Protein 3LBF (pdb70)

Organism: Escherichia coli (strain K12) (NCBI:txid83333)

Radius of gyration: 32.15 Å; Cα contacts (8 Å, |Δi|>4): 1875; chains: 4; bounding box: 75×99×66 Å

InterPro domains:
  IPR000682 Protein-L-isoaspartate(D-aspartate) O-methyltransferase [MF_00090] (1-208)
  IPR000682 Protein-L-isoaspartate(D-aspartate) O-methyltransferase [PS01279] (130-145)
  IPR000682 Protein-L-isoaspartate(D-aspartate) O-methyltransferase [PTHR11579] (7-203)
  IPR000682 Protein-L-isoaspartate(D-aspartate) O-methyltransferase [TIGR00080] (2-207)
  IPR029063 S-adenosyl-L-methionine-dependent methyltransferase superfamily [G3DSA:3.40.50.150] (1-208)
  IPR029063 S-adenosyl-L-methionine-dependent methyltransferase superfamily [SSF53335] (12-204)

B-factor: mean 42.3, std 14.88, range [16.42, 222.56]

Structure (mmCIF, N/CA/C/O backbone):
data_3LBF
#
_entry.id   3LBF
#
_cell.length_a   52.300
_cell.length_b   55.060
_cell.length_c   67.490
_cell.angle_alpha   74.00
_cell.angle_beta   74.70
_cell.angle_gamma   85.57
#
_symmetry.space_group_name_H-M   'P 1'
#
loop_
_entity.id
_entity.type
_entity.pdbx_description
1 polymer 'Protein-L-isoaspartate O-methyltransferase'
2 non-polymer S-ADENOSYL-L-HOMOCYSTEINE
3 non-polymer 'PHOSPHATE ION'
4 non-polymer GLYCEROL
5 water water
#
loop_
_atom_site.group_PDB
_atom_site.id
_atom_site.type_symbol
_atom_site.label_atom_id
_atom_site.label_alt_id
_atom_site.label_comp_id
_atom_site.label_asym_id
_atom_site.label_entity_id
_atom_site.label_seq_id
_atom_site.pdbx_PDB_ins_code
_atom_site.Cartn_x
_atom_site.Cartn_y
_atom_site.Cartn_z
_atom_site.occupancy
_atom_site.B_iso_or_equiv
_atom_site.auth_seq_id
_atom_site.auth_comp_id
_atom_site.auth_asym_id
_atom_site.auth_atom_id
_atom_site.pdbx_PDB_model_num
ATOM 1 N N . VAL A 1 4 ? -18.818 -13.946 -9.988 1.00 54.79 2 VAL A N 1
ATOM 2 C CA . VAL A 1 4 ? -18.517 -12.668 -9.290 1.00 53.56 2 VAL A CA 1
ATOM 3 C C . VAL A 1 4 ? -19.794 -11.820 -9.181 1.00 53.29 2 VAL A C 1
ATOM 4 O O . VAL A 1 4 ? -20.536 -11.666 -10.156 1.00 54.18 2 VAL A O 1
ATOM 8 N N . SER A 1 5 ? -20.048 -11.285 -7.989 1.00 52.03 3 SER A N 1
ATOM 9 C CA . SER A 1 5 ? -21.298 -10.579 -7.696 1.00 51.33 3 SER A CA 1
ATOM 10 C C . SER A 1 5 ? -21.490 -9.318 -8.541 1.00 50.03 3 SER A C 1
ATOM 11 O O . SER A 1 5 ? -20.521 -8.759 -9.072 1.00 48.87 3 SER A O 1
ATOM 14 N N . ARG A 1 6 ? -22.745 -8.888 -8.671 1.00 48.93 4 ARG A N 1
ATOM 15 C CA . ARG A 1 6 ? -23.081 -7.647 -9.372 1.00 47.79 4 ARG A CA 1
ATOM 16 C C . ARG A 1 6 ? -22.242 -6.443 -8.893 1.00 45.95 4 ARG A C 1
ATOM 17 O O . ARG A 1 6 ? -21.681 -5.710 -9.713 1.00 43.99 4 ARG A O 1
ATOM 20 N N . ARG A 1 7 ? -22.161 -6.252 -7.576 1.00 44.87 5 ARG A N 1
ATOM 21 C CA . ARG A 1 7 ? -21.439 -5.109 -7.000 1.00 44.19 5 ARG A CA 1
ATOM 22 C C . ARG A 1 7 ? -19.950 -5.185 -7.313 1.00 43.14 5 ARG A C 1
ATOM 23 O O . ARG A 1 7 ? -19.311 -4.157 -7.588 1.00 42.31 5 ARG A O 1
ATOM 25 N N . VAL A 1 8 ? -19.412 -6.403 -7.300 1.00 42.69 6 VAL A N 1
ATOM 26 C CA . VAL A 1 8 ? -18.013 -6.608 -7.659 1.00 41.74 6 VAL A CA 1
ATOM 27 C C . VAL A 1 8 ? -17.764 -6.280 -9.128 1.00 41.14 6 VAL A C 1
ATOM 28 O O . VAL A 1 8 ? -16.810 -5.566 -9.439 1.00 39.67 6 VAL A O 1
ATOM 32 N N . GLN A 1 9 ? -18.619 -6.766 -10.032 1.00 40.95 7 GLN A N 1
ATOM 33 C CA . GLN A 1 9 ? -18.388 -6.503 -11.459 1.00 40.93 7 GLN A CA 1
ATOM 34 C C . GLN A 1 9 ? -18.619 -5.031 -11.780 1.00 39.88 7 GLN A C 1
ATOM 35 O O . GLN A 1 9 ? -17.980 -4.498 -12.689 1.00 39.39 7 GLN A O 1
ATOM 39 N N . ALA A 1 10 ? -19.524 -4.381 -11.037 1.00 39.23 8 ALA A N 1
ATOM 40 C CA . ALA A 1 10 ? -19.727 -2.922 -11.138 1.00 38.46 8 ALA A CA 1
ATOM 41 C C . ALA A 1 10 ? -18.449 -2.140 -10.794 1.00 36.73 8 ALA A C 1
ATOM 42 O O . ALA A 1 10 ? -18.062 -1.219 -11.514 1.00 35.65 8 ALA A O 1
ATOM 44 N N . LEU A 1 11 ? -17.793 -2.518 -9.699 1.00 35.98 9 LEU A N 1
ATOM 45 C CA . LEU A 1 11 ? -16.522 -1.893 -9.324 1.00 34.93 9 LEU A CA 1
ATOM 46 C C . LEU A 1 11 ? -15.437 -2.097 -10.388 1.00 34.52 9 LEU A C 1
ATOM 47 O O . LEU A 1 11 ? -14.776 -1.136 -10.806 1.00 34.53 9 LEU A O 1
ATOM 52 N N . LEU A 1 12 ? -15.270 -3.338 -10.841 1.00 35.71 10 LEU A N 1
ATOM 53 C CA . LEU A 1 12 ? -14.260 -3.671 -11.855 1.00 36.85 10 LEU A CA 1
ATOM 54 C C . LEU A 1 12 ? -14.472 -2.876 -13.144 1.00 37.33 10 LEU A C 1
ATOM 55 O O . LEU A 1 12 ? -13.520 -2.335 -13.713 1.00 36.85 10 LEU A O 1
ATOM 60 N N . ASP A 1 13 ? -15.723 -2.823 -13.597 1.00 37.90 11 ASP A N 1
ATOM 61 C CA . ASP A 1 13 ? -16.077 -2.066 -14.796 1.00 38.32 11 ASP A CA 1
ATOM 62 C C . ASP A 1 13 ? -15.779 -0.586 -14.646 1.00 36.85 11 ASP A C 1
ATOM 63 O O . ASP A 1 13 ? -15.236 0.033 -15.562 1.00 37.65 11 ASP A O 1
ATOM 68 N N . GLN A 1 14 ? -16.126 -0.023 -13.495 1.00 34.75 12 GLN A N 1
ATOM 69 C CA . GLN A 1 14 ? -15.754 1.356 -13.154 1.00 35.19 12 GLN A CA 1
ATOM 70 C C . GLN A 1 14 ? -14.234 1.607 -13.206 1.00 33.91 12 GLN A C 1
ATOM 71 O O . GLN A 1 14 ? -13.770 2.603 -13.776 1.00 32.09 12 GLN A O 1
ATOM 77 N N . LEU A 1 15 ? -13.465 0.701 -12.612 1.00 33.37 13 LEU A N 1
ATOM 78 C CA . LEU A 1 15 ? -12.011 0.799 -12.634 1.00 33.80 13 LEU A CA 1
ATOM 79 C C . LEU A 1 15 ? -11.451 0.738 -14.048 1.00 33.92 13 LEU A C 1
ATOM 80 O O . LEU A 1 15 ? -10.541 1.508 -14.387 1.00 33.83 13 LEU A O 1
ATOM 85 N N . ARG A 1 16 ? -11.999 -0.158 -14.876 1.00 34.40 14 ARG A N 1
ATOM 86 C CA . ARG A 1 16 ? -11.564 -0.262 -16.268 1.00 34.90 14 ARG A CA 1
ATOM 87 C C . ARG A 1 16 ? -11.866 1.029 -17.002 1.00 34.67 14 ARG A C 1
ATOM 88 O O . ARG A 1 16 ? -11.030 1.525 -17.768 1.00 34.10 14 ARG A O 1
ATOM 96 N N . ALA A 1 17 ? -13.051 1.581 -16.755 1.00 35.24 15 ALA A N 1
ATOM 97 C CA . ALA A 1 17 ? -13.467 2.840 -17.417 1.00 35.86 15 ALA A CA 1
ATOM 98 C C . ALA A 1 17 ? -12.552 3.974 -16.978 1.00 36.30 15 ALA A C 1
ATOM 99 O O . ALA A 1 17 ? -12.360 4.943 -17.706 1.00 36.63 15 ALA A O 1
ATOM 101 N N . GLN A 1 18 ? -11.979 3.831 -15.782 1.00 35.58 16 GLN A N 1
ATOM 102 C CA . GLN A 1 18 ? -11.064 4.823 -15.243 1.00 35.64 16 GLN A CA 1
ATOM 103 C C . GLN A 1 18 ? -9.601 4.585 -15.668 1.00 35.19 16 GLN A C 1
ATOM 104 O O . GLN A 1 18 ? -8.701 5.267 -15.199 1.00 35.93 16 GLN A O 1
ATOM 110 N N . GLY A 1 19 ? -9.371 3.609 -16.542 1.00 34.89 17 GLY A N 1
ATOM 111 C CA . GLY A 1 19 ? -8.064 3.435 -17.150 1.00 34.78 17 GLY A CA 1
ATOM 112 C C . GLY A 1 19 ? -7.190 2.329 -16.597 1.00 34.23 17 GLY A C 1
ATOM 113 O O . GLY A 1 19 ? -6.082 2.122 -17.086 1.00 34.76 17 GLY A O 1
ATOM 114 N N . ILE A 1 20 ? -7.680 1.596 -15.598 1.00 33.07 18 ILE A N 1
ATOM 115 C CA . ILE A 1 20 ? -6.913 0.451 -15.096 1.00 32.86 18 ILE A CA 1
ATOM 116 C C . ILE A 1 20 ? -6.865 -0.651 -16.151 1.00 34.36 18 ILE A C 1
ATOM 117 O O . ILE A 1 20 ? -7.909 -1.137 -16.583 1.00 35.30 18 ILE A O 1
ATOM 122 N N . GLN A 1 21 ? -5.656 -1.054 -16.542 1.00 35.08 19 GLN A N 1
ATOM 123 C CA . GLN A 1 21 ? -5.454 -1.997 -17.649 1.00 35.83 19 GLN A CA 1
ATOM 124 C C . GLN A 1 21 ? -4.886 -3.358 -17.242 1.00 35.61 19 GLN A C 1
ATOM 125 O O . GLN A 1 21 ? -4.962 -4.332 -18.001 1.00 36.04 19 GLN A O 1
ATOM 131 N N . ASP A 1 22 ? -4.278 -3.413 -16.067 1.00 33.27 20 ASP A N 1
ATOM 132 C CA . ASP A 1 22 ? -3.639 -4.643 -15.615 1.00 33.86 20 ASP A CA 1
ATOM 133 C C . ASP A 1 22 ? -4.724 -5.579 -15.101 1.00 33.48 20 ASP A C 1
ATOM 134 O O . ASP A 1 22 ? -5.276 -5.381 -14.010 1.00 32.54 20 ASP A O 1
ATOM 139 N N . GLU A 1 23 ? -5.051 -6.590 -15.902 1.00 34.67 21 GLU A N 1
ATOM 140 C CA . GLU A 1 23 ? -6.114 -7.529 -15.533 1.00 35.51 21 GLU A CA 1
ATOM 141 C C . GLU A 1 23 ? -5.724 -8.397 -14.341 1.00 34.94 21 GLU A C 1
ATOM 142 O O . GLU A 1 23 ? -6.600 -8.878 -13.623 1.00 34.59 21 GLU A O 1
ATOM 148 N N . GLN A 1 24 ? -4.423 -8.574 -14.116 1.00 33.93 22 GLN A N 1
ATOM 149 C CA . GLN A 1 24 ? -3.965 -9.311 -12.917 1.00 34.89 22 GLN A CA 1
ATOM 150 C C . GLN A 1 24 ? -4.338 -8.516 -11.670 1.00 33.49 22 GLN A C 1
ATOM 151 O O . GLN A 1 24 ? -4.822 -9.061 -10.670 1.00 32.97 22 GLN A O 1
ATOM 157 N N . VAL A 1 25 ? -4.131 -7.209 -11.728 1.00 31.93 23 VAL A N 1
ATOM 158 C CA . VAL A 1 25 ? -4.483 -6.363 -10.596 1.00 31.05 23 VAL A CA 1
ATOM 159 C C . VAL A 1 25 ? -5.986 -6.396 -10.355 1.00 31.60 23 VAL A C 1
ATOM 160 O O . VAL A 1 25 ? -6.434 -6.578 -9.213 1.00 30.02 23 VAL A O 1
ATOM 164 N N . LEU A 1 26 ? -6.760 -6.247 -11.430 1.00 31.20 24 LEU A N 1
ATOM 165 C CA . LEU A 1 26 ? -8.214 -6.344 -11.340 1.00 32.27 24 LEU A CA 1
ATOM 166 C C . LEU A 1 26 ? -8.676 -7.697 -10.770 1.00 32.22 24 LEU A C 1
ATOM 167 O O . LEU A 1 26 ? -9.562 -7.734 -9.904 1.00 31.97 24 LEU A O 1
ATOM 172 N N . ASN A 1 27 ? -8.068 -8.784 -11.243 1.00 33.36 25 ASN A N 1
ATOM 173 C CA . ASN A 1 27 ? -8.370 -10.121 -10.717 1.00 35.11 25 ASN A CA 1
ATOM 174 C C . ASN A 1 27 ? -8.092 -10.251 -9.230 1.00 35.01 25 ASN A C 1
ATOM 175 O O . ASN A 1 27 ? -8.863 -10.893 -8.507 1.00 34.75 25 ASN A O 1
ATOM 180 N N . ALA A 1 28 ? -6.981 -9.666 -8.777 1.00 34.41 26 ALA A N 1
ATOM 181 C CA . ALA A 1 28 ? -6.671 -9.626 -7.349 1.00 35.00 26 ALA A CA 1
ATOM 182 C C . ALA A 1 28 ? -7.741 -8.812 -6.607 1.00 35.84 26 ALA A C 1
ATOM 183 O O . ALA A 1 28 ? -8.234 -9.239 -5.558 1.00 36.09 26 ALA A O 1
ATOM 185 N N . LEU A 1 29 ? -8.135 -7.668 -7.176 1.00 35.43 27 LEU A N 1
ATOM 186 C CA . LEU A 1 29 ? -9.194 -6.853 -6.587 1.00 36.83 27 LEU A CA 1
ATOM 187 C C . LEU A 1 29 ? -10.470 -7.652 -6.431 1.00 37.70 27 LEU A C 1
ATOM 188 O O . LEU A 1 29 ? -11.131 -7.567 -5.392 1.00 39.36 27 LEU A O 1
ATOM 193 N N . ALA A 1 30 ? -10.804 -8.439 -7.451 1.00 38.36 28 ALA A N 1
ATOM 194 C CA . ALA A 1 30 ? -12.009 -9.269 -7.420 1.00 39.06 28 ALA A CA 1
ATOM 195 C C . ALA A 1 30 ? -11.929 -10.357 -6.356 1.00 39.61 28 ALA A C 1
ATOM 196 O O . ALA A 1 30 ? -12.957 -10.758 -5.804 1.00 40.65 28 ALA A O 1
ATOM 198 N N . ALA A 1 31 ? -10.713 -10.818 -6.067 1.00 39.32 29 ALA A N 1
ATOM 199 C CA . ALA A 1 31 ? -10.515 -11.979 -5.182 1.00 39.81 29 ALA A CA 1
ATOM 200 C C . ALA A 1 31 ? -10.419 -11.649 -3.695 1.00 39.47 29 ALA A C 1
ATOM 201 O O . ALA A 1 31 ? -10.396 -12.562 -2.852 1.00 40.47 29 ALA A O 1
ATOM 203 N N . VAL A 1 32 ? -10.331 -10.363 -3.369 1.00 37.38 30 VAL A N 1
ATOM 204 C CA . VAL A 1 32 ? -10.221 -9.926 -1.985 1.00 36.96 30 VAL A CA 1
ATOM 205 C C . VAL A 1 32 ? -11.564 -9.367 -1.526 1.00 37.96 30 VAL A C 1
ATOM 206 O O . VAL A 1 32 ? -12.027 -8.347 -2.073 1.00 37.95 30 VAL A O 1
ATOM 210 N N . PRO A 1 33 ? -12.183 -10.017 -0.519 1.00 38.83 31 PRO A N 1
ATOM 211 C CA . PRO A 1 33 ? -13.476 -9.594 0.015 1.00 38.98 31 PRO A CA 1
ATOM 212 C C . PRO A 1 33 ? -13.343 -8.279 0.791 1.00 38.61 31 PRO A C 1
ATOM 213 O O . PRO A 1 33 ? -13.081 -8.267 1.996 1.00 38.20 31 PRO A O 1
ATOM 217 N N . ARG A 1 34 ? -13.521 -7.168 0.082 1.00 37.75 32 ARG A N 1
ATOM 218 C CA . ARG A 1 34 ? -13.297 -5.853 0.655 1.00 37.44 32 ARG A CA 1
ATOM 219 C C . ARG A 1 34 ? -14.138 -5.613 1.898 1.00 38.27 32 ARG A C 1
ATOM 220 O O . ARG A 1 34 ? -13.693 -4.933 2.815 1.00 37.94 32 ARG A O 1
ATOM 228 N N . GLU A 1 35 ? -15.347 -6.180 1.922 1.00 39.82 33 GLU A N 1
ATOM 229 C CA . GLU A 1 35 ? -16.269 -6.011 3.046 1.00 41.95 33 GLU A CA 1
ATOM 230 C C . GLU A 1 35 ? -15.691 -6.527 4.368 1.00 42.54 33 GLU A C 1
ATOM 231 O O . GLU A 1 35 ? -16.007 -5.990 5.432 1.00 42.59 33 GLU A O 1
ATOM 237 N N . LYS A 1 36 ? -14.831 -7.545 4.289 1.00 43.19 34 LYS A N 1
ATOM 238 C CA . LYS A 1 36 ? -14.119 -8.067 5.463 1.00 43.62 34 LYS A CA 1
ATOM 239 C C . LYS A 1 36 ? -13.181 -7.030 6.107 1.00 43.22 34 LYS A C 1
ATOM 240 O O . LYS A 1 36 ? -12.778 -7.179 7.266 1.00 44.04 34 LYS A O 1
ATOM 243 N N . PHE A 1 37 ? -12.850 -5.977 5.359 1.00 41.95 35 PHE A N 1
ATOM 244 C CA . PHE A 1 37 ? -11.881 -4.985 5.820 1.00 41.13 35 PHE A CA 1
ATOM 245 C C . PHE A 1 37 ? -12.475 -3.699 6.391 1.00 42.22 35 PHE A C 1
ATOM 246 O O . PHE A 1 37 ? -11.734 -2.832 6.867 1.00 41.93 35 PHE A O 1
ATOM 254 N N . VAL A 1 38 ? -13.798 -3.566 6.326 1.00 42.79 36 VAL A N 1
ATOM 255 C CA . VAL A 1 38 ? -14.490 -2.430 6.938 1.00 44.57 36 VAL A CA 1
ATOM 256 C C . VAL A 1 38 ? -15.530 -2.940 7.943 1.00 46.27 36 VAL A C 1
ATOM 257 O O . VAL A 1 38 ? -15.978 -4.082 7.850 1.00 46.64 36 VAL A O 1
ATOM 261 N N . ASP A 1 39 ? -15.916 -2.081 8.883 1.00 48.20 37 ASP A N 1
ATOM 262 C CA . ASP A 1 39 ? -16.937 -2.430 9.881 1.00 50.48 37 ASP A CA 1
ATOM 263 C C . ASP A 1 39 ? -18.241 -2.865 9.215 1.00 51.07 37 ASP A C 1
ATOM 264 O O . ASP A 1 39 ? -18.565 -2.407 8.119 1.00 50.27 37 ASP A O 1
ATOM 269 N N . GLU A 1 40 ? -18.976 -3.754 9.888 1.00 52.60 38 GLU A N 1
ATOM 270 C CA . GLU A 1 40 ? -20.258 -4.263 9.391 1.00 53.71 38 GLU A CA 1
ATOM 271 C C . GLU A 1 40 ? -21.210 -3.132 9.017 1.00 54.24 38 GLU A C 1
ATOM 272 O O . GLU A 1 40 ? -21.982 -3.260 8.070 1.00 54.90 38 GLU A O 1
ATOM 274 N N . ALA A 1 41 ? -21.131 -2.020 9.747 1.00 54.81 39 ALA A N 1
ATOM 275 C CA . ALA A 1 41 ? -21.905 -0.810 9.429 1.00 55.36 39 ALA A CA 1
ATOM 276 C C . ALA A 1 41 ? -21.715 -0.322 7.982 1.00 54.83 39 ALA A C 1
ATOM 277 O O . ALA A 1 41 ? -22.635 0.259 7.394 1.00 55.34 39 ALA A O 1
ATOM 279 N N . PHE A 1 42 ? -20.531 -0.557 7.412 1.00 54.01 40 PHE A N 1
ATOM 280 C CA . PHE A 1 42 ? -20.248 -0.130 6.034 1.00 53.12 40 PHE A CA 1
ATOM 281 C C . PHE A 1 42 ? -20.380 -1.247 4.996 1.00 52.84 40 PHE A C 1
ATOM 282 O O . PHE A 1 42 ? -19.890 -1.115 3.868 1.00 52.29 40 PHE A O 1
ATOM 290 N N . GLU A 1 43 ? -21.058 -2.332 5.371 1.00 53.04 41 GLU A N 1
ATOM 291 C CA . GLU A 1 43 ? -21.238 -3.489 4.483 1.00 52.58 41 GLU A CA 1
ATOM 292 C C . GLU A 1 43 ? -21.810 -3.115 3.108 1.00 52.13 41 GLU A C 1
ATOM 293 O O . GLU A 1 43 ? -21.270 -3.523 2.084 1.00 51.56 41 GLU A O 1
ATOM 295 N N . GLN A 1 44 ? -22.880 -2.318 3.096 1.00 52.09 42 GLN A N 1
ATOM 296 C CA . GLN A 1 44 ? -23.573 -1.940 1.858 1.00 51.69 42 GLN A CA 1
ATOM 297 C C . GLN A 1 44 ? -22.705 -1.129 0.879 1.00 50.42 42 GLN A C 1
ATOM 298 O O . GLN A 1 44 ? -22.917 -1.184 -0.337 1.00 50.15 42 GLN A O 1
ATOM 301 N N . LYS A 1 45 ? -21.737 -0.391 1.418 1.00 49.01 43 LYS A N 1
ATOM 302 C CA . LYS A 1 45 ? -20.895 0.508 0.620 1.00 47.99 43 LYS A CA 1
ATOM 303 C C . LYS A 1 45 ? -19.463 -0.014 0.453 1.00 46.42 43 LYS A C 1
ATOM 304 O O . LYS A 1 45 ? -18.605 0.669 -0.099 1.00 45.92 43 LYS A O 1
ATOM 307 N N . ALA A 1 46 ? -19.222 -1.233 0.925 1.00 45.63 44 ALA A N 1
ATOM 308 C CA . ALA A 1 46 ? -17.896 -1.834 0.899 1.00 44.11 44 ALA A CA 1
ATOM 309 C C . ALA A 1 46 ? -17.310 -1.977 -0.509 1.00 43.27 44 ALA A C 1
ATOM 310 O O . ALA A 1 46 ? -16.104 -2.117 -0.656 1.00 42.85 44 ALA A O 1
ATOM 312 N N . TRP A 1 47 ? -18.159 -1.934 -1.534 1.00 42.56 45 TRP A N 1
ATOM 313 C CA . TRP A 1 47 ? -17.694 -2.082 -2.913 1.00 42.01 45 TRP A CA 1
ATOM 314 C C . TRP A 1 47 ? -17.896 -0.815 -3.751 1.00 40.87 45 TRP A C 1
ATOM 315 O O . TRP A 1 47 ? -17.707 -0.839 -4.966 1.00 40.68 45 TRP A O 1
ATOM 326 N N . ASP A 1 48 ? -18.271 0.281 -3.091 1.00 40.89 46 ASP A N 1
ATOM 327 C CA . ASP A 1 48 ? -18.313 1.587 -3.742 1.00 40.56 46 ASP A CA 1
ATOM 328 C C . ASP A 1 48 ? -16.876 2.072 -3.935 1.00 39.59 46 ASP A C 1
ATOM 329 O O . ASP A 1 48 ? -16.001 1.784 -3.112 1.00 38.36 46 ASP A O 1
ATOM 334 N N . ASN A 1 49 ? -16.648 2.803 -5.022 1.00 38.13 47 ASN A N 1
ATOM 335 C CA . ASN A 1 49 ? -15.316 3.310 -5.349 1.00 38.16 47 ASN A CA 1
ATOM 336 C C . ASN A 1 49 ? -14.988 4.565 -4.530 1.00 38.06 47 ASN A C 1
ATOM 337 O O . ASN A 1 49 ? -14.847 5.666 -5.070 1.00 38.43 47 ASN A O 1
ATOM 342 N N . ILE A 1 50 ? -14.894 4.378 -3.218 1.00 37.93 48 ILE A N 1
ATOM 343 C CA . ILE A 1 50 ? -14.696 5.463 -2.262 1.00 37.83 48 ILE A CA 1
ATOM 344 C C . ILE A 1 50 ? -13.779 4.990 -1.147 1.00 38.30 48 ILE A C 1
ATOM 345 O O . ILE A 1 50 ? -13.569 3.789 -0.977 1.00 36.72 48 ILE A O 1
ATOM 350 N N . ALA A 1 51 ? -13.245 5.944 -0.386 1.00 38.93 49 ALA A N 1
ATOM 351 C CA . ALA A 1 51 ? -12.508 5.640 0.827 1.00 39.27 49 ALA A CA 1
ATOM 352 C C . ALA A 1 51 ? -13.535 5.440 1.935 1.00 40.66 49 ALA A C 1
ATOM 353 O O . ALA A 1 51 ? -14.630 5.998 1.873 1.00 40.92 49 ALA A O 1
ATOM 355 N N . LEU A 1 52 ? -13.193 4.626 2.930 1.00 41.59 50 LEU A N 1
ATOM 356 C CA . LEU A 1 52 ? -14.066 4.407 4.086 1.00 42.91 50 LEU A CA 1
ATOM 357 C C . LEU A 1 52 ? -13.259 4.458 5.374 1.00 43.82 50 LEU A C 1
ATOM 358 O O . LEU A 1 52 ? -12.067 4.121 5.364 1.00 43.32 50 LEU A O 1
ATOM 363 N N . PRO A 1 53 ? -13.898 4.894 6.484 1.00 45.00 51 PRO A N 1
ATOM 364 C CA . PRO A 1 53 ? -13.245 4.915 7.789 1.00 45.31 51 PRO A CA 1
ATOM 365 C C . PRO A 1 53 ? -12.912 3.508 8.253 1.00 45.52 51 PRO A C 1
ATOM 366 O O . PRO A 1 53 ? -13.720 2.595 8.081 1.00 46.16 51 PRO A O 1
ATOM 370 N N . ILE A 1 54 ? -11.731 3.348 8.817 1.00 44.97 52 ILE A N 1
ATOM 371 C CA . ILE A 1 54 ? -11.315 2.110 9.421 1.00 44.97 52 ILE A CA 1
ATOM 372 C C . ILE A 1 54 ? -10.990 2.419 10.842 1.00 46.69 52 ILE A C 1
ATOM 373 O O . ILE A 1 54 ? -11.418 3.392 11.358 1.00 47.14 52 ILE A O 1
ATOM 378 N N . GLY A 1 55 ? -10.177 1.616 11.475 1.00 47.83 53 GLY A N 1
ATOM 379 C CA . GLY A 1 55 ? -10.071 1.782 12.874 1.00 50.16 53 GLY A CA 1
ATOM 380 C C . GLY A 1 55 ? -9.592 3.039 13.553 1.00 51.29 53 GLY A C 1
ATOM 381 O O . GLY A 1 55 ? -10.146 3.330 14.544 1.00 55.15 53 GLY A O 1
ATOM 382 N N . GLN A 1 56 ? -8.581 3.779 13.155 1.00 51.39 54 GLN A N 1
ATOM 383 C CA . GLN A 1 56 ? -8.256 4.864 14.089 1.00 51.45 54 GLN A CA 1
ATOM 384 C C . GLN A 1 56 ? -8.010 6.216 13.517 1.00 50.57 54 GLN A C 1
ATOM 385 O O . GLN A 1 56 ? -6.918 6.722 13.591 1.00 49.87 54 GLN A O 1
ATOM 391 N N . GLY A 1 57 ? -9.033 6.812 12.977 1.00 49.92 55 GLY A N 1
ATOM 392 C CA . GLY A 1 57 ? -8.836 8.091 12.350 1.00 48.68 55 GLY A CA 1
ATOM 393 C C . GLY A 1 57 ? -8.239 7.861 10.985 1.00 46.58 55 GLY A C 1
ATOM 394 O O . GLY A 1 57 ? -7.939 8.775 10.270 1.00 46.89 55 GLY A O 1
ATOM 395 N N . GLN A 1 58 ? -8.117 6.605 10.619 1.00 45.26 56 GLN A N 1
ATOM 396 C CA . GLN A 1 58 ? -7.502 6.213 9.370 1.00 42.70 56 GLN A CA 1
ATOM 397 C C . GLN A 1 58 ? -8.552 5.775 8.369 1.00 41.90 56 GLN A C 1
ATOM 398 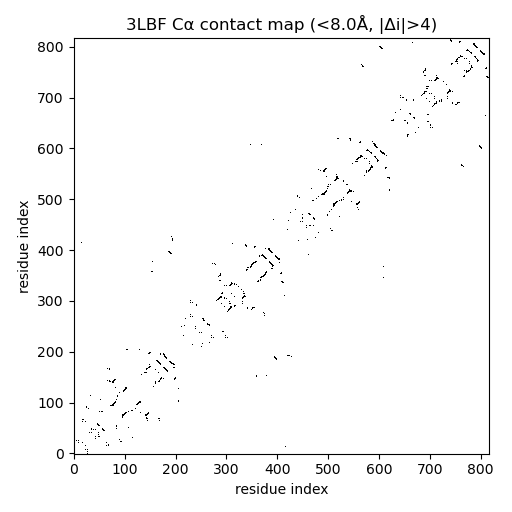O O . GLN A 1 58 ? -9.691 5.641 8.705 1.00 41.25 56 GLN A O 1
ATOM 404 N N . THR A 1 59 ? -8.154 5.582 7.126 1.00 40.40 57 THR A N 1
ATOM 405 C CA . THR A 1 59 ? -9.115 5.160 6.112 1.00 40.21 57 THR A CA 1
ATOM 406 C C . THR A 1 59 ? -8.570 4.040 5.227 1.00 38.55 57 THR A C 1
ATOM 407 O O . THR A 1 59 ? -7.368 3.974 4.976 1.00 38.39 57 THR A O 1
ATOM 411 N N . ILE A 1 60 ? -9.457 3.158 4.773 1.00 36.78 58 ILE A N 1
ATOM 412 C CA . ILE A 1 60 ? -9.141 2.226 3.686 1.00 34.67 58 ILE A CA 1
ATOM 413 C C . ILE A 1 60 ? -9.214 3.046 2.394 1.00 33.75 58 ILE A C 1
ATOM 414 O O . ILE A 1 60 ? -10.141 3.836 2.232 1.00 34.95 58 ILE A O 1
ATOM 419 N N . SER A 1 61 ? -8.236 2.885 1.497 1.00 32.76 59 SER A N 1
ATOM 420 C CA A SER A 1 61 ? -8.133 3.720 0.283 0.66 32.65 59 SER A CA 1
ATOM 421 C CA B SER A 1 61 ? -8.177 3.758 0.318 0.34 32.84 59 SER A CA 1
ATOM 422 C C . SER A 1 61 ? -9.216 3.398 -0.744 1.00 33.00 59 SER A C 1
ATOM 423 O O . SER A 1 61 ? -9.782 2.306 -0.742 1.00 34.21 59 SER A O 1
ATOM 428 N N . GLN A 1 62 ? -9.480 4.348 -1.637 1.00 32.89 60 GLN A N 1
ATOM 429 C CA . GLN A 1 62 ? -10.389 4.151 -2.749 1.00 32.28 60 GLN A CA 1
ATOM 430 C C . GLN A 1 62 ? -9.845 3.025 -3.636 1.00 30.81 60 GLN A C 1
ATOM 431 O O . GLN A 1 62 ? -8.649 2.993 -3.912 1.00 30.25 60 GLN A O 1
ATOM 437 N N . PRO A 1 63 ? -10.713 2.093 -4.070 1.00 29.87 61 PRO A N 1
ATOM 438 C CA . PRO A 1 63 ? -10.274 0.990 -4.931 1.00 28.66 61 PRO A CA 1
ATOM 439 C C . PRO A 1 63 ? -9.540 1.452 -6.194 1.00 28.07 61 PRO A C 1
ATOM 440 O O . PRO A 1 63 ? -8.571 0.829 -6.581 1.00 26.01 61 PRO A O 1
ATOM 444 N N . TYR A 1 64 ? -9.974 2.541 -6.832 1.00 28.29 62 TYR A N 1
ATOM 445 C CA . TYR A 1 64 ? -9.199 3.043 -7.967 1.00 28.08 62 TYR A CA 1
ATOM 446 C C . TYR A 1 64 ? -7.741 3.346 -7.607 1.00 27.16 62 TYR A C 1
ATOM 447 O O . TYR A 1 64 ? -6.814 2.990 -8.348 1.00 25.35 62 TYR A O 1
ATOM 456 N N . MET A 1 65 ? -7.555 4.034 -6.485 1.00 26.59 63 MET A N 1
ATOM 457 C CA . MET A 1 65 ? -6.215 4.436 -6.060 1.00 27.43 63 MET A CA 1
ATOM 458 C C . MET A 1 65 ? -5.380 3.202 -5.736 1.00 26.10 63 MET A C 1
ATOM 459 O O . MET A 1 65 ? -4.188 3.143 -6.072 1.00 24.14 63 MET A O 1
ATOM 464 N N . VAL A 1 66 ? -6.000 2.222 -5.085 1.00 26.04 64 VAL A N 1
ATOM 465 C CA . VAL A 1 66 ? -5.345 0.934 -4.861 1.00 26.41 64 VAL A CA 1
ATOM 466 C C . VAL A 1 66 ? -4.906 0.272 -6.179 1.00 26.41 64 VAL A C 1
ATOM 467 O O . VAL A 1 66 ? -3.765 -0.184 -6.318 1.00 25.57 64 VAL A O 1
ATOM 471 N N . ALA A 1 67 ? -5.799 0.250 -7.168 1.00 26.40 65 ALA A N 1
ATOM 472 C CA . ALA A 1 67 ? -5.481 -0.400 -8.428 1.00 25.18 65 ALA A CA 1
ATOM 473 C C . ALA A 1 67 ? -4.366 0.366 -9.128 1.00 25.04 65 ALA A C 1
ATOM 474 O O . ALA A 1 67 ? -3.448 -0.235 -9.688 1.00 23.47 65 ALA A O 1
ATOM 476 N N . ARG A 1 68 ? -4.470 1.693 -9.104 1.00 23.96 66 ARG A N 1
ATOM 477 C CA . ARG A 1 68 ? -3.520 2.544 -9.825 1.00 25.30 66 ARG A CA 1
ATOM 478 C C . ARG A 1 68 ? -2.109 2.396 -9.256 1.00 24.29 66 ARG A C 1
ATOM 479 O O . ARG A 1 68 ? -1.132 2.159 -9.986 1.00 23.18 66 ARG A O 1
ATOM 487 N N . MET A 1 69 ? -2.010 2.540 -7.943 1.00 24.75 67 MET A N 1
ATOM 488 C CA . MET A 1 69 ? -0.728 2.417 -7.268 1.00 25.04 67 MET A CA 1
ATOM 489 C C . MET A 1 69 ? -0.145 1.033 -7.474 1.00 24.40 67 MET A C 1
ATOM 490 O O . MET A 1 69 ? 1.067 0.904 -7.699 1.00 25.02 67 MET A O 1
ATOM 495 N N . THR A 1 70 ? -1.003 0.007 -7.403 1.00 25.00 68 THR A N 1
ATOM 496 C CA . THR A 1 70 ? -0.553 -1.380 -7.583 1.00 24.99 68 THR A CA 1
ATOM 497 C C . THR A 1 70 ? -0.037 -1.616 -9.003 1.00 24.91 68 THR A C 1
ATOM 498 O O . THR A 1 70 ? 0.996 -2.251 -9.192 1.00 24.87 68 THR A O 1
ATOM 502 N N . GLU A 1 71 ? -0.722 -1.053 -10.008 1.00 24.48 69 GLU A N 1
ATOM 503 C CA . GLU A 1 71 ? -0.238 -1.110 -11.383 1.00 25.20 69 GLU A CA 1
ATOM 504 C C . GLU A 1 71 ? 1.143 -0.505 -11.551 1.00 24.85 69 GLU A C 1
ATOM 505 O O . GLU A 1 71 ? 1.988 -1.049 -12.278 1.00 25.37 69 GLU A O 1
ATOM 511 N N . LEU A 1 72 ? 1.360 0.629 -10.884 1.00 24.65 70 LEU A N 1
ATOM 512 C CA . LEU A 1 72 ? 2.575 1.402 -11.060 1.00 23.95 70 LEU A CA 1
ATOM 513 C C . LEU A 1 72 ? 3.800 0.646 -10.555 1.00 24.13 70 LEU A C 1
ATOM 514 O O . LEU A 1 72 ? 4.907 0.853 -11.046 1.00 24.27 70 LEU A O 1
ATOM 519 N N . LEU A 1 73 ? 3.575 -0.252 -9.596 1.00 22.48 71 LEU A N 1
ATOM 520 C CA . LEU A 1 73 ? 4.637 -1.098 -9.094 1.00 23.11 71 LEU A CA 1
ATOM 521 C C . LEU A 1 73 ? 5.132 -2.185 -10.054 1.00 24.74 71 LEU A C 1
ATOM 522 O O . LEU A 1 73 ? 6.171 -2.815 -9.776 1.00 25.13 71 LEU A O 1
ATOM 527 N N . GLU A 1 74 ? 4.399 -2.436 -11.144 1.00 26.08 72 GLU A N 1
ATOM 528 C CA . GLU A 1 74 ? 4.783 -3.442 -12.154 1.00 27.93 72 GLU A CA 1
ATOM 529 C C . GLU A 1 74 ? 5.182 -4.780 -11.520 1.00 28.11 72 GLU A C 1
ATOM 530 O O . GLU A 1 74 ? 6.281 -5.298 -11.748 1.00 28.34 72 GLU A O 1
ATOM 536 N N . LEU A 1 75 ? 4.275 -5.318 -10.724 1.00 27.39 73 LEU A N 1
ATOM 537 C CA . LEU A 1 75 ? 4.533 -6.542 -9.973 1.00 28.49 73 LEU A CA 1
ATOM 538 C C . LEU A 1 75 ? 4.544 -7.796 -10.839 1.00 30.35 73 LEU A C 1
ATOM 539 O O . LEU A 1 75 ? 3.880 -7.864 -11.877 1.00 31.76 73 LEU A O 1
ATOM 544 N N . THR A 1 76 ? 5.327 -8.779 -10.397 1.00 31.44 74 THR A N 1
ATOM 545 C CA . THR A 1 76 ? 5.328 -10.096 -10.987 1.00 31.40 74 THR A CA 1
ATOM 546 C C . THR A 1 76 ? 5.275 -11.065 -9.806 1.00 32.29 74 THR A C 1
ATOM 547 O O . THR A 1 76 ? 5.418 -10.642 -8.646 1.00 30.25 74 THR A O 1
ATOM 551 N N . PRO A 1 77 ? 5.029 -12.354 -10.091 1.00 32.78 75 PRO A N 1
ATOM 552 C CA . PRO A 1 77 ? 4.979 -13.341 -9.011 1.00 32.93 75 PRO A CA 1
ATOM 553 C C . PRO A 1 77 ? 6.290 -13.475 -8.256 1.00 33.37 75 PRO A C 1
ATOM 554 O O . PRO A 1 77 ? 6.287 -13.995 -7.139 1.00 34.89 75 PRO A O 1
ATOM 558 N N . GLN A 1 78 ? 7.396 -13.016 -8.844 1.00 33.16 76 GLN A N 1
ATOM 559 C CA . GLN A 1 78 ? 8.708 -13.079 -8.182 1.00 32.91 76 GLN A CA 1
ATOM 560 C C . GLN A 1 78 ? 9.015 -11.891 -7.272 1.00 31.97 76 GLN A C 1
ATOM 561 O O . GLN A 1 78 ? 9.981 -11.926 -6.512 1.00 32.40 76 GLN A O 1
ATOM 567 N N . SER A 1 79 ? 8.209 -10.836 -7.364 1.00 30.36 77 SER A N 1
ATOM 568 C CA . SER A 1 79 ? 8.488 -9.602 -6.637 1.00 29.36 77 SER A CA 1
ATOM 569 C C . SER A 1 79 ? 8.550 -9.754 -5.105 1.00 29.65 77 SER A C 1
ATOM 570 O O . SER A 1 79 ? 7.737 -10.460 -4.496 1.00 28.60 77 SER A O 1
ATOM 573 N N . ARG A 1 80 ? 9.556 -9.130 -4.505 1.00 29.25 78 ARG A N 1
ATOM 574 C CA A ARG A 1 80 ? 9.553 -8.950 -3.066 0.36 29.55 78 ARG A CA 1
ATOM 575 C CA B ARG A 1 80 ? 9.611 -8.940 -3.061 0.64 29.27 78 ARG A CA 1
ATOM 576 C C . ARG A 1 80 ? 9.119 -7.534 -2.794 1.00 28.89 78 ARG A C 1
ATOM 577 O O . ARG A 1 80 ? 9.731 -6.567 -3.270 1.00 28.52 78 ARG A O 1
ATOM 592 N N . VAL A 1 81 ? 8.013 -7.413 -2.061 1.00 27.95 79 VAL A N 1
ATOM 593 C CA . VAL A 1 81 ? 7.382 -6.114 -1.864 1.00 27.48 79 VAL A CA 1
ATOM 594 C C . VAL A 1 81 ? 7.409 -5.636 -0.428 1.00 26.28 79 VAL A C 1
ATOM 595 O O . VAL A 1 81 ? 7.284 -6.439 0.518 1.00 26.15 79 VAL A O 1
ATOM 599 N N . LEU A 1 82 ? 7.604 -4.335 -0.273 1.00 24.33 80 LEU A N 1
ATOM 600 C CA . LEU A 1 82 ? 7.486 -3.652 0.989 1.00 22.93 80 LEU A CA 1
ATOM 601 C C . LEU A 1 82 ? 6.334 -2.702 0.899 1.00 24.30 80 LEU A C 1
ATOM 602 O O . LEU A 1 82 ? 6.299 -1.860 -0.016 1.00 22.75 80 LEU A O 1
ATOM 607 N N . GLU A 1 83 ? 5.408 -2.829 1.845 1.00 23.91 81 GLU A N 1
ATOM 608 C CA . GLU A 1 83 ? 4.270 -1.933 1.956 1.00 25.29 81 GLU A CA 1
ATOM 609 C C . GLU A 1 83 ? 4.347 -1.097 3.226 1.00 25.41 81 GLU A C 1
ATOM 610 O O . GLU A 1 83 ? 4.607 -1.624 4.318 1.00 24.64 81 GLU A O 1
ATOM 616 N N . ILE A 1 84 ? 4.097 0.202 3.093 1.00 24.28 82 ILE A N 1
ATOM 617 C CA . ILE A 1 84 ? 4.046 1.071 4.261 1.00 25.19 82 ILE A CA 1
ATOM 618 C C . ILE A 1 84 ? 2.616 1.518 4.523 1.00 25.66 82 ILE A C 1
ATOM 619 O O . ILE A 1 84 ? 2.000 2.167 3.677 1.00 27.05 82 ILE A O 1
ATOM 624 N N . GLY A 1 85 ? 2.103 1.166 5.702 1.00 25.74 83 GLY A N 1
ATOM 625 C CA . GLY A 1 85 ? 0.781 1.611 6.139 1.00 25.77 83 GLY A CA 1
ATOM 626 C C . GLY A 1 85 ? -0.254 0.532 5.957 1.00 26.63 83 GLY A C 1
ATOM 627 O O . GLY A 1 85 ? -1.220 0.693 5.224 1.00 26.61 83 GLY A O 1
ATOM 628 N N . THR A 1 86 ? -0.060 -0.581 6.664 1.00 27.21 84 THR A N 1
ATOM 629 C CA . THR A 1 86 ? -0.944 -1.722 6.553 1.00 27.56 84 THR A CA 1
ATOM 630 C C . THR A 1 86 ? -2.432 -1.358 6.654 1.00 27.98 84 THR A C 1
ATOM 631 O O . THR A 1 86 ? -3.243 -1.858 5.883 1.00 29.37 84 THR A O 1
ATOM 635 N N . GLY A 1 87 ? -2.783 -0.514 7.617 1.00 29.16 85 GLY A N 1
ATOM 636 C CA . GLY A 1 87 ? -4.179 -0.128 7.842 1.00 29.44 85 GLY A CA 1
ATOM 637 C C . GLY A 1 87 ? -5.066 -1.327 8.128 1.00 31.61 85 GLY A C 1
ATOM 638 O O . GLY A 1 87 ? -4.778 -2.135 9.029 1.00 31.43 85 GLY A O 1
ATOM 639 N N . SER A 1 88 ? -6.120 -1.467 7.333 1.00 32.34 86 SER A N 1
ATOM 640 C CA . SER A 1 88 ? -7.031 -2.615 7.422 1.00 33.27 86 SER A CA 1
ATOM 641 C C . SER A 1 88 ? -6.381 -3.905 6.917 1.00 33.00 86 SER A C 1
ATOM 642 O O . SER A 1 88 ? -6.832 -4.998 7.239 1.00 33.58 86 SER A O 1
ATOM 645 N N . GLY A 1 89 ? -5.310 -3.770 6.137 1.00 31.68 87 GLY A N 1
ATOM 646 C CA . GLY A 1 89 ? -4.692 -4.908 5.476 1.00 30.61 87 GLY A CA 1
ATOM 647 C C . GLY A 1 89 ? -5.237 -5.134 4.074 1.00 30.50 87 GLY A C 1
ATOM 648 O O . GLY A 1 89 ? -4.869 -6.106 3.398 1.00 29.26 87 GLY A O 1
ATOM 649 N N . TYR A 1 90 ? -6.124 -4.248 3.630 1.00 30.56 88 TYR A N 1
ATOM 650 C CA . TYR A 1 90 ? -6.780 -4.425 2.335 1.00 31.25 88 TYR A CA 1
ATOM 651 C C . TYR A 1 90 ? -5.797 -4.428 1.157 1.00 30.16 88 TYR A C 1
ATOM 652 O O . TYR A 1 90 ? -5.768 -5.372 0.371 1.00 31.11 88 TYR A O 1
ATOM 661 N N . GLN A 1 91 ? -4.973 -3.394 1.057 1.00 28.43 89 GLN A N 1
ATOM 662 C CA . GLN A 1 91 ? -3.976 -3.341 -0.017 1.00 27.98 89 GLN A CA 1
ATOM 663 C C . GLN A 1 91 ? -2.955 -4.461 0.147 1.00 27.83 89 GLN A C 1
ATOM 664 O O . GLN A 1 91 ? -2.481 -5.024 -0.829 1.00 28.32 89 GLN A O 1
ATOM 670 N N . THR A 1 92 ? -2.671 -4.818 1.402 1.00 28.32 90 THR A N 1
ATOM 671 C CA . THR A 1 92 ? -1.756 -5.916 1.684 1.00 27.60 90 THR A CA 1
ATOM 672 C C . THR A 1 92 ? -2.274 -7.210 1.053 1.00 28.09 90 THR A C 1
ATOM 673 O O . THR A 1 92 ? -1.517 -7.960 0.439 1.00 29.04 90 THR A O 1
ATOM 677 N N . ALA A 1 93 ? -3.563 -7.477 1.244 1.00 27.58 91 ALA A N 1
ATOM 678 C CA . ALA A 1 93 ? -4.193 -8.671 0.703 1.00 28.30 91 ALA A CA 1
ATOM 679 C C . ALA A 1 93 ? -4.122 -8.703 -0.821 1.00 29.04 91 ALA A C 1
ATOM 680 O O . ALA A 1 93 ? -3.845 -9.740 -1.426 1.00 29.88 91 ALA A O 1
ATOM 682 N N . ILE A 1 94 ? -4.365 -7.559 -1.444 1.00 28.61 92 ILE A N 1
ATOM 683 C CA . ILE A 1 94 ? -4.218 -7.467 -2.892 1.00 28.13 92 ILE A CA 1
ATOM 684 C C . ILE A 1 94 ? -2.807 -7.841 -3.345 1.00 27.65 92 ILE A C 1
ATOM 685 O O . ILE A 1 94 ? -2.646 -8.704 -4.202 1.00 27.62 92 ILE A O 1
ATOM 690 N N . LEU A 1 95 ? -1.794 -7.235 -2.726 1.00 27.49 93 LEU A N 1
ATOM 691 C CA . LEU A 1 95 ? -0.411 -7.510 -3.076 1.00 27.52 93 LEU A CA 1
ATOM 692 C C . LEU A 1 95 ? -0.087 -8.994 -2.879 1.00 27.91 93 LEU A C 1
ATOM 693 O O . LEU A 1 95 ? 0.623 -9.592 -3.681 1.00 27.93 93 LEU A O 1
ATOM 698 N N . ALA A 1 96 ? -0.643 -9.586 -1.825 1.00 29.28 94 ALA A N 1
ATOM 699 C CA . ALA A 1 96 ? -0.359 -10.989 -1.501 1.00 30.35 94 ALA A CA 1
ATOM 700 C C . ALA A 1 96 ? -0.852 -11.940 -2.572 1.00 31.48 94 ALA A C 1
ATOM 701 O O . ALA A 1 96 ? -0.257 -13.002 -2.787 1.00 30.85 94 ALA A O 1
ATOM 703 N N . HIS A 1 97 ? -1.929 -11.553 -3.259 1.00 31.95 95 HIS A N 1
ATOM 704 C CA . HIS A 1 97 ? -2.407 -12.330 -4.405 1.00 33.21 95 HIS A CA 1
ATOM 705 C C . HIS A 1 97 ? -1.488 -12.234 -5.614 1.00 32.46 95 HIS A C 1
ATOM 706 O O . HIS A 1 97 ? -1.544 -13.088 -6.504 1.00 33.18 95 HIS A O 1
ATOM 713 N N . LEU A 1 98 ? -0.650 -11.202 -5.655 1.00 31.21 96 LEU A N 1
ATOM 714 C CA . LEU A 1 98 ? 0.154 -10.928 -6.841 1.00 30.93 96 LEU A CA 1
ATOM 715 C C . LEU A 1 98 ? 1.620 -11.340 -6.777 1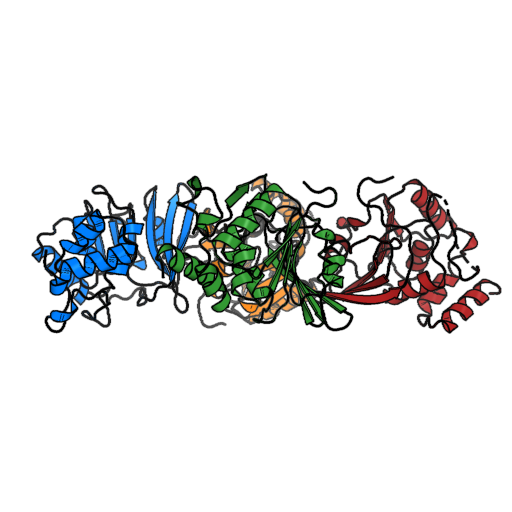.00 31.60 96 LEU A C 1
ATOM 716 O O . LEU A 1 98 ? 2.266 -11.501 -7.814 1.00 32.94 96 LEU A O 1
ATOM 721 N N . VAL A 1 99 ? 2.170 -11.503 -5.576 1.00 31.25 97 VAL A N 1
ATOM 722 C CA . VAL A 1 99 ? 3.617 -11.626 -5.472 1.00 30.98 97 VAL A CA 1
ATOM 723 C C . VAL A 1 99 ? 3.992 -12.734 -4.511 1.00 32.52 97 VAL A C 1
ATOM 724 O O . VAL A 1 99 ? 3.146 -13.206 -3.745 1.00 32.83 97 VAL A O 1
ATOM 728 N N . GLN A 1 100 ? 5.269 -13.108 -4.530 1.00 33.68 98 GLN A N 1
ATOM 729 C CA . GLN A 1 100 ? 5.729 -14.209 -3.677 1.00 35.00 98 GLN A CA 1
ATOM 730 C C . GLN A 1 100 ? 5.790 -13.824 -2.206 1.00 34.34 98 GLN A C 1
ATOM 731 O O . GLN A 1 100 ? 5.505 -14.660 -1.337 1.00 34.73 98 GLN A O 1
ATOM 737 N N . HIS A 1 101 ? 6.166 -12.576 -1.915 1.00 32.95 99 HIS A N 1
ATOM 738 C CA . HIS A 1 101 ? 6.178 -12.112 -0.526 1.00 32.77 99 HIS A CA 1
ATOM 739 C C . HIS A 1 101 ? 5.931 -10.630 -0.323 1.00 31.70 99 HIS A C 1
ATOM 740 O O . HIS A 1 101 ? 6.450 -9.786 -1.075 1.00 29.81 99 HIS A O 1
ATOM 747 N N . VAL A 1 102 ? 5.120 -10.317 0.689 1.00 30.47 100 VAL A N 1
ATOM 748 C CA . VAL A 1 102 ? 4.871 -8.928 1.078 1.00 30.87 100 VAL A CA 1
ATOM 749 C C . VAL A 1 102 ? 5.277 -8.724 2.523 1.00 31.03 100 VAL A C 1
ATOM 750 O O . VAL A 1 102 ? 4.872 -9.491 3.419 1.00 30.17 100 VAL A O 1
ATOM 754 N N . CYS A 1 103 ? 6.098 -7.706 2.748 1.00 30.22 101 CYS A N 1
ATOM 755 C CA . CYS A 1 103 ? 6.359 -7.213 4.080 1.00 30.83 101 CYS A CA 1
ATOM 756 C C . CYS A 1 103 ? 5.595 -5.909 4.252 1.00 29.99 101 CYS A C 1
ATOM 757 O O . CYS A 1 103 ? 5.591 -5.060 3.348 1.00 28.96 101 CYS A O 1
ATOM 760 N N . SER A 1 104 ? 4.941 -5.745 5.398 1.00 29.01 102 SER A N 1
ATOM 761 C CA . SER A 1 104 ? 4.059 -4.598 5.619 1.00 29.53 102 SER A CA 1
ATOM 762 C C . SER A 1 104 ? 4.253 -4.003 7.005 1.00 29.49 102 SER A C 1
ATOM 763 O O . SER A 1 104 ? 4.325 -4.730 8.011 1.00 29.70 102 SER A O 1
ATOM 766 N N . VAL A 1 105 ? 4.324 -2.681 7.055 1.00 28.80 103 VAL A N 1
ATOM 767 C CA . VAL A 1 105 ? 4.642 -1.956 8.266 1.00 29.08 103 VAL A CA 1
ATOM 768 C C . VAL A 1 105 ? 3.482 -1.018 8.598 1.00 29.74 103 VAL A C 1
ATOM 769 O O . VAL A 1 105 ? 3.035 -0.231 7.753 1.00 29.43 103 VAL A O 1
ATOM 773 N N . GLU A 1 106 ? 3.007 -1.087 9.835 1.00 29.66 104 GLU A N 1
ATOM 774 C CA . GLU A 1 106 ? 1.953 -0.182 10.298 1.00 30.07 104 GLU A CA 1
ATOM 775 C C . GLU A 1 106 ? 2.332 0.413 11.660 1.00 31.63 104 GLU A C 1
ATOM 776 O O . GLU A 1 106 ? 2.769 -0.317 12.547 1.00 32.68 104 GLU A O 1
ATOM 782 N N . ARG A 1 107 ? 2.173 1.726 11.834 1.00 31.63 105 ARG A N 1
ATOM 783 C CA . ARG A 1 107 ? 2.606 2.390 13.082 1.00 32.62 105 ARG A CA 1
ATOM 784 C C . ARG A 1 107 ? 1.612 2.304 14.258 1.00 34.58 105 ARG A C 1
ATOM 785 O O . ARG A 1 107 ? 2.004 2.458 15.437 1.00 34.91 105 ARG A O 1
ATOM 793 N N . ILE A 1 108 ? 0.345 2.059 13.936 1.00 34.68 106 ILE A N 1
ATOM 794 C CA . ILE A 1 108 ? -0.711 1.902 14.941 1.00 36.18 106 ILE A CA 1
ATOM 795 C C . ILE A 1 108 ? -0.896 0.425 15.291 1.00 36.49 106 ILE A C 1
ATOM 796 O O . ILE A 1 108 ? -1.440 -0.350 14.504 1.00 36.46 106 ILE A O 1
ATOM 801 N N . LYS A 1 109 ? -0.471 0.046 16.493 1.00 38.26 107 LYS A N 1
ATOM 802 C CA . LYS A 1 109 ? -0.459 -1.367 16.876 1.00 38.61 107 LYS A CA 1
ATOM 803 C C . LYS A 1 109 ? -1.822 -2.039 16.681 1.00 39.00 107 LYS A C 1
ATOM 804 O O . LYS A 1 109 ? -1.902 -3.150 16.145 1.00 39.22 107 LYS A O 1
ATOM 810 N N . GLY A 1 110 ? -2.883 -1.354 17.105 1.00 39.48 108 GLY A N 1
ATOM 811 C CA . GLY A 1 110 ? -4.250 -1.873 16.982 1.00 40.27 108 GLY A CA 1
ATOM 812 C C . GLY A 1 110 ? -4.634 -2.289 15.568 1.00 40.17 108 GLY A C 1
ATOM 813 O O . GLY A 1 110 ? -5.251 -3.334 15.363 1.00 40.15 108 GLY A O 1
ATOM 814 N N . LEU A 1 111 ? -4.263 -1.468 14.588 1.00 39.39 109 LEU A N 1
ATOM 815 C CA . LEU A 1 111 ? -4.504 -1.792 13.185 1.00 38.65 109 LEU A CA 1
ATOM 816 C C . LEU A 1 111 ? -3.641 -2.945 12.672 1.00 38.16 109 LEU A C 1
ATOM 817 O O . LEU A 1 111 ? -4.135 -3.828 11.970 1.00 38.18 109 LEU A O 1
ATOM 822 N N . GLN A 1 112 ? -2.353 -2.928 13.013 1.00 38.25 110 GLN A N 1
ATOM 823 C CA . GLN A 1 112 ? -1.407 -3.951 12.558 1.00 37.80 110 GLN A CA 1
ATOM 824 C C . GLN A 1 112 ? -1.912 -5.310 13.029 1.00 39.55 110 GLN A C 1
ATOM 825 O O . GLN A 1 112 ? -1.951 -6.284 12.269 1.00 38.58 110 GLN A O 1
ATOM 831 N N . TRP A 1 113 ? -2.327 -5.341 14.289 1.00 41.64 111 TRP A N 1
ATOM 832 C CA . TRP A 1 113 ? -2.777 -6.573 14.919 1.00 43.72 111 TRP A CA 1
ATOM 833 C C . TRP A 1 113 ? -4.040 -7.132 14.255 1.00 43.36 111 TRP A C 1
ATOM 834 O O . TRP A 1 113 ? -4.079 -8.318 13.912 1.00 43.92 111 TRP A O 1
ATOM 845 N N . GLN A 1 114 ? -5.048 -6.281 14.046 1.00 42.82 112 GLN A N 1
ATOM 846 C CA . GLN A 1 114 ? -6.274 -6.702 13.366 1.00 42.61 112 GLN A CA 1
ATOM 847 C C . GLN A 1 114 ? -5.995 -7.135 11.918 1.00 41.38 112 GLN A C 1
ATOM 848 O O . GLN A 1 114 ? -6.562 -8.116 11.437 1.00 40.70 112 GLN A O 1
ATOM 853 N N . ALA A 1 115 ? -5.135 -6.383 11.224 1.00 40.14 113 ALA A N 1
ATOM 854 C CA . ALA A 1 115 ? -4.766 -6.710 9.846 1.00 38.80 113 ALA A CA 1
ATOM 855 C C . ALA A 1 115 ? -4.089 -8.071 9.723 1.00 39.08 113 ALA A C 1
ATOM 856 O O . ALA A 1 115 ? -4.439 -8.855 8.849 1.00 38.48 113 ALA A O 1
ATOM 858 N N . ARG A 1 116 ? -3.126 -8.343 10.602 1.00 40.03 114 ARG A N 1
ATOM 859 C CA . ARG A 1 116 ? -2.436 -9.638 10.628 1.00 41.76 114 ARG A CA 1
ATOM 860 C C . ARG A 1 116 ? -3.426 -10.803 10.758 1.00 42.95 114 ARG A C 1
ATOM 861 O O . ARG A 1 116 ? -3.284 -11.821 10.081 1.00 43.38 114 ARG A O 1
ATOM 869 N N . ARG A 1 117 ? -4.430 -10.634 11.621 1.00 44.18 115 ARG A N 1
ATOM 870 C CA . ARG A 1 117 ? -5.456 -11.655 11.839 1.00 45.14 115 ARG A CA 1
ATOM 871 C C . ARG A 1 117 ? -6.317 -11.855 10.605 1.00 44.87 115 ARG A C 1
ATOM 872 O O . ARG A 1 117 ? -6.565 -12.992 10.205 1.00 45.16 115 ARG A O 1
ATOM 874 N N . ARG A 1 118 ? -6.753 -10.747 9.997 1.00 44.15 116 ARG A N 1
ATOM 875 C CA . ARG A 1 118 ? -7.546 -10.798 8.773 1.00 43.69 116 ARG A CA 1
ATOM 876 C C . ARG A 1 118 ? -6.835 -11.543 7.655 1.00 43.10 116 ARG A C 1
ATOM 877 O O . ARG A 1 118 ? -7.454 -12.328 6.936 1.00 43.16 116 ARG A O 1
ATOM 885 N N . LEU A 1 119 ? -5.537 -11.288 7.508 1.00 42.56 117 LEU A N 1
ATOM 886 C CA . LEU A 1 119 ? -4.761 -11.897 6.430 1.00 41.80 117 LEU A CA 1
ATOM 887 C C . LEU A 1 119 ? -4.577 -13.390 6.689 1.00 43.73 117 LEU A C 1
ATOM 888 O O . LEU A 1 119 ? -4.628 -14.195 5.767 1.00 43.05 117 LEU A O 1
ATOM 893 N N . LYS A 1 120 ? -4.362 -13.742 7.952 1.00 45.13 118 LYS A N 1
ATOM 894 C CA . LYS A 1 120 ? -4.356 -15.144 8.377 1.00 47.50 118 LYS A CA 1
ATOM 895 C C . LYS A 1 120 ? -5.704 -15.810 8.082 1.00 48.52 118 LYS A C 1
ATOM 896 O O . LYS A 1 120 ? -5.749 -16.942 7.606 1.00 49.34 118 LYS A O 1
ATOM 899 N N . ASN A 1 121 ? -6.795 -15.089 8.340 1.00 49.37 119 ASN A N 1
ATOM 900 C CA . ASN A 1 121 ? -8.145 -15.617 8.107 1.00 50.51 119 ASN A CA 1
ATOM 901 C C . ASN A 1 121 ? -8.493 -15.818 6.632 1.00 50.26 119 ASN A C 1
ATOM 902 O O . ASN A 1 121 ? -9.409 -16.577 6.300 1.00 51.01 119 ASN A O 1
ATOM 907 N N . LEU A 1 122 ? -7.751 -15.146 5.755 1.00 49.06 120 LEU A N 1
ATOM 908 C CA . LEU A 1 122 ? -7.964 -15.245 4.313 1.00 48.07 120 LEU A CA 1
ATOM 909 C C . LEU A 1 122 ? -7.054 -16.279 3.671 1.00 48.11 120 LEU A C 1
ATOM 910 O O . LEU A 1 122 ? -6.970 -16.368 2.442 1.00 47.28 120 LEU A O 1
ATOM 915 N N . ASP A 1 123 ? -6.374 -17.051 4.510 1.00 48.39 121 ASP A N 1
ATOM 916 C CA . ASP A 1 123 ? -5.412 -18.063 4.072 1.00 49.33 121 ASP A CA 1
ATOM 917 C C . ASP A 1 123 ? -4.299 -17.456 3.224 1.00 48.13 121 ASP A C 1
ATOM 918 O O . ASP A 1 123 ? -3.910 -18.013 2.194 1.00 48.20 121 ASP A O 1
ATOM 923 N N . LEU A 1 124 ? -3.811 -16.296 3.656 1.00 46.72 122 LEU A N 1
ATOM 924 C CA . LEU A 1 124 ? -2.668 -15.653 3.020 1.00 45.47 122 LEU A CA 1
ATOM 925 C C . LEU A 1 124 ? -1.461 -15.868 3.921 1.00 45.20 122 LEU A C 1
ATOM 926 O O . LEU A 1 124 ? -1.424 -15.363 5.047 1.00 46.12 122 LEU A O 1
ATOM 931 N N . HIS A 1 125 ? -0.489 -16.639 3.439 1.00 43.80 123 HIS A N 1
ATOM 932 C CA . HIS A 1 125 ? 0.677 -16.982 4.252 1.00 42.95 123 HIS A CA 1
ATOM 933 C C . HIS A 1 125 ? 1.988 -16.362 3.776 1.00 40.76 123 HIS A C 1
ATOM 934 O O . HIS A 1 125 ? 3.032 -16.585 4.379 1.00 40.67 123 HIS A O 1
ATOM 941 N N . ASN A 1 126 ? 1.927 -15.566 2.710 1.00 36.66 124 ASN A N 1
ATOM 942 C CA . ASN A 1 126 ? 3.126 -14.936 2.177 1.00 35.53 124 ASN A CA 1
ATOM 943 C C . ASN A 1 126 ? 3.263 -13.468 2.617 1.00 34.53 124 ASN A C 1
ATOM 944 O O . ASN A 1 126 ? 3.824 -12.635 1.881 1.00 32.74 124 ASN A O 1
ATOM 949 N N . VAL A 1 127 ? 2.721 -13.154 3.791 1.00 33.76 125 VAL A N 1
ATOM 950 C CA . VAL A 1 127 ? 2.788 -11.788 4.341 1.00 33.32 125 VAL A CA 1
ATOM 951 C C . VAL A 1 127 ? 3.529 -11.737 5.670 1.00 34.02 125 VAL A C 1
ATOM 952 O O . VAL A 1 127 ? 3.294 -12.561 6.567 1.00 33.29 125 VAL A O 1
ATOM 956 N N . SER A 1 128 ? 4.430 -10.766 5.793 1.00 33.44 126 SER A N 1
ATOM 957 C CA . SER A 1 128 ? 5.075 -10.477 7.061 1.00 34.50 126 SER A CA 1
ATOM 958 C C . SER A 1 128 ? 4.657 -9.086 7.493 1.00 34.95 126 SER A C 1
ATOM 959 O O . SER A 1 128 ? 4.828 -8.118 6.742 1.00 34.87 126 SER A O 1
ATOM 962 N N . THR A 1 129 ? 4.069 -8.985 8.684 1.00 36.38 127 THR A N 1
ATOM 963 C CA . THR A 1 129 ? 3.616 -7.684 9.178 1.00 35.98 127 THR A CA 1
ATOM 964 C C . THR A 1 129 ? 4.458 -7.237 10.341 1.00 36.45 127 THR A C 1
ATOM 965 O O . THR A 1 129 ? 5.037 -8.068 11.062 1.00 36.57 127 THR A O 1
ATOM 969 N N . ARG A 1 130 ? 4.511 -5.923 10.528 1.00 35.20 128 ARG A N 1
ATOM 970 C CA . ARG A 1 130 ? 5.343 -5.318 11.543 1.00 35.64 128 ARG A CA 1
ATOM 971 C C . ARG A 1 130 ? 4.699 -4.051 12.086 1.00 34.83 128 ARG A C 1
ATOM 972 O O . ARG A 1 130 ? 4.255 -3.190 11.319 1.00 33.31 128 ARG A O 1
ATOM 980 N N . HIS A 1 131 ? 4.650 -3.944 13.411 1.00 34.44 129 HIS A N 1
ATOM 981 C CA . HIS A 1 131 ? 4.296 -2.694 14.074 1.00 34.42 129 HIS A CA 1
ATOM 982 C C . HIS A 1 131 ? 5.562 -1.841 14.131 1.00 33.95 129 HIS A C 1
ATOM 983 O O . HIS A 1 131 ? 6.528 -2.188 14.823 1.00 33.53 129 HIS A O 1
ATOM 990 N N . GLY A 1 132 ? 5.577 -0.747 13.368 1.00 32.34 130 GLY A N 1
ATOM 991 C CA . GLY A 1 132 ? 6.767 0.090 13.307 1.00 32.53 130 GLY A CA 1
ATOM 992 C C . GLY A 1 132 ? 6.570 1.378 12.524 1.00 31.79 130 GLY A C 1
ATOM 993 O O . GLY A 1 132 ? 5.467 1.681 12.059 1.00 30.75 130 GLY A O 1
ATOM 994 N N . ASP A 1 133 ? 7.656 2.127 12.409 1.00 32.37 131 ASP A N 1
ATOM 995 C CA . ASP A 1 133 ? 7.668 3.386 11.673 1.00 32.05 131 ASP A CA 1
ATOM 996 C C . ASP A 1 133 ? 8.251 3.176 10.273 1.00 31.56 131 ASP A C 1
ATOM 997 O O . ASP A 1 133 ? 9.457 2.960 10.105 1.00 31.17 131 ASP A O 1
ATOM 1002 N N . GLY A 1 134 ? 7.389 3.262 9.267 1.00 30.26 132 GLY A N 1
ATOM 1003 C CA . GLY A 1 134 ? 7.786 2.979 7.903 1.00 29.09 132 GLY A CA 1
ATOM 1004 C C . GLY A 1 134 ? 8.733 3.989 7.271 1.00 29.02 132 GLY A C 1
ATOM 1005 O O . GLY A 1 134 ? 9.278 3.720 6.214 1.00 27.77 132 GLY A O 1
ATOM 1006 N N . TRP A 1 135 ? 8.929 5.152 7.895 1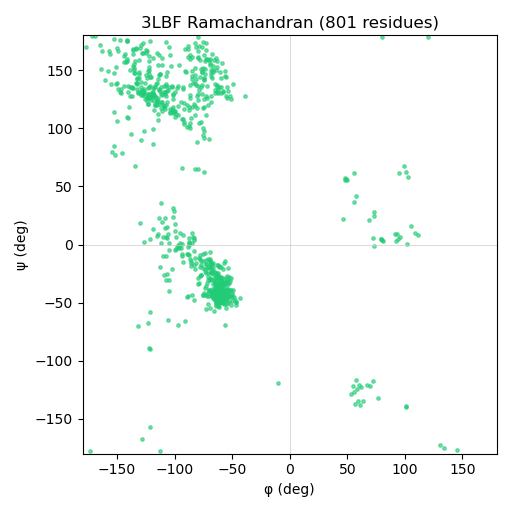.00 28.87 133 TRP A N 1
ATOM 1007 C CA . TRP A 1 135 ? 9.991 6.069 7.457 1.00 28.87 133 TRP A CA 1
ATOM 1008 C C . TRP A 1 135 ? 11.315 5.308 7.385 1.00 29.01 133 TRP A C 1
ATOM 1009 O O . TRP A 1 135 ? 12.158 5.602 6.558 1.00 29.50 133 TRP A O 1
ATOM 1020 N N . GLN A 1 136 ? 11.477 4.309 8.256 1.00 28.44 134 GLN A N 1
ATOM 1021 C CA . GLN A 1 136 ? 12.685 3.497 8.298 1.00 29.95 134 GLN A CA 1
ATOM 1022 C C . GLN A 1 136 ? 12.701 2.264 7.380 1.00 29.52 134 GLN A C 1
ATOM 1023 O O . GLN A 1 136 ? 13.707 1.544 7.324 1.00 30.85 134 GLN A O 1
ATOM 1029 N N . GLY A 1 137 ? 11.604 2.015 6.666 1.00 29.04 135 GLY A N 1
ATOM 1030 C CA . GLY A 1 137 ? 11.497 0.821 5.824 1.00 27.11 135 GLY A CA 1
ATOM 1031 C C . GLY A 1 137 ? 11.612 -0.442 6.651 1.00 28.96 135 GLY A C 1
ATOM 1032 O O . GLY A 1 137 ? 11.050 -0.519 7.747 1.00 29.70 135 GLY A O 1
ATOM 1033 N N . TRP A 1 138 ? 12.350 -1.417 6.133 1.00 28.55 136 TRP A N 1
ATOM 1034 C CA . TRP A 1 138 ? 12.534 -2.694 6.852 1.00 29.83 136 TRP A CA 1
ATOM 1035 C C . TRP A 1 138 ? 13.836 -3.268 6.372 1.00 30.30 136 TRP A C 1
ATOM 1036 O O . TRP A 1 138 ? 13.871 -4.150 5.513 1.00 31.00 136 TRP A O 1
ATOM 1047 N N . GLN A 1 139 ? 14.922 -2.749 6.928 1.00 31.33 137 GLN A N 1
ATOM 1048 C CA . GLN A 1 139 ? 16.258 -2.957 6.375 1.00 33.32 137 GLN A CA 1
ATOM 1049 C C . GLN A 1 139 ? 16.651 -4.426 6.275 1.00 33.53 137 GLN A C 1
ATOM 1050 O O . GLN A 1 139 ? 17.299 -4.825 5.311 1.00 32.82 137 GLN A O 1
ATOM 1056 N N . ALA A 1 140 ? 16.293 -5.222 7.286 1.00 34.81 138 ALA A N 1
ATOM 1057 C CA . ALA A 1 140 ? 16.652 -6.631 7.281 1.00 35.80 138 ALA A CA 1
ATOM 1058 C C . ALA A 1 140 ? 16.094 -7.392 6.081 1.00 35.85 138 ALA A C 1
ATOM 1059 O O . ALA A 1 140 ? 16.711 -8.353 5.633 1.00 37.37 138 ALA A O 1
ATOM 1061 N N . ARG A 1 141 ? 14.938 -6.961 5.574 1.00 35.03 139 ARG A N 1
ATOM 1062 C CA . ARG A 1 141 ? 14.249 -7.667 4.488 1.00 35.24 139 ARG A CA 1
ATOM 1063 C C . ARG A 1 141 ? 14.640 -7.081 3.135 1.00 34.05 139 ARG A C 1
ATOM 1064 O O . ARG A 1 141 ? 14.324 -7.645 2.085 1.00 33.81 139 ARG A O 1
ATOM 1072 N N . ALA A 1 142 ? 15.328 -5.949 3.175 1.00 32.93 140 ALA A N 1
ATOM 1073 C CA . ALA A 1 142 ? 15.757 -5.253 1.958 1.00 31.98 140 ALA A CA 1
ATOM 1074 C C . ALA A 1 142 ? 16.846 -6.048 1.228 1.00 32.93 140 ALA A C 1
ATOM 1075 O O . ALA A 1 142 ? 17.549 -6.855 1.851 1.00 34.42 140 ALA A O 1
ATOM 1077 N N . PRO A 1 143 ? 16.994 -5.837 -0.089 1.00 31.94 141 PRO A N 1
ATOM 1078 C CA . PRO A 1 143 ? 16.275 -4.838 -0.893 1.00 30.69 141 PRO A CA 1
ATOM 1079 C C . PRO A 1 143 ? 14.964 -5.348 -1.454 1.00 29.73 141 PRO A C 1
ATOM 1080 O O . PRO A 1 143 ? 14.681 -6.544 -1.407 1.00 29.95 141 PRO A O 1
ATOM 1084 N N . PHE A 1 144 ? 14.159 -4.433 -1.986 1.00 27.63 142 PHE A N 1
ATOM 1085 C CA . PHE A 1 144 ? 12.850 -4.778 -2.476 1.00 26.22 142 PHE A CA 1
ATOM 1086 C C . PHE A 1 144 ? 12.729 -4.396 -3.920 1.00 25.60 142 PHE A C 1
ATOM 1087 O O . PHE A 1 144 ? 13.336 -3.409 -4.370 1.00 24.07 142 PHE A O 1
ATOM 1095 N N . ASP A 1 145 ? 11.964 -5.200 -4.656 1.00 26.33 143 ASP A N 1
ATOM 1096 C CA . ASP A 1 145 ? 11.657 -4.913 -6.063 1.00 24.50 143 ASP A CA 1
ATOM 1097 C C . ASP A 1 145 ? 10.608 -3.834 -6.170 1.00 23.49 143 ASP A C 1
ATOM 1098 O O . ASP A 1 145 ? 10.551 -3.097 -7.174 1.00 22.79 143 ASP A O 1
ATOM 1103 N N . ALA A 1 146 ? 9.776 -3.721 -5.136 1.00 23.04 144 ALA A N 1
ATOM 1104 C CA . ALA A 1 146 ? 8.661 -2.768 -5.147 1.00 23.89 144 ALA A CA 1
ATOM 1105 C C . ALA A 1 146 ? 8.360 -2.289 -3.729 1.00 23.35 144 ALA A C 1
ATOM 1106 O O . ALA A 1 146 ? 8.313 -3.087 -2.778 1.00 23.81 144 ALA A O 1
ATOM 1108 N N . ILE A 1 147 ? 8.186 -0.975 -3.596 1.00 21.16 145 ILE A N 1
ATOM 1109 C CA . ILE A 1 147 ? 7.817 -0.382 -2.321 1.00 21.33 145 ILE A CA 1
ATOM 1110 C C . ILE A 1 147 ? 6.609 0.482 -2.561 1.00 22.54 145 ILE A C 1
ATOM 1111 O O . ILE A 1 147 ? 6.598 1.316 -3.486 1.00 20.19 145 ILE A O 1
ATOM 1116 N N . ILE A 1 148 ? 5.599 0.305 -1.729 1.00 22.36 146 ILE A N 1
ATOM 1117 C CA . ILE A 1 148 ? 4.377 1.094 -1.876 1.00 23.44 146 ILE A CA 1
ATOM 1118 C C . ILE A 1 148 ? 4.012 1.727 -0.533 1.00 23.79 146 ILE A C 1
ATOM 1119 O O . ILE A 1 148 ? 4.017 1.078 0.511 1.00 24.28 146 ILE A O 1
ATOM 1124 N N . VAL A 1 149 ? 3.717 3.017 -0.567 1.00 22.33 147 VAL A N 1
ATOM 1125 C CA . VAL A 1 149 ? 3.436 3.757 0.663 1.00 21.84 147 VAL A CA 1
ATOM 1126 C C . VAL A 1 149 ? 2.021 4.306 0.577 1.00 23.18 147 VAL A C 1
ATOM 1127 O O . VAL A 1 149 ? 1.687 4.999 -0.384 1.00 23.71 147 VAL A O 1
ATOM 1131 N N . THR A 1 150 ? 1.197 4.026 1.593 1.00 23.32 148 THR A N 1
ATOM 1132 C CA . THR A 1 150 ? -0.212 4.419 1.571 1.00 24.30 148 THR A CA 1
ATOM 1133 C C . THR A 1 150 ? -0.585 5.569 2.536 1.00 24.54 148 THR A C 1
ATOM 1134 O O . THR A 1 150 ? -1.746 5.729 2.931 1.00 25.10 148 THR A O 1
ATOM 1138 N N . ALA A 1 151 ? 0.411 6.364 2.910 1.00 24.36 149 ALA A N 1
ATOM 1139 C CA . ALA A 1 151 ? 0.220 7.612 3.661 1.00 25.26 149 ALA A CA 1
ATOM 1140 C C . ALA A 1 151 ? 1.231 8.586 3.065 1.00 26.11 149 ALA A C 1
ATOM 1141 O O . ALA A 1 151 ? 2.191 8.153 2.415 1.00 26.82 149 ALA A O 1
ATOM 1143 N N . ALA A 1 152 ? 0.995 9.887 3.218 1.00 25.91 150 ALA A N 1
ATOM 1144 C CA . ALA A 1 152 ? 1.834 10.865 2.514 1.00 25.17 150 ALA A CA 1
ATOM 1145 C C . ALA A 1 152 ? 2.863 11.579 3.391 1.00 24.51 150 ALA A C 1
ATOM 1146 O O . ALA A 1 152 ? 2.515 12.345 4.290 1.00 25.76 150 ALA A O 1
ATOM 1148 N N . PRO A 1 153 ? 4.151 11.333 3.136 1.00 23.45 151 PRO A N 1
ATOM 1149 C CA . PRO A 1 153 ? 5.138 12.159 3.812 1.00 24.54 151 PRO A CA 1
ATOM 1150 C C . PRO A 1 153 ? 5.353 13.451 3.011 1.00 25.31 151 PRO A C 1
ATOM 1151 O O . PRO A 1 153 ? 4.982 13.506 1.835 1.00 25.45 151 PRO A O 1
ATOM 1155 N N . PRO A 1 154 ? 5.920 14.472 3.656 1.00 26.94 152 PRO A N 1
ATOM 1156 C CA . PRO A 1 154 ? 6.200 15.751 3.000 1.00 27.36 152 PRO A CA 1
ATOM 1157 C C . PRO A 1 154 ? 7.408 15.674 2.064 1.00 26.80 152 PRO A C 1
ATOM 1158 O O . PRO A 1 154 ? 7.551 16.523 1.166 1.00 26.76 152 PRO A O 1
ATOM 1162 N N . GLU A 1 155 ? 8.253 14.678 2.275 1.00 25.32 153 GLU A N 1
ATOM 1163 C CA . GLU A 1 155 ? 9.421 14.383 1.428 1.00 26.35 153 GLU A CA 1
ATOM 1164 C C . GLU A 1 155 ? 9.478 12.885 1.195 1.00 25.18 153 GLU A C 1
ATOM 1165 O O . GLU A 1 155 ? 8.832 12.116 1.907 1.00 25.88 153 GLU A O 1
ATOM 1171 N N . ILE A 1 156 ? 10.324 12.463 0.258 1.00 23.40 154 ILE A N 1
ATOM 1172 C CA . ILE A 1 156 ? 10.502 11.040 0.018 1.00 23.44 154 ILE A CA 1
ATOM 1173 C C . ILE A 1 156 ? 11.454 10.482 1.077 1.00 24.24 154 ILE A C 1
ATOM 1174 O O . ILE A 1 156 ? 12.611 10.901 1.159 1.00 25.45 154 ILE A O 1
ATOM 1179 N N . PRO A 1 157 ? 10.967 9.545 1.912 1.00 24.31 155 PRO A N 1
ATOM 1180 C CA . PRO A 1 157 ? 11.885 9.006 2.916 1.00 24.24 155 PRO A CA 1
ATOM 1181 C C . PRO A 1 157 ? 13.117 8.338 2.311 1.00 25.04 155 PRO A C 1
ATOM 1182 O O . PRO A 1 157 ? 13.008 7.488 1.411 1.00 24.57 155 PRO A O 1
ATOM 1186 N N . THR A 1 158 ? 14.290 8.715 2.826 1.00 25.89 156 THR A N 1
ATOM 1187 C CA . THR A 1 158 ? 15.552 8.268 2.244 1.00 26.84 156 THR A CA 1
ATOM 1188 C C . THR A 1 158 ? 15.696 6.750 2.277 1.00 26.25 156 THR A C 1
ATOM 1189 O O . THR A 1 158 ? 16.111 6.148 1.291 1.00 25.63 156 THR A O 1
ATOM 1193 N N . ALA A 1 159 ? 15.323 6.134 3.394 1.00 26.61 157 ALA A N 1
ATOM 1194 C CA . ALA A 1 159 ? 15.446 4.686 3.543 1.00 26.56 157 ALA A CA 1
ATOM 1195 C C . ALA A 1 159 ? 14.641 3.951 2.480 1.00 26.47 157 ALA A C 1
ATOM 1196 O O . ALA A 1 159 ? 15.022 2.866 2.054 1.00 25.86 157 ALA A O 1
ATOM 1198 N N . LEU A 1 160 ? 13.559 4.581 2.000 1.00 25.29 158 LEU A N 1
ATOM 1199 C CA . LEU A 1 160 ? 12.692 3.904 1.048 1.00 25.79 158 LEU A CA 1
ATOM 1200 C C . LEU A 1 160 ? 13.227 3.987 -0.362 1.00 26.31 158 LEU A C 1
ATOM 1201 O O . LEU A 1 160 ? 12.698 3.331 -1.258 1.00 27.90 158 LEU A O 1
ATOM 1206 N N . MET A 1 161 ? 14.236 4.835 -0.582 1.00 25.42 159 MET A N 1
ATOM 1207 C CA . MET A 1 161 ? 15.008 4.736 -1.810 1.00 24.60 159 MET A CA 1
ATOM 1208 C C . MET A 1 161 ? 16.187 3.772 -1.656 1.00 25.92 159 MET A C 1
ATOM 1209 O O . MET A 1 161 ? 16.429 2.915 -2.520 1.00 25.09 159 MET A O 1
ATOM 1214 N N . THR A 1 162 ? 16.876 3.894 -0.531 1.00 27.08 160 THR A N 1
ATOM 1215 C CA . THR A 1 162 ? 18.026 3.031 -0.215 1.00 27.54 160 THR A CA 1
ATOM 1216 C C . THR A 1 162 ? 17.685 1.538 -0.309 1.00 26.33 160 THR A C 1
ATOM 1217 O O . THR A 1 162 ? 18.494 0.731 -0.801 1.00 27.16 160 THR A O 1
ATOM 1221 N N . GLN A 1 163 ? 16.486 1.179 0.142 1.00 25.24 161 GLN A N 1
ATOM 1222 C CA . GLN A 1 163 ? 16.092 -0.225 0.227 1.00 25.26 161 GLN A CA 1
ATOM 1223 C C . GLN A 1 163 ? 15.517 -0.797 -1.083 1.00 24.25 161 GLN A C 1
ATOM 1224 O O . GLN A 1 163 ? 15.140 -1.958 -1.167 1.00 22.76 161 GLN A O 1
ATOM 1230 N N . LEU A 1 164 ? 15.470 0.033 -2.133 1.00 23.60 162 LEU A N 1
ATOM 1231 C CA . LEU A 1 164 ? 15.125 -0.473 -3.450 1.00 23.42 162 LEU A CA 1
ATOM 1232 C C . LEU A 1 164 ? 16.265 -1.312 -4.019 1.00 24.70 162 LEU A C 1
ATOM 1233 O O . LEU A 1 164 ? 17.422 -0.918 -3.943 1.00 26.40 162 LEU A O 1
ATOM 1238 N N . ASP A 1 165 ? 15.929 -2.459 -4.609 1.00 25.18 163 ASP A N 1
ATOM 1239 C CA . ASP A 1 165 ? 16.894 -3.245 -5.359 1.00 27.09 163 ASP A CA 1
ATOM 1240 C C . ASP A 1 165 ? 17.149 -2.572 -6.682 1.00 27.38 163 ASP A C 1
ATOM 1241 O O . ASP A 1 165 ? 16.475 -1.600 -7.021 1.00 24.88 163 ASP A O 1
ATOM 1246 N N . GLU A 1 166 ? 18.105 -3.094 -7.443 1.00 28.65 164 GLU A N 1
ATOM 1247 C CA . GLU A 1 166 ? 18.271 -2.681 -8.842 1.00 29.11 164 GLU A CA 1
ATOM 1248 C C . GLU A 1 166 ? 16.953 -2.838 -9.604 1.00 28.11 164 GLU A C 1
ATOM 1249 O O . GLU A 1 166 ? 16.281 -3.866 -9.498 1.00 27.76 164 GLU A O 1
ATOM 1255 N N . GLY A 1 167 ? 16.561 -1.809 -10.357 1.00 26.98 165 GLY A N 1
ATOM 1256 C CA . GLY A 1 167 ? 15.282 -1.855 -11.068 1.00 26.90 165 GLY A CA 1
ATOM 1257 C C . GLY A 1 167 ? 14.051 -1.719 -10.178 1.00 25.55 165 GLY A C 1
ATOM 1258 O O . GLY A 1 167 ? 12.917 -1.821 -10.657 1.00 25.78 165 GLY A O 1
ATOM 1259 N N . GLY A 1 168 ? 14.282 -1.452 -8.892 1.00 24.19 166 GLY A N 1
ATOM 1260 C CA . GLY A 1 168 ? 13.219 -1.364 -7.894 1.00 24.49 166 GLY A CA 1
ATOM 1261 C C . GLY A 1 168 ? 12.352 -0.150 -8.138 1.00 24.04 166 GLY A C 1
ATOM 1262 O O . GLY A 1 168 ? 12.844 0.868 -8.642 1.00 24.54 166 GLY A O 1
ATOM 1263 N N . ILE A 1 169 ? 11.065 -0.257 -7.810 1.00 22.76 167 ILE A N 1
ATOM 1264 C CA . ILE A 1 169 ? 10.105 0.828 -8.025 1.00 22.33 167 ILE A CA 1
ATOM 1265 C C . ILE A 1 169 ? 9.454 1.164 -6.690 1.00 22.26 167 ILE A C 1
ATOM 1266 O O . ILE A 1 169 ? 8.958 0.273 -5.989 1.00 21.78 167 ILE A O 1
ATOM 1271 N N . LEU A 1 170 ? 9.503 2.450 -6.337 1.00 18.40 168 LEU A N 1
ATOM 1272 C CA . LEU A 1 170 ? 8.846 3.008 -5.159 1.00 18.76 168 LEU A CA 1
ATOM 1273 C C . LEU A 1 170 ? 7.662 3.851 -5.598 1.00 20.28 168 LEU A C 1
ATOM 1274 O O . LEU A 1 170 ? 7.829 4.735 -6.446 1.00 21.34 168 LEU A O 1
ATOM 1279 N N . VAL A 1 171 ? 6.490 3.609 -5.014 1.00 19.27 169 VAL A N 1
ATOM 1280 C CA . VAL A 1 171 ? 5.303 4.405 -5.346 1.00 20.14 169 VAL A CA 1
ATOM 1281 C C . VAL A 1 171 ? 4.726 4.980 -4.062 1.00 21.18 169 VAL A C 1
ATOM 1282 O O . VAL A 1 171 ? 4.444 4.239 -3.108 1.00 21.78 169 VAL A O 1
ATOM 1286 N N . LEU A 1 172 ? 4.565 6.308 -4.037 1.00 20.16 170 LEU A N 1
ATOM 1287 C CA . LEU A 1 172 ? 4.100 7.008 -2.842 1.00 21.07 170 LEU A CA 1
ATOM 1288 C C . LEU A 1 172 ? 3.496 8.365 -3.181 1.00 22.20 170 LEU A C 1
ATOM 1289 O O . LEU A 1 172 ? 3.918 9.033 -4.157 1.00 21.70 170 LEU A O 1
ATOM 1294 N N . PRO A 1 173 ? 2.522 8.791 -2.371 1.00 22.46 171 PRO A N 1
ATOM 1295 C CA . PRO A 1 173 ? 2.064 10.158 -2.384 1.00 22.31 171 PRO A CA 1
ATOM 1296 C C . PRO A 1 173 ? 3.035 11.060 -1.591 1.00 24.06 171 PRO A C 1
ATOM 1297 O O . PRO A 1 173 ? 3.528 10.671 -0.535 1.00 23.07 171 PRO A O 1
ATOM 1301 N N . VAL A 1 174 ? 3.350 12.237 -2.134 1.00 23.10 172 VAL A N 1
ATOM 1302 C CA . VAL A 1 174 ? 4.308 13.156 -1.499 1.00 24.44 172 VAL A CA 1
ATOM 1303 C C . VAL A 1 174 ? 3.770 14.563 -1.435 1.00 27.01 172 VAL A C 1
ATOM 1304 O O . VAL A 1 174 ? 3.329 15.111 -2.456 1.00 27.38 172 VAL A O 1
ATOM 1308 N N . GLY A 1 175 ? 3.861 15.162 -0.251 1.00 28.76 173 GLY A N 1
ATOM 1309 C CA . GLY A 1 175 ? 3.505 16.565 -0.046 1.00 32.62 173 GLY A CA 1
ATOM 1310 C C . GLY A 1 175 ? 2.636 16.767 1.192 1.00 35.81 173 GLY A C 1
ATOM 1311 O O . GLY A 1 175 ? 2.388 15.819 1.968 1.00 34.35 173 GLY A O 1
ATOM 1312 N N . GLU A 1 176 ? 2.185 18.006 1.383 1.00 38.96 174 GLU A N 1
ATOM 1313 C CA . GLU A 1 176 ? 1.292 18.365 2.480 1.00 42.36 174 GLU A CA 1
ATOM 1314 C C . GLU A 1 176 ? 0.141 19.186 1.929 1.00 43.69 174 GLU A C 1
ATOM 1315 O O . GLU A 1 176 ? -0.996 18.718 1.879 1.00 44.27 174 GLU A O 1
ATOM 1321 N N . GLU A 1 177 ? 0.459 20.414 1.522 1.00 45.10 175 GLU A N 1
ATOM 1322 C CA . GLU A 1 177 ? -0.515 21.339 0.953 1.00 45.95 175 GLU A CA 1
ATOM 1323 C C . GLU A 1 177 ? -0.820 20.909 -0.475 1.00 45.48 175 GLU A C 1
ATOM 1324 O O . GLU A 1 177 ? -1.984 20.895 -0.894 1.00 46.48 175 GLU A O 1
ATOM 1326 N N . HIS A 1 178 ? 0.236 20.550 -1.204 1.00 44.50 176 HIS A N 1
ATOM 1327 C CA . HIS A 1 178 ? 0.129 19.977 -2.537 1.00 42.98 176 HIS A CA 1
ATOM 1328 C C . HIS A 1 178 ? 0.651 18.535 -2.501 1.00 40.39 176 HIS A C 1
ATOM 1329 O O . HIS A 1 178 ? 1.859 18.331 -2.378 1.00 40.22 176 HIS A O 1
ATOM 1336 N N . GLN A 1 179 ? -0.239 17.543 -2.585 1.00 38.42 177 GLN A N 1
ATOM 1337 C CA . GLN A 1 179 ? 0.210 16.147 -2.695 1.00 35.85 177 GLN A CA 1
ATOM 1338 C C . GLN A 1 179 ? 0.108 15.603 -4.107 1.00 33.94 177 GLN A C 1
ATOM 1339 O O . GLN A 1 179 ? -0.902 15.792 -4.788 1.00 34.68 177 GLN A O 1
ATOM 1345 N N . TYR A 1 180 ? 1.161 14.916 -4.529 1.00 30.61 178 TYR A N 1
ATOM 1346 C CA . TYR A 1 180 ? 1.168 14.192 -5.788 1.00 29.44 178 TYR A CA 1
ATOM 1347 C C . TYR A 1 180 ? 1.679 12.768 -5.623 1.00 26.46 178 TYR A C 1
ATOM 1348 O O . TYR A 1 180 ? 2.583 12.526 -4.832 1.00 25.45 178 TYR A O 1
ATOM 1357 N N . LEU A 1 181 ? 1.084 11.847 -6.370 1.00 25.51 179 LEU A N 1
ATOM 1358 C CA . LEU A 1 181 ? 1.576 10.463 -6.441 1.00 25.11 179 LEU A CA 1
ATOM 1359 C C . LEU A 1 181 ? 2.852 10.430 -7.260 1.00 24.22 179 LEU A C 1
ATOM 1360 O O . LEU A 1 181 ? 2.901 10.956 -8.389 1.00 22.96 179 LEU A O 1
ATOM 1365 N N . LYS A 1 182 ? 3.899 9.846 -6.700 1.00 23.11 180 LYS A N 1
ATOM 1366 C CA . LYS A 1 182 ? 5.168 9.808 -7.392 1.00 23.09 180 LYS A CA 1
ATOM 1367 C C . LYS A 1 182 ? 5.662 8.372 -7.568 1.00 23.61 180 LYS A C 1
ATOM 1368 O O . LYS A 1 182 ? 5.386 7.482 -6.751 1.00 22.17 180 LYS A O 1
ATOM 1374 N N . ARG A 1 183 ? 6.392 8.168 -8.651 1.00 22.56 181 ARG A N 1
ATOM 1375 C CA . ARG A 1 183 ? 7.057 6.890 -8.878 1.00 23.46 181 ARG A CA 1
ATOM 1376 C C . ARG A 1 183 ? 8.562 7.113 -8.912 1.00 23.38 181 ARG A C 1
ATOM 1377 O O . ARG A 1 183 ? 9.051 7.951 -9.652 1.00 23.36 181 ARG A O 1
ATOM 1385 N N . VAL A 1 184 ? 9.293 6.348 -8.101 1.00 20.71 182 VAL A N 1
ATOM 1386 C CA . VAL A 1 184 ? 10.746 6.480 -8.042 1.00 21.09 182 VAL A CA 1
ATOM 1387 C C . VAL A 1 184 ? 11.329 5.154 -8.493 1.00 21.60 182 VAL A C 1
ATOM 1388 O O . VAL A 1 184 ? 10.924 4.111 -8.007 1.00 22.50 182 VAL A O 1
ATOM 1392 N N . ARG A 1 185 ? 12.251 5.207 -9.447 1.00 21.63 183 ARG A N 1
ATOM 1393 C CA . ARG A 1 185 ? 12.844 3.999 -10.011 1.00 24.44 183 ARG A CA 1
ATOM 1394 C C . ARG A 1 185 ? 14.345 4.011 -9.762 1.00 24.67 183 ARG A C 1
ATOM 1395 O O . ARG A 1 185 ? 15.023 5.008 -10.009 1.00 24.38 183 ARG A O 1
ATOM 1403 N N . ARG A 1 186 ? 14.871 2.920 -9.220 1.00 22.22 184 ARG A N 1
ATOM 1404 C CA . ARG A 1 186 ? 16.302 2.828 -9.023 1.00 23.57 184 ARG A CA 1
ATOM 1405 C C . ARG A 1 186 ? 16.958 2.298 -10.276 1.00 25.18 184 ARG A C 1
ATOM 1406 O O . ARG A 1 186 ? 16.577 1.234 -10.780 1.00 26.48 184 ARG A O 1
ATOM 1414 N N . ARG A 1 187 ? 17.939 3.033 -10.787 1.00 24.61 185 ARG A N 1
ATOM 1415 C CA . ARG A 1 187 ? 18.588 2.682 -12.043 1.00 27.20 185 ARG A CA 1
ATOM 1416 C C . ARG A 1 187 ? 20.089 2.895 -11.908 1.00 29.32 185 ARG A C 1
ATOM 1417 O O . ARG A 1 187 ? 20.592 4.015 -12.090 1.00 30.50 185 ARG A O 1
ATOM 1425 N N . GLY A 1 188 ? 20.807 1.826 -11.571 1.00 30.01 186 GLY A N 1
ATOM 1426 C CA . GLY A 1 188 ? 22.262 1.922 -11.451 1.00 31.59 186 GLY A CA 1
ATOM 1427 C C . GLY A 1 188 ? 22.608 2.948 -10.384 1.00 32.15 186 GLY A C 1
ATOM 1428 O O . GLY A 1 188 ? 22.162 2.817 -9.254 1.00 30.75 186 GLY A O 1
ATOM 1429 N N . GLY A 1 189 ? 23.356 3.987 -10.759 1.00 32.07 187 GLY A N 1
ATOM 1430 C CA . GLY A 1 189 ? 23.741 5.033 -9.806 1.00 33.53 187 GLY A CA 1
ATOM 1431 C C . GLY A 1 189 ? 22.750 6.167 -9.583 1.00 32.93 187 GLY A C 1
ATOM 1432 O O . GLY A 1 189 ? 23.075 7.176 -8.945 1.00 33.61 187 GLY A O 1
ATOM 1433 N N . GLU A 1 190 ? 21.538 6.025 -10.099 1.00 32.21 188 GLU A N 1
ATOM 1434 C CA . GLU A 1 190 ? 20.583 7.121 -10.022 1.00 30.07 188 GLU A CA 1
ATOM 1435 C C . GLU A 1 190 ? 19.194 6.660 -9.573 1.00 28.95 188 GLU A C 1
ATOM 1436 O O . GLU A 1 190 ? 18.859 5.481 -9.690 1.00 29.53 188 GLU A O 1
ATOM 1442 N N . PHE A 1 191 ? 18.399 7.591 -9.046 1.00 26.24 189 PHE A N 1
ATOM 1443 C CA . PHE A 1 191 ? 16.980 7.364 -8.847 1.00 24.76 189 PHE A CA 1
ATOM 1444 C C . PHE A 1 191 ? 16.244 8.347 -9.733 1.00 25.48 189 PHE A C 1
ATOM 1445 O O . PHE A 1 191 ? 16.648 9.499 -9.855 1.00 25.13 189 PHE A O 1
ATOM 1453 N N . ILE A 1 192 ? 15.192 7.865 -10.372 1.00 23.56 190 ILE A N 1
ATOM 1454 C CA . ILE A 1 192 ? 14.434 8.700 -11.311 1.00 24.12 190 ILE A CA 1
ATOM 1455 C C . ILE A 1 192 ? 13.045 8.875 -10.725 1.00 23.85 190 ILE A C 1
ATOM 1456 O O . ILE A 1 192 ? 12.356 7.889 -10.462 1.00 23.02 190 ILE A O 1
ATOM 1461 N N . ILE A 1 193 ? 12.645 10.139 -10.540 1.00 23.77 191 ILE A N 1
ATOM 1462 C CA . ILE A 1 193 ? 11.397 10.477 -9.866 1.00 22.92 191 ILE A CA 1
ATOM 1463 C C . ILE A 1 193 ? 10.432 11.048 -10.898 1.00 24.28 191 ILE A C 1
ATOM 1464 O O . ILE A 1 193 ? 10.748 12.048 -11.536 1.00 24.86 191 ILE A O 1
ATOM 1469 N N . ASP A 1 194 ? 9.284 10.395 -11.071 1.00 24.86 192 ASP A N 1
ATOM 1470 C CA . ASP A 1 194 ? 8.235 10.873 -11.979 1.00 26.29 192 ASP A CA 1
ATOM 1471 C C . ASP A 1 194 ? 7.013 11.278 -11.180 1.00 25.99 192 ASP A C 1
ATOM 1472 O O . ASP A 1 194 ? 6.711 10.670 -10.156 1.00 25.23 192 ASP A O 1
ATOM 1477 N N . THR A 1 195 ? 6.311 12.300 -11.652 1.00 25.22 193 THR A N 1
ATOM 1478 C CA . THR A 1 195 ? 5.027 12.682 -11.064 1.00 26.50 193 THR A CA 1
ATOM 1479 C C . THR A 1 195 ? 3.873 12.090 -11.870 1.00 26.86 193 THR A C 1
ATOM 1480 O O . THR A 1 195 ? 3.873 12.156 -13.101 1.00 26.01 193 THR A O 1
ATOM 1484 N N . VAL A 1 196 ? 2.891 11.519 -11.169 1.00 26.51 194 VAL A N 1
ATOM 1485 C CA . VAL A 1 196 ? 1.798 10.801 -11.827 1.00 28.07 194 VAL A CA 1
ATOM 1486 C C . VAL A 1 196 ? 0.487 11.587 -11.825 1.00 29.79 194 VAL A C 1
ATOM 1487 O O . VAL A 1 196 ? -0.006 11.982 -12.891 1.00 30.55 194 VAL A O 1
ATOM 1491 N N . GLU A 1 197 ? -0.065 11.812 -10.635 1.00 30.74 195 GLU A N 1
ATOM 1492 C CA . GLU A 1 197 ? -1.344 12.521 -10.498 1.00 33.50 195 GLU A CA 1
ATOM 1493 C C . GLU A 1 197 ? -1.509 13.148 -9.118 1.00 33.78 195 GLU A C 1
ATOM 1494 O O . GLU A 1 197 ? -0.753 12.849 -8.201 1.00 32.06 195 GLU A O 1
ATOM 1500 N N . ALA A 1 198 ? -2.497 14.030 -8.990 1.00 34.19 196 ALA A N 1
ATOM 1501 C CA . ALA A 1 198 ? -2.807 14.661 -7.713 1.00 34.89 196 ALA A CA 1
ATOM 1502 C C . ALA A 1 198 ? -3.519 13.664 -6.807 1.00 34.93 196 ALA A C 1
ATOM 1503 O O . ALA A 1 198 ? -4.313 12.838 -7.272 1.00 34.29 196 ALA A O 1
ATOM 1505 N N . VAL A 1 199 ? -3.209 13.731 -5.516 1.00 34.33 197 VAL A N 1
ATOM 1506 C CA . VAL A 1 199 ? -3.867 12.883 -4.527 1.00 34.58 197 VAL A CA 1
ATOM 1507 C C . VAL A 1 199 ? -3.993 13.618 -3.193 1.00 34.75 197 VAL A C 1
ATOM 1508 O O . VAL A 1 199 ? -3.494 14.740 -3.021 1.00 35.20 197 VAL A O 1
ATOM 1512 N N . ARG A 1 200 ? -4.659 12.965 -2.240 1.00 35.47 198 ARG A N 1
ATOM 1513 C CA . ARG A 1 200 ? -4.825 13.527 -0.917 1.00 35.98 198 ARG A CA 1
ATOM 1514 C C . ARG A 1 200 ? -4.916 12.371 0.067 1.00 35.56 198 ARG A C 1
ATOM 1515 O O . ARG A 1 200 ? -5.911 11.643 0.118 1.00 35.38 198 ARG A O 1
ATOM 1523 N N . PHE A 1 201 ? -3.835 12.194 0.813 1.00 33.77 199 PHE A N 1
ATOM 1524 C CA . PHE A 1 201 ? -3.726 11.122 1.787 1.00 33.14 199 PHE A CA 1
ATOM 1525 C C . PHE A 1 201 ? -3.531 11.718 3.162 1.00 32.95 199 PHE A C 1
ATOM 1526 O O . PHE A 1 201 ? -3.106 12.855 3.303 1.00 33.01 199 PHE A O 1
ATOM 1534 N N . VAL A 1 202 ? -3.822 10.916 4.183 1.00 33.14 200 VAL A N 1
ATOM 1535 C CA . VAL A 1 202 ? -3.391 11.237 5.528 1.00 33.09 200 VAL A CA 1
ATOM 1536 C C . VAL A 1 202 ? -1.855 11.221 5.551 1.00 32.20 200 VAL A C 1
ATOM 1537 O O . VAL A 1 202 ? -1.235 10.494 4.772 1.00 29.76 200 VAL A O 1
ATOM 1541 N N . PRO A 1 203 ? -1.242 12.037 6.422 1.00 32.42 201 PRO A N 1
ATOM 1542 C CA . PRO A 1 203 ? 0.221 12.113 6.482 1.00 31.55 201 PRO A CA 1
ATOM 1543 C C . PRO A 1 203 ? 0.886 10.840 6.977 1.00 30.94 201 PRO A C 1
ATOM 1544 O O . PRO A 1 203 ? 0.295 10.090 7.770 1.00 30.97 201 PRO A O 1
ATOM 1548 N N . LEU A 1 204 ? 2.104 10.604 6.497 1.00 28.57 202 LEU A N 1
ATOM 1549 C CA . LEU A 1 204 ? 2.913 9.517 7.020 1.00 28.27 202 LEU A CA 1
ATOM 1550 C C . LEU A 1 204 ? 3.635 10.074 8.223 1.00 31.00 202 LEU A C 1
ATOM 1551 O O . LEU A 1 204 ? 4.548 10.898 8.090 1.00 30.97 202 LEU A O 1
ATOM 1556 N N . VAL A 1 205 ? 3.217 9.611 9.401 1.00 32.08 203 VAL A N 1
ATOM 1557 C CA . VAL A 1 205 ? 3.618 10.216 10.662 1.00 34.58 203 VAL A CA 1
ATOM 1558 C C . VAL A 1 205 ? 4.941 9.611 11.134 1.00 35.73 203 VAL A C 1
ATOM 1559 O O . VAL A 1 205 ? 5.091 8.390 11.201 1.00 34.51 203 VAL A O 1
ATOM 1563 N N . LYS A 1 206 ? 5.894 10.484 11.446 1.00 37.94 204 LYS A N 1
ATOM 1564 C CA . LYS A 1 206 ? 7.242 10.058 11.799 1.00 41.00 204 LYS A CA 1
ATOM 1565 C C . LYS A 1 206 ? 7.346 9.638 13.266 1.00 43.43 204 LYS A C 1
ATOM 1566 O O . LYS A 1 206 ? 6.655 10.172 14.133 1.00 43.74 204 LYS A O 1
ATOM 1572 N N . GLY A 1 207 ? 8.199 8.649 13.524 1.00 45.33 205 GLY A N 1
ATOM 1573 C CA . GLY A 1 207 ? 8.539 8.260 14.884 1.00 48.83 205 GLY A CA 1
ATOM 1574 C C . GLY A 1 207 ? 7.426 7.596 15.660 1.00 50.40 205 GLY A C 1
ATOM 1575 O O . GLY A 1 207 ? 6.873 6.582 15.222 1.00 50.95 205 GLY A O 1
ATOM 1576 N N . GLU A 1 208 ? 7.079 8.211 16.795 1.00 52.54 206 GLU A N 1
ATOM 1577 C CA . GLU A 1 208 ? 6.314 7.544 17.880 1.00 54.00 206 GLU A CA 1
ATOM 1578 C C . GLU A 1 208 ? 5.209 6.614 17.377 1.00 54.04 206 GLU A C 1
ATOM 1579 O O . GLU A 1 208 ? 4.361 7.004 16.565 1.00 54.10 206 GLU A O 1
ATOM 1581 N N . LEU A 1 209 ? 5.238 5.383 17.880 1.00 54.35 207 LEU A N 1
ATOM 1582 C CA . LEU A 1 209 ? 4.293 4.361 17.467 1.00 53.93 207 LEU A CA 1
ATOM 1583 C C . LEU A 1 209 ? 2.993 4.544 18.230 1.00 54.26 207 LEU A C 1
ATOM 1584 O O . LEU A 1 209 ? 2.997 4.813 19.437 1.00 55.60 207 LEU A O 1
ATOM 1589 N N . ALA A 1 210 ? 1.886 4.408 17.506 1.00 53.26 208 ALA A N 1
ATOM 1590 C CA . ALA A 1 210 ? 0.565 4.474 18.095 1.00 52.56 208 ALA A CA 1
ATOM 1591 C C . ALA A 1 210 ? 0.082 3.054 18.354 1.00 52.01 208 ALA A C 1
ATOM 1592 O O . ALA A 1 210 ? 0.882 2.107 18.415 1.00 51.26 208 ALA A O 1
ATOM 1595 N N . VAL B 1 4 ? 48.073 36.483 -6.541 1.00 71.25 2 VAL B N 1
ATOM 1596 C CA . VAL B 1 4 ? 47.691 35.547 -5.431 1.00 69.86 2 VAL B CA 1
ATOM 1597 C C . VAL B 1 4 ? 48.878 35.305 -4.505 1.00 71.03 2 VAL B C 1
ATOM 1598 O O . VAL B 1 4 ? 49.973 34.971 -4.966 1.00 73.27 2 VAL B O 1
ATOM 1600 N N . SER B 1 5 ? 48.651 35.471 -3.202 1.00 69.78 3 SER B N 1
ATOM 1601 C CA . SER B 1 5 ? 49.682 35.217 -2.198 1.00 70.42 3 SER B CA 1
ATOM 1602 C C . SER B 1 5 ? 50.058 33.741 -2.201 1.00 70.22 3 SER B C 1
ATOM 1603 O O . SER B 1 5 ? 49.311 32.908 -2.712 1.00 69.38 3 SER B O 1
ATOM 1606 N N . ARG B 1 6 ? 51.227 33.424 -1.647 1.00 71.20 4 ARG B N 1
ATOM 1607 C CA . ARG B 1 6 ? 51.674 32.035 -1.520 1.00 70.91 4 ARG B CA 1
ATOM 1608 C C . ARG B 1 6 ? 50.623 31.192 -0.794 1.00 68.09 4 ARG B C 1
ATOM 1609 O O . ARG B 1 6 ? 50.387 30.044 -1.157 1.00 67.18 4 ARG B O 1
ATOM 1611 N N . ARG B 1 7 ? 49.998 31.787 0.222 1.00 66.09 5 ARG B N 1
ATOM 1612 C CA . ARG B 1 7 ? 48.919 31.160 0.978 1.00 63.46 5 ARG B CA 1
ATOM 1613 C C . ARG B 1 7 ? 47.789 30.721 0.037 1.00 61.37 5 ARG B C 1
ATOM 1614 O O . ARG B 1 7 ? 47.411 29.545 0.005 1.00 59.97 5 ARG B O 1
ATOM 1617 N N . VAL B 1 8 ? 47.287 31.675 -0.746 1.00 60.17 6 VAL B N 1
ATOM 1618 C CA . VAL B 1 8 ? 46.190 31.445 -1.683 1.00 58.29 6 VAL B CA 1
ATOM 1619 C C . VAL B 1 8 ? 46.569 30.414 -2.755 1.00 58.52 6 VAL B C 1
ATOM 1620 O O . VAL B 1 8 ? 45.869 29.414 -2.945 1.00 56.47 6 VAL B O 1
ATOM 1624 N N . GLN B 1 9 ? 47.693 30.647 -3.431 1.00 60.33 7 GLN B N 1
ATOM 1625 C CA . GLN B 1 9 ? 48.161 29.734 -4.476 1.00 61.14 7 GLN B CA 1
ATOM 1626 C C . GLN B 1 9 ? 48.324 28.308 -3.952 1.00 60.73 7 GLN B C 1
ATOM 1627 O O . GLN B 1 9 ? 47.982 27.358 -4.637 1.00 60.12 7 GLN B O 1
ATOM 1633 N N . ALA B 1 10 ? 48.833 28.164 -2.732 1.00 61.21 8 ALA B N 1
ATOM 1634 C CA . ALA B 1 10 ? 49.004 26.837 -2.132 1.00 61.56 8 ALA B CA 1
ATOM 1635 C C . ALA B 1 10 ? 47.669 26.102 -1.932 1.00 59.37 8 ALA B C 1
ATOM 1636 O O . ALA B 1 10 ? 47.616 24.881 -2.044 1.00 59.75 8 ALA B O 1
ATOM 1638 N N . LEU B 1 11 ? 46.603 26.844 -1.642 1.00 57.64 9 LEU B N 1
ATOM 1639 C CA . LEU B 1 11 ? 45.275 26.231 -1.510 1.00 55.96 9 LEU B CA 1
ATOM 1640 C C . LEU B 1 11 ? 44.749 25.750 -2.860 1.00 55.95 9 LEU B C 1
ATOM 1641 O O . LEU B 1 11 ? 44.403 24.576 -3.009 1.00 55.86 9 LEU B O 1
ATOM 1646 N N . LEU B 1 12 ? 44.708 26.663 -3.830 1.00 56.77 10 LEU B N 1
ATOM 1647 C CA . LEU B 1 12 ? 44.300 26.349 -5.203 1.00 57.09 10 LEU B CA 1
ATOM 1648 C C . LEU B 1 12 ? 44.992 25.086 -5.710 1.00 58.63 10 LEU B C 1
ATOM 1649 O O . LEU B 1 12 ? 44.336 24.173 -6.222 1.00 58.07 10 LEU B O 1
ATOM 1653 N N . ASP B 1 13 ? 46.315 25.034 -5.542 1.00 60.66 11 ASP B N 1
ATOM 1654 C CA . ASP B 1 13 ? 47.107 23.872 -5.942 1.00 62.39 11 ASP B CA 1
ATOM 1655 C C . ASP B 1 13 ? 46.635 22.585 -5.266 1.00 61.65 11 ASP B C 1
ATOM 1656 O O . ASP B 1 13 ? 46.535 21.549 -5.915 1.00 62.04 11 ASP B O 1
ATOM 1660 N N . GLN B 1 14 ? 46.337 22.652 -3.968 1.00 61.47 12 GLN B N 1
ATOM 1661 C CA . GLN B 1 14 ? 45.823 21.484 -3.239 1.00 61.55 12 GLN B CA 1
ATOM 1662 C C . GLN B 1 14 ? 44.482 21.013 -3.810 1.00 60.28 12 GLN B C 1
ATOM 1663 O O . GLN B 1 14 ? 44.188 19.814 -3.846 1.00 60.19 12 GLN B O 1
ATOM 1669 N N . LEU B 1 15 ? 43.682 21.966 -4.269 1.00 59.41 13 LEU B N 1
ATOM 1670 C CA . LEU B 1 15 ? 42.344 21.665 -4.758 1.00 58.61 13 LEU B CA 1
ATOM 1671 C C . LEU B 1 15 ? 42.367 20.912 -6.090 1.00 59.94 13 LEU B C 1
ATOM 1672 O O . LEU B 1 15 ? 41.489 20.095 -6.347 1.00 59.38 13 LEU B O 1
ATOM 1677 N N . ARG B 1 16 ? 43.389 21.167 -6.906 1.00 62.47 14 ARG B N 1
ATOM 1678 C CA . ARG B 1 16 ? 43.558 20.469 -8.191 1.00 63.96 14 ARG B CA 1
ATOM 1679 C C . ARG B 1 16 ? 44.022 19.024 -8.014 1.00 65.50 14 ARG B C 1
ATOM 1680 O O . ARG B 1 16 ? 43.591 18.137 -8.753 1.00 65.81 14 ARG B O 1
ATOM 1685 N N . ALA B 1 17 ? 44.897 18.787 -7.038 1.00 66.94 15 ALA B N 1
ATOM 1686 C CA . ALA B 1 17 ? 45.243 17.422 -6.638 1.00 68.37 15 ALA B CA 1
ATOM 1687 C C . ALA B 1 17 ? 43.967 16.675 -6.258 1.00 67.17 15 ALA B C 1
ATOM 1688 O O . ALA B 1 17 ? 43.962 15.445 -6.140 1.00 67.91 15 ALA B O 1
ATOM 1690 N N . GLN B 1 18 ? 42.890 17.444 -6.077 1.00 65.60 16 GLN B N 1
ATOM 1691 C CA . GLN B 1 18 ? 41.566 16.911 -5.783 1.00 64.31 16 GLN B CA 1
ATOM 1692 C C . GLN B 1 18 ? 40.601 17.020 -6.978 1.00 63.39 16 GLN B C 1
ATOM 1693 O O . GLN B 1 18 ? 39.501 16.467 -6.939 1.00 62.77 16 GLN B O 1
ATOM 1699 N N . GLY B 1 19 ? 40.999 17.744 -8.026 1.00 63.65 17 GLY B N 1
ATOM 1700 C CA . GLY B 1 19 ? 40.219 17.789 -9.270 1.00 62.62 17 GLY B CA 1
ATOM 1701 C C . GLY B 1 19 ? 39.527 19.092 -9.639 1.00 60.92 17 GLY B C 1
ATOM 1702 O O . GLY B 1 19 ? 38.739 19.136 -10.587 1.00 59.93 17 GLY B O 1
ATOM 1703 N N . ILE B 1 20 ? 39.804 20.165 -8.910 1.00 60.61 18 ILE B N 1
ATOM 1704 C CA . ILE B 1 20 ? 39.160 21.433 -9.228 1.00 59.36 18 ILE B CA 1
ATOM 1705 C C . ILE B 1 20 ? 39.909 22.078 -10.401 1.00 60.90 18 ILE B C 1
ATOM 1706 O O . ILE B 1 20 ? 40.864 22.839 -10.210 1.00 61.60 18 ILE B O 1
ATOM 1711 N N . GLN B 1 21 ? 39.478 21.716 -11.612 1.00 61.12 19 GLN B N 1
ATOM 1712 C CA . GLN B 1 21 ? 40.091 22.167 -12.866 1.00 62.67 19 GLN B CA 1
ATOM 1713 C C . GLN B 1 21 ? 39.329 23.350 -13.439 1.00 61.80 19 GLN B C 1
ATOM 1714 O O . GLN B 1 21 ? 39.689 23.907 -14.484 1.00 62.99 19 GLN B O 1
ATOM 1716 N N . ASP B 1 22 ? 38.278 23.732 -12.725 1.00 59.87 20 ASP B N 1
ATOM 1717 C CA . ASP B 1 22 ? 37.363 24.770 -13.142 1.00 58.82 20 ASP B CA 1
ATOM 1718 C C . ASP B 1 22 ? 37.995 26.157 -12.971 1.00 58.90 20 ASP B C 1
ATOM 1719 O O . ASP B 1 22 ? 37.902 26.771 -11.910 1.00 58.05 20 ASP B O 1
ATOM 1724 N N . GLU B 1 23 ? 38.641 26.635 -14.034 1.00 59.76 21 GLU B N 1
ATOM 1725 C CA . GLU B 1 23 ? 39.276 27.955 -14.062 1.00 60.13 21 GLU B CA 1
ATOM 1726 C C . GLU B 1 23 ? 38.418 29.063 -13.435 1.00 58.42 21 GLU B C 1
ATOM 1727 O O . GLU B 1 23 ? 38.919 29.862 -12.641 1.00 58.47 21 GLU B O 1
ATOM 1729 N N . GLN B 1 24 ? 37.132 29.092 -13.789 1.00 56.76 22 GLN B N 1
ATOM 1730 C CA . GLN B 1 24 ? 36.196 30.100 -13.283 1.00 54.68 22 GLN B CA 1
ATOM 1731 C C . GLN B 1 24 ? 35.966 29.984 -11.770 1.00 52.75 22 GLN B C 1
ATOM 1732 O O . GLN B 1 24 ? 35.927 30.998 -11.071 1.00 52.58 22 GLN B O 1
ATOM 1734 N N . VAL B 1 25 ? 35.832 28.754 -11.278 1.00 50.78 23 VAL B N 1
ATOM 1735 C CA . VAL B 1 25 ? 35.671 28.497 -9.847 1.00 49.11 23 VAL B CA 1
ATOM 1736 C C . VAL B 1 25 ? 36.969 28.784 -9.071 1.00 49.61 23 VAL B C 1
ATOM 1737 O O . VAL B 1 25 ? 36.935 29.338 -7.971 1.00 48.04 23 VAL B O 1
ATOM 1741 N N . LEU B 1 26 ? 38.110 28.424 -9.657 1.00 50.72 24 LEU B N 1
ATOM 1742 C CA . LEU B 1 26 ? 39.409 28.686 -9.031 1.00 51.55 24 LEU B CA 1
ATOM 1743 C C . LEU B 1 26 ? 39.668 30.181 -8.939 1.00 51.46 24 LEU B C 1
ATOM 1744 O O . LEU B 1 26 ? 40.204 30.667 -7.942 1.00 51.90 24 LEU B O 1
ATOM 1748 N N . ASN B 1 27 ? 39.258 30.909 -9.974 1.00 50.99 25 ASN B N 1
ATOM 1749 C CA . ASN B 1 27 ? 39.377 32.357 -9.984 1.00 51.26 25 ASN B CA 1
ATOM 1750 C C . ASN B 1 27 ? 38.536 32.996 -8.884 1.00 49.47 25 ASN B C 1
ATOM 1751 O O . ASN B 1 27 ? 38.954 33.973 -8.259 1.00 49.55 25 ASN B O 1
ATOM 1756 N N . ALA B 1 28 ? 37.342 32.439 -8.688 1.00 47.73 26 ALA B N 1
ATOM 1757 C CA . ALA B 1 28 ? 36.409 32.882 -7.647 1.00 46.28 26 ALA B CA 1
ATOM 1758 C C . ALA B 1 28 ? 37.016 32.646 -6.266 1.00 46.02 26 ALA B C 1
ATOM 1759 O O . ALA B 1 28 ? 36.999 33.535 -5.416 1.00 44.96 26 ALA B O 1
ATOM 1761 N N . LEU B 1 29 ? 37.561 31.449 -6.068 1.00 46.73 27 LEU B N 1
ATOM 1762 C CA . LEU B 1 29 ? 38.291 31.102 -4.844 1.00 48.36 27 LEU B CA 1
ATOM 1763 C C . LEU B 1 29 ? 39.453 32.043 -4.547 1.00 49.87 27 LEU B C 1
ATOM 1764 O O . LEU B 1 29 ? 39.659 32.430 -3.403 1.00 50.41 27 LEU B O 1
ATOM 1769 N N . ALA B 1 30 ? 40.201 32.424 -5.580 1.00 51.42 28 ALA B N 1
ATOM 1770 C CA . ALA B 1 30 ? 41.297 33.371 -5.415 1.00 52.62 28 ALA B CA 1
ATOM 1771 C C . ALA B 1 30 ? 40.816 34.798 -5.130 1.00 52.17 28 ALA B C 1
ATOM 1772 O O . ALA B 1 30 ? 41.548 35.597 -4.541 1.00 53.29 28 ALA B O 1
ATOM 1774 N N . ALA B 1 31 ? 39.590 35.116 -5.542 1.00 50.50 29 ALA B N 1
ATOM 1775 C CA . ALA B 1 31 ? 39.103 36.495 -5.491 1.00 50.21 29 ALA B CA 1
ATOM 1776 C C . ALA B 1 31 ? 38.344 36.832 -4.212 1.00 48.79 29 ALA B C 1
ATOM 1777 O O . ALA B 1 31 ? 38.110 38.006 -3.915 1.00 48.63 29 ALA B O 1
ATOM 1779 N N . VAL B 1 32 ? 37.951 35.805 -3.463 1.00 47.35 30 VAL B N 1
ATOM 1780 C CA . VAL B 1 32 ? 37.215 36.018 -2.222 1.00 45.71 30 VAL B CA 1
ATOM 1781 C C . VAL B 1 32 ? 38.167 35.866 -1.037 1.00 46.15 30 VAL B C 1
ATOM 1782 O O . VAL B 1 32 ? 38.737 34.792 -0.839 1.00 46.75 30 VAL B O 1
ATOM 1786 N N . PRO B 1 33 ? 38.349 36.946 -0.250 1.00 45.97 31 PRO B N 1
ATOM 1787 C CA . PRO B 1 33 ? 39.301 36.865 0.846 1.00 46.37 31 PRO B CA 1
ATOM 1788 C C . PRO B 1 33 ? 38.714 36.050 1.992 1.00 45.10 31 PRO B C 1
ATOM 1789 O O . PRO B 1 33 ? 37.997 36.591 2.834 1.00 44.82 31 PRO B O 1
ATOM 1793 N N . ARG B 1 34 ? 39.024 34.755 2.011 1.00 44.69 32 ARG B N 1
ATOM 1794 C CA . ARG B 1 34 ? 38.466 33.837 3.008 1.00 43.03 32 ARG B CA 1
ATOM 1795 C C . ARG B 1 34 ? 38.698 34.327 4.435 1.00 43.61 32 ARG B C 1
ATOM 1796 O O . ARG B 1 34 ? 37.851 34.118 5.306 1.00 41.86 32 ARG B O 1
ATOM 1804 N N . GLU B 1 35 ? 39.834 34.984 4.681 1.00 45.14 33 GLU B N 1
ATOM 1805 C CA . GLU B 1 35 ? 40.144 35.481 6.036 1.00 46.11 33 GLU B CA 1
ATOM 1806 C C . GLU B 1 35 ? 39.072 36.425 6.588 1.00 45.15 33 GLU B C 1
ATOM 1807 O O . GLU B 1 35 ? 38.816 36.436 7.780 1.00 45.35 33 GLU B O 1
ATOM 1813 N N . LYS B 1 36 ? 38.428 37.190 5.716 1.00 44.81 34 LYS B N 1
ATOM 1814 C CA . LYS B 1 36 ? 37.398 38.121 6.154 1.00 44.93 34 LYS B CA 1
ATOM 1815 C C . LYS B 1 36 ? 36.149 37.378 6.648 1.00 43.86 34 LYS B C 1
ATOM 1816 O O . LYS B 1 36 ? 35.233 37.993 7.178 1.00 43.06 34 LYS B O 1
ATOM 1822 N N . PHE B 1 37 ? 36.128 36.058 6.485 1.00 43.68 35 PHE B N 1
ATOM 1823 C CA . PHE B 1 37 ? 34.926 35.276 6.769 1.00 43.13 35 PHE B CA 1
ATOM 1824 C C . PHE B 1 37 ? 34.992 34.483 8.060 1.00 44.68 35 PHE B C 1
ATOM 1825 O O . PHE B 1 37 ? 34.005 33.869 8.470 1.00 44.60 35 PHE B O 1
ATOM 1833 N N . VAL B 1 38 ? 36.153 34.524 8.703 1.00 47.10 36 VAL B N 1
ATOM 1834 C CA . VAL B 1 38 ? 36.334 33.911 10.019 1.00 48.78 36 VAL B CA 1
ATOM 1835 C C . VAL B 1 38 ? 36.918 34.912 11.023 1.00 50.96 36 VAL B C 1
ATOM 1836 O O . VAL B 1 38 ? 37.288 36.038 10.650 1.00 51.17 36 VAL B O 1
ATOM 1840 N N . ASP B 1 39 ? 36.997 34.492 12.287 1.00 52.94 37 ASP B N 1
ATOM 1841 C CA . ASP B 1 39 ? 37.575 35.305 13.361 1.00 55.02 37 ASP B CA 1
ATOM 1842 C C . ASP B 1 39 ? 39.041 35.645 13.083 1.00 56.97 37 ASP B C 1
ATOM 1843 O O . ASP B 1 39 ? 39.763 34.862 12.447 1.00 57.74 37 ASP B O 1
ATOM 1845 N N . GLU B 1 40 ? 39.472 36.815 13.554 1.00 58.40 38 GLU B N 1
ATOM 1846 C CA . GLU B 1 40 ? 40.864 37.249 13.398 1.00 60.37 38 GLU B CA 1
ATOM 1847 C C . GLU B 1 40 ? 41.839 36.246 14.018 1.00 61.69 38 GLU B C 1
ATOM 1848 O O . GLU B 1 40 ? 43.008 36.216 13.649 1.00 63.24 38 GLU B O 1
ATOM 1850 N N . ALA B 1 41 ? 41.350 35.420 14.944 1.00 62.27 39 ALA B N 1
ATOM 1851 C CA . ALA B 1 41 ? 42.180 34.383 15.564 1.00 63.86 39 ALA B CA 1
ATOM 1852 C C . ALA B 1 41 ? 42.495 33.215 14.622 1.00 64.40 39 ALA B C 1
ATOM 1853 O O . ALA B 1 41 ? 43.413 32.429 14.885 1.00 65.78 39 ALA B O 1
ATOM 1855 N N . PHE B 1 42 ? 41.736 33.097 13.533 1.00 63.37 40 PHE B N 1
ATOM 1856 C CA . PHE B 1 42 ? 41.957 32.016 12.576 1.00 63.47 40 PHE B CA 1
ATOM 1857 C C . PHE B 1 42 ? 42.606 32.479 11.274 1.00 63.52 40 PHE B C 1
ATOM 1858 O O . PHE B 1 42 ? 42.607 31.737 10.290 1.00 63.39 40 PHE B O 1
ATOM 1866 N N . GLU B 1 43 ? 43.167 33.691 11.283 1.00 63.95 41 GLU B N 1
ATOM 1867 C CA . GLU B 1 43 ? 43.913 34.241 10.135 1.00 64.31 41 GLU B CA 1
ATOM 1868 C C . GLU B 1 43 ? 44.914 33.250 9.536 1.00 64.82 41 GLU B C 1
ATOM 1869 O O . GLU B 1 43 ? 44.913 33.020 8.326 1.00 64.88 41 GLU B O 1
ATOM 1875 N N . GLN B 1 44 ? 45.766 32.675 10.384 1.00 65.26 42 GLN B N 1
ATOM 1876 C CA . GLN B 1 44 ? 46.832 31.785 9.924 1.00 65.87 42 GLN B CA 1
ATOM 1877 C C . GLN B 1 44 ? 46.301 30.540 9.207 1.00 64.58 42 GLN B C 1
ATOM 1878 O O . GLN B 1 44 ? 46.967 29.997 8.327 1.00 65.51 42 GLN B O 1
ATOM 1880 N N . LYS B 1 45 ? 45.098 30.107 9.580 1.00 62.27 43 LYS B N 1
ATOM 1881 C CA . LYS B 1 45 ? 44.488 28.907 9.007 1.00 60.64 43 LYS B CA 1
ATOM 1882 C C . LYS B 1 45 ? 43.363 29.232 8.018 1.00 58.19 43 LYS B C 1
ATOM 1883 O O . LYS B 1 45 ? 42.650 28.336 7.565 1.00 57.78 43 LYS B O 1
ATOM 1886 N N . ALA B 1 46 ? 43.225 30.510 7.676 1.00 56.93 44 ALA B N 1
ATOM 1887 C CA . ALA B 1 46 ? 42.138 30.991 6.829 1.00 54.67 44 ALA B CA 1
ATOM 1888 C C . ALA B 1 46 ? 42.221 30.468 5.403 1.00 54.25 44 ALA B C 1
ATOM 1889 O O . ALA B 1 46 ? 41.236 30.497 4.668 1.00 52.65 44 ALA B O 1
ATOM 1891 N N . TRP B 1 47 ? 43.403 30.007 5.012 1.00 54.81 45 TRP B N 1
ATOM 1892 C CA . TRP B 1 47 ? 43.590 29.469 3.682 1.00 54.41 45 TRP B CA 1
ATOM 1893 C C . TRP B 1 47 ? 44.013 28.005 3.701 1.00 55.10 45 TRP B C 1
ATOM 1894 O O . TRP B 1 47 ? 44.433 27.458 2.679 1.00 55.06 45 TRP B O 1
ATOM 1905 N N . ASP B 1 48 ? 43.880 27.372 4.865 1.00 54.83 46 ASP B N 1
ATOM 1906 C CA . ASP B 1 48 ? 44.024 25.924 4.962 1.00 55.59 46 ASP B CA 1
ATOM 1907 C C . ASP B 1 48 ? 42.761 25.234 4.437 1.00 54.07 46 ASP B C 1
ATOM 1908 O O . ASP B 1 48 ? 41.656 25.795 4.495 1.00 52.52 46 ASP B O 1
ATOM 1913 N N . ASN B 1 49 ? 42.937 24.024 3.913 1.00 54.60 47 ASN B N 1
ATOM 1914 C CA . ASN B 1 49 ? 41.843 23.268 3.320 1.00 53.71 47 ASN B CA 1
ATOM 1915 C C . ASN B 1 49 ? 41.038 22.533 4.393 1.00 53.10 47 ASN B C 1
ATOM 1916 O O . ASN B 1 49 ? 41.009 21.297 4.446 1.00 53.52 47 ASN B O 1
ATOM 1921 N N . ILE B 1 50 ? 40.399 23.317 5.256 1.00 52.35 48 ILE B N 1
ATOM 1922 C CA . ILE B 1 50 ? 39.683 22.798 6.413 1.00 52.00 48 ILE B CA 1
ATOM 1923 C C . ILE B 1 50 ? 38.428 23.615 6.682 1.00 50.27 48 ILE B C 1
ATOM 1924 O O . ILE B 1 50 ? 38.285 24.749 6.198 1.00 49.15 48 ILE B O 1
ATOM 1929 N N . ALA B 1 51 ? 37.525 23.034 7.465 1.00 50.24 49 ALA B N 1
ATOM 1930 C CA . ALA B 1 51 ? 36.364 23.757 7.962 1.00 49.37 49 ALA B CA 1
ATOM 1931 C C . ALA B 1 51 ? 36.746 24.519 9.229 1.00 50.19 49 ALA B C 1
ATOM 1932 O O . ALA B 1 51 ? 37.528 24.031 10.041 1.00 51.06 49 ALA B O 1
ATOM 1934 N N . LEU B 1 52 ? 36.197 25.721 9.386 1.00 49.72 50 LEU B N 1
ATOM 1935 C CA . LEU B 1 52 ? 36.486 26.546 10.559 1.00 50.73 50 LEU B CA 1
ATOM 1936 C C . LEU B 1 52 ? 35.223 27.099 11.234 1.00 49.91 50 LEU B C 1
ATOM 1937 O O . LEU B 1 52 ? 34.213 27.336 10.564 1.00 49.06 50 LEU B O 1
ATOM 1942 N N . PRO B 1 53 ? 35.273 27.286 12.572 1.00 50.55 51 PRO B N 1
ATOM 1943 C CA . PRO B 1 53 ? 34.158 27.832 13.351 1.00 49.69 51 PRO B CA 1
ATOM 1944 C C . PRO B 1 53 ? 33.807 29.261 12.947 1.00 48.59 51 PRO B C 1
ATOM 1945 O O . PRO B 1 53 ? 34.699 30.072 12.720 1.00 49.84 51 PRO B O 1
ATOM 1949 N N . ILE B 1 54 ? 32.515 29.552 12.834 1.00 46.90 52 ILE B N 1
ATOM 1950 C CA . ILE B 1 54 ? 32.051 30.920 12.590 1.00 45.40 52 ILE B CA 1
ATOM 1951 C C . ILE B 1 54 ? 31.100 31.392 13.700 1.00 45.60 52 ILE B C 1
ATOM 1952 O O . ILE B 1 54 ? 30.535 32.486 13.639 1.00 45.68 52 ILE B O 1
ATOM 1957 N N . GLY B 1 55 ? 30.937 30.562 14.728 1.00 45.98 53 GLY B N 1
ATOM 1958 C CA . GLY B 1 55 ? 30.129 30.957 15.871 1.00 46.24 53 GLY B CA 1
ATOM 1959 C C . GLY B 1 55 ? 28.640 30.801 15.634 1.00 45.44 53 GLY B C 1
ATOM 1960 O O . GLY B 1 55 ? 28.200 30.410 14.537 1.00 43.82 53 GLY B O 1
ATOM 1961 N N . GLN B 1 56 ? 27.868 31.127 16.673 1.00 45.44 54 GLN B N 1
ATOM 1962 C CA . GLN B 1 56 ? 26.459 30.738 16.792 1.00 44.17 54 GLN B CA 1
ATOM 1963 C C . GLN B 1 56 ? 26.270 29.247 16.451 1.00 44.24 54 GLN B C 1
ATOM 1964 O O . GLN B 1 56 ? 25.176 28.799 16.099 1.00 43.24 54 GLN B O 1
ATOM 1970 N N . GLY B 1 57 ? 27.361 28.490 16.559 1.00 44.65 55 GLY B N 1
ATOM 1971 C CA . GLY B 1 57 ? 27.328 27.030 16.439 1.00 44.31 55 GLY B CA 1
ATOM 1972 C C . GLY B 1 57 ? 27.612 26.481 15.046 1.00 43.74 55 GLY B C 1
ATOM 1973 O O . GLY B 1 57 ? 27.516 25.272 14.815 1.00 43.63 55 GLY B O 1
ATOM 1974 N N . GLN B 1 58 ? 27.953 27.371 14.117 1.00 42.55 56 GLN B N 1
ATOM 1975 C CA . GLN B 1 58 ? 28.068 27.011 12.707 1.00 41.54 56 GLN B CA 1
ATOM 1976 C C . GLN B 1 58 ? 29.518 26.971 12.262 1.00 42.22 56 GLN B C 1
ATOM 1977 O O . GLN B 1 58 ? 30.416 27.331 13.021 1.00 43.45 56 GLN B O 1
ATOM 1983 N N . THR B 1 59 ? 29.748 26.538 11.027 1.00 41.64 57 THR B N 1
ATOM 1984 C CA . THR B 1 59 ? 31.104 26.459 10.506 1.00 43.01 57 THR B CA 1
ATOM 1985 C C . THR B 1 59 ? 31.166 26.997 9.082 1.00 41.64 57 THR B C 1
ATOM 1986 O O . THR B 1 59 ? 30.173 26.977 8.358 1.00 41.21 57 THR B O 1
ATOM 1990 N N . ILE B 1 60 ? 32.336 27.485 8.686 1.00 41.05 58 ILE B N 1
ATOM 1991 C CA . ILE B 1 60 ? 32.607 27.755 7.280 1.00 40.13 58 ILE B CA 1
ATOM 1992 C C . ILE B 1 60 ? 33.131 26.453 6.665 1.00 40.37 58 ILE B C 1
ATOM 1993 O O . ILE B 1 60 ? 33.922 25.738 7.289 1.00 39.88 58 ILE B O 1
ATOM 1998 N N . SER B 1 61 ? 32.663 26.121 5.466 1.00 39.79 59 SER B N 1
ATOM 1999 C CA . SER B 1 61 ? 33.014 24.833 4.867 1.00 40.87 59 SER B CA 1
ATOM 2000 C C . SER B 1 61 ? 34.462 24.766 4.367 1.00 41.81 59 SER B C 1
ATOM 2001 O O . SER B 1 61 ? 35.105 25.793 4.112 1.00 41.64 59 SER B O 1
ATOM 2004 N N . GLN B 1 62 ? 34.959 23.536 4.257 1.00 42.84 60 GLN B N 1
ATOM 2005 C CA . GLN B 1 62 ? 36.242 23.244 3.629 1.00 43.96 60 GLN B CA 1
ATOM 2006 C C . GLN B 1 62 ? 36.233 23.835 2.223 1.00 43.01 60 GLN B C 1
ATOM 2007 O O . GLN B 1 62 ? 35.227 23.729 1.516 1.00 41.56 60 GLN B O 1
ATOM 2013 N N . PRO B 1 63 ? 37.335 24.496 1.824 1.00 42.90 61 PRO B N 1
ATOM 2014 C CA . PRO B 1 63 ? 37.400 25.068 0.482 1.00 42.04 61 PRO B CA 1
ATOM 2015 C C . PRO B 1 63 ? 37.170 24.038 -0.620 1.00 41.73 61 PRO B C 1
ATOM 2016 O O . PRO B 1 63 ? 36.575 24.377 -1.645 1.00 40.54 61 PRO B O 1
ATOM 2020 N N . TYR B 1 64 ? 37.636 22.805 -0.407 1.00 41.91 62 TYR B N 1
ATOM 2021 C CA . TYR B 1 64 ? 37.431 21.731 -1.384 1.00 42.73 62 TYR B CA 1
ATOM 2022 C C . TYR B 1 64 ? 35.940 21.489 -1.597 1.00 40.64 62 TYR B C 1
ATOM 2023 O O . TYR B 1 64 ? 35.469 21.453 -2.733 1.00 40.00 62 TYR B O 1
ATOM 2032 N N . MET B 1 65 ? 35.219 21.332 -0.492 1.00 39.46 63 MET B N 1
ATOM 2033 C CA . MET B 1 65 ? 33.794 21.057 -0.539 1.00 37.73 63 MET B CA 1
ATOM 2034 C C . MET B 1 65 ? 33.060 22.197 -1.232 1.00 35.74 63 MET B C 1
ATOM 2035 O O . MET B 1 65 ? 32.179 21.970 -2.061 1.00 34.92 63 MET B O 1
ATOM 2040 N N . VAL B 1 66 ? 33.437 23.426 -0.906 1.00 34.19 64 VAL B N 1
ATOM 2041 C CA . VAL B 1 66 ? 32.847 24.597 -1.555 1.00 33.04 64 VAL B CA 1
ATOM 2042 C C . VAL B 1 66 ? 33.097 24.550 -3.070 1.00 32.54 64 VAL B C 1
ATOM 2043 O O . VAL B 1 66 ? 32.191 24.797 -3.871 1.00 29.94 64 VAL B O 1
ATOM 2047 N N . ALA B 1 67 ? 34.334 24.234 -3.453 1.00 32.84 65 ALA B N 1
ATOM 2048 C CA . ALA B 1 67 ? 34.708 24.159 -4.865 1.00 34.51 65 ALA B CA 1
ATOM 2049 C C . ALA B 1 67 ? 33.970 23.044 -5.605 1.00 34.32 65 ALA B C 1
ATOM 2050 O O . ALA B 1 67 ? 33.469 23.248 -6.710 1.00 32.78 65 ALA B O 1
ATOM 2052 N N . ARG B 1 68 ? 33.895 21.878 -4.975 1.00 35.36 66 ARG B N 1
ATOM 2053 C CA . ARG B 1 68 ? 33.280 20.708 -5.574 1.00 36.16 66 ARG B CA 1
ATOM 2054 C C . ARG B 1 68 ? 31.784 20.933 -5.757 1.00 34.39 66 ARG B C 1
ATOM 2055 O O . ARG B 1 68 ? 31.238 20.634 -6.809 1.00 34.22 66 ARG B O 1
ATOM 2063 N N . MET B 1 69 ? 31.138 21.485 -4.730 1.00 32.63 67 MET B N 1
ATOM 2064 C CA . MET B 1 69 ? 29.710 21.738 -4.791 1.00 30.98 67 MET B CA 1
ATOM 2065 C C . MET B 1 69 ? 29.408 22.792 -5.832 1.00 30.61 67 MET B C 1
ATOM 2066 O O . MET B 1 69 ? 28.437 22.659 -6.577 1.00 31.50 67 MET B O 1
ATOM 2071 N N . THR B 1 70 ? 30.240 23.826 -5.898 1.00 29.14 68 THR B N 1
ATOM 2072 C CA . THR B 1 70 ? 30.027 24.928 -6.844 1.00 30.83 68 THR B CA 1
ATOM 2073 C C . THR B 1 70 ? 30.128 24.454 -8.298 1.00 31.77 68 THR B C 1
ATOM 2074 O O . THR B 1 70 ? 29.305 24.822 -9.136 1.0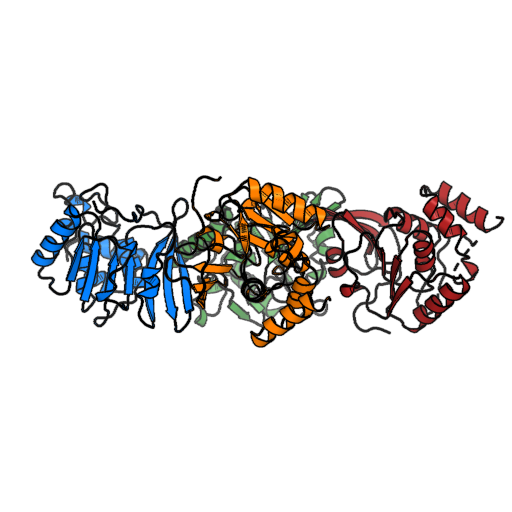0 31.68 68 THR B O 1
ATOM 2078 N N . GLU B 1 71 ? 31.131 23.633 -8.601 1.00 33.69 69 GLU B N 1
ATOM 2079 C CA . GLU B 1 71 ? 31.301 23.156 -9.981 1.00 34.34 69 GLU B CA 1
ATOM 2080 C C . GLU B 1 71 ? 30.172 22.222 -10.434 1.00 33.08 69 GLU B C 1
ATOM 2081 O O . GLU B 1 71 ? 29.817 22.208 -11.602 1.00 31.96 69 GLU B O 1
ATOM 2087 N N . LEU B 1 72 ? 29.599 21.477 -9.494 1.00 31.77 70 LEU B N 1
ATOM 2088 C CA . LEU B 1 72 ? 28.449 20.611 -9.763 1.00 31.87 70 LEU B CA 1
ATOM 2089 C C . LEU B 1 72 ? 27.201 21.363 -10.221 1.00 31.21 70 LEU B C 1
ATOM 2090 O O . LEU B 1 72 ? 26.337 20.798 -10.889 1.00 30.61 70 LEU B O 1
ATOM 2095 N N . LEU B 1 73 ? 27.106 22.632 -9.857 1.00 30.55 71 LEU B N 1
ATOM 2096 C CA . LEU B 1 73 ? 25.986 23.467 -10.252 1.00 31.19 71 LEU B CA 1
ATOM 2097 C C . LEU B 1 73 ? 25.948 23.759 -11.739 1.00 31.48 71 LEU B C 1
ATOM 2098 O O . LEU B 1 73 ? 24.914 24.198 -12.267 1.00 31.57 71 LEU B O 1
ATOM 2103 N N . GLU B 1 74 ? 27.085 23.537 -12.406 1.00 33.47 72 GLU B N 1
ATOM 2104 C CA . GLU B 1 74 ? 27.246 23.833 -13.826 1.00 34.80 72 GLU B CA 1
ATOM 2105 C C . GLU B 1 74 ? 26.781 25.256 -14.119 1.00 35.26 72 GLU B C 1
ATOM 2106 O O . GLU B 1 74 ? 25.908 25.486 -14.963 1.00 34.97 72 GLU B O 1
ATOM 2112 N N . LEU B 1 75 ? 27.374 26.209 -13.403 1.00 35.82 73 LEU B N 1
ATOM 2113 C CA . LEU B 1 75 ? 26.950 27.600 -13.455 1.00 36.57 73 LEU B CA 1
ATOM 2114 C C . LEU B 1 75 ? 27.416 28.307 -14.707 1.00 39.37 73 LEU B C 1
ATOM 2115 O O . LEU B 1 75 ? 28.484 28.014 -15.249 1.00 40.66 73 LEU B O 1
ATOM 2120 N N . THR B 1 76 ? 26.610 29.258 -15.148 1.00 40.57 74 THR B N 1
ATOM 2121 C CA . THR B 1 76 ? 27.036 30.179 -16.184 1.00 43.13 74 THR B CA 1
ATOM 2122 C C . THR B 1 76 ? 26.854 31.611 -15.664 1.00 43.39 74 THR B C 1
ATOM 2123 O O . THR B 1 76 ? 26.170 31.821 -14.656 1.00 42.13 74 THR B O 1
ATOM 2127 N N . PRO B 1 77 ? 27.475 32.599 -16.332 1.00 44.77 75 PRO B N 1
ATOM 2128 C CA . PRO B 1 77 ? 27.262 33.991 -15.944 1.00 44.57 75 PRO B CA 1
ATOM 2129 C C . PRO B 1 77 ? 25.793 34.420 -15.883 1.00 43.68 75 PRO B C 1
ATOM 2130 O O . PRO B 1 77 ? 25.479 35.403 -15.205 1.00 43.96 75 PRO B O 1
ATOM 2134 N N . GLN B 1 78 ? 24.904 33.684 -16.556 1.00 43.03 76 GLN B N 1
ATOM 2135 C CA . GLN B 1 78 ? 23.475 34.017 -16.575 1.00 42.07 76 GLN B CA 1
ATOM 2136 C C . GLN B 1 78 ? 22.604 33.220 -15.569 1.00 40.26 76 GLN B C 1
ATOM 2137 O O . GLN B 1 78 ? 21.387 33.438 -15.476 1.00 40.23 76 GLN B O 1
ATOM 2139 N N . SER B 1 79 ? 23.222 32.307 -14.832 1.00 38.60 77 SER B N 1
ATOM 2140 C CA . SER B 1 79 ? 22.495 31.488 -13.857 1.00 36.90 77 SER B CA 1
ATOM 2141 C C . SER B 1 79 ? 21.879 32.319 -12.739 1.00 36.00 77 SER B C 1
ATOM 2142 O O . SER B 1 79 ? 22.534 33.203 -12.176 1.00 36.45 77 SER B O 1
ATOM 2145 N N . ARG B 1 80 ? 20.630 32.014 -12.407 1.00 34.87 78 ARG B N 1
ATOM 2146 C CA . ARG B 1 80 ? 20.004 32.548 -11.209 1.00 33.55 78 ARG B CA 1
ATOM 2147 C C . ARG B 1 80 ? 20.065 31.429 -10.170 1.00 31.93 78 ARG B C 1
ATOM 2148 O O . ARG B 1 80 ? 19.715 30.287 -10.469 1.00 32.56 78 ARG B O 1
ATOM 2150 N N . VAL B 1 81 ? 20.561 31.760 -8.982 1.00 29.86 79 VAL B N 1
ATOM 2151 C CA . VAL B 1 81 ? 20.922 30.753 -7.958 1.00 27.96 79 VAL B CA 1
ATOM 2152 C C . VAL B 1 81 ? 20.217 31.018 -6.649 1.00 26.78 79 VAL B C 1
ATOM 2153 O O . VAL B 1 81 ? 20.009 32.175 -6.255 1.00 26.55 79 VAL B O 1
ATOM 2157 N N . LEU B 1 82 ? 19.877 29.924 -5.962 1.00 24.26 80 LEU B N 1
ATOM 2158 C CA . LEU B 1 82 ? 19.359 29.967 -4.640 1.00 23.61 80 LEU B CA 1
ATOM 2159 C C . LEU B 1 82 ? 20.361 29.225 -3.778 1.00 22.90 80 LEU B C 1
ATOM 2160 O O . LEU B 1 82 ? 20.706 28.096 -4.087 1.00 23.96 80 LEU B O 1
ATOM 2165 N N . GLU B 1 83 ? 20.864 29.902 -2.755 1.00 22.31 81 GLU B N 1
ATOM 2166 C CA . GLU B 1 83 ? 21.731 29.263 -1.748 1.00 22.40 81 GLU B CA 1
ATOM 2167 C C . GLU B 1 83 ? 20.983 29.103 -0.445 1.00 23.28 81 GLU B C 1
ATOM 2168 O O . GLU B 1 83 ? 20.305 30.031 0.018 1.00 22.58 81 GLU B O 1
ATOM 2174 N N . ILE B 1 84 ? 21.154 27.939 0.183 1.00 22.70 82 ILE B N 1
ATOM 2175 C CA . ILE B 1 84 ? 20.576 27.713 1.491 1.00 23.17 82 ILE B CA 1
ATOM 2176 C C . ILE B 1 84 ? 21.680 27.561 2.536 1.00 23.76 82 ILE B C 1
ATOM 2177 O O . ILE B 1 84 ? 22.521 26.690 2.422 1.00 24.88 82 ILE B O 1
ATOM 2182 N N . GLY B 1 85 ? 21.673 28.425 3.550 1.00 22.51 83 GLY B N 1
ATOM 2183 C CA . GLY B 1 85 ? 22.667 28.360 4.623 1.00 24.46 83 GLY B CA 1
ATOM 2184 C C . GLY B 1 85 ? 23.730 29.427 4.440 1.00 25.36 83 GLY B C 1
ATOM 2185 O O . GLY B 1 85 ? 24.917 29.124 4.344 1.00 24.55 83 GLY B O 1
ATOM 2186 N N . THR B 1 86 ? 23.300 30.685 4.405 1.00 26.82 84 THR B N 1
ATOM 2187 C CA . THR B 1 86 ? 24.212 31.799 4.118 1.00 27.06 84 THR B CA 1
ATOM 2188 C C . THR B 1 86 ? 25.474 31.750 4.987 1.00 27.67 84 THR B C 1
ATOM 2189 O O . THR B 1 86 ? 26.586 31.981 4.497 1.00 28.35 84 THR B O 1
ATOM 2193 N N . GLY B 1 87 ? 25.296 31.429 6.268 1.00 27.34 85 GLY B N 1
ATOM 2194 C CA . GLY B 1 87 ? 26.421 31.368 7.215 1.00 27.97 85 GLY B CA 1
ATOM 2195 C C . GLY B 1 87 ? 27.215 32.670 7.252 1.00 28.70 85 GLY B C 1
ATOM 2196 O O . GLY B 1 87 ? 26.658 33.737 7.523 1.00 29.55 85 GLY B O 1
ATOM 2197 N N . SER B 1 88 ? 28.510 32.560 6.955 1.00 28.88 86 SER B N 1
ATOM 2198 C CA A SER B 1 88 ? 29.381 33.730 6.938 0.50 29.41 86 SER B CA 1
ATOM 2199 C CA B SER B 1 88 ? 29.449 33.681 6.869 0.50 30.04 86 SER B CA 1
ATOM 2200 C C . SER B 1 88 ? 29.190 34.513 5.648 1.00 29.56 86 SER B C 1
ATOM 2201 O O . SER B 1 88 ? 29.557 35.680 5.586 1.00 30.10 86 SER B O 1
ATOM 2206 N N . GLY B 1 89 ? 28.629 33.856 4.642 1.00 29.16 87 GLY B N 1
ATOM 2207 C CA . GLY B 1 89 ? 28.444 34.443 3.328 1.00 29.11 87 GLY B CA 1
ATOM 2208 C C . GLY B 1 89 ? 29.589 34.063 2.398 1.00 28.56 87 GLY B C 1
ATOM 2209 O O . GLY B 1 89 ? 29.676 34.557 1.287 1.00 28.82 87 GLY B O 1
ATOM 2210 N N . TYR B 1 90 ? 30.474 33.188 2.853 1.00 29.76 88 TYR B N 1
ATOM 2211 C CA . TYR B 1 90 ? 31.658 32.812 2.071 1.00 30.90 88 TYR B CA 1
ATOM 2212 C C . TYR B 1 90 ? 31.347 32.135 0.737 1.00 30.48 88 TYR B C 1
ATOM 2213 O O . TYR B 1 90 ? 31.853 32.552 -0.333 1.00 30.02 88 TYR B O 1
ATOM 2222 N N . GLN B 1 91 ? 30.530 31.095 0.796 1.00 29.75 89 GLN B N 1
ATOM 2223 C CA . GLN B 1 91 ? 30.064 30.411 -0.410 1.00 29.14 89 GLN B CA 1
ATOM 2224 C C . GLN B 1 91 ? 29.205 31.393 -1.200 1.00 29.11 89 GLN B C 1
ATOM 2225 O O . GLN B 1 91 ? 29.312 31.474 -2.426 1.00 30.56 89 GLN B O 1
ATOM 2231 N N . THR B 1 92 ? 28.392 32.184 -0.498 1.00 27.46 90 THR B N 1
ATOM 2232 C CA . THR B 1 92 ? 27.600 33.240 -1.172 1.00 28.07 90 THR B CA 1
ATOM 2233 C C . THR B 1 92 ? 28.451 34.123 -2.071 1.00 28.66 90 THR B C 1
ATOM 2234 O O . THR B 1 92 ? 28.098 34.355 -3.233 1.00 29.38 90 THR B O 1
ATOM 2238 N N . ALA B 1 93 ? 29.537 34.657 -1.511 1.00 28.68 91 ALA B N 1
ATOM 2239 C CA . ALA B 1 93 ? 30.458 35.523 -2.246 1.00 30.05 91 ALA B CA 1
ATOM 2240 C C . ALA B 1 93 ? 31.071 34.838 -3.469 1.00 31.42 91 ALA B C 1
ATOM 2241 O O . ALA B 1 93 ? 31.170 35.441 -4.541 1.00 31.55 91 ALA B O 1
ATOM 2243 N N . ILE B 1 94 ? 31.488 33.585 -3.298 1.00 31.25 92 ILE B N 1
ATOM 2244 C CA . ILE B 1 94 ? 32.007 32.773 -4.398 1.00 32.45 92 ILE B CA 1
ATOM 2245 C C . ILE B 1 94 ? 30.983 32.631 -5.516 1.00 31.90 92 ILE B C 1
ATOM 2246 O O . ILE B 1 94 ? 31.311 32.804 -6.700 1.00 32.46 92 ILE B O 1
ATOM 2251 N N . LEU B 1 95 ? 29.741 32.326 -5.143 1.00 30.37 93 LEU B N 1
ATOM 2252 C CA . LEU B 1 95 ? 28.654 32.268 -6.122 1.00 30.04 93 LEU B CA 1
ATOM 2253 C C . LEU B 1 95 ? 28.442 33.614 -6.812 1.00 30.67 93 LEU B C 1
ATOM 2254 O O . LEU B 1 95 ? 28.264 33.654 -8.038 1.00 31.90 93 LEU B O 1
ATOM 2259 N N . ALA B 1 96 ? 28.488 34.714 -6.053 1.00 31.03 94 ALA B N 1
ATOM 2260 C CA . ALA B 1 96 ? 28.227 36.047 -6.646 1.00 32.89 94 ALA B CA 1
ATOM 2261 C C . ALA B 1 96 ? 29.211 36.411 -7.767 1.00 35.40 94 ALA B C 1
ATOM 2262 O O . ALA B 1 96 ? 28.854 37.148 -8.687 1.00 36.96 94 ALA B O 1
ATOM 2264 N N . HIS B 1 97 ? 30.437 35.893 -7.684 1.00 37.25 95 HIS B N 1
ATOM 2265 C CA . HIS B 1 97 ? 31.472 36.147 -8.705 1.00 39.42 95 HIS B CA 1
ATOM 2266 C C . HIS B 1 97 ? 31.214 35.351 -9.972 1.00 40.27 95 HIS B C 1
ATOM 2267 O O . HIS B 1 97 ? 31.797 35.638 -11.017 1.00 42.47 95 HIS B O 1
ATOM 2274 N N . LEU B 1 98 ? 30.321 34.371 -9.886 1.00 39.53 96 LEU B N 1
ATOM 2275 C CA . LEU B 1 98 ? 30.115 33.421 -10.968 1.00 39.87 96 LEU B CA 1
ATOM 2276 C C . LEU B 1 98 ? 28.819 33.613 -11.739 1.00 40.49 96 LEU B C 1
ATOM 2277 O O . LEU B 1 98 ? 28.755 33.292 -12.924 1.00 41.85 96 LEU B O 1
ATOM 2282 N N . VAL B 1 99 ? 27.784 34.109 -11.067 1.00 40.07 97 VAL B N 1
ATOM 2283 C CA . VAL B 1 99 ? 26.439 34.078 -11.640 1.00 39.47 97 VAL B CA 1
ATOM 2284 C C . VAL B 1 99 ? 25.811 35.448 -11.777 1.00 39.79 97 VAL B C 1
ATOM 2285 O O . VAL B 1 99 ? 26.363 36.449 -11.319 1.00 40.48 97 VAL B O 1
ATOM 2289 N N . GLN B 1 100 ? 24.633 35.468 -12.390 1.00 40.00 98 GLN B N 1
ATOM 2290 C CA . GLN B 1 100 ? 23.853 36.691 -12.554 1.00 40.97 98 GLN B CA 1
ATOM 2291 C C . GLN B 1 100 ? 23.350 37.213 -11.215 1.00 39.10 98 GLN B C 1
ATOM 2292 O O . GLN B 1 100 ? 23.405 38.403 -10.947 1.00 39.00 98 GLN B O 1
ATOM 2298 N N . HIS B 1 101 ? 22.849 36.309 -10.382 1.00 37.61 99 HIS B N 1
ATOM 2299 C CA . HIS B 1 101 ? 22.244 36.706 -9.128 1.00 35.81 99 HIS B CA 1
ATOM 2300 C C . HIS B 1 101 ? 22.179 35.537 -8.174 1.00 33.59 99 HIS B C 1
ATOM 2301 O O . HIS B 1 101 ? 21.921 34.404 -8.589 1.00 34.21 99 HIS B O 1
ATOM 2308 N N . VAL B 1 102 ? 22.419 35.825 -6.899 1.00 31.81 100 VAL B N 1
ATOM 2309 C CA . VAL B 1 102 ? 22.284 34.822 -5.850 1.00 29.27 100 VAL B CA 1
ATOM 2310 C C . VAL B 1 102 ? 21.217 35.274 -4.864 1.00 28.73 100 VAL B C 1
ATOM 2311 O O . VAL B 1 102 ? 21.237 36.408 -4.392 1.00 29.11 100 VAL B O 1
ATOM 2315 N N . CYS B 1 103 ? 20.286 34.373 -4.549 1.00 27.21 101 CYS B N 1
ATOM 2316 C CA . CYS B 1 103 ? 19.355 34.570 -3.447 1.00 27.09 101 CYS B CA 1
ATOM 2317 C C . CYS B 1 103 ? 19.820 33.604 -2.377 1.00 25.48 101 CYS B C 1
ATOM 2318 O O . CYS B 1 103 ? 20.044 32.453 -2.678 1.00 25.57 101 CYS B O 1
ATOM 2321 N N . SER B 1 104 ? 20.024 34.089 -1.160 1.00 25.38 102 SER B N 1
ATOM 2322 C CA . SER B 1 104 ? 20.536 33.226 -0.077 1.00 24.57 102 SER B CA 1
ATOM 2323 C C . SER B 1 104 ? 19.680 33.319 1.174 1.00 24.25 102 SER B C 1
ATOM 2324 O O . SER B 1 104 ? 19.233 34.397 1.555 1.00 23.76 102 SER B O 1
ATOM 2327 N N . VAL B 1 105 ? 19.470 32.176 1.822 1.00 23.53 103 VAL B N 1
ATOM 2328 C CA . VAL B 1 105 ? 18.570 32.073 2.947 1.00 23.78 103 VAL B CA 1
ATOM 2329 C C . VAL B 1 105 ? 19.360 31.553 4.147 1.00 22.81 103 VAL B C 1
ATOM 2330 O O . VAL B 1 105 ? 20.156 30.651 4.002 1.00 23.18 103 VAL B O 1
ATOM 2334 N N . GLU B 1 106 ? 19.145 32.166 5.311 1.00 22.57 104 GLU B N 1
ATOM 2335 C CA . GLU B 1 106 ? 19.781 31.761 6.565 1.00 23.25 104 GLU B CA 1
ATOM 2336 C C . GLU B 1 106 ? 18.799 31.848 7.723 1.00 24.22 104 GLU B C 1
ATOM 2337 O O . GLU B 1 106 ? 18.072 32.831 7.850 1.00 25.67 104 GLU B O 1
ATOM 2343 N N . ARG B 1 107 ? 18.787 30.836 8.587 1.00 22.89 105 ARG B N 1
ATOM 2344 C CA . ARG B 1 107 ? 17.802 30.779 9.656 1.00 23.94 105 ARG B CA 1
ATOM 2345 C C . ARG B 1 107 ? 18.187 31.536 10.933 1.00 25.01 105 ARG B C 1
ATOM 2346 O O . ARG B 1 107 ? 17.317 31.836 11.734 1.00 25.20 105 ARG B O 1
ATOM 2354 N N . ILE B 1 108 ? 19.478 31.846 11.109 1.00 24.15 106 ILE B N 1
ATOM 2355 C CA . ILE B 1 108 ? 19.949 32.578 12.278 1.00 26.80 106 ILE B CA 1
ATOM 2356 C C . ILE B 1 108 ? 20.141 34.042 11.885 1.00 26.84 106 ILE B C 1
ATOM 2357 O O . ILE B 1 108 ? 20.997 34.364 11.049 1.00 26.89 106 ILE B O 1
ATOM 2362 N N . LYS B 1 109 ? 19.335 34.918 12.484 1.00 27.27 107 LYS B N 1
ATOM 2363 C CA . LYS B 1 109 ? 19.323 36.342 12.122 1.00 26.81 107 LYS B CA 1
ATOM 2364 C C . LYS B 1 109 ? 20.712 36.958 12.275 1.00 26.60 107 LYS B C 1
ATOM 2365 O O . LYS B 1 109 ? 21.131 37.748 11.444 1.00 24.17 107 LYS B O 1
ATOM 2371 N N . GLY B 1 110 ? 21.420 36.562 13.330 1.00 27.18 108 GLY B N 1
ATOM 2372 C CA . GLY B 1 110 ? 22.726 37.137 13.651 1.00 28.08 108 GLY B CA 1
ATOM 2373 C C . GLY B 1 110 ? 23.693 36.921 12.509 1.00 28.31 108 GLY B C 1
ATOM 2374 O O . GLY B 1 110 ? 24.439 37.821 12.140 1.00 28.16 108 GLY B O 1
ATOM 2375 N N . LEU B 1 111 ? 23.674 35.719 11.942 1.00 27.69 109 LEU B N 1
ATOM 2376 C CA . LEU B 1 111 ? 24.553 35.397 10.837 1.00 27.09 109 LEU B CA 1
ATOM 2377 C C . LEU B 1 111 ? 24.079 36.107 9.573 1.00 26.39 109 LEU B C 1
ATOM 2378 O O . LEU B 1 111 ? 24.884 36.646 8.833 1.00 26.65 109 LEU B O 1
ATOM 2383 N N . GLN B 1 112 ? 22.774 36.095 9.334 1.00 25.26 110 GLN B N 1
ATOM 2384 C CA . GLN B 1 112 ? 22.251 36.760 8.137 1.00 26.90 110 GLN B CA 1
ATOM 2385 C C . GLN B 1 112 ? 22.610 38.229 8.153 1.00 27.17 110 GLN B C 1
ATOM 2386 O O . GLN B 1 112 ? 23.036 38.798 7.117 1.00 28.90 110 GLN B O 1
ATOM 2392 N N . TRP B 1 113 ? 22.449 38.860 9.315 1.00 27.35 111 TRP B N 1
ATOM 2393 C CA . TRP B 1 113 ? 22.793 40.283 9.453 1.00 28.45 111 TRP B CA 1
ATOM 2394 C C . TRP B 1 113 ? 24.254 40.547 9.127 1.00 27.99 111 TRP B C 1
ATOM 2395 O O . TRP B 1 113 ? 24.576 41.448 8.332 1.00 27.85 111 TRP B O 1
ATOM 2406 N N . GLN B 1 114 ? 25.145 39.760 9.718 1.00 26.87 112 GLN B N 1
ATOM 2407 C CA . GLN B 1 114 ? 26.580 39.939 9.491 1.00 28.30 112 GLN B CA 1
ATOM 2408 C C . GLN B 1 114 ? 27.008 39.607 8.068 1.00 27.76 112 GLN B C 1
ATOM 2409 O O . GLN B 1 114 ? 27.856 40.311 7.482 1.00 26.71 112 GLN B O 1
ATOM 2415 N N . ALA B 1 115 ? 26.446 38.529 7.508 1.00 27.54 113 ALA B N 1
ATOM 2416 C CA . ALA B 1 115 ? 26.761 38.145 6.126 1.00 26.85 113 ALA B CA 1
ATOM 2417 C C . ALA B 1 115 ? 26.314 39.226 5.150 1.00 26.75 113 ALA B C 1
ATOM 2418 O O . ALA B 1 115 ? 27.043 39.579 4.197 1.00 28.77 113 ALA B O 1
ATOM 2420 N N . ARG B 1 116 ? 25.126 39.753 5.378 1.00 26.61 114 ARG B N 1
ATOM 2421 C CA . ARG B 1 116 ? 24.602 40.831 4.513 1.00 29.62 114 ARG B CA 1
ATOM 2422 C C . ARG B 1 116 ? 25.573 42.003 4.453 1.00 32.04 114 ARG B C 1
ATOM 2423 O O . ARG B 1 116 ? 25.908 42.496 3.352 1.00 32.59 114 ARG B O 1
ATOM 2431 N N . ARG B 1 117 ? 26.049 42.439 5.622 1.00 34.25 115 ARG B N 1
ATOM 2432 C CA . ARG B 1 117 ? 27.015 43.542 5.691 1.00 35.28 115 ARG B CA 1
ATOM 2433 C C . ARG B 1 117 ? 28.346 43.184 5.053 1.00 36.04 115 ARG B C 1
ATOM 2434 O O . ARG B 1 117 ? 28.892 43.953 4.246 1.00 35.80 115 ARG B O 1
ATOM 2442 N N . ARG B 1 118 ? 28.858 42.013 5.411 1.00 36.03 116 ARG B N 1
ATOM 2443 C CA . ARG B 1 118 ? 30.097 41.487 4.851 1.00 37.13 116 ARG B CA 1
ATOM 2444 C C . ARG B 1 118 ? 30.081 41.445 3.318 1.00 37.68 116 ARG B C 1
ATOM 2445 O O . ARG B 1 118 ? 31.079 41.773 2.688 1.00 39.10 116 ARG B O 1
ATOM 2453 N N . LEU B 1 119 ? 28.950 41.064 2.724 1.00 37.46 117 LEU B N 1
ATOM 2454 C CA . LEU B 1 119 ? 28.831 41.022 1.263 1.00 37.70 117 LEU B CA 1
ATOM 2455 C C . LEU B 1 119 ? 28.704 42.406 0.620 1.00 40.10 117 LEU B C 1
ATOM 2456 O O . LEU B 1 119 ? 29.334 42.661 -0.416 1.00 40.75 117 LEU B O 1
ATOM 2461 N N . LYS B 1 120 ? 27.908 43.288 1.228 1.00 41.22 118 LYS B N 1
ATOM 2462 C CA . LYS B 1 120 ? 27.810 44.683 0.780 1.00 43.79 118 LYS B CA 1
ATOM 2463 C C . LYS B 1 120 ? 29.194 45.303 0.774 1.00 45.39 118 LYS B C 1
ATOM 2464 O O . LYS B 1 120 ? 29.584 45.971 -0.188 1.00 46.43 118 LYS B O 1
ATOM 2467 N N . ASN B 1 121 ? 29.938 45.060 1.852 1.00 46.18 119 ASN B N 1
ATOM 2468 C CA . ASN B 1 121 ? 31.264 45.637 2.031 1.00 47.64 119 ASN B CA 1
ATOM 2469 C C . ASN B 1 121 ? 32.313 45.109 1.057 1.00 48.17 119 ASN B C 1
ATOM 2470 O O . ASN B 1 121 ? 33.314 45.793 0.793 1.00 49.62 119 ASN B O 1
ATOM 2475 N N . LEU B 1 122 ? 32.093 43.903 0.529 1.00 46.75 120 LEU B N 1
ATOM 2476 C CA . LEU B 1 122 ? 32.989 43.347 -0.485 1.00 46.46 120 LEU B CA 1
ATOM 2477 C C . LEU B 1 122 ? 32.629 43.852 -1.878 1.00 46.71 120 LEU B C 1
ATOM 2478 O O . LEU B 1 122 ? 33.195 43.399 -2.867 1.00 47.08 120 LEU B O 1
ATOM 2483 N N . ASP B 1 123 ? 31.682 44.785 -1.936 1.00 46.63 121 ASP B N 1
ATOM 2484 C CA . ASP B 1 123 ? 31.277 45.435 -3.181 1.00 47.64 121 ASP B CA 1
ATOM 2485 C C . ASP B 1 123 ? 30.453 44.517 -4.096 1.00 46.90 121 ASP B C 1
ATOM 2486 O O . ASP B 1 123 ? 30.450 44.674 -5.321 1.00 47.06 121 ASP B O 1
ATOM 2491 N N . LEU B 1 124 ? 29.741 43.565 -3.492 1.00 45.16 122 LEU B N 1
ATOM 2492 C CA . LEU B 1 124 ? 28.870 42.671 -4.252 1.00 44.47 122 LEU B CA 1
ATOM 2493 C C . LEU B 1 124 ? 27.455 43.241 -4.304 1.00 44.23 122 LEU B C 1
ATOM 2494 O O . LEU B 1 124 ? 26.929 43.692 -3.288 1.00 44.66 122 LEU B O 1
ATOM 2499 N N . HIS B 1 125 ? 26.856 43.238 -5.492 1.00 44.02 123 HIS B N 1
ATOM 2500 C CA . HIS B 1 125 ? 25.559 43.908 -5.717 1.00 44.05 123 HIS B CA 1
ATOM 2501 C C . HIS B 1 125 ? 24.518 42.988 -6.324 1.00 42.51 123 HIS B C 1
ATOM 2502 O O . HIS B 1 125 ? 23.397 43.420 -6.629 1.00 43.40 123 HIS B O 1
ATOM 2509 N N . ASN B 1 126 ? 24.885 41.729 -6.531 1.00 40.45 124 ASN B N 1
ATOM 2510 C CA . ASN B 1 126 ? 23.960 40.778 -7.122 1.00 38.84 124 ASN B CA 1
ATOM 2511 C C . ASN B 1 126 ? 23.537 39.713 -6.115 1.00 36.77 124 ASN B C 1
ATOM 2512 O O . ASN B 1 126 ? 23.364 38.557 -6.479 1.00 35.90 124 ASN B O 1
ATOM 2517 N N . VAL B 1 127 ? 23.387 40.115 -4.851 1.00 36.13 125 VAL B N 1
ATOM 2518 C CA . VAL B 1 127 ? 23.050 39.177 -3.771 1.00 33.86 125 VAL B CA 1
ATOM 2519 C C . VAL B 1 127 ? 21.778 39.622 -3.060 1.00 33.57 125 VAL B C 1
ATOM 2520 O O . VAL B 1 127 ? 21.686 40.766 -2.597 1.00 33.19 125 VAL B O 1
ATOM 2524 N N . SER B 1 128 ? 20.802 38.716 -2.981 1.00 31.99 126 SER B N 1
ATOM 2525 C CA . SER B 1 128 ? 19.634 38.922 -2.121 1.00 32.09 126 SER B CA 1
ATOM 2526 C C . SER B 1 128 ? 19.738 37.996 -0.930 1.00 31.08 126 SER B C 1
ATOM 2527 O O . SER B 1 128 ? 20.228 36.870 -1.044 1.00 29.01 126 SER B O 1
ATOM 2530 N N . THR B 1 129 ? 19.271 38.475 0.218 1.00 31.08 127 THR B N 1
ATOM 2531 C CA . THR B 1 129 ? 19.502 37.782 1.469 1.00 31.96 127 THR B CA 1
ATOM 2532 C C . THR B 1 129 ? 18.177 37.684 2.237 1.00 31.19 127 THR B C 1
ATOM 2533 O O . THR B 1 129 ? 17.337 38.589 2.178 1.00 32.54 127 THR B O 1
ATOM 2537 N N . ARG B 1 130 ? 17.962 36.563 2.922 1.00 30.05 128 ARG B N 1
ATOM 2538 C CA . ARG B 1 130 ? 16.689 36.324 3.580 1.00 28.92 128 ARG B CA 1
ATOM 2539 C C . ARG B 1 130 ? 16.908 35.582 4.887 1.00 28.25 128 ARG B C 1
ATOM 2540 O O . ARG B 1 130 ? 17.721 34.664 4.951 1.00 29.55 128 ARG B O 1
ATOM 2548 N N . HIS B 1 131 ? 16.211 36.029 5.930 1.00 27.40 129 HIS B N 1
ATOM 2549 C CA . HIS B 1 131 ? 16.172 35.328 7.220 1.00 26.87 129 HIS B CA 1
ATOM 2550 C C . HIS B 1 131 ? 14.973 34.399 7.141 1.00 28.12 129 HIS B C 1
ATOM 2551 O O . HIS B 1 131 ? 13.827 34.855 7.224 1.00 29.49 129 HIS B O 1
ATOM 2558 N N . GLY B 1 132 ? 15.233 33.102 6.965 1.00 26.93 130 GLY B N 1
ATOM 2559 C CA . GLY B 1 132 ? 14.176 32.176 6.618 1.00 27.30 130 GLY B CA 1
ATOM 2560 C C . GLY B 1 132 ? 14.562 30.725 6.804 1.00 26.38 130 GLY B C 1
ATOM 2561 O O . GLY B 1 132 ? 15.736 30.402 7.063 1.00 24.92 130 GLY B O 1
ATOM 2562 N N . ASP B 1 133 ? 13.559 29.859 6.667 1.00 26.22 131 ASP B N 1
ATOM 2563 C CA . ASP B 1 133 ? 13.767 28.402 6.774 1.00 27.94 131 ASP B CA 1
ATOM 2564 C C . ASP B 1 133 ? 13.922 27.811 5.375 1.00 26.72 131 ASP B C 1
ATOM 2565 O O . ASP B 1 133 ? 12.967 27.770 4.592 1.00 27.50 131 ASP B O 1
ATOM 2570 N N . GLY B 1 134 ? 15.131 27.354 5.070 1.00 25.55 132 GLY B N 1
ATOM 2571 C CA . GLY B 1 134 ? 15.511 26.944 3.715 1.00 24.94 132 GLY B CA 1
ATOM 2572 C C . GLY B 1 134 ? 14.834 25.674 3.234 1.00 25.51 132 GLY B C 1
ATOM 2573 O O . GLY B 1 134 ? 14.855 25.390 2.037 1.00 25.13 132 GLY B O 1
ATOM 2574 N N . TRP B 1 135 ? 14.225 24.922 4.149 1.00 25.97 133 TRP B N 1
ATOM 2575 C CA . TRP B 1 135 ? 13.340 23.824 3.773 1.00 27.30 133 TRP B CA 1
ATOM 2576 C C . TRP B 1 135 ? 12.249 24.293 2.831 1.00 28.14 133 TRP B C 1
ATOM 2577 O O . TRP B 1 135 ? 11.758 23.508 2.031 1.00 28.70 133 TRP B O 1
ATOM 2588 N N . GLN B 1 136 ? 11.890 25.572 2.920 1.00 28.32 134 GLN B N 1
ATOM 2589 C CA . GLN B 1 136 ? 10.854 26.144 2.078 1.00 27.22 134 GLN B CA 1
ATOM 2590 C C . GLN B 1 136 ? 11.406 26.853 0.850 1.00 26.51 134 GLN B C 1
ATOM 2591 O O . GLN B 1 136 ? 10.631 27.333 0.008 1.00 27.07 134 GLN B O 1
ATOM 2597 N N . GLY B 1 137 ? 12.733 26.879 0.723 1.00 26.45 135 GLY B N 1
ATOM 2598 C CA . GLY B 1 137 ? 13.403 27.549 -0.385 1.00 26.70 135 GLY B CA 1
ATOM 2599 C C . GLY B 1 137 ? 13.043 29.019 -0.417 1.00 27.13 135 GLY B C 1
ATOM 2600 O O . GLY B 1 137 ? 13.036 29.675 0.606 1.00 27.95 135 GLY B O 1
ATOM 2601 N N . TRP B 1 138 ? 12.728 29.545 -1.591 1.00 29.64 136 TRP B N 1
ATOM 2602 C CA . TRP B 1 138 ? 12.313 30.940 -1.664 1.00 31.68 136 TRP B CA 1
ATOM 2603 C C . TRP B 1 138 ? 11.412 31.096 -2.869 1.00 33.09 136 TRP B C 1
ATOM 2604 O O . TRP B 1 138 ? 11.861 31.469 -3.965 1.00 33.76 136 TRP B O 1
ATOM 2615 N N . GLN B 1 139 ? 10.137 30.789 -2.648 1.00 34.69 137 GLN B N 1
ATOM 2616 C CA . GLN B 1 139 ? 9.151 30.678 -3.711 1.00 35.42 137 GLN B CA 1
ATOM 2617 C C . GLN B 1 139 ? 9.056 31.938 -4.543 1.00 36.25 137 GLN B C 1
ATOM 2618 O O . GLN B 1 139 ? 9.036 31.861 -5.772 1.00 36.75 137 GLN B O 1
ATOM 2620 N N . ALA B 1 140 ? 9.032 33.095 -3.875 1.00 38.34 138 ALA B N 1
ATOM 2621 C CA . ALA B 1 140 ? 8.885 34.392 -4.556 1.00 39.53 138 ALA B CA 1
ATOM 2622 C C . ALA B 1 140 ? 9.969 34.634 -5.598 1.00 39.66 138 ALA B C 1
ATOM 2623 O O . ALA B 1 140 ? 9.705 35.268 -6.633 1.00 40.80 138 ALA B O 1
ATOM 2625 N N . ARG B 1 141 ? 11.174 34.120 -5.321 1.00 38.30 139 ARG B N 1
ATOM 2626 C CA . ARG B 1 141 ? 12.335 34.293 -6.199 1.00 37.50 139 ARG B CA 1
ATOM 2627 C C . ARG B 1 141 ? 12.474 33.205 -7.273 1.00 36.80 139 ARG B C 1
ATOM 2628 O O . ARG B 1 141 ? 13.325 33.318 -8.156 1.00 35.89 139 ARG B O 1
ATOM 2630 N N . ALA B 1 142 ? 11.646 32.165 -7.187 1.00 36.61 140 ALA B N 1
ATOM 2631 C CA . ALA B 1 142 ? 11.728 30.988 -8.071 1.00 35.20 140 ALA B CA 1
ATOM 2632 C C . ALA B 1 142 ? 11.243 31.265 -9.498 1.00 36.56 140 ALA B C 1
ATOM 2633 O O . ALA B 1 142 ? 10.503 32.226 -9.719 1.00 38.20 140 ALA B O 1
ATOM 2635 N N . PRO B 1 143 ? 11.655 30.426 -10.471 1.00 36.01 141 PRO B N 1
ATOM 2636 C CA . PRO B 1 143 ? 12.552 29.282 -10.290 1.00 34.97 141 PRO B CA 1
ATOM 2637 C C . PRO B 1 143 ? 14.033 29.639 -10.415 1.00 34.39 141 PRO B C 1
ATOM 2638 O O . PRO B 1 143 ? 14.387 30.752 -10.842 1.00 34.42 141 PRO B O 1
ATOM 2642 N N . PHE B 1 144 ? 14.879 28.674 -10.063 1.00 32.39 142 PHE B N 1
ATOM 2643 C CA . PHE B 1 144 ? 16.323 28.834 -10.085 1.00 31.12 142 PHE B CA 1
ATOM 2644 C C . PHE B 1 144 ? 16.994 27.817 -10.982 1.00 30.91 142 PHE B C 1
ATOM 2645 O O . PHE B 1 144 ? 16.574 26.660 -11.061 1.00 31.13 142 PHE B O 1
ATOM 2653 N N . ASP B 1 145 ? 18.059 28.257 -11.642 1.00 30.08 143 ASP B N 1
ATOM 2654 C CA . ASP B 1 145 ? 18.881 27.389 -12.471 1.00 31.01 143 ASP B CA 1
ATOM 2655 C C . ASP B 1 145 ? 19.746 26.467 -11.631 1.00 28.95 143 ASP B C 1
ATOM 2656 O O . ASP B 1 145 ? 20.194 25.438 -12.103 1.00 30.41 143 ASP B O 1
ATOM 2661 N N . ALA B 1 146 ? 19.997 26.863 -10.392 1.00 28.47 144 ALA B N 1
ATOM 2662 C CA . ALA B 1 146 ? 20.879 26.110 -9.501 1.00 26.76 144 ALA B CA 1
ATOM 2663 C C . ALA B 1 146 ? 20.517 26.411 -8.068 1.00 26.26 144 ALA B C 1
ATOM 2664 O O . ALA B 1 146 ? 20.244 27.569 -7.695 1.00 25.73 144 ALA B O 1
ATOM 2666 N N . ILE B 1 147 ? 20.508 25.361 -7.257 1.00 24.23 145 ILE B N 1
ATOM 2667 C CA . ILE B 1 147 ? 20.209 25.494 -5.864 1.00 22.58 145 ILE B CA 1
ATOM 2668 C C . ILE B 1 147 ? 21.286 24.740 -5.113 1.00 22.48 145 ILE B C 1
ATOM 2669 O O . ILE B 1 147 ? 21.587 23.615 -5.447 1.00 22.52 145 ILE B O 1
ATOM 2674 N N . ILE B 1 148 ? 21.873 25.386 -4.121 1.00 21.36 146 ILE B N 1
ATOM 2675 C CA A ILE B 1 148 ? 22.954 24.759 -3.341 0.70 22.75 146 ILE B CA 1
ATOM 2676 C CA B ILE B 1 148 ? 22.978 24.805 -3.352 0.30 22.87 146 ILE B CA 1
ATOM 2677 C C . ILE B 1 148 ? 22.658 24.891 -1.865 1.00 23.25 146 ILE B C 1
ATOM 2678 O O . ILE B 1 148 ? 22.283 25.961 -1.374 1.00 23.75 146 ILE B O 1
ATOM 2687 N N . VAL B 1 149 ? 22.818 23.786 -1.157 1.00 22.77 147 VAL B N 1
ATOM 2688 C CA . VAL B 1 149 ? 22.406 23.700 0.219 1.00 23.54 147 VAL B CA 1
ATOM 2689 C C . VAL B 1 149 ? 23.610 23.295 1.045 1.00 23.14 147 VAL B C 1
ATOM 2690 O O . VAL B 1 149 ? 24.276 22.317 0.728 1.00 25.44 147 VAL B O 1
ATOM 2694 N N . THR B 1 150 ? 23.904 24.082 2.076 1.00 23.08 148 THR B N 1
ATOM 2695 C CA . THR B 1 150 ? 25.153 23.916 2.805 1.00 24.44 148 THR B CA 1
ATOM 2696 C C . THR B 1 150 ? 24.961 23.444 4.249 1.00 25.35 148 THR B C 1
ATOM 2697 O O . THR B 1 150 ? 25.806 23.694 5.109 1.00 27.05 148 THR B O 1
ATOM 2701 N N . ALA B 1 151 ? 23.817 22.818 4.497 1.00 24.65 149 ALA B N 1
ATOM 2702 C CA . ALA B 1 151 ? 23.564 22.064 5.731 1.00 25.38 149 ALA B CA 1
ATOM 2703 C C . ALA B 1 151 ? 22.755 20.858 5.288 1.00 25.34 149 ALA B C 1
ATOM 2704 O O . ALA B 1 151 ? 22.097 20.923 4.252 1.00 25.72 149 ALA B O 1
ATOM 2706 N N . ALA B 1 152 ? 22.771 19.787 6.074 1.00 24.90 150 ALA B N 1
ATOM 2707 C CA . ALA B 1 152 ? 22.218 18.497 5.653 1.00 26.62 150 ALA B CA 1
ATOM 2708 C C . ALA B 1 152 ? 20.854 18.186 6.246 1.00 26.92 150 ALA B C 1
ATOM 2709 O O . ALA B 1 152 ? 20.724 18.054 7.467 1.00 27.63 150 ALA B O 1
ATOM 2711 N N . PRO B 1 153 ? 19.834 18.061 5.383 1.00 25.77 151 PRO B N 1
ATOM 2712 C CA . PRO B 1 153 ? 18.563 17.508 5.821 1.00 26.45 151 PRO B CA 1
ATOM 2713 C C . PRO B 1 153 ? 18.617 15.987 5.663 1.00 28.33 151 PRO B C 1
ATOM 2714 O O . PRO B 1 153 ? 19.464 15.473 4.921 1.00 28.76 151 PRO B O 1
ATOM 2718 N N . PRO B 1 154 ? 17.728 15.271 6.349 1.00 29.74 152 PRO B N 1
ATOM 2719 C CA . PRO B 1 154 ? 17.776 13.811 6.293 1.00 30.69 152 PRO B CA 1
ATOM 2720 C C . PRO B 1 154 ? 17.090 13.249 5.043 1.00 30.07 152 PRO B C 1
ATOM 2721 O O . PRO B 1 154 ? 17.286 12.085 4.706 1.00 30.20 152 PRO B O 1
ATOM 2725 N N . GLU B 1 155 ? 16.287 14.086 4.373 1.00 28.51 153 GLU B N 1
ATOM 2726 C CA . GLU B 1 155 ? 15.822 13.802 3.024 1.00 28.69 153 GLU B CA 1
ATOM 2727 C C . GLU B 1 155 ? 15.815 15.093 2.239 1.00 26.97 153 GLU B C 1
ATOM 2728 O O . GLU B 1 155 ? 16.073 16.153 2.793 1.00 26.90 153 GLU B O 1
ATOM 2734 N N . ILE B 1 156 ? 15.504 14.989 0.960 1.00 25.35 154 ILE B N 1
ATOM 2735 C CA . ILE B 1 156 ? 15.576 16.134 0.081 1.00 24.96 154 ILE B CA 1
ATOM 2736 C C . ILE B 1 156 ? 14.297 16.957 0.234 1.00 24.91 154 ILE B C 1
ATOM 2737 O O . ILE B 1 156 ? 13.191 16.455 -0.013 1.00 26.79 154 ILE B O 1
ATOM 2742 N N . PRO B 1 157 ? 14.436 18.225 0.661 1.00 24.31 155 PRO B N 1
ATOM 2743 C CA . PRO B 1 157 ? 13.237 19.033 0.866 1.00 24.62 155 PRO B CA 1
ATOM 2744 C C . PRO B 1 157 ? 12.516 19.209 -0.436 1.00 24.35 155 PRO B C 1
ATOM 2745 O O . PRO B 1 157 ? 13.138 19.534 -1.447 1.00 24.94 155 PRO B O 1
ATOM 2749 N N . THR B 1 158 ? 11.209 18.969 -0.419 1.00 24.95 156 THR B N 1
ATOM 2750 C CA . THR B 1 158 ? 10.446 18.937 -1.642 1.00 25.69 156 THR B CA 1
ATOM 2751 C C . THR B 1 158 ? 10.473 20.296 -2.331 1.00 24.23 156 THR B C 1
ATOM 2752 O O . THR B 1 158 ? 10.559 20.337 -3.550 1.00 25.75 156 THR B O 1
ATOM 2756 N N . ALA B 1 159 ? 10.433 21.388 -1.554 1.00 24.60 157 ALA B N 1
ATOM 2757 C CA . ALA B 1 159 ? 10.391 22.735 -2.151 1.00 25.61 157 ALA B CA 1
ATOM 2758 C C . ALA B 1 159 ? 11.623 22.982 -2.992 1.00 25.78 157 ALA B C 1
ATOM 2759 O O . ALA B 1 159 ? 11.547 23.659 -4.023 1.00 27.34 157 ALA B O 1
ATOM 2761 N N . LEU B 1 160 ? 12.741 22.394 -2.580 1.00 25.35 158 LEU B N 1
ATOM 2762 C CA . LEU B 1 160 ? 14.009 22.609 -3.269 1.00 25.43 158 LEU B CA 1
ATOM 2763 C C . LEU B 1 160 ? 14.082 21.903 -4.626 1.00 26.05 158 LEU B C 1
ATOM 2764 O O . LEU B 1 160 ? 14.948 22.226 -5.443 1.00 28.39 158 LEU B O 1
ATOM 2769 N N . MET B 1 161 ? 13.199 20.934 -4.861 1.00 26.23 159 MET B N 1
ATOM 2770 C CA . MET B 1 161 ? 13.085 20.322 -6.188 1.00 26.19 159 MET B CA 1
ATOM 2771 C C . MET B 1 161 ? 12.080 21.102 -7.024 1.00 26.60 159 MET B C 1
ATOM 2772 O O . MET B 1 161 ? 12.345 21.426 -8.185 1.00 27.62 159 MET B O 1
ATOM 2777 N N . THR B 1 162 ? 10.948 21.433 -6.420 1.00 27.48 160 THR B N 1
ATOM 2778 C CA . THR B 1 162 ? 9.920 22.195 -7.125 1.00 28.76 160 THR B CA 1
ATOM 2779 C C . THR B 1 162 ? 10.392 23.561 -7.637 1.00 28.14 160 THR B C 1
ATOM 2780 O O . THR B 1 162 ? 9.898 24.043 -8.676 1.00 29.93 160 THR B O 1
ATOM 2784 N N . GLN B 1 163 ? 11.315 24.196 -6.925 1.00 28.35 161 GLN B N 1
ATOM 2785 C CA . GLN B 1 163 ? 11.796 25.529 -7.335 1.00 29.01 161 GLN B CA 1
ATOM 2786 C C . GLN B 1 163 ? 12.896 25.480 -8.391 1.00 28.92 161 GLN B C 1
ATOM 2787 O O . GLN B 1 163 ? 13.425 26.520 -8.803 1.00 28.15 161 GLN B O 1
ATOM 2793 N N . LEU B 1 164 ? 13.218 24.274 -8.857 1.00 28.42 162 LEU B N 1
ATOM 2794 C CA . LEU B 1 164 ? 14.157 24.094 -9.957 1.00 30.19 162 LEU B CA 1
ATOM 2795 C C . LEU B 1 164 ? 13.506 24.428 -11.304 1.00 31.05 162 LEU B C 1
ATOM 2796 O O . LEU B 1 164 ? 12.422 23.952 -11.607 1.00 31.41 162 LEU B O 1
ATOM 2801 N N . ASP B 1 165 ? 14.157 25.259 -12.108 1.00 31.84 163 ASP B N 1
ATOM 2802 C CA A ASP B 1 165 ? 13.637 25.465 -13.456 0.47 33.52 163 ASP B CA 1
ATOM 2803 C CA B ASP B 1 165 ? 13.744 25.520 -13.485 0.53 33.49 163 ASP B CA 1
ATOM 2804 C C . ASP B 1 165 ? 14.063 24.278 -14.315 1.00 34.20 163 ASP B C 1
ATOM 2805 O O . ASP B 1 165 ? 14.802 23.392 -13.852 1.00 33.40 163 ASP B O 1
ATOM 2814 N N . GLU B 1 166 ? 13.564 24.215 -15.548 1.00 34.85 164 GLU B N 1
ATOM 2815 C CA . GLU B 1 166 ? 13.964 23.113 -16.426 1.00 35.44 164 GLU B CA 1
ATOM 2816 C C . GLU B 1 166 ? 15.482 23.100 -16.614 1.00 34.66 164 GLU B C 1
ATOM 2817 O O . GLU B 1 166 ? 16.083 24.139 -16.858 1.00 35.48 164 GLU B O 1
ATOM 2823 N N . GLY B 1 167 ? 16.091 21.922 -16.461 1.00 32.58 165 GLY B N 1
ATOM 2824 C CA . GLY B 1 167 ? 17.535 21.771 -16.601 1.00 32.57 165 GLY B CA 1
ATOM 2825 C C . GLY B 1 167 ? 18.291 22.187 -15.358 1.00 31.54 165 GLY B C 1
ATOM 2826 O O . GLY B 1 167 ? 19.526 22.159 -15.334 1.00 32.12 165 GLY B O 1
ATOM 2827 N N . GLY B 1 168 ? 17.544 22.562 -14.320 1.00 29.53 166 GLY B N 1
ATOM 2828 C CA . GLY B 1 168 ? 18.113 23.049 -13.078 1.00 28.35 166 GLY B CA 1
ATOM 2829 C C . GLY B 1 168 ? 18.814 21.950 -12.314 1.00 26.98 166 GLY B C 1
ATOM 2830 O O . GLY B 1 168 ? 18.492 20.768 -12.470 1.00 28.22 166 GLY B O 1
ATOM 2831 N N . ILE B 1 169 ? 19.774 22.349 -11.497 1.00 26.62 167 ILE B N 1
ATOM 2832 C CA . ILE B 1 169 ? 20.501 21.398 -10.629 1.00 26.37 167 ILE B CA 1
ATOM 2833 C C . ILE B 1 169 ? 20.481 21.805 -9.166 1.00 25.65 167 ILE B C 1
ATOM 2834 O O . ILE B 1 169 ? 20.789 22.959 -8.801 1.00 24.21 167 ILE B O 1
ATOM 2839 N N . LEU B 1 170 ? 20.154 20.826 -8.323 1.00 24.84 168 LEU B N 1
ATOM 2840 C CA . LEU B 1 170 ? 20.182 20.973 -6.910 1.00 23.16 168 LEU B CA 1
ATOM 2841 C C . LEU B 1 170 ? 21.328 20.116 -6.349 1.00 23.10 168 LEU B C 1
ATOM 2842 O O . LEU B 1 170 ? 21.443 18.939 -6.685 1.00 22.56 168 LEU B O 1
ATOM 2847 N N . VAL B 1 171 ? 22.175 20.737 -5.533 1.00 21.52 169 VAL B N 1
ATOM 2848 C CA . VAL B 1 171 ? 23.269 20.035 -4.835 1.00 23.30 169 VAL B CA 1
ATOM 2849 C C . VAL B 1 171 ? 23.151 20.227 -3.340 1.00 23.80 169 VAL B C 1
ATOM 2850 O O . VAL B 1 171 ? 23.051 21.356 -2.838 1.00 23.33 169 VAL B O 1
ATOM 2854 N N . LEU B 1 172 ? 23.208 19.128 -2.586 1.00 24.02 170 LEU B N 1
ATOM 2855 C CA . LEU B 1 172 ? 23.028 19.257 -1.174 1.00 23.72 170 LEU B CA 1
ATOM 2856 C C . LEU B 1 172 ? 23.515 17.986 -0.499 1.00 24.05 170 LEU B C 1
ATOM 2857 O O . LEU B 1 172 ? 23.467 16.921 -1.103 1.00 23.31 170 LEU B O 1
ATOM 2862 N N . PRO B 1 173 ? 23.977 18.106 0.741 1.00 24.96 171 PRO B N 1
ATOM 2863 C CA . PRO B 1 173 ? 24.315 16.911 1.526 1.00 25.86 171 PRO B CA 1
ATOM 2864 C C . PRO B 1 173 ? 23.051 16.334 2.135 1.00 26.79 171 PRO B C 1
ATOM 2865 O O . PRO B 1 173 ? 22.162 17.087 2.551 1.00 27.23 171 PRO B O 1
ATOM 2869 N N . VAL B 1 174 ? 22.958 15.006 2.195 1.00 28.91 172 VAL B N 1
ATOM 2870 C CA . VAL B 1 174 ? 21.746 14.354 2.669 1.00 28.83 172 VAL B CA 1
ATOM 2871 C C . VAL B 1 174 ? 22.094 13.229 3.612 1.00 30.74 172 VAL B C 1
ATOM 2872 O O . VAL B 1 174 ? 22.974 12.419 3.322 1.00 31.38 172 VAL B O 1
ATOM 2876 N N . GLY B 1 175 ? 21.375 13.178 4.725 1.00 31.87 173 GLY B N 1
ATOM 2877 C CA . GLY B 1 175 ? 21.538 12.099 5.695 1.00 35.28 173 GLY B CA 1
ATOM 2878 C C . GLY B 1 175 ? 21.691 12.675 7.082 1.00 38.03 173 GLY B C 1
ATOM 2879 O O . GLY B 1 175 ? 21.526 13.878 7.296 1.00 37.65 173 GLY B O 1
ATOM 2880 N N . GLU B 1 176 ? 22.003 11.817 8.039 1.00 41.09 174 GLU B N 1
ATOM 2881 C CA . GLU B 1 176 ? 22.175 12.284 9.394 1.00 43.32 174 GLU B CA 1
ATOM 2882 C C . GLU B 1 176 ? 23.585 11.908 9.832 1.00 44.22 174 GLU B C 1
ATOM 2883 O O . GLU B 1 176 ? 24.518 12.685 9.645 1.00 44.39 174 GLU B O 1
ATOM 2889 N N . GLU B 1 177 ? 23.730 10.710 10.395 1.00 45.48 175 GLU B N 1
ATOM 2890 C CA . GLU B 1 177 ? 25.013 10.160 10.791 1.00 47.91 175 GLU B CA 1
ATOM 2891 C C . GLU B 1 177 ? 25.890 9.861 9.563 1.00 46.86 175 GLU B C 1
ATOM 2892 O O . GLU B 1 177 ? 27.108 10.073 9.591 1.00 48.05 175 GLU B O 1
ATOM 2898 N N . HIS B 1 178 ? 25.256 9.376 8.493 1.00 46.84 176 HIS B N 1
ATOM 2899 C CA . HIS B 1 178 ? 25.947 9.012 7.253 1.00 46.57 176 HIS B CA 1
ATOM 2900 C C . HIS B 1 178 ? 25.460 9.843 6.055 1.00 44.15 176 HIS B C 1
ATOM 2901 O O . HIS B 1 178 ? 24.567 9.426 5.310 1.00 43.73 176 HIS B O 1
ATOM 2908 N N . GLN B 1 179 ? 26.061 11.011 5.868 1.00 41.38 177 GLN B N 1
ATOM 2909 C CA . GLN B 1 179 ? 25.627 11.921 4.814 1.00 39.02 177 GLN B CA 1
ATOM 2910 C C . GLN B 1 179 ? 26.379 11.684 3.518 1.00 37.44 177 GLN B C 1
ATOM 2911 O O . GLN B 1 179 ? 27.540 11.271 3.530 1.00 38.02 177 GLN B O 1
ATOM 2917 N N . TYR B 1 180 ? 25.706 11.948 2.404 1.00 34.98 178 TYR B N 1
ATOM 2918 C CA . TYR B 1 180 ? 26.353 11.946 1.102 1.00 34.05 178 TYR B CA 1
ATOM 2919 C C . TYR B 1 180 ? 25.936 13.183 0.378 1.00 32.68 178 TYR B C 1
ATOM 2920 O O . TYR B 1 180 ? 24.780 13.613 0.498 1.00 31.41 178 TYR B O 1
ATOM 2929 N N . LEU B 1 181 ? 26.877 13.760 -0.358 1.00 30.85 179 LEU B N 1
ATOM 2930 C CA . LEU B 1 181 ? 26.558 14.838 -1.272 1.00 30.71 179 LEU B CA 1
ATOM 2931 C C . LEU B 1 181 ? 25.720 14.280 -2.430 1.00 29.23 179 LEU B C 1
ATOM 2932 O O . LEU B 1 181 ? 26.092 13.303 -3.059 1.00 30.91 179 LEU B O 1
ATOM 2937 N N . LYS B 1 182 ? 24.579 14.906 -2.700 1.00 28.53 180 LYS B N 1
ATOM 2938 C CA . LYS B 1 182 ? 23.670 14.442 -3.726 1.00 28.18 180 LYS B CA 1
ATOM 2939 C C . LYS B 1 182 ? 23.490 15.526 -4.756 1.00 27.35 180 LYS B C 1
ATOM 2940 O O . LYS B 1 182 ? 23.486 16.709 -4.427 1.00 25.48 180 LYS B O 1
ATOM 2946 N N . ARG B 1 183 ? 23.363 15.109 -6.004 1.00 26.71 181 ARG B N 1
ATOM 2947 C CA . ARG B 1 183 ? 23.010 16.023 -7.099 1.00 26.72 181 ARG B CA 1
ATOM 2948 C C . ARG B 1 183 ? 21.622 15.659 -7.608 1.00 26.10 181 ARG B C 1
ATOM 2949 O O . ARG B 1 183 ? 21.316 14.491 -7.840 1.00 27.12 181 ARG B O 1
ATOM 2957 N N . VAL B 1 184 ? 20.763 16.663 -7.769 1.00 24.95 182 VAL B N 1
ATOM 2958 C CA . VAL B 1 184 ? 19.442 16.412 -8.314 1.00 24.18 182 VAL B CA 1
ATOM 2959 C C . VAL B 1 184 ? 19.249 17.277 -9.529 1.00 24.64 182 VAL B C 1
ATOM 2960 O O . VAL B 1 184 ? 19.375 18.493 -9.428 1.00 23.98 182 VAL B O 1
ATOM 2964 N N . ARG B 1 185 ? 18.941 16.643 -10.661 1.00 23.27 183 ARG B N 1
ATOM 2965 C CA A ARG B 1 185 ? 18.766 17.359 -11.930 0.58 25.79 183 ARG B CA 1
ATOM 2966 C CA B ARG B 1 185 ? 18.768 17.367 -11.921 0.42 25.68 183 ARG B CA 1
ATOM 2967 C C . ARG B 1 185 ? 17.320 17.294 -12.374 1.00 26.17 183 ARG B C 1
ATOM 2968 O O . ARG B 1 185 ? 16.699 16.217 -12.352 1.00 27.75 183 ARG B O 1
ATOM 2983 N N . ARG B 1 186 ? 16.769 18.435 -12.800 1.00 26.34 184 ARG B N 1
ATOM 2984 C CA . ARG B 1 186 ? 15.416 18.433 -13.334 1.00 27.75 184 ARG B CA 1
ATOM 2985 C C . ARG B 1 186 ? 15.464 18.240 -14.844 1.00 29.19 184 ARG B C 1
ATOM 2986 O O . ARG B 1 186 ? 16.136 19.001 -15.548 1.00 29.12 184 ARG B O 1
ATOM 2994 N N . ARG B 1 187 ? 14.800 17.190 -15.320 1.00 29.55 185 ARG B N 1
ATOM 2995 C CA . ARG B 1 187 ? 14.668 16.906 -16.753 1.00 33.11 185 ARG B CA 1
ATOM 2996 C C . ARG B 1 187 ? 13.197 16.932 -17.067 1.00 33.98 185 ARG B C 1
ATOM 2997 O O . ARG B 1 187 ? 12.483 15.963 -16.816 1.00 33.94 185 ARG B O 1
ATOM 3005 N N . GLY B 1 188 ? 12.727 18.047 -17.604 1.00 35.13 186 GLY B N 1
ATOM 3006 C CA . GLY B 1 188 ? 11.298 18.224 -17.838 1.00 36.09 186 GLY B CA 1
ATOM 3007 C C . GLY B 1 188 ? 10.506 18.077 -16.550 1.00 35.98 186 GLY B C 1
ATOM 3008 O O . GLY B 1 188 ? 10.661 18.866 -15.602 1.00 36.07 186 GLY B O 1
ATOM 3009 N N . GLY B 1 189 ? 9.653 17.058 -16.525 1.00 36.35 187 GLY B N 1
ATOM 3010 C CA . GLY B 1 189 ? 8.861 16.750 -15.341 1.00 36.38 187 GLY B CA 1
ATOM 3011 C C . GLY B 1 189 ? 9.563 15.809 -14.367 1.00 35.35 187 GLY B C 1
ATOM 3012 O O . GLY B 1 189 ? 9.074 15.595 -13.248 1.00 36.17 187 GLY B O 1
ATOM 3013 N N . GLU B 1 190 ? 10.703 15.255 -14.779 1.00 34.14 188 GLU B N 1
ATOM 3014 C CA . GLU B 1 190 ? 11.416 14.259 -13.963 1.00 32.36 188 GLU B CA 1
ATOM 3015 C C . GLU B 1 190 ? 12.534 14.880 -13.127 1.00 30.19 188 GLU B C 1
ATOM 3016 O O . GLU B 1 190 ? 13.109 15.890 -13.528 1.00 29.08 188 GLU B O 1
ATOM 3022 N N . PHE B 1 191 ? 12.888 14.236 -12.007 1.00 26.76 189 PHE B N 1
ATOM 3023 C CA . PHE B 1 191 ? 14.078 14.616 -11.249 1.00 26.85 189 PHE B CA 1
ATOM 3024 C C . PHE B 1 191 ? 14.958 13.385 -11.137 1.00 27.19 189 PHE B C 1
ATOM 3025 O O . PHE B 1 191 ? 14.466 12.306 -10.853 1.00 27.57 189 PHE B O 1
ATOM 3033 N N . ILE B 1 192 ? 16.249 13.574 -11.372 1.00 26.56 190 ILE B N 1
ATOM 3034 C CA . ILE B 1 192 ? 17.223 12.491 -11.285 1.00 28.17 190 ILE B CA 1
ATOM 3035 C C . ILE B 1 192 ? 18.206 12.772 -10.162 1.00 28.39 190 ILE B C 1
ATOM 3036 O O . ILE B 1 192 ? 18.914 13.787 -10.166 1.00 27.02 190 ILE B O 1
ATOM 3041 N N . ILE B 1 193 ? 18.240 11.856 -9.197 1.00 27.86 191 ILE B N 1
ATOM 3042 C CA . ILE B 1 193 ? 19.125 11.944 -8.056 1.00 28.14 191 ILE B CA 1
ATOM 3043 C C . ILE B 1 193 ? 20.321 11.024 -8.241 1.00 29.02 191 ILE B C 1
ATOM 3044 O O . ILE B 1 193 ? 20.154 9.837 -8.517 1.00 28.81 191 ILE B O 1
ATOM 3049 N N . ASP B 1 194 ? 21.519 11.573 -8.075 1.00 29.06 192 ASP B N 1
ATOM 3050 C CA . ASP B 1 194 ? 22.699 10.724 -7.919 1.00 31.68 192 ASP B CA 1
ATOM 3051 C C . ASP B 1 194 ? 23.591 11.161 -6.765 1.00 31.97 192 ASP B C 1
ATOM 3052 O O . ASP B 1 194 ? 23.388 12.223 -6.163 1.00 30.45 192 ASP B O 1
ATOM 3057 N N . THR B 1 195 ? 24.546 10.298 -6.433 1.00 33.10 193 THR B N 1
ATOM 3058 C CA . THR B 1 195 ? 25.384 10.472 -5.272 1.00 34.39 193 THR B CA 1
ATOM 3059 C C . THR B 1 195 ? 26.813 10.777 -5.674 1.00 35.29 193 THR B C 1
ATOM 3060 O O . THR B 1 195 ? 27.400 10.055 -6.489 1.00 35.67 193 THR B O 1
ATOM 3064 N N . VAL B 1 196 ? 27.371 11.836 -5.082 1.00 34.76 194 VAL B N 1
ATOM 3065 C CA . VAL B 1 196 ? 28.740 12.284 -5.384 1.00 37.33 194 VAL B CA 1
ATOM 3066 C C . VAL B 1 196 ? 29.781 11.639 -4.453 1.00 39.14 194 VAL B C 1
ATOM 3067 O O . VAL B 1 196 ? 30.628 10.866 -4.906 1.00 41.44 194 VAL B O 1
ATOM 3071 N N . GLU B 1 197 ? 29.719 11.959 -3.161 1.00 39.53 195 GLU B N 1
ATOM 3072 C CA . GLU B 1 197 ? 30.637 11.389 -2.167 1.00 40.98 195 GLU B CA 1
ATOM 3073 C C . GLU B 1 197 ? 30.131 11.578 -0.740 1.00 40.68 195 GLU B C 1
ATOM 3074 O O . GLU B 1 197 ? 29.208 12.357 -0.491 1.00 39.25 195 GLU B O 1
ATOM 3080 N N . ALA B 1 198 ? 30.749 10.859 0.187 1.00 40.65 196 ALA B N 1
ATOM 3081 C CA . ALA B 1 198 ? 30.486 11.015 1.610 1.00 41.05 196 ALA B CA 1
ATOM 3082 C C . ALA B 1 198 ? 30.974 12.374 2.118 1.00 40.41 196 ALA B C 1
ATOM 3083 O O . ALA B 1 198 ? 32.017 12.886 1.683 1.00 40.86 196 ALA B O 1
ATOM 3085 N N . VAL B 1 199 ? 30.205 12.943 3.037 1.00 39.37 197 VAL B N 1
ATOM 3086 C CA . VAL B 1 199 ? 30.432 14.287 3.572 1.00 38.59 197 VAL B CA 1
ATOM 3087 C C . VAL B 1 199 ? 29.873 14.377 4.994 1.00 38.48 197 VAL B C 1
ATOM 3088 O O . VAL B 1 199 ? 29.267 13.433 5.488 1.00 39.67 197 VAL B O 1
ATOM 3092 N N . ARG B 1 200 ? 30.070 15.527 5.637 1.00 38.98 198 ARG B N 1
ATOM 3093 C CA . ARG B 1 200 ? 29.518 15.773 6.962 1.00 39.03 198 ARG B CA 1
ATOM 3094 C C . ARG B 1 200 ? 29.298 17.269 7.169 1.00 38.00 198 ARG B C 1
ATOM 3095 O O . ARG B 1 200 ? 30.252 18.048 7.195 1.00 37.73 198 ARG B O 1
ATOM 3098 N N . PHE B 1 201 ? 28.028 17.652 7.297 1.00 36.69 199 PHE B N 1
ATOM 3099 C CA . PHE B 1 201 ? 27.617 19.032 7.534 1.00 34.97 199 PHE B CA 1
ATOM 3100 C C . PHE B 1 201 ? 26.767 19.095 8.796 1.00 34.74 199 PHE B C 1
ATOM 3101 O O . PHE B 1 201 ? 26.346 18.065 9.332 1.00 34.64 199 PHE B O 1
ATOM 3109 N N . VAL B 1 202 ? 26.538 20.303 9.298 1.00 35.17 200 VAL B N 1
ATOM 3110 C CA . VAL B 1 202 ? 25.581 20.489 10.383 1.00 35.20 200 VAL B CA 1
ATOM 3111 C C . VAL B 1 202 ? 24.175 20.291 9.798 1.00 33.97 200 VAL B C 1
ATOM 3112 O O . VAL B 1 202 ? 24.015 20.375 8.590 1.00 31.27 200 VAL B O 1
ATOM 3116 N N . PRO B 1 203 ? 23.175 20.000 10.647 1.00 34.61 201 PRO B N 1
ATOM 3117 C CA . PRO B 1 203 ? 21.815 19.740 10.155 1.00 33.88 201 PRO B CA 1
ATOM 3118 C C . PRO B 1 203 ? 21.149 20.956 9.530 1.00 32.46 201 PRO B C 1
ATOM 3119 O O . PRO B 1 203 ? 21.475 22.094 9.873 1.00 32.14 201 PRO B O 1
ATOM 3123 N N . LEU B 1 204 ? 20.217 20.704 8.625 1.00 30.34 202 LEU B N 1
ATOM 3124 C CA . LEU B 1 204 ? 19.392 21.774 8.077 1.00 29.88 202 LEU B CA 1
ATOM 3125 C C . LEU B 1 204 ? 18.176 21.805 8.981 1.00 30.44 202 LEU B C 1
ATOM 3126 O O . LEU B 1 204 ? 17.318 20.926 8.897 1.00 32.16 202 LEU B O 1
ATOM 3131 N N . VAL B 1 205 ? 18.118 22.790 9.874 1.00 30.56 203 VAL B N 1
ATOM 3132 C CA . VAL B 1 205 ? 17.112 22.788 10.949 1.00 30.98 203 VAL B CA 1
ATOM 3133 C C . VAL B 1 205 ? 15.768 23.266 10.423 1.00 31.15 203 VAL B C 1
ATOM 3134 O O . VAL B 1 205 ? 15.672 24.364 9.852 1.00 28.81 203 VAL B O 1
ATOM 3138 N N . LYS B 1 206 ? 14.739 22.442 10.601 1.00 31.91 204 LYS B N 1
ATOM 3139 C CA . LYS B 1 206 ? 13.391 22.794 10.143 1.00 32.91 204 LYS B CA 1
ATOM 3140 C C . LYS B 1 206 ? 12.628 23.646 11.163 1.00 33.77 204 LYS B C 1
ATOM 3141 O O . LYS B 1 206 ? 12.772 23.464 12.370 1.00 33.52 204 LYS B O 1
ATOM 3147 N N . GLY B 1 207 ? 11.814 24.577 10.669 1.00 33.29 205 GLY B N 1
ATOM 3148 C CA . GLY B 1 207 ? 10.818 25.229 11.517 1.00 34.44 205 GLY B CA 1
ATOM 3149 C C . GLY B 1 207 ? 11.215 26.605 11.999 1.00 35.32 205 GLY B C 1
ATOM 3150 O O . GLY B 1 207 ? 11.774 27.401 11.245 1.00 33.31 205 GLY B O 1
ATOM 3151 N N . GLU B 1 208 ? 10.913 26.894 13.259 1.00 36.13 206 GLU B N 1
ATOM 3152 C CA . GLU B 1 208 ? 11.114 28.246 13.766 1.00 36.87 206 GLU B CA 1
ATOM 3153 C C . GLU B 1 208 ? 12.581 28.704 13.675 1.00 35.25 206 GLU B C 1
ATOM 3154 O O . GLU B 1 208 ? 13.522 27.917 13.854 1.00 33.52 206 GLU B O 1
ATOM 3160 N N . LEU B 1 209 ? 12.743 29.986 13.378 1.00 33.64 207 LEU B N 1
ATOM 3161 C CA . LEU B 1 209 ? 14.053 30.570 13.165 1.00 32.77 207 LEU B CA 1
ATOM 3162 C C . LEU B 1 209 ? 14.763 30.889 14.466 1.00 33.92 207 LEU B C 1
ATOM 3163 O O . LEU B 1 209 ? 14.223 30.678 15.561 1.00 36.08 207 LEU B O 1
ATOM 3168 N N . ALA B 1 210 ? 15.982 31.404 14.339 1.00 33.36 208 ALA B N 1
ATOM 3169 C CA . ALA B 1 210 ? 16.774 31.801 15.483 1.00 34.12 208 ALA B CA 1
ATOM 3170 C C . ALA B 1 210 ? 17.549 33.073 15.179 1.00 33.43 208 ALA B C 1
ATOM 3171 O O . ALA B 1 210 ? 17.309 33.722 14.147 1.00 32.71 208 ALA B O 1
ATOM 3174 N N . VAL C 1 4 ? -12.016 14.096 -18.726 1.00 65.05 2 VAL C N 1
ATOM 3175 C CA . VAL C 1 4 ? -12.882 12.941 -19.113 1.00 67.66 2 VAL C CA 1
ATOM 3176 C C . VAL C 1 4 ? -12.113 11.616 -19.115 1.00 67.74 2 VAL C C 1
ATOM 3177 O O . VAL C 1 4 ? -12.653 10.581 -18.708 1.00 72.03 2 VAL C O 1
ATOM 3179 N N . SER C 1 5 ? -10.858 11.665 -19.570 1.00 65.37 3 SER C N 1
ATOM 3180 C CA . SER C 1 5 ? -10.009 10.476 -19.735 1.00 65.11 3 SER C CA 1
ATOM 3181 C C . SER C 1 5 ? -8.949 10.347 -18.635 1.00 64.52 3 SER C C 1
ATOM 3182 O O . SER C 1 5 ? -8.652 11.319 -17.933 1.00 63.74 3 SER C O 1
ATOM 3185 N N . ARG C 1 6 ? -8.383 9.145 -18.500 1.00 64.50 4 ARG C N 1
ATOM 3186 C CA . ARG C 1 6 ? -7.396 8.852 -17.454 1.00 63.87 4 ARG C CA 1
ATOM 3187 C C . ARG C 1 6 ? -6.042 9.495 -17.733 1.00 61.67 4 ARG C C 1
ATOM 3188 O O . ARG C 1 6 ? -5.523 10.233 -16.893 1.00 61.20 4 ARG C O 1
ATOM 3190 N N . ARG C 1 7 ? -5.489 9.203 -18.911 1.00 60.39 5 ARG C N 1
ATOM 3191 C CA . ARG C 1 7 ? -4.187 9.714 -19.327 1.00 58.62 5 ARG C CA 1
ATOM 3192 C C . ARG C 1 7 ? -4.172 11.237 -19.379 1.00 56.43 5 ARG C C 1
ATOM 3193 O O . ARG C 1 7 ? -3.151 11.860 -19.082 1.00 55.44 5 ARG C O 1
ATOM 3195 N N . VAL C 1 8 ? -5.313 11.821 -19.746 1.00 55.13 6 VAL C N 1
ATOM 3196 C CA . VAL C 1 8 ? -5.459 13.269 -19.860 1.00 52.83 6 VAL C CA 1
ATOM 3197 C C . VAL C 1 8 ? -5.453 13.932 -18.486 1.00 52.21 6 VAL C C 1
ATOM 3198 O O . VAL C 1 8 ? -4.685 14.860 -18.247 1.00 50.12 6 VAL C O 1
ATOM 3202 N N . GLN C 1 9 ? -6.298 13.439 -17.577 1.00 52.52 7 GLN C N 1
ATOM 3203 C CA . GLN C 1 9 ? -6.388 14.029 -16.249 1.00 52.42 7 GLN C CA 1
ATOM 3204 C C . GLN C 1 9 ? -5.055 13.923 -15.515 1.00 51.55 7 GLN C C 1
ATOM 3205 O O . GLN C 1 9 ? -4.687 14.828 -14.773 1.00 51.46 7 GLN C O 1
ATOM 3211 N N . ALA C 1 10 ? -4.325 12.836 -15.746 1.00 51.37 8 ALA C N 1
ATOM 3212 C CA . ALA C 1 10 ? -2.996 12.686 -15.151 1.00 51.09 8 ALA C CA 1
ATOM 3213 C C . ALA C 1 10 ? -2.050 13.768 -15.684 1.00 49.29 8 ALA C C 1
ATOM 3214 O O . ALA C 1 10 ? -1.365 14.428 -14.911 1.00 48.58 8 ALA C O 1
ATOM 3216 N N . LEU C 1 11 ? -2.042 13.973 -17.000 1.00 47.75 9 LEU C N 1
ATOM 3217 C CA . LEU C 1 11 ? -1.225 15.041 -17.585 1.00 46.01 9 LEU C CA 1
ATOM 3218 C C . LEU C 1 11 ? -1.542 16.416 -16.985 1.00 45.00 9 LEU C C 1
ATOM 3219 O O . LEU C 1 11 ? -0.633 17.178 -16.646 1.00 44.18 9 LEU C O 1
ATOM 3224 N N . LEU C 1 12 ? -2.827 16.739 -16.868 1.00 45.03 10 LEU C N 1
ATOM 3225 C CA . LEU C 1 12 ? -3.218 18.023 -16.288 1.00 44.51 10 LEU C CA 1
ATOM 3226 C C . LEU C 1 12 ? -2.634 18.164 -14.882 1.00 44.61 10 LEU C C 1
ATOM 3227 O O . LEU C 1 12 ? -1.950 19.144 -14.576 1.00 42.26 10 LEU C O 1
ATOM 3231 N N . ASP C 1 13 ? -2.858 17.145 -14.047 1.00 46.08 11 ASP C N 1
ATOM 3232 C CA . ASP C 1 13 ? -2.299 17.137 -12.696 1.00 46.94 11 ASP C CA 1
ATOM 3233 C C . ASP C 1 13 ? -0.806 17.438 -12.720 1.00 46.05 11 ASP C C 1
ATOM 3234 O O . ASP C 1 13 ? -0.314 18.243 -11.927 1.00 46.21 11 ASP C O 1
ATOM 3239 N N 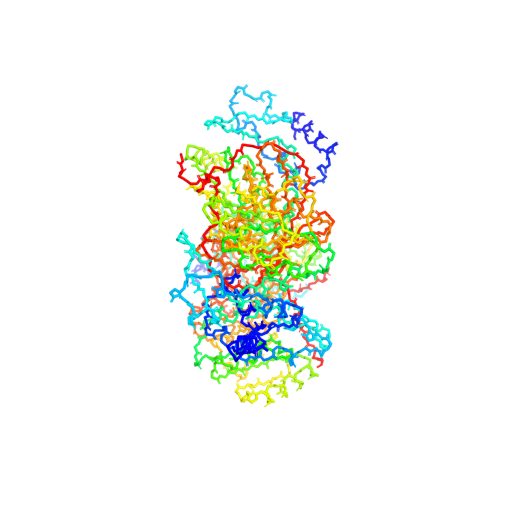. GLN C 1 14 ? -0.100 16.786 -13.644 1.00 46.07 12 GLN C N 1
ATOM 3240 C CA . GLN C 1 14 ? 1.343 16.956 -13.807 1.00 46.02 12 GLN C CA 1
ATOM 3241 C C . GLN C 1 14 ? 1.697 18.401 -14.149 1.00 45.39 12 GLN C C 1
ATOM 3242 O O . GLN C 1 14 ? 2.727 18.926 -13.717 1.00 45.38 12 GLN C O 1
ATOM 3248 N N . LEU C 1 15 ? 0.820 19.042 -14.913 1.00 44.41 13 LEU C N 1
ATOM 3249 C CA . LEU C 1 15 ? 0.982 20.458 -15.224 1.00 44.07 13 LEU C CA 1
ATOM 3250 C C . LEU C 1 15 ? 0.689 21.336 -14.010 1.00 43.94 13 LEU C C 1
ATOM 3251 O O . LEU C 1 15 ? 1.440 22.265 -13.715 1.00 43.65 13 LEU C O 1
ATOM 3256 N N . ARG C 1 16 ? -0.393 21.032 -13.297 1.00 45.77 14 ARG C N 1
ATOM 3257 C CA . ARG C 1 16 ? -0.691 21.744 -12.044 1.00 46.92 14 ARG C CA 1
ATOM 3258 C C . ARG C 1 16 ? 0.468 21.598 -11.061 1.00 47.68 14 ARG C C 1
ATOM 3259 O O . ARG C 1 16 ? 0.815 22.542 -10.347 1.00 47.86 14 ARG C O 1
ATOM 3267 N N . ALA C 1 17 ? 1.077 20.411 -11.060 1.00 48.88 15 ALA C N 1
ATOM 3268 C CA . ALA C 1 17 ? 2.256 20.125 -10.248 1.00 49.42 15 ALA C CA 1
ATOM 3269 C C . ALA C 1 17 ? 3.434 21.001 -10.630 1.00 49.11 15 ALA C C 1
ATOM 3270 O O . ALA C 1 17 ? 4.289 21.288 -9.783 1.00 48.82 15 ALA C O 1
ATOM 3272 N N . GLN C 1 18 ? 3.470 21.423 -11.900 1.00 47.96 16 GLN C N 1
ATOM 3273 C CA . GLN C 1 18 ? 4.546 22.273 -12.400 1.00 47.76 16 GLN C CA 1
ATOM 3274 C C . GLN C 1 18 ? 4.222 23.778 -12.335 1.00 47.31 16 GLN C C 1
ATOM 3275 O O . GLN C 1 18 ? 5.035 24.616 -12.723 1.00 46.54 16 GLN C O 1
ATOM 3281 N N . GLY C 1 19 ? 3.040 24.109 -11.829 1.00 47.63 17 GLY C N 1
ATOM 3282 C CA . GLY C 1 19 ? 2.707 25.498 -11.525 1.00 48.25 17 GLY C CA 1
ATOM 3283 C C . GLY C 1 19 ? 1.685 26.134 -12.449 1.00 47.90 17 GLY C C 1
ATOM 3284 O O . GLY C 1 19 ? 1.466 27.350 -12.397 1.00 47.69 17 GLY C O 1
ATOM 3285 N N . ILE C 1 20 ? 1.050 25.323 -13.289 1.00 47.53 18 ILE C N 1
ATOM 3286 C CA . ILE C 1 20 ? -0.008 25.835 -14.167 1.00 47.60 18 ILE C CA 1
ATOM 3287 C C . ILE C 1 20 ? -1.275 26.099 -13.353 1.00 48.82 18 ILE C C 1
ATOM 3288 O O . ILE C 1 20 ? -1.849 25.180 -12.757 1.00 49.20 18 ILE C O 1
ATOM 3293 N N . GLN C 1 21 ? -1.697 27.367 -13.341 1.00 49.31 19 GLN C N 1
ATOM 3294 C CA . GLN C 1 21 ? -2.780 27.811 -12.467 1.00 50.84 19 GLN C CA 1
ATOM 3295 C C . GLN C 1 21 ? -4.078 28.030 -13.232 1.00 50.61 19 GLN C C 1
ATOM 3296 O O . GLN C 1 21 ? -5.171 27.831 -12.695 1.00 51.18 19 GLN C O 1
ATOM 3302 N N . ASP C 1 22 ? -3.945 28.418 -14.495 1.00 49.75 20 ASP C N 1
ATOM 3303 C CA . ASP C 1 22 ? -5.095 28.776 -15.320 1.00 49.51 20 ASP C CA 1
ATOM 3304 C C . ASP C 1 22 ? -5.883 27.555 -15.777 1.00 49.40 20 ASP C C 1
ATOM 3305 O O . ASP C 1 22 ? -5.519 26.880 -16.755 1.00 49.34 20 ASP C O 1
ATOM 3310 N N . GLU C 1 23 ? -6.985 27.300 -15.078 1.00 49.29 21 GLU C N 1
ATOM 3311 C CA . GLU C 1 23 ? -7.796 26.110 -15.303 1.00 49.53 21 GLU C CA 1
ATOM 3312 C C . GLU C 1 23 ? -8.506 26.134 -16.665 1.00 48.74 21 GLU C C 1
ATOM 3313 O O . GLU C 1 23 ? -8.830 25.084 -17.214 1.00 48.74 21 GLU C O 1
ATOM 3319 N N . GLN C 1 24 ? -8.730 27.336 -17.201 1.00 48.20 22 GLN C N 1
ATOM 3320 C CA . GLN C 1 24 ? -9.322 27.508 -18.533 1.00 47.28 22 GLN C CA 1
ATOM 3321 C C . GLN C 1 24 ? -8.378 27.022 -19.635 1.00 46.32 22 GLN C C 1
ATOM 3322 O O . GLN C 1 24 ? -8.811 26.373 -20.591 1.00 46.41 22 GLN C O 1
ATOM 3324 N N . VAL C 1 25 ? -7.094 27.337 -19.499 1.00 45.13 23 VAL C N 1
ATOM 3325 C CA . VAL C 1 25 ? -6.066 26.786 -20.391 1.00 44.31 23 VAL C CA 1
ATOM 3326 C C . VAL C 1 25 ? -6.030 25.255 -20.317 1.00 44.73 23 VAL C C 1
ATOM 3327 O O . VAL C 1 25 ? -5.939 24.582 -21.341 1.00 43.96 23 VAL C O 1
ATOM 3331 N N . LEU C 1 26 ? -6.113 24.710 -19.104 1.00 45.13 24 LEU C N 1
ATOM 3332 C CA . LEU C 1 26 ? -6.032 23.261 -18.913 1.00 45.85 24 LEU C CA 1
ATOM 3333 C C . LEU C 1 26 ? -7.227 22.546 -19.519 1.00 46.06 24 LEU C C 1
ATOM 3334 O O . LEU C 1 26 ? -7.110 21.424 -20.027 1.00 46.44 24 LEU C O 1
ATOM 3339 N N . ASN C 1 27 ? -8.379 23.206 -19.457 1.00 46.43 25 ASN C N 1
ATOM 3340 C CA . ASN C 1 27 ? -9.593 22.687 -20.060 1.00 46.82 25 ASN C CA 1
ATOM 3341 C C . ASN C 1 27 ? -9.432 22.612 -21.584 1.00 45.66 25 ASN C C 1
ATOM 3342 O O . ASN C 1 27 ? -9.796 21.613 -22.203 1.00 45.01 25 ASN C O 1
ATOM 3347 N N . ALA C 1 28 ? -8.874 23.666 -22.177 1.00 44.51 26 ALA C N 1
ATOM 3348 C CA . ALA C 1 28 ? -8.637 23.690 -23.634 1.00 43.85 26 ALA C CA 1
ATOM 3349 C C . ALA C 1 28 ? -7.618 22.632 -24.053 1.00 43.69 26 ALA C C 1
ATOM 3350 O O . ALA C 1 28 ? -7.809 21.933 -25.043 1.00 43.28 26 ALA C O 1
ATOM 3352 N N . LEU C 1 29 ? -6.550 22.506 -23.270 1.00 44.24 27 LEU C N 1
ATOM 3353 C CA . LEU C 1 29 ? -5.520 21.505 -23.527 1.00 44.68 27 LEU C CA 1
ATOM 3354 C C . LEU C 1 29 ? -6.120 20.096 -23.458 1.00 45.75 27 LEU C C 1
ATOM 3355 O O . LEU C 1 29 ? -5.844 19.259 -24.315 1.00 46.62 27 LEU C O 1
ATOM 3360 N N . ALA C 1 30 ? -6.974 19.859 -22.460 1.00 46.56 28 ALA C N 1
ATOM 3361 C CA . ALA C 1 30 ? -7.704 18.592 -22.331 1.00 47.38 28 ALA C CA 1
ATOM 3362 C C . ALA C 1 30 ? -8.656 18.336 -23.504 1.00 47.14 28 ALA C C 1
ATOM 3363 O O . ALA C 1 30 ? -8.975 17.187 -23.814 1.00 47.83 28 ALA C O 1
ATOM 3365 N N . ALA C 1 31 ? -9.093 19.409 -24.158 1.00 46.18 29 ALA C N 1
ATOM 3366 C CA . ALA C 1 31 ? -10.045 19.314 -25.258 1.00 45.80 29 ALA C CA 1
ATOM 3367 C C . ALA C 1 31 ? -9.386 18.992 -26.615 1.00 45.83 29 ALA C C 1
ATOM 3368 O O . ALA C 1 31 ? -10.089 18.786 -27.608 1.00 46.06 29 ALA C O 1
ATOM 3370 N N . VAL C 1 32 ? -8.051 18.963 -26.652 1.00 45.11 30 VAL C N 1
ATOM 3371 C CA . VAL C 1 32 ? -7.295 18.714 -27.893 1.00 44.60 30 VAL C CA 1
ATOM 3372 C C . VAL C 1 32 ? -6.584 17.362 -27.849 1.00 45.42 30 VAL C C 1
ATOM 3373 O O . VAL C 1 32 ? -5.714 17.146 -26.998 1.00 45.88 30 VAL C O 1
ATOM 3377 N N . PRO C 1 33 ? -6.955 16.443 -28.761 1.00 46.02 31 PRO C N 1
ATOM 3378 C CA . PRO C 1 33 ? -6.364 15.102 -28.721 1.00 46.57 31 PRO C CA 1
ATOM 3379 C C . PRO C 1 33 ? -4.922 15.130 -29.236 1.00 45.98 31 PRO C C 1
ATOM 3380 O O . PRO C 1 33 ? -4.687 15.109 -30.450 1.00 45.55 31 PRO C O 1
ATOM 3384 N N . ARG C 1 34 ? -3.967 15.195 -28.306 1.00 45.30 32 ARG C N 1
ATOM 3385 C CA . ARG C 1 34 ? -2.555 15.296 -28.653 1.00 44.16 32 ARG C CA 1
ATOM 3386 C C . ARG C 1 34 ? -2.121 14.175 -29.592 1.00 44.45 32 ARG C C 1
ATOM 3387 O O . ARG C 1 34 ? -1.331 14.402 -30.516 1.00 42.98 32 ARG C O 1
ATOM 3395 N N . GLU C 1 35 ? -2.659 12.973 -29.373 1.00 45.02 33 GLU C N 1
ATOM 3396 C CA . GLU C 1 35 ? -2.290 11.818 -30.194 1.00 46.24 33 GLU C CA 1
ATOM 3397 C C . GLU C 1 35 ? -2.499 12.039 -31.702 1.00 45.25 33 GLU C C 1
ATOM 3398 O O . GLU C 1 35 ? -1.795 11.445 -32.500 1.00 45.32 33 GLU C O 1
ATOM 3404 N N . LYS C 1 36 ? -3.456 12.889 -32.074 1.00 45.18 34 LYS C N 1
ATOM 3405 C CA . LYS C 1 36 ? -3.694 13.214 -33.487 1.00 44.83 34 LYS C CA 1
ATOM 3406 C C . LYS C 1 36 ? -2.618 14.115 -34.099 1.00 44.05 34 LYS C C 1
ATOM 3407 O O . LYS C 1 36 ? -2.553 14.275 -35.326 1.00 43.41 34 LYS C O 1
ATOM 3411 N N . PHE C 1 37 ? -1.787 14.711 -33.248 1.00 42.48 35 PHE C N 1
ATOM 3412 C CA . PHE C 1 37 ? -0.769 15.667 -33.701 1.00 42.13 35 PHE C CA 1
ATOM 3413 C C . PHE C 1 37 ? 0.606 15.033 -33.843 1.00 43.10 35 PHE C C 1
ATOM 3414 O O . PHE C 1 37 ? 1.544 15.671 -34.303 1.00 42.84 35 PHE C O 1
ATOM 3422 N N . VAL C 1 38 ? 0.705 13.762 -33.461 1.00 44.47 36 VAL C N 1
ATOM 3423 C CA . VAL C 1 38 ? 1.957 13.020 -33.549 1.00 45.94 36 VAL C CA 1
ATOM 3424 C C . VAL C 1 38 ? 1.754 11.695 -34.299 1.00 47.06 36 VAL C C 1
ATOM 3425 O O . VAL C 1 38 ? 0.625 11.255 -34.504 1.00 47.63 36 VAL C O 1
ATOM 3429 N N . ASP C 1 39 ? 2.858 11.081 -34.714 1.00 48.11 37 ASP C N 1
ATOM 3430 C CA . ASP C 1 39 ? 2.830 9.793 -35.372 1.00 51.04 37 ASP C CA 1
ATOM 3431 C C . ASP C 1 39 ? 2.126 8.740 -34.505 1.00 52.19 37 ASP C C 1
ATOM 3432 O O . ASP C 1 39 ? 2.236 8.757 -33.265 1.00 51.71 37 ASP C O 1
ATOM 3437 N N . GLU C 1 40 ? 1.410 7.833 -35.174 1.00 53.65 38 GLU C N 1
ATOM 3438 C CA . GLU C 1 40 ? 0.717 6.718 -34.528 1.00 55.08 38 GLU C CA 1
ATOM 3439 C C . GLU C 1 40 ? 1.677 5.887 -33.676 1.00 56.08 38 GLU C C 1
ATOM 3440 O O . GLU C 1 40 ? 1.283 5.349 -32.639 1.00 56.89 38 GLU C O 1
ATOM 3442 N N . ALA C 1 41 ? 2.939 5.816 -34.102 1.00 56.26 39 ALA C N 1
ATOM 3443 C CA . ALA C 1 41 ? 3.970 5.080 -33.364 1.00 57.11 39 ALA C CA 1
ATOM 3444 C C . ALA C 1 41 ? 4.279 5.722 -32.008 1.00 56.70 39 ALA C C 1
ATOM 3445 O O . ALA C 1 41 ? 4.788 5.057 -31.099 1.00 56.71 39 ALA C O 1
ATOM 3447 N N . PHE C 1 42 ? 3.967 7.014 -31.887 1.00 55.60 40 PHE C N 1
ATOM 3448 C CA . PHE C 1 42 ? 4.200 7.775 -30.665 1.00 55.48 40 PHE C CA 1
ATOM 3449 C C . PHE C 1 42 ? 3.029 7.691 -29.672 1.00 56.45 40 PHE C C 1
ATOM 3450 O O . PHE C 1 42 ? 3.100 8.273 -28.589 1.00 56.50 40 PHE C O 1
ATOM 3458 N N . GLU C 1 43 ? 1.965 6.973 -30.034 1.00 57.86 41 GLU C N 1
ATOM 3459 C CA . GLU C 1 43 ? 0.739 6.935 -29.217 1.00 59.05 41 GLU C CA 1
ATOM 3460 C C . GLU C 1 43 ? 1.010 6.712 -27.717 1.00 60.04 41 GLU C C 1
ATOM 3461 O O . GLU C 1 43 ? 0.507 7.465 -26.870 1.00 59.39 41 GLU C O 1
ATOM 3463 N N . GLN C 1 44 ? 1.830 5.706 -27.400 1.00 61.87 42 GLN C N 1
ATOM 3464 C CA . GLN C 1 44 ? 2.150 5.373 -26.000 1.00 63.07 42 GLN C CA 1
ATOM 3465 C C . GLN C 1 44 ? 2.651 6.571 -25.187 1.00 61.94 42 GLN C C 1
ATOM 3466 O O . GLN C 1 44 ? 2.467 6.619 -23.965 1.00 62.36 42 GLN C O 1
ATOM 3472 N N . LYS C 1 45 ? 3.266 7.534 -25.873 1.00 60.42 43 LYS C N 1
ATOM 3473 C CA . LYS C 1 45 ? 3.889 8.687 -25.223 1.00 59.13 43 LYS C CA 1
ATOM 3474 C C . LYS C 1 45 ? 3.221 10.028 -25.559 1.00 57.49 43 LYS C C 1
ATOM 3475 O O . LYS C 1 45 ? 3.721 11.086 -25.168 1.00 56.28 43 LYS C O 1
ATOM 3477 N N . ALA C 1 46 ? 2.086 9.970 -26.258 1.00 56.94 44 ALA C N 1
ATOM 3478 C CA . ALA C 1 46 ? 1.377 11.163 -26.732 1.00 55.35 44 ALA C CA 1
ATOM 3479 C C . ALA C 1 46 ? 0.906 12.089 -25.612 1.00 54.59 44 ALA C C 1
ATOM 3480 O O . ALA C 1 46 ? 0.831 13.299 -25.803 1.00 53.20 44 ALA C O 1
ATOM 3482 N N . TRP C 1 47 ? 0.584 11.522 -24.450 1.00 54.59 45 TRP C N 1
ATOM 3483 C CA . TRP C 1 47 ? 0.087 12.325 -23.336 1.00 53.56 45 TRP C CA 1
ATOM 3484 C C . TRP C 1 47 ? 1.121 12.446 -22.230 1.00 53.26 45 TRP C C 1
ATOM 3485 O O . TRP C 1 47 ? 0.811 12.850 -21.102 1.00 53.50 45 TRP C O 1
ATOM 3496 N N . ASP C 1 48 ? 2.355 12.088 -22.566 1.00 52.44 46 ASP C N 1
ATOM 3497 C CA . ASP C 1 48 ? 3.479 12.306 -21.681 1.00 51.88 46 ASP C CA 1
ATOM 3498 C C . ASP C 1 48 ? 3.892 13.760 -21.746 1.00 49.70 46 ASP C C 1
ATOM 3499 O O . ASP C 1 48 ? 3.814 14.387 -22.801 1.00 49.03 46 ASP C O 1
ATOM 3504 N N . ASN C 1 49 ? 4.311 14.291 -20.604 1.00 48.39 47 ASN C N 1
ATOM 3505 C CA . ASN C 1 49 ? 4.724 15.674 -20.519 1.00 46.30 47 ASN C CA 1
ATOM 3506 C C . ASN C 1 49 ? 6.101 15.897 -21.155 1.00 45.48 47 ASN C C 1
ATOM 3507 O O . ASN C 1 49 ? 7.048 16.311 -20.481 1.00 45.95 47 ASN C O 1
ATOM 3512 N N . ILE C 1 50 ? 6.185 15.630 -22.458 1.00 44.68 48 ILE C N 1
ATOM 3513 C CA . ILE C 1 50 ? 7.442 15.679 -23.205 1.00 44.17 48 ILE C CA 1
ATOM 3514 C C . ILE C 1 50 ? 7.267 16.256 -24.617 1.00 42.77 48 ILE C C 1
ATOM 3515 O O . ILE C 1 50 ? 6.166 16.260 -25.152 1.00 42.28 48 ILE C O 1
ATOM 3519 N N . ALA C 1 51 ? 8.366 16.723 -25.214 1.00 41.88 49 ALA C N 1
ATOM 3520 C CA . ALA C 1 51 ? 8.356 17.157 -26.616 1.00 41.19 49 ALA C CA 1
ATOM 3521 C C . ALA C 1 51 ? 8.579 15.945 -27.513 1.00 42.04 49 ALA C C 1
ATOM 3522 O O . ALA C 1 51 ? 9.256 14.992 -27.115 1.00 42.88 49 ALA C O 1
ATOM 3524 N N . LEU C 1 52 ? 8.009 15.977 -28.714 1.00 41.64 50 LEU C N 1
ATOM 3525 C CA . LEU C 1 52 ? 8.149 14.877 -29.678 1.00 43.01 50 LEU C CA 1
ATOM 3526 C C . LEU C 1 52 ? 8.461 15.430 -31.065 1.00 43.20 50 LEU C C 1
ATOM 3527 O O . LEU C 1 52 ? 8.001 16.520 -31.401 1.00 42.06 50 LEU C O 1
ATOM 3532 N N . PRO C 1 53 ? 9.242 14.680 -31.872 1.00 44.48 51 PRO C N 1
ATOM 3533 C CA . PRO C 1 53 ? 9.510 15.090 -33.247 1.00 44.05 51 PRO C CA 1
ATOM 3534 C C . PRO C 1 53 ? 8.231 15.047 -34.080 1.00 44.42 51 PRO C C 1
ATOM 3535 O O . PRO C 1 53 ? 7.340 14.242 -33.813 1.00 44.94 51 PRO C O 1
ATOM 3539 N N . ILE C 1 54 ? 8.139 15.931 -35.062 1.00 43.53 52 ILE C N 1
ATOM 3540 C CA . ILE C 1 54 ? 7.078 15.859 -36.050 1.00 43.89 52 ILE C CA 1
ATOM 3541 C C . ILE C 1 54 ? 7.730 15.908 -37.425 1.00 44.38 52 ILE C C 1
ATOM 3542 O O . ILE C 1 54 ? 8.952 15.770 -37.538 1.00 44.41 52 ILE C O 1
ATOM 3547 N N . GLY C 1 55 ? 6.926 16.114 -38.462 1.00 44.13 53 GLY C N 1
ATOM 3548 C CA . GLY C 1 55 ? 7.436 16.155 -39.825 1.00 45.80 53 GLY C CA 1
ATOM 3549 C C . GLY C 1 55 ? 8.487 17.218 -40.079 1.00 45.84 53 GLY C C 1
ATOM 3550 O O . GLY C 1 55 ? 8.590 18.209 -39.344 1.00 45.59 53 GLY C O 1
ATOM 3551 N N . GLN C 1 56 ? 9.295 16.978 -41.108 1.00 46.22 54 GLN C N 1
ATOM 3552 C CA . GLN C 1 56 ? 10.160 17.993 -41.717 1.00 45.50 54 GLN C CA 1
ATOM 3553 C C . GLN C 1 56 ? 11.126 18.702 -40.749 1.00 45.36 54 GLN C C 1
ATOM 3554 O O . GLN C 1 56 ? 11.402 19.898 -40.884 1.00 45.06 54 GLN C O 1
ATOM 3560 N N . GLY C 1 57 ? 11.640 17.940 -39.784 1.00 45.72 55 GLY C N 1
ATOM 3561 C CA . GLY C 1 57 ? 12.643 18.429 -38.837 1.00 44.97 55 GLY C CA 1
ATOM 3562 C C . GLY C 1 57 ? 12.145 19.389 -37.759 1.00 43.93 55 GLY C C 1
ATOM 3563 O O . GLY C 1 57 ? 12.920 20.188 -37.224 1.00 44.14 55 GLY C O 1
ATOM 3564 N N . GLN C 1 58 ? 10.856 19.326 -37.438 1.00 42.35 56 GLN C N 1
ATOM 3565 C CA . GLN C 1 58 ? 10.309 20.184 -36.392 1.00 40.37 56 GLN C CA 1
ATOM 3566 C C . GLN C 1 58 ? 9.889 19.359 -35.202 1.00 40.47 56 GLN C C 1
ATOM 3567 O O . GLN C 1 58 ? 10.083 18.151 -35.193 1.00 41.16 56 GLN C O 1
ATOM 3573 N N . THR C 1 59 ? 9.320 20.008 -34.191 1.00 39.05 57 THR C N 1
ATOM 3574 C CA . THR C 1 59 ? 8.960 19.306 -32.971 1.00 40.89 57 THR C CA 1
ATOM 3575 C C . THR C 1 59 ? 7.599 19.776 -32.475 1.00 40.41 57 THR C C 1
ATOM 3576 O O . THR C 1 59 ? 7.187 20.901 -32.757 1.00 41.43 57 THR C O 1
ATOM 3580 N N . ILE C 1 60 ? 6.865 18.889 -31.806 1.00 39.35 58 ILE C N 1
ATOM 3581 C CA . ILE C 1 60 ? 5.683 19.307 -31.063 1.00 37.79 58 ILE C CA 1
ATOM 3582 C C . ILE C 1 60 ? 6.158 19.569 -29.646 1.00 37.57 58 ILE C C 1
ATOM 3583 O O . ILE C 1 60 ? 6.941 18.776 -29.107 1.00 36.80 58 ILE C O 1
ATOM 3588 N N . SER C 1 61 ? 5.721 20.678 -29.049 1.00 37.20 59 SER C N 1
ATOM 3589 C CA . SER C 1 61 ? 6.268 21.109 -27.752 1.00 37.60 59 SER C CA 1
ATOM 3590 C C . SER C 1 61 ? 5.777 20.263 -26.568 1.00 38.43 59 SER C C 1
ATOM 3591 O O . SER C 1 61 ? 4.791 19.543 -26.670 1.00 38.57 59 SER C O 1
ATOM 3594 N N . GLN C 1 62 ? 6.491 20.378 -25.452 1.00 39.70 60 GLN C N 1
ATOM 3595 C CA . GLN C 1 62 ? 6.108 19.760 -24.192 1.00 40.74 60 GLN C CA 1
ATOM 3596 C C . GLN C 1 62 ? 4.801 20.384 -23.690 1.00 39.70 60 GLN C C 1
ATOM 3597 O O . GLN C 1 62 ? 4.670 21.615 -23.648 1.00 39.31 60 GLN C O 1
ATOM 3603 N N . PRO C 1 63 ? 3.817 19.540 -23.320 1.00 39.50 61 PRO C N 1
ATOM 3604 C CA . PRO C 1 63 ? 2.510 20.061 -22.904 1.00 38.70 61 PRO C CA 1
ATOM 3605 C C . PRO C 1 63 ? 2.601 21.142 -21.839 1.00 38.07 61 PRO C C 1
ATOM 3606 O O . PRO C 1 63 ? 1.861 22.127 -21.912 1.00 37.54 61 PRO C O 1
ATOM 3610 N N . TYR C 1 64 ? 3.513 20.988 -20.876 1.00 37.96 62 TYR C N 1
ATOM 3611 C CA . TYR C 1 64 ? 3.689 22.028 -19.865 1.00 38.41 62 TYR C CA 1
ATOM 3612 C C . TYR C 1 64 ? 3.982 23.382 -20.521 1.00 38.37 62 TYR C C 1
ATOM 3613 O O . TYR C 1 64 ? 3.346 24.384 -20.198 1.00 38.26 62 TYR C O 1
ATOM 3622 N N . MET C 1 65 ? 4.967 23.392 -21.412 1.00 38.37 63 MET C N 1
ATOM 3623 C CA . MET C 1 65 ? 5.418 24.638 -22.043 1.00 38.68 63 MET C CA 1
ATOM 3624 C C . MET C 1 65 ? 4.321 25.305 -22.866 1.00 37.05 63 MET C C 1
ATOM 3625 O O . MET C 1 65 ? 4.199 26.531 -22.869 1.00 36.08 63 MET C O 1
ATOM 3630 N N . VAL C 1 66 ? 3.540 24.491 -23.570 1.00 36.78 64 VAL C N 1
ATOM 3631 C CA . VAL C 1 66 ? 2.340 24.954 -24.267 1.00 35.54 64 VAL C CA 1
ATOM 3632 C C . VAL C 1 66 ? 1.368 25.653 -23.295 1.00 35.91 64 VAL C C 1
ATOM 3633 O O . VAL C 1 66 ? 0.836 26.737 -23.580 1.00 33.97 64 VAL C O 1
ATOM 3637 N N . ALA C 1 67 ? 1.127 25.034 -22.140 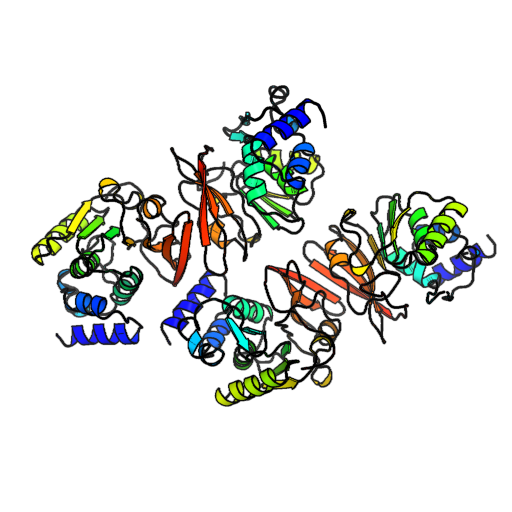1.00 35.95 65 ALA C N 1
ATOM 3638 C CA . ALA C 1 67 ? 0.234 25.638 -21.152 1.00 36.14 65 ALA C CA 1
ATOM 3639 C C . ALA C 1 67 ? 0.785 26.951 -20.616 1.00 36.07 65 ALA C C 1
ATOM 3640 O O . ALA C 1 67 ? 0.053 27.953 -20.511 1.00 35.87 65 ALA C O 1
ATOM 3642 N N . ARG C 1 68 ? 2.070 26.928 -20.268 1.00 35.89 66 ARG C N 1
ATOM 3643 C CA . ARG C 1 68 ? 2.741 28.066 -19.673 1.00 36.12 66 ARG C CA 1
ATOM 3644 C C . ARG C 1 68 ? 2.702 29.258 -20.622 1.00 35.33 66 ARG C C 1
ATOM 3645 O O . ARG C 1 68 ? 2.337 30.357 -20.217 1.00 35.93 66 ARG C O 1
ATOM 3653 N N . MET C 1 69 ? 3.084 29.027 -21.875 1.00 34.79 67 MET C N 1
ATOM 3654 C CA . MET C 1 69 ? 3.095 30.108 -22.874 1.00 34.23 67 MET C CA 1
ATOM 3655 C C . MET C 1 69 ? 1.705 30.685 -23.088 1.00 34.20 67 MET C C 1
ATOM 3656 O O . MET C 1 69 ? 1.542 31.903 -23.261 1.00 34.25 67 MET C O 1
ATOM 3661 N N . THR C 1 70 ? 0.702 29.816 -23.089 1.00 34.72 68 THR C N 1
ATOM 3662 C CA . THR C 1 70 ? -0.677 30.228 -23.351 1.00 35.09 68 THR C CA 1
ATOM 3663 C C . THR C 1 70 ? -1.217 31.050 -22.173 1.00 35.81 68 THR C C 1
ATOM 3664 O O . THR C 1 70 ? -1.900 32.043 -22.362 1.00 35.90 68 THR C O 1
ATOM 3668 N N . GLU C 1 71 ? -0.887 30.649 -20.947 1.00 36.51 69 GLU C N 1
ATOM 3669 C CA . GLU C 1 71 ? -1.365 31.412 -19.799 1.00 37.12 69 GLU C CA 1
ATOM 3670 C C . GLU C 1 71 ? -0.678 32.781 -19.717 1.00 36.88 69 GLU C C 1
ATOM 3671 O O . GLU C 1 71 ? -1.281 33.740 -19.256 1.00 37.59 69 GLU C O 1
ATOM 3677 N N . LEU C 1 72 ? 0.556 32.877 -20.222 1.00 35.92 70 LEU C N 1
ATOM 3678 C CA . LEU C 1 72 ? 1.292 34.142 -20.195 1.00 35.37 70 LEU C CA 1
ATOM 3679 C C . LEU C 1 72 ? 0.690 35.206 -21.112 1.00 36.08 70 LEU C C 1
ATOM 3680 O O . LEU C 1 72 ? 0.993 36.393 -20.982 1.00 37.36 70 LEU C O 1
ATOM 3685 N N . LEU C 1 73 ? -0.163 34.770 -22.023 1.00 35.74 71 LEU C N 1
ATOM 3686 C CA . LEU C 1 73 ? -0.798 35.682 -22.987 1.00 35.79 71 LEU C CA 1
ATOM 3687 C C . LEU C 1 73 ? -1.943 36.489 -22.394 1.00 37.24 71 LEU C C 1
ATOM 3688 O O . LEU C 1 73 ? -2.428 37.436 -23.028 1.00 37.12 71 LEU C O 1
ATOM 3693 N N . GLU C 1 74 ? -2.396 36.105 -21.199 1.00 37.98 72 GLU C N 1
ATOM 3694 C CA . GLU C 1 74 ? -3.521 36.782 -20.533 1.00 39.58 72 GLU C CA 1
ATOM 3695 C C . GLU C 1 74 ? -4.692 36.959 -21.491 1.00 40.00 72 GLU C C 1
ATOM 3696 O O . GLU C 1 74 ? -5.158 38.070 -21.731 1.00 40.66 72 GLU C O 1
ATOM 3702 N N . LEU C 1 75 ? -5.157 35.843 -22.042 1.00 40.26 73 LEU C N 1
ATOM 3703 C CA . LEU C 1 75 ? -6.208 35.848 -23.063 1.00 40.47 73 LEU C CA 1
ATOM 3704 C C . LEU C 1 75 ? -7.615 36.090 -22.505 1.00 42.13 73 LEU C C 1
ATOM 3705 O O . LEU C 1 75 ? -7.926 35.723 -21.365 1.00 41.83 73 LEU C O 1
ATOM 3710 N N . THR C 1 76 ? -8.450 36.731 -23.320 1.00 43.38 74 THR C N 1
ATOM 3711 C CA . THR C 1 76 ? -9.900 36.758 -23.115 1.00 45.99 74 THR C CA 1
ATOM 3712 C C . THR C 1 76 ? -10.546 36.181 -24.382 1.00 46.72 74 THR C C 1
ATOM 3713 O O . THR C 1 76 ? -9.893 36.134 -25.432 1.00 46.26 74 THR C O 1
ATOM 3717 N N . PRO C 1 77 ? -11.828 35.754 -24.307 1.00 47.91 75 PRO C N 1
ATOM 3718 C CA . PRO C 1 77 ? -12.484 35.206 -25.501 1.00 48.10 75 PRO C CA 1
ATOM 3719 C C . PRO C 1 77 ? -12.494 36.179 -26.684 1.00 48.16 75 PRO C C 1
ATOM 3720 O O . PRO C 1 77 ? -12.728 35.766 -27.820 1.00 48.74 75 PRO C O 1
ATOM 3724 N N . GLN C 1 78 ? -12.222 37.453 -26.411 1.00 47.88 76 GLN C N 1
ATOM 3725 C CA . GLN C 1 78 ? -12.174 38.482 -27.445 1.00 47.89 76 GLN C CA 1
ATOM 3726 C C . GLN C 1 78 ? -10.770 38.769 -27.974 1.00 46.19 76 GLN C C 1
ATOM 3727 O O . GLN C 1 78 ? -10.604 39.587 -28.881 1.00 45.90 76 GLN C O 1
ATOM 3733 N N . SER C 1 79 ? -9.762 38.111 -27.410 1.00 44.27 77 SER C N 1
ATOM 3734 C CA . SER C 1 79 ? -8.376 38.379 -27.812 1.00 42.68 77 SER C CA 1
ATOM 3735 C C . SER C 1 79 ? -8.130 38.055 -29.283 1.00 41.71 77 SER C C 1
ATOM 3736 O O . SER C 1 79 ? -8.561 37.010 -29.786 1.00 41.77 77 SER C O 1
ATOM 3739 N N . ARG C 1 80 ? -7.477 38.987 -29.975 1.00 40.75 78 ARG C N 1
ATOM 3740 C CA . ARG C 1 80 ? -6.966 38.728 -31.308 1.00 39.71 78 ARG C CA 1
ATOM 3741 C C . ARG C 1 80 ? -5.563 38.176 -31.160 1.00 38.09 78 ARG C C 1
ATOM 3742 O O . ARG C 1 80 ? -4.678 38.835 -30.611 1.00 38.64 78 ARG C O 1
ATOM 3744 N N . VAL C 1 81 ? -5.360 36.962 -31.653 1.00 35.99 79 VAL C N 1
ATOM 3745 C CA . VAL C 1 81 ? -4.073 36.279 -31.503 1.00 35.59 79 VAL C CA 1
ATOM 3746 C C . VAL C 1 81 ? -3.343 36.032 -32.820 1.00 35.89 79 VAL C C 1
ATOM 3747 O O . VAL C 1 81 ? -3.952 35.676 -33.834 1.00 36.70 79 VAL C O 1
ATOM 3751 N N . LEU C 1 82 ? -2.034 36.240 -32.781 1.00 34.84 80 LEU C N 1
ATOM 3752 C CA . LEU C 1 82 ? -1.137 35.826 -33.832 1.00 34.65 80 LEU C CA 1
ATOM 3753 C C . LEU C 1 82 ? -0.193 34.778 -33.284 1.00 33.44 80 LEU C C 1
ATOM 3754 O O . LEU C 1 82 ? 0.488 35.034 -32.311 1.00 32.34 80 LEU C O 1
ATOM 3759 N N . GLU C 1 83 ? -0.150 33.618 -33.934 1.00 32.73 81 GLU C N 1
ATOM 3760 C CA . GLU C 1 83 ? 0.810 32.562 -33.580 1.00 32.55 81 GLU C CA 1
ATOM 3761 C C . GLU C 1 83 ? 1.840 32.452 -34.674 1.00 32.23 81 GLU C C 1
ATOM 3762 O O . GLU C 1 83 ? 1.489 32.480 -35.856 1.00 33.34 81 GLU C O 1
ATOM 3768 N N . ILE C 1 84 ? 3.104 32.324 -34.285 1.00 31.45 82 ILE C N 1
ATOM 3769 C CA . ILE C 1 84 ? 4.199 32.080 -35.216 1.00 30.83 82 ILE C CA 1
ATOM 3770 C C . ILE C 1 84 ? 4.750 30.679 -35.039 1.00 32.11 82 ILE C C 1
ATOM 3771 O O . ILE C 1 84 ? 5.157 30.321 -33.936 1.00 31.48 82 ILE C O 1
ATOM 3776 N N . GLY C 1 85 ? 4.735 29.886 -36.112 1.00 32.03 83 GLY C N 1
ATOM 3777 C CA . GLY C 1 85 ? 5.182 28.492 -36.060 1.00 33.13 83 GLY C CA 1
ATOM 3778 C C . GLY C 1 85 ? 4.065 27.484 -35.838 1.00 33.20 83 GLY C C 1
ATOM 3779 O O . GLY C 1 85 ? 4.055 26.749 -34.835 1.00 33.61 83 GLY C O 1
ATOM 3780 N N . THR C 1 86 ? 3.120 27.443 -36.772 1.00 32.88 84 THR C N 1
ATOM 3781 C CA . THR C 1 86 ? 1.983 26.509 -36.711 1.00 32.33 84 THR C CA 1
ATOM 3782 C C . THR C 1 86 ? 2.402 25.060 -36.388 1.00 32.68 84 THR C C 1
ATOM 3783 O O . THR C 1 86 ? 1.806 24.422 -35.516 1.00 31.92 84 THR C O 1
ATOM 3787 N N . GLY C 1 87 ? 3.420 24.553 -37.081 1.00 32.64 85 GLY C N 1
ATOM 3788 C CA . GLY C 1 87 ? 3.895 23.189 -36.887 1.00 33.13 85 GLY C CA 1
ATOM 3789 C C . GLY C 1 87 ? 2.792 22.168 -37.074 1.00 33.20 85 GLY C C 1
ATOM 3790 O O . GLY C 1 87 ? 2.105 22.178 -38.083 1.00 33.20 85 GLY C O 1
ATOM 3791 N N . SER C 1 88 ? 2.608 21.297 -36.070 1.00 32.52 86 SER C N 1
ATOM 3792 C CA . SER C 1 88 ? 1.532 20.326 -36.084 1.00 32.72 86 SER C CA 1
ATOM 3793 C C . SER C 1 88 ? 0.153 20.980 -35.967 1.00 32.50 86 SER C C 1
ATOM 3794 O O . SER C 1 88 ? -0.839 20.371 -36.348 1.00 33.01 86 SER C O 1
ATOM 3797 N N . GLY C 1 89 ? 0.104 22.198 -35.416 1.00 32.31 87 GLY C N 1
ATOM 3798 C CA . GLY C 1 89 ? -1.152 22.921 -35.172 1.00 31.51 87 GLY C CA 1
ATOM 3799 C C . GLY C 1 89 ? -1.706 22.649 -33.786 1.00 31.88 87 GLY C C 1
ATOM 3800 O O . GLY C 1 89 ? -2.835 23.010 -33.475 1.00 32.40 87 GLY C O 1
ATOM 3801 N N . TYR C 1 90 ? -0.914 21.973 -32.958 1.00 31.72 88 TYR C N 1
ATOM 3802 C CA . TYR C 1 90 ? -1.332 21.630 -31.596 1.00 32.22 88 TYR C CA 1
ATOM 3803 C C . TYR C 1 90 ? -1.539 22.887 -30.737 1.00 31.24 88 TYR C C 1
ATOM 3804 O O . TYR C 1 90 ? -2.608 23.076 -30.165 1.00 31.90 88 TYR C O 1
ATOM 3813 N N . GLN C 1 91 ? -0.541 23.760 -30.672 1.00 30.31 89 GLN C N 1
ATOM 3814 C CA . GLN C 1 91 ? -0.695 25.009 -29.915 1.00 30.83 89 GLN C CA 1
ATOM 3815 C C . GLN C 1 91 ? -1.849 25.792 -30.548 1.00 30.74 89 GLN C C 1
ATOM 3816 O O . GLN C 1 91 ? -2.632 26.428 -29.852 1.00 31.46 89 GLN C O 1
ATOM 3822 N N . THR C 1 92 ? -1.977 25.675 -31.864 1.00 31.73 90 THR C N 1
ATOM 3823 C CA . THR C 1 92 ? -3.016 26.431 -32.601 1.00 32.31 90 THR C CA 1
ATOM 3824 C C . THR C 1 92 ? -4.411 26.015 -32.152 1.00 33.65 90 THR C C 1
ATOM 3825 O O . THR C 1 92 ? -5.272 26.871 -31.896 1.00 34.36 90 THR C O 1
ATOM 3829 N N . ALA C 1 93 ? -4.623 24.703 -32.053 1.00 34.16 91 ALA C N 1
ATOM 3830 C CA . ALA C 1 93 ? -5.904 24.147 -31.635 1.00 35.62 91 ALA C CA 1
ATOM 3831 C C . ALA C 1 93 ? -6.274 24.597 -30.213 1.00 35.88 91 ALA C C 1
ATOM 3832 O O . ALA C 1 93 ? -7.425 24.956 -29.956 1.00 36.66 91 ALA C O 1
ATOM 3834 N N . ILE C 1 94 ? -5.288 24.604 -29.314 1.00 35.34 92 ILE C N 1
ATOM 3835 C CA . ILE C 1 94 ? -5.467 25.104 -27.945 1.00 35.83 92 ILE C CA 1
ATOM 3836 C C . ILE C 1 94 ? -5.905 26.581 -27.934 1.00 36.15 92 ILE C C 1
ATOM 3837 O O . ILE C 1 94 ? -6.885 26.939 -27.281 1.00 37.07 92 ILE C O 1
ATOM 3842 N N . LEU C 1 95 ? -5.210 27.425 -28.690 1.00 35.95 93 LEU C N 1
ATOM 3843 C CA . LEU C 1 95 ? -5.627 28.828 -28.829 1.00 35.96 93 LEU C CA 1
ATOM 3844 C C . LEU C 1 95 ? -7.042 28.947 -29.367 1.00 36.73 93 LEU C C 1
ATOM 3845 O O . LEU C 1 95 ? -7.812 29.788 -28.903 1.00 37.12 93 LEU C O 1
ATOM 3850 N N . ALA C 1 96 ? -7.378 28.110 -30.348 1.00 37.80 94 ALA C N 1
ATOM 3851 C CA . ALA C 1 96 ? -8.688 28.158 -31.001 1.00 38.49 94 ALA C CA 1
ATOM 3852 C C . ALA C 1 96 ? -9.841 27.999 -30.009 1.00 39.74 94 ALA C C 1
ATOM 3853 O O . ALA C 1 96 ? -10.858 28.677 -30.129 1.00 39.70 94 ALA C O 1
ATOM 3855 N N . HIS C 1 97 ? -9.663 27.102 -29.035 1.00 40.25 95 HIS C N 1
ATOM 3856 C CA . HIS C 1 97 ? -10.628 26.891 -27.951 1.00 42.00 95 HIS C CA 1
ATOM 3857 C C . HIS C 1 97 ? -10.715 28.075 -26.966 1.00 42.29 95 HIS C C 1
ATOM 3858 O O . HIS C 1 97 ? -11.640 28.134 -26.146 1.00 43.69 95 HIS C O 1
ATOM 3865 N N . LEU C 1 98 ? -9.747 28.987 -27.018 1.00 41.23 96 LEU C N 1
ATOM 3866 C CA . LEU C 1 98 ? -9.650 30.062 -26.024 1.00 41.82 96 LEU C CA 1
ATOM 3867 C C . LEU C 1 98 ? -10.044 31.456 -26.492 1.00 42.50 96 LEU C C 1
ATOM 3868 O O . LEU C 1 98 ? -10.405 32.298 -25.670 1.00 42.81 96 LEU C O 1
ATOM 3873 N N . VAL C 1 99 ? -9.942 31.718 -27.793 1.00 42.71 97 VAL C N 1
ATOM 3874 C CA . VAL C 1 99 ? -10.151 33.085 -28.292 1.00 43.38 97 VAL C CA 1
ATOM 3875 C C . VAL C 1 99 ? -11.138 33.135 -29.453 1.00 44.18 97 VAL C C 1
ATOM 3876 O O . VAL C 1 99 ? -11.550 32.094 -29.965 1.00 44.70 97 VAL C O 1
ATOM 3880 N N . GLN C 1 100 ? -11.515 34.341 -29.864 1.00 45.35 98 GLN C N 1
ATOM 3881 C CA . GLN C 1 100 ? -12.443 34.494 -30.986 1.00 45.91 98 GLN C CA 1
ATOM 3882 C C . GLN C 1 100 ? -11.771 34.131 -32.308 1.00 45.24 98 GLN C C 1
ATOM 3883 O O . GLN C 1 100 ? -12.374 33.455 -33.138 1.00 46.06 98 GLN C O 1
ATOM 3886 N N . HIS C 1 101 ? -10.519 34.554 -32.487 1.00 44.07 99 HIS C N 1
ATOM 3887 C CA . HIS C 1 101 ? -9.803 34.241 -33.719 1.00 43.26 99 HIS C CA 1
ATOM 3888 C C . HIS C 1 101 ? -8.293 34.120 -33.580 1.00 41.19 99 HIS C C 1
ATOM 3889 O O . HIS C 1 101 ? -7.637 34.920 -32.908 1.00 41.07 99 HIS C O 1
ATOM 3896 N N . VAL C 1 102 ? -7.743 33.129 -34.267 1.00 39.34 100 VAL C N 1
ATOM 3897 C CA . VAL C 1 102 ? -6.312 32.904 -34.276 1.00 37.36 100 VAL C CA 1
ATOM 3898 C C . VAL C 1 102 ? -5.744 33.036 -35.680 1.00 36.55 100 VAL C C 1
ATOM 3899 O O . VAL C 1 102 ? -6.240 32.396 -36.602 1.00 35.44 100 VAL C O 1
ATOM 3903 N N . CYS C 1 103 ? -4.711 33.859 -35.846 1.00 35.84 101 CYS C N 1
ATOM 3904 C CA . CYS C 1 103 ? -3.941 33.851 -37.083 1.00 35.30 101 CYS C CA 1
ATOM 3905 C C . CYS C 1 103 ? -2.648 33.103 -36.828 1.00 33.89 101 CYS C C 1
ATOM 3906 O O . CYS C 1 103 ? -2.024 33.310 -35.799 1.00 35.42 101 CYS C O 1
ATOM 3909 N N . SER C 1 104 ? -2.244 32.236 -37.752 1.00 31.82 102 SER C N 1
ATOM 3910 C CA . SER C 1 104 ? -1.059 31.416 -37.529 1.00 31.77 102 SER C CA 1
ATOM 3911 C C . SER C 1 104 ? -0.204 31.355 -38.775 1.00 32.18 102 SER C C 1
ATOM 3912 O O . SER C 1 104 ? -0.724 31.143 -39.876 1.00 32.70 102 SER C O 1
ATOM 3915 N N . VAL C 1 105 ? 1.102 31.533 -38.591 1.00 31.66 103 VAL C N 1
ATOM 3916 C CA . VAL C 1 105 ? 2.052 31.603 -39.705 1.00 32.14 103 VAL C CA 1
ATOM 3917 C C . VAL C 1 105 ? 3.052 30.456 -39.617 1.00 32.16 103 VAL C C 1
ATOM 3918 O O . VAL C 1 105 ? 3.550 30.142 -38.540 1.00 32.12 103 VAL C O 1
ATOM 3922 N N . GLU C 1 106 ? 3.308 29.813 -40.749 1.00 31.83 104 GLU C N 1
ATOM 3923 C CA . GLU C 1 106 ? 4.216 28.675 -40.824 1.00 31.92 104 GLU C CA 1
ATOM 3924 C C . GLU C 1 106 ? 5.020 28.793 -42.108 1.00 33.42 104 GLU C C 1
ATOM 3925 O O . GLU C 1 106 ? 4.447 29.029 -43.188 1.00 34.60 104 GLU C O 1
ATOM 3931 N N . ARG C 1 107 ? 6.338 28.637 -42.008 1.00 32.57 105 ARG C N 1
ATOM 3932 C CA . ARG C 1 107 ? 7.192 28.803 -43.194 1.00 33.45 105 ARG C CA 1
ATOM 3933 C C . ARG C 1 107 ? 7.310 27.521 -44.025 1.00 33.60 105 ARG C C 1
ATOM 3934 O O . ARG C 1 107 ? 7.768 27.561 -45.152 1.00 34.18 105 ARG C O 1
ATOM 3942 N N . ILE C 1 108 ? 6.932 26.376 -43.447 1.00 32.97 106 ILE C N 1
ATOM 3943 C CA . ILE C 1 108 ? 6.992 25.117 -44.195 1.00 32.46 106 ILE C CA 1
ATOM 3944 C C . ILE C 1 108 ? 5.612 24.725 -44.708 1.00 33.40 106 ILE C C 1
ATOM 3945 O O . ILE C 1 108 ? 4.693 24.448 -43.910 1.00 32.43 106 ILE C O 1
ATOM 3950 N N . LYS C 1 109 ? 5.462 24.715 -46.038 1.00 33.90 107 LYS C N 1
ATOM 3951 C CA . LYS C 1 109 ? 4.162 24.441 -46.651 1.00 34.82 107 LYS C CA 1
ATOM 3952 C C . LYS C 1 109 ? 3.509 23.119 -46.250 1.00 33.97 107 LYS C C 1
ATOM 3953 O O . LYS C 1 109 ? 2.323 23.109 -45.946 1.00 34.39 107 LYS C O 1
ATOM 3959 N N . GLY C 1 110 ? 4.276 22.026 -46.279 1.00 33.95 108 GLY C N 1
ATOM 3960 C CA . GLY C 1 110 ? 3.777 20.699 -45.939 1.00 33.62 108 GLY C CA 1
ATOM 3961 C C . GLY C 1 110 ? 3.119 20.674 -44.569 1.00 32.28 108 GLY C C 1
ATOM 3962 O O . GLY C 1 110 ? 2.028 20.126 -44.416 1.00 32.34 108 GLY C O 1
ATOM 3963 N N . LEU C 1 111 ? 3.780 21.305 -43.595 1.00 32.86 109 LEU C N 1
ATOM 3964 C CA . LEU C 1 111 ? 3.285 21.397 -42.212 1.00 31.87 109 LEU C CA 1
ATOM 3965 C C . LEU C 1 111 ? 2.034 22.262 -42.139 1.00 31.91 109 LEU C C 1
ATOM 3966 O O . LEU C 1 111 ? 1.057 21.894 -41.502 1.00 29.91 109 LEU C O 1
ATOM 3971 N N . GLN C 1 112 ? 2.058 23.404 -42.823 1.00 31.16 110 GLN C N 1
ATOM 3972 C CA . GLN C 1 112 ? 0.897 24.283 -42.845 1.00 32.18 110 GLN C CA 1
ATOM 3973 C C . GLN C 1 112 ? -0.339 23.558 -43.390 1.00 31.67 110 GLN C C 1
ATOM 3974 O O . GLN C 1 112 ? -1.401 23.591 -42.771 1.00 31.62 110 GLN C O 1
ATOM 3980 N N . TRP C 1 113 ? -0.198 22.894 -44.538 1.00 32.49 111 TRP C N 1
ATOM 3981 C CA . TRP C 1 113 ? -1.316 22.183 -45.155 1.00 33.60 111 TRP C CA 1
ATOM 3982 C C . TRP C 1 113 ? -1.888 21.100 -44.218 1.00 33.51 111 TRP C C 1
ATOM 3983 O O . TRP C 1 113 ? -3.098 21.016 -44.013 1.00 34.20 111 TRP C O 1
ATOM 3994 N N . GLN C 1 114 ? -0.996 20.312 -43.630 1.00 33.62 112 GLN C N 1
ATOM 3995 C CA . GLN C 1 114 ? -1.396 19.256 -42.705 1.00 34.67 112 GLN C CA 1
ATOM 3996 C C . GLN C 1 114 ? -2.059 19.781 -41.443 1.00 34.51 112 GLN C C 1
ATOM 3997 O O . GLN C 1 114 ? -3.034 19.195 -40.969 1.00 36.05 112 GLN C O 1
ATOM 4003 N N . ALA C 1 115 ? -1.528 20.875 -40.897 1.00 33.69 113 ALA C N 1
ATOM 4004 C CA . ALA C 1 115 ? -2.112 21.493 -39.696 1.00 32.96 113 ALA C CA 1
ATOM 4005 C C . ALA C 1 115 ? -3.510 22.029 -39.953 1.00 34.15 113 ALA C C 1
ATOM 4006 O O . ALA C 1 115 ? -4.442 21.782 -39.185 1.00 34.00 113 ALA C O 1
ATOM 4008 N N . ARG C 1 116 ? -3.641 22.785 -41.036 1.00 34.32 114 ARG C N 1
ATOM 4009 C CA . ARG C 1 116 ? -4.924 23.316 -41.443 1.00 37.32 114 ARG C CA 1
ATOM 4010 C C . ARG C 1 116 ? -5.998 22.224 -41.526 1.00 38.80 114 ARG C C 1
ATOM 4011 O O . ARG C 1 116 ? -7.128 22.416 -41.070 1.00 39.46 114 ARG C O 1
ATOM 4019 N N . ARG C 1 117 ? -5.647 21.086 -42.120 1.00 40.10 115 ARG C N 1
ATOM 4020 C CA . ARG C 1 117 ? -6.588 19.986 -42.231 1.00 41.86 115 ARG C CA 1
ATOM 4021 C C . ARG C 1 117 ? -6.902 19.396 -40.862 1.00 41.93 115 ARG C C 1
ATOM 4022 O O . ARG C 1 117 ? -8.069 19.103 -40.570 1.00 42.40 115 ARG C O 1
ATOM 4030 N N . ARG C 1 118 ? -5.871 19.234 -40.030 1.00 41.70 116 ARG C N 1
ATOM 4031 C CA . ARG C 1 118 ? -6.064 18.743 -38.661 1.00 42.32 116 ARG C CA 1
ATOM 4032 C C . ARG C 1 118 ? -7.084 19.580 -37.918 1.00 42.40 116 ARG C C 1
ATOM 4033 O O . ARG C 1 118 ? -7.961 19.035 -37.245 1.00 43.95 116 ARG C O 1
ATOM 4041 N N . LEU C 1 119 ? -6.961 20.900 -38.049 1.00 42.51 117 LEU C N 1
ATOM 4042 C CA . LEU C 1 119 ? -7.857 21.844 -37.386 1.00 43.37 117 LEU C CA 1
ATOM 4043 C C . LEU C 1 119 ? -9.280 21.682 -37.896 1.00 45.13 117 LEU C C 1
ATOM 4044 O O . LEU C 1 119 ? -10.222 21.552 -37.103 1.00 44.75 117 LEU C O 1
ATOM 4049 N N . LYS C 1 120 ? -9.420 21.675 -39.224 1.00 46.68 118 LYS C N 1
ATOM 4050 C CA . LYS C 1 120 ? -10.709 21.453 -39.876 1.00 48.41 118 LYS C CA 1
ATOM 4051 C C . LYS C 1 120 ? -11.385 20.161 -39.403 1.00 49.61 118 LYS C C 1
ATOM 4052 O O . LYS C 1 120 ? -12.596 20.130 -39.203 1.00 50.51 118 LYS C O 1
ATOM 4054 N N . ASN C 1 121 ? -10.588 19.109 -39.216 1.00 50.02 119 ASN C N 1
ATOM 4055 C CA . ASN C 1 121 ? -11.098 17.801 -38.815 1.00 51.12 119 ASN C CA 1
ATOM 4056 C C . ASN C 1 121 ? -11.455 17.735 -37.332 1.00 50.76 119 ASN C C 1
ATOM 4057 O O . ASN C 1 121 ? -12.117 16.800 -36.885 1.00 52.01 119 ASN C O 1
ATOM 4062 N N . LEU C 1 122 ? -10.991 18.731 -36.580 1.00 48.98 120 LEU C N 1
ATOM 4063 C CA . LEU C 1 122 ? -11.327 18.892 -35.176 1.00 48.99 120 LEU C CA 1
ATOM 4064 C C . LEU C 1 122 ? -12.488 19.853 -35.044 1.00 48.58 120 LEU C C 1
ATOM 4065 O O . LEU C 1 122 ? -12.920 20.189 -33.932 1.00 48.89 120 LEU C O 1
ATOM 4070 N N . ASP C 1 123 ? -12.962 20.313 -36.198 1.00 47.98 121 ASP C N 1
ATOM 4071 C CA . ASP C 1 123 ? -14.097 21.207 -36.284 1.00 47.78 121 ASP C CA 1
ATOM 4072 C C . ASP C 1 123 ? -13.790 22.617 -35.731 1.00 48.25 121 ASP C C 1
ATOM 4073 O O . ASP C 1 123 ? -14.703 23.388 -35.399 1.00 49.40 121 ASP C O 1
ATOM 4078 N N . LEU C 1 124 ? -12.497 22.950 -35.668 1.00 48.25 122 LEU C N 1
ATOM 4079 C CA . LEU C 1 124 ? -12.036 24.280 -35.266 1.00 48.31 122 LEU C CA 1
ATOM 4080 C C . LEU C 1 124 ? -12.008 25.192 -36.487 1.00 48.95 122 LEU C C 1
ATOM 4081 O O . LEU C 1 124 ? -11.118 25.079 -37.335 1.00 49.64 122 LEU C O 1
ATOM 4086 N N . HIS C 1 125 ? -12.987 26.086 -36.573 1.00 49.53 123 HIS C N 1
ATOM 4087 C CA . HIS C 1 125 ? -13.174 26.915 -37.771 1.00 49.84 123 HIS C CA 1
ATOM 4088 C C . HIS C 1 125 ? -12.727 28.363 -37.614 1.00 48.54 123 HIS C C 1
ATOM 4089 O O . HIS C 1 125 ? -12.847 29.156 -38.557 1.00 49.25 123 HIS C O 1
ATOM 4096 N N . ASN C 1 126 ? -12.198 28.712 -36.442 1.00 46.23 124 ASN C N 1
ATOM 4097 C CA . ASN C 1 126 ? -11.809 30.105 -36.166 1.00 44.21 124 ASN C CA 1
ATOM 4098 C C . ASN C 1 126 ? -10.305 30.375 -36.290 1.00 41.34 124 ASN C C 1
ATOM 4099 O O . ASN C 1 126 ? -9.751 31.244 -35.603 1.00 40.51 124 ASN C O 1
ATOM 4104 N N . VAL C 1 127 ? -9.653 29.638 -37.187 1.00 38.95 125 VAL C N 1
ATOM 4105 C CA . VAL C 1 127 ? -8.222 29.792 -37.411 1.00 35.99 125 VAL C CA 1
ATOM 4106 C C . VAL C 1 127 ? -7.895 30.188 -38.862 1.00 35.41 125 VAL C C 1
ATOM 4107 O O . VAL C 1 127 ? -8.354 29.534 -39.799 1.00 36.21 125 VAL C O 1
ATOM 4111 N N . SER C 1 128 ? -7.079 31.229 -39.029 1.00 34.64 126 SER C N 1
ATOM 4112 C CA . SER C 1 128 ? -6.535 31.591 -40.331 1.00 35.13 126 SER C CA 1
ATOM 4113 C C . SER C 1 128 ? -5.066 31.219 -40.391 1.00 34.95 126 SER C C 1
ATOM 4114 O O . SER C 1 128 ? -4.280 31.667 -39.558 1.00 33.50 126 SER C O 1
ATOM 4117 N N . THR C 1 129 ? -4.687 30.397 -41.366 1.00 35.82 127 THR C N 1
ATOM 4118 C CA . THR C 1 129 ? -3.276 30.032 -41.538 1.00 36.89 127 THR C CA 1
ATOM 4119 C C . THR C 1 129 ? -2.655 30.722 -42.759 1.00 38.27 127 THR C C 1
ATOM 4120 O O . THR C 1 129 ? -3.330 30.988 -43.756 1.00 39.44 127 THR C O 1
ATOM 4124 N N . ARG C 1 130 ? -1.362 31.008 -42.654 1.00 38.72 128 ARG C N 1
ATOM 4125 C CA . ARG C 1 130 ? -0.597 31.673 -43.706 1.00 39.65 128 ARG C CA 1
ATOM 4126 C C . ARG C 1 130 ? 0.715 30.920 -43.887 1.00 39.30 128 ARG C C 1
ATOM 4127 O O . ARG C 1 130 ? 1.328 30.476 -42.903 1.00 37.42 128 ARG C O 1
ATOM 4135 N N . HIS C 1 131 ? 1.127 30.750 -45.143 1.00 38.92 129 HIS C N 1
ATOM 4136 C CA . HIS C 1 131 ? 2.440 30.224 -45.448 1.00 38.84 129 HIS C CA 1
ATOM 4137 C C . HIS C 1 131 ? 3.328 31.446 -45.595 1.00 39.63 129 HIS C C 1
ATOM 4138 O O . HIS C 1 131 ? 3.197 32.208 -46.554 1.00 39.82 129 HIS C O 1
ATOM 4145 N N . GLY C 1 132 ? 4.202 31.657 -44.618 1.00 38.85 130 GLY C N 1
ATOM 4146 C CA . GLY C 1 132 ? 5.006 32.881 -44.585 1.00 39.48 130 GLY C CA 1
ATOM 4147 C C . GLY C 1 132 ? 6.121 32.857 -43.566 1.00 39.20 130 GLY C C 1
ATOM 4148 O O . GLY C 1 132 ? 6.293 31.875 -42.824 1.00 37.28 130 GLY C O 1
ATOM 4149 N N . ASP C 1 133 ? 6.868 33.955 -43.518 1.00 39.21 131 ASP C N 1
ATOM 4150 C CA . ASP C 1 133 ? 7.999 34.084 -42.619 1.00 39.53 131 ASP C CA 1
ATOM 4151 C C . ASP C 1 133 ? 7.563 34.913 -41.424 1.00 39.19 131 ASP C C 1
ATOM 4152 O O . ASP C 1 133 ? 7.260 36.108 -41.561 1.00 40.40 131 ASP C O 1
ATOM 4157 N N . GLY C 1 134 ? 7.536 34.278 -40.252 1.00 37.23 132 GLY C N 1
ATOM 4158 C CA . GLY C 1 134 ? 7.038 34.914 -39.050 1.00 37.02 132 GLY C CA 1
ATOM 4159 C C . GLY C 1 134 ? 7.878 36.059 -38.502 1.00 37.29 132 GLY C C 1
ATOM 4160 O O . GLY C 1 134 ? 7.385 36.830 -37.685 1.00 37.39 132 GLY C O 1
ATOM 4161 N N . TRP C 1 135 ? 9.134 36.181 -38.943 1.00 38.02 133 TRP C N 1
ATOM 4162 C CA . TRP C 1 135 ? 9.947 37.367 -38.624 1.00 39.04 133 TRP C CA 1
ATOM 4163 C C . TRP C 1 135 ? 9.176 38.648 -38.976 1.00 39.90 133 TRP C C 1
ATOM 4164 O O . TRP C 1 135 ? 9.360 39.684 -38.340 1.00 40.57 133 TRP C O 1
ATOM 4175 N N . GLN C 1 136 ? 8.293 38.546 -39.962 1.00 39.64 134 GLN C N 1
ATOM 4176 C CA . GLN C 1 136 ? 7.509 39.690 -40.439 1.00 40.75 134 GLN C CA 1
ATOM 4177 C C . GLN C 1 136 ? 6.096 39.723 -39.838 1.00 39.60 134 GLN C C 1
ATOM 4178 O O . GLN C 1 136 ? 5.273 40.555 -40.207 1.00 40.13 134 GLN C O 1
ATOM 4184 N N . GLY C 1 137 ? 5.824 38.826 -38.893 1.00 38.01 135 GLY C N 1
ATOM 4185 C CA . GLY C 1 137 ? 4.489 38.740 -38.296 1.00 37.81 135 GLY C CA 1
ATOM 4186 C C . GLY C 1 137 ? 3.427 38.505 -39.359 1.00 37.92 135 GLY C C 1
ATOM 4187 O O . GLY C 1 137 ? 3.619 37.703 -40.273 1.00 38.12 135 GLY C O 1
ATOM 4188 N N . TRP C 1 138 ? 2.304 39.200 -39.241 1.00 39.35 136 TRP C N 1
ATOM 4189 C CA . TRP C 1 138 ? 1.279 39.183 -40.291 1.00 40.91 136 TRP C CA 1
ATOM 4190 C C . TRP C 1 138 ? 0.625 40.559 -40.341 1.00 42.00 136 TRP C C 1
ATOM 4191 O O . TRP C 1 138 ? -0.457 40.784 -39.795 1.00 41.03 136 TRP C O 1
ATOM 4202 N N . GLN C 1 139 ? 1.320 41.491 -40.980 1.00 43.73 137 GLN C N 1
ATOM 4203 C CA . GLN C 1 139 ? 0.912 42.902 -40.967 1.00 45.57 137 GLN C CA 1
ATOM 4204 C C . GLN C 1 139 ? -0.538 43.096 -41.410 1.00 45.77 137 GLN C C 1
ATOM 4205 O O . GLN C 1 139 ? -1.284 43.862 -40.792 1.00 45.07 137 GLN C O 1
ATOM 4211 N N . ALA C 1 140 ? -0.931 42.369 -42.453 1.00 46.07 138 ALA C N 1
ATOM 4212 C CA . ALA C 1 140 ? -2.272 42.469 -43.024 1.00 47.00 138 ALA C CA 1
ATOM 4213 C C . ALA C 1 140 ? -3.384 42.250 -41.998 1.00 46.83 138 ALA C C 1
ATOM 4214 O O . ALA C 1 140 ? -4.448 42.861 -42.097 1.00 47.40 138 ALA C O 1
ATOM 4216 N N . ARG C 1 141 ? -3.128 41.398 -41.004 1.00 45.73 139 ARG C N 1
ATOM 4217 C CA . ARG C 1 141 ? -4.143 41.073 -39.998 1.00 45.33 139 ARG C CA 1
ATOM 4218 C C . ARG C 1 141 ? -3.863 41.721 -38.638 1.00 44.69 139 ARG C C 1
ATOM 4219 O O . ARG C 1 141 ? -4.560 41.442 -37.664 1.00 44.48 139 ARG C O 1
ATOM 4227 N N . ALA C 1 142 ? -2.838 42.568 -38.583 1.00 45.33 140 ALA C N 1
ATOM 4228 C CA . ALA C 1 142 ? -2.422 43.266 -37.358 1.00 45.22 140 ALA C CA 1
ATOM 4229 C C . ALA C 1 142 ? -3.322 44.482 -37.067 1.00 46.12 140 ALA C C 1
ATOM 4230 O O . ALA C 1 142 ? -3.985 44.982 -37.984 1.00 46.92 140 ALA C O 1
ATOM 4232 N N . PRO C 1 143 ? -3.340 44.977 -35.805 1.00 45.40 141 PRO C N 1
ATOM 4233 C CA . PRO C 1 143 ? -2.544 44.566 -34.653 1.00 43.85 141 PRO C CA 1
ATOM 4234 C C . PRO C 1 143 ? -3.231 43.488 -33.824 1.00 42.34 141 PRO C C 1
ATOM 4235 O O . PRO C 1 143 ? -4.432 43.234 -33.995 1.00 42.59 141 PRO C O 1
ATOM 4239 N N . PHE C 1 144 ? -2.470 42.889 -32.912 1.00 40.16 142 PHE C N 1
ATOM 4240 C CA . PHE C 1 144 ? -2.949 41.769 -32.102 1.00 39.19 142 PHE C CA 1
ATOM 4241 C C . PHE C 1 144 ? -2.845 42.069 -30.609 1.00 38.37 142 PHE C C 1
ATOM 4242 O O . PHE C 1 144 ? -2.010 42.861 -30.176 1.00 39.68 142 PHE C O 1
ATOM 4250 N N . ASP C 1 145 ? -3.716 41.435 -29.832 1.00 37.66 143 ASP C N 1
ATOM 4251 C CA . ASP C 1 145 ? -3.672 41.517 -28.369 1.00 37.16 143 ASP C CA 1
ATOM 4252 C C . ASP C 1 145 ? -2.623 40.590 -27.777 1.00 35.78 143 ASP C C 1
ATOM 4253 O O . ASP C 1 145 ? -2.081 40.843 -26.705 1.00 36.13 143 ASP C O 1
ATOM 4258 N N . ALA C 1 146 ? -2.362 39.501 -28.478 1.00 33.47 144 ALA C N 1
ATOM 4259 C CA . ALA C 1 146 ? -1.411 38.507 -28.017 1.00 31.09 144 ALA C CA 1
ATOM 4260 C C . ALA C 1 146 ? -0.719 37.898 -29.219 1.00 30.83 144 ALA C C 1
ATOM 4261 O O . ALA C 1 146 ? -1.356 37.580 -30.231 1.00 32.59 144 ALA C O 1
ATOM 4263 N N . ILE C 1 147 ? 0.594 37.792 -29.121 1.00 29.23 145 ILE C N 1
ATOM 4264 C CA . ILE C 1 147 ? 1.391 37.133 -30.131 1.00 29.69 145 ILE C CA 1
ATOM 4265 C C . ILE C 1 147 ? 2.181 36.041 -29.418 1.00 30.19 145 ILE C C 1
ATOM 4266 O O . ILE C 1 147 ? 2.759 36.307 -28.378 1.00 30.43 145 ILE C O 1
ATOM 4271 N N . ILE C 1 148 ? 2.142 34.815 -29.933 1.00 29.39 146 ILE C N 1
ATOM 4272 C CA A ILE C 1 148 ? 2.935 33.727 -29.340 0.15 29.51 146 ILE C CA 1
ATOM 4273 C CA B ILE C 1 148 ? 2.902 33.709 -29.340 0.85 29.75 146 ILE C CA 1
ATOM 4274 C C . ILE C 1 148 ? 3.791 33.112 -30.410 1.00 29.75 146 ILE C C 1
ATOM 4275 O O . ILE C 1 148 ? 3.300 32.799 -31.492 1.00 30.37 146 ILE C O 1
ATOM 4284 N N . VAL C 1 149 ? 5.071 32.932 -30.106 1.00 29.84 147 VAL C N 1
ATOM 4285 C CA . VAL C 1 149 ? 6.031 32.452 -31.085 1.00 29.73 147 VAL C CA 1
ATOM 4286 C C . VAL C 1 149 ? 6.556 31.117 -30.580 1.00 30.49 147 VAL C C 1
ATOM 4287 O O . VAL C 1 149 ? 6.978 31.036 -29.438 1.00 30.31 147 VAL C O 1
ATOM 4291 N N . THR C 1 150 ? 6.500 30.089 -31.420 1.00 31.30 148 THR C N 1
ATOM 4292 C CA . THR C 1 150 ? 6.849 28.723 -30.967 1.00 32.92 148 THR C CA 1
ATOM 4293 C C . THR C 1 150 ? 8.147 28.220 -31.595 1.00 33.09 148 THR C C 1
ATOM 4294 O O . THR C 1 150 ? 8.412 27.008 -31.644 1.00 32.40 148 THR C O 1
ATOM 4298 N N . ALA C 1 151 ? 8.938 29.163 -32.091 1.00 33.53 149 ALA C N 1
ATOM 4299 C CA . ALA C 1 151 ? 10.284 28.929 -32.590 1.00 34.32 149 ALA C CA 1
ATOM 4300 C C . ALA C 1 151 ? 11.146 30.047 -32.026 1.00 35.03 149 ALA C C 1
ATOM 4301 O O . ALA C 1 151 ? 10.630 31.147 -31.789 1.00 36.12 149 ALA C O 1
ATOM 4303 N N . ALA C 1 152 ? 12.447 29.794 -31.829 1.00 34.95 150 ALA C N 1
ATOM 4304 C CA . ALA C 1 152 ? 13.328 30.791 -31.186 1.00 35.43 150 ALA C CA 1
ATOM 4305 C C . ALA C 1 152 ? 14.228 31.564 -32.135 1.00 36.21 150 ALA C C 1
ATOM 4306 O O . ALA C 1 152 ? 15.109 30.989 -32.780 1.00 37.14 150 ALA C O 1
ATOM 4308 N N . PRO C 1 153 ? 14.004 32.889 -32.233 1.00 36.60 151 PRO C N 1
ATOM 4309 C CA . PRO C 1 153 ? 14.953 33.761 -32.901 1.00 37.57 151 PRO C CA 1
ATOM 4310 C C . PRO C 1 153 ? 16.030 34.212 -31.901 1.00 38.14 151 PRO C C 1
ATOM 4311 O O . PRO C 1 153 ? 15.805 34.115 -30.692 1.00 37.24 151 PRO C O 1
ATOM 4315 N N . PRO C 1 154 ? 17.194 34.670 -32.389 1.00 39.26 152 PRO C N 1
ATOM 4316 C CA . PRO C 1 154 ? 18.270 35.067 -31.470 1.00 40.14 152 PRO C CA 1
ATOM 4317 C C . PRO C 1 154 ? 18.021 36.442 -30.829 1.00 40.55 152 PRO C C 1
ATOM 4318 O O . PRO C 1 154 ? 18.652 36.784 -29.825 1.00 41.06 152 PRO C O 1
ATOM 4322 N N . GLU C 1 155 ? 17.114 37.209 -31.432 1.00 39.88 153 GLU C N 1
ATOM 4323 C CA . GLU C 1 155 ? 16.663 38.493 -30.912 1.00 40.40 153 GLU C CA 1
ATOM 4324 C C . GLU C 1 155 ? 15.153 38.629 -31.163 1.00 39.20 153 GLU C C 1
ATOM 4325 O O . GLU C 1 155 ? 14.542 37.768 -31.798 1.00 38.95 153 GLU C O 1
ATOM 4331 N N . ILE C 1 156 ? 14.547 39.706 -30.675 1.00 38.17 154 ILE C N 1
ATOM 4332 C CA . ILE C 1 156 ? 13.105 39.870 -30.808 1.00 36.96 154 ILE C CA 1
ATOM 4333 C C . ILE C 1 156 ? 12.793 40.559 -32.147 1.00 37.47 154 ILE C C 1
ATOM 4334 O O . ILE C 1 156 ? 13.257 41.667 -32.386 1.00 37.85 154 ILE C O 1
ATOM 4339 N N . PRO C 1 157 ? 12.049 39.873 -33.037 1.00 37.21 155 PRO C N 1
ATOM 4340 C CA . PRO C 1 157 ? 11.758 40.443 -34.351 1.00 36.84 155 PRO C CA 1
ATOM 4341 C C . PRO C 1 157 ? 10.961 41.728 -34.163 1.00 36.88 155 PRO C C 1
ATOM 4342 O O . PRO C 1 157 ? 9.976 41.763 -33.424 1.00 35.31 155 PRO C O 1
ATOM 4346 N N . THR C 1 158 ? 11.397 42.790 -34.814 1.00 37.64 156 THR C N 1
ATOM 4347 C CA . THR C 1 158 ? 10.808 44.099 -34.550 1.00 38.45 156 THR C CA 1
ATOM 4348 C C . THR C 1 158 ? 9.333 44.138 -34.943 1.00 38.01 156 THR C C 1
ATOM 4349 O O . THR C 1 158 ? 8.519 44.773 -34.273 1.00 37.38 156 THR C O 1
ATOM 4353 N N . ALA C 1 159 ? 9.007 43.423 -36.021 1.00 37.99 157 ALA C N 1
ATOM 4354 C CA . ALA C 1 159 ? 7.658 43.364 -36.561 1.00 37.10 157 ALA C CA 1
ATOM 4355 C C . ALA C 1 159 ? 6.679 42.868 -35.505 1.00 35.34 157 ALA C C 1
ATOM 4356 O O . ALA C 1 159 ? 5.524 43.272 -35.451 1.00 35.44 157 ALA C O 1
ATOM 4358 N N . LEU C 1 160 ? 7.155 41.985 -34.647 1.00 35.39 158 LEU C N 1
ATOM 4359 C CA . LEU C 1 160 ? 6.293 41.392 -33.643 1.00 36.00 158 LEU C CA 1
ATOM 4360 C C . LEU C 1 160 ? 6.022 42.323 -32.463 1.00 37.40 158 LEU C C 1
ATOM 4361 O O . LEU C 1 160 ? 5.060 42.140 -31.717 1.00 39.11 158 LEU C O 1
ATOM 4366 N N . MET C 1 161 ? 6.867 43.327 -32.286 1.00 37.81 159 MET C N 1
ATOM 4367 C CA . MET C 1 161 ? 6.561 44.344 -31.303 1.00 38.58 159 MET C CA 1
ATOM 4368 C C . MET C 1 161 ? 5.632 45.395 -31.882 1.00 38.77 159 MET C C 1
ATOM 4369 O O . MET C 1 161 ? 4.626 45.747 -31.265 1.00 38.41 159 MET C O 1
ATOM 4374 N N . THR C 1 162 ? 5.976 45.872 -33.077 1.00 39.53 160 THR C N 1
ATOM 4375 C CA . THR C 1 162 ? 5.142 46.806 -33.822 1.00 40.67 160 THR C CA 1
ATOM 4376 C C . THR C 1 162 ? 3.696 46.358 -33.990 1.00 40.44 160 THR C C 1
ATOM 4377 O O . THR C 1 162 ? 2.786 47.173 -33.920 1.00 41.52 160 THR C O 1
ATOM 4381 N N . GLN C 1 163 ? 3.479 45.066 -34.224 1.00 39.53 161 GLN C N 1
ATOM 4382 C CA . GLN C 1 163 ? 2.131 44.587 -34.508 1.00 39.70 161 GLN C CA 1
ATOM 4383 C C . GLN C 1 163 ? 1.322 44.336 -33.236 1.00 39.19 161 GLN C C 1
ATOM 4384 O O . GLN C 1 163 ? 0.188 43.864 -33.298 1.00 38.20 161 GLN C O 1
ATOM 4390 N N . LEU C 1 164 ? 1.904 44.697 -32.094 1.00 40.12 162 LEU C N 1
ATOM 4391 C CA . LEU C 1 164 ? 1.226 44.600 -30.807 1.00 40.67 162 LEU C CA 1
ATOM 4392 C C . LEU C 1 164 ? 0.276 45.797 -30.651 1.00 41.98 162 LEU C C 1
ATOM 4393 O O . LEU C 1 164 ? 0.671 46.940 -30.879 1.00 43.20 162 LEU C O 1
ATOM 4398 N N . ASP C 1 165 ? -0.981 45.525 -30.305 1.00 42.36 163 ASP C N 1
ATOM 4399 C CA . ASP C 1 165 ? -1.930 46.581 -29.969 1.00 44.45 163 ASP C CA 1
ATOM 4400 C C . ASP C 1 165 ? -1.621 47.102 -28.556 1.00 45.09 163 ASP C C 1
ATOM 4401 O O . ASP C 1 165 ? -0.804 46.516 -27.812 1.00 44.58 163 ASP C O 1
ATOM 4406 N N . GLU C 1 166 ? -2.278 48.201 -28.194 1.00 45.72 164 GLU C N 1
ATOM 4407 C CA . GLU C 1 166 ? -2.205 48.754 -26.848 1.00 46.32 164 GLU C CA 1
ATOM 4408 C C . GLU C 1 166 ? -2.495 47.686 -25.786 1.00 44.27 164 GLU C C 1
ATOM 4409 O O . GLU C 1 166 ? -3.537 47.026 -25.816 1.00 43.83 164 GLU C O 1
ATOM 4415 N N . GLY C 1 167 ? -1.567 47.527 -24.851 1.00 43.01 165 GLY C N 1
ATOM 4416 C CA . GLY C 1 167 ? -1.737 46.553 -23.784 1.00 41.06 165 GLY C CA 1
ATOM 4417 C C . GLY C 1 167 ? -1.429 45.130 -24.208 1.00 39.93 165 GLY C C 1
ATOM 4418 O O . GLY C 1 167 ? -1.594 44.200 -23.415 1.00 39.08 165 GLY C O 1
ATOM 4419 N N . GLY C 1 168 ? -0.949 44.963 -25.440 1.00 38.13 166 GLY C N 1
ATOM 4420 C CA . GLY C 1 168 ? -0.690 43.638 -26.006 1.00 36.39 166 GLY C CA 1
ATOM 4421 C C . GLY C 1 168 ? 0.501 42.951 -25.353 1.00 35.65 166 GLY C C 1
ATOM 4422 O O . GLY C 1 168 ? 1.359 43.604 -24.751 1.00 35.32 166 GLY C O 1
ATOM 4423 N N . ILE C 1 169 ? 0.535 41.626 -25.471 1.00 33.92 167 ILE C N 1
ATOM 4424 C CA . ILE C 1 169 ? 1.618 40.811 -24.918 1.00 33.53 167 ILE C CA 1
ATOM 4425 C C . ILE C 1 169 ? 2.161 39.869 -25.963 1.00 32.27 167 ILE C C 1
ATOM 4426 O O . ILE C 1 169 ? 1.408 39.115 -26.581 1.00 31.97 167 ILE C O 1
ATOM 4431 N N . LEU C 1 170 ? 3.482 39.900 -26.125 1.00 32.40 168 LEU C N 1
ATOM 4432 C CA . LEU C 1 170 ? 4.186 39.004 -26.995 1.00 31.13 168 LEU C CA 1
ATOM 4433 C C . LEU C 1 170 ? 4.909 38.015 -26.087 1.00 32.35 168 LEU C C 1
ATOM 4434 O O . LEU C 1 170 ? 5.542 38.426 -25.124 1.00 32.33 168 LEU C O 1
ATOM 4439 N N . VAL C 1 171 ? 4.776 36.730 -26.393 1.00 31.09 169 VAL C N 1
ATOM 4440 C CA . VAL C 1 171 ? 5.513 35.663 -25.697 1.00 31.98 169 VAL C CA 1
ATOM 4441 C C . VAL C 1 171 ? 6.318 34.854 -26.706 1.00 31.95 169 VAL C C 1
ATOM 4442 O O . VAL C 1 171 ? 5.755 34.266 -27.645 1.00 30.48 169 VAL C O 1
ATOM 4446 N N . LEU C 1 172 ? 7.633 34.812 -26.513 1.00 33.30 170 LEU C N 1
ATOM 4447 C CA . LEU C 1 172 ? 8.519 34.076 -27.405 1.00 34.01 170 LEU C CA 1
ATOM 4448 C C . LEU C 1 172 ? 9.761 33.579 -26.673 1.00 34.81 170 LEU C C 1
ATOM 4449 O O . LEU C 1 172 ? 10.212 34.204 -25.714 1.00 34.24 170 LEU C O 1
ATOM 4454 N N . PRO C 1 173 ? 10.341 32.476 -27.157 1.00 35.33 171 PRO C N 1
ATOM 4455 C CA . PRO C 1 173 ? 11.658 32.061 -26.704 1.00 36.27 171 PRO C CA 1
ATOM 4456 C C . PRO C 1 173 ? 12.706 32.846 -27.476 1.00 37.79 171 PRO C C 1
ATOM 4457 O O . PRO C 1 173 ? 12.546 33.078 -28.696 1.00 37.63 171 PRO C O 1
ATOM 4461 N N . VAL C 1 174 ? 13.750 33.279 -26.771 1.00 38.14 172 VAL C N 1
ATOM 4462 C CA . VAL C 1 174 ? 14.821 34.061 -27.385 1.00 40.80 172 VAL C CA 1
ATOM 4463 C C . VAL C 1 174 ? 16.176 33.476 -27.063 1.00 42.70 172 VAL C C 1
ATOM 4464 O O . VAL C 1 174 ? 16.457 33.140 -25.913 1.00 43.07 172 VAL C O 1
ATOM 4468 N N . GLY C 1 175 ? 17.016 33.388 -28.088 1.00 44.75 173 GLY C N 1
ATOM 4469 C CA . GLY C 1 175 ? 18.392 32.942 -27.950 1.00 47.47 173 GLY C CA 1
ATOM 4470 C C . GLY C 1 175 ? 18.634 31.702 -28.781 1.00 48.82 173 GLY C C 1
ATOM 4471 O O . GLY C 1 175 ? 17.728 31.202 -29.429 1.00 47.27 173 GLY C O 1
ATOM 4472 N N . GLU C 1 176 ? 19.866 31.205 -28.762 1.00 51.31 174 GLU C N 1
ATOM 4473 C CA . GLU C 1 176 ? 20.191 29.961 -29.452 1.00 53.10 174 GLU C CA 1
ATOM 4474 C C . GLU C 1 176 ? 20.771 29.007 -28.425 1.00 53.97 174 GLU C C 1
ATOM 4475 O O . GLU C 1 176 ? 20.154 28.001 -28.071 1.00 53.78 174 GLU C O 1
ATOM 4481 N N . GLU C 1 177 ? 21.951 29.378 -27.938 1.00 55.54 175 GLU C N 1
ATOM 4482 C CA . GLU C 1 177 ? 22.728 28.623 -26.967 1.00 56.66 175 GLU C CA 1
ATOM 4483 C C . GLU C 1 177 ? 21.896 28.356 -25.701 1.00 55.90 175 GLU C C 1
ATOM 4484 O O . GLU C 1 177 ? 21.491 27.221 -25.418 1.00 56.11 175 GLU C O 1
ATOM 4490 N N . HIS C 1 178 ? 21.632 29.454 -24.959 1.00 55.15 176 HIS C N 1
ATOM 4491 C CA . HIS C 1 178 ? 20.720 29.376 -23.818 1.00 53.80 176 HIS C CA 1
ATOM 4492 C C . HIS C 1 178 ? 19.469 30.175 -24.162 1.00 52.10 176 HIS C C 1
ATOM 4493 O O . HIS C 1 178 ? 19.548 31.364 -24.483 1.00 52.67 176 HIS C O 1
ATOM 4495 N N . GLN C 1 179 ? 18.319 29.502 -24.110 1.00 49.76 177 GLN C N 1
ATOM 4496 C CA . GLN C 1 179 ? 17.055 30.105 -24.486 1.00 47.08 177 GLN C CA 1
ATOM 4497 C C . GLN C 1 179 ? 16.200 30.370 -23.275 1.00 45.79 177 GLN C C 1
ATOM 4498 O O . GLN C 1 179 ? 16.091 29.514 -22.376 1.00 45.85 177 GLN C O 1
ATOM 4504 N N . TYR C 1 180 ? 15.583 31.549 -23.257 1.00 43.36 178 TYR C N 1
ATOM 4505 C CA . TYR C 1 180 ? 14.646 31.889 -22.197 1.00 41.97 178 TYR C CA 1
ATOM 4506 C C . TYR C 1 180 ? 13.349 32.303 -22.832 1.00 39.00 178 TYR C C 1
ATOM 4507 O O . TYR C 1 180 ? 13.352 33.001 -23.843 1.00 39.06 178 TYR C O 1
ATOM 4516 N N . LEU C 1 181 ? 12.242 31.862 -22.242 1.00 37.55 179 LEU C N 1
ATOM 4517 C CA . LEU C 1 181 ? 10.931 32.356 -22.619 1.00 36.38 179 LEU C CA 1
ATOM 4518 C C . LEU C 1 181 ? 10.801 33.789 -22.120 1.00 37.50 179 LEU C C 1
ATOM 4519 O O . LEU C 1 181 ? 10.892 34.041 -20.919 1.00 37.95 179 LEU C O 1
ATOM 4524 N N . LYS C 1 182 ? 10.594 34.724 -23.048 1.00 36.91 180 LYS C N 1
ATOM 4525 C CA . LYS C 1 182 ? 10.465 36.129 -22.698 1.00 37.14 180 LYS C CA 1
ATOM 4526 C C . LYS C 1 182 ? 9.056 36.606 -22.977 1.00 36.01 180 LYS C C 1
ATOM 4527 O O . LYS C 1 182 ? 8.389 36.096 -23.875 1.00 33.91 180 LYS C O 1
ATOM 4533 N N . ARG C 1 183 ? 8.601 37.535 -22.148 1.00 35.65 181 ARG C N 1
ATOM 4534 C CA . ARG C 1 183 ? 7.315 38.192 -22.292 1.00 36.42 181 ARG C CA 1
ATOM 4535 C C . ARG C 1 183 ? 7.588 39.647 -22.611 1.00 36.83 181 ARG C C 1
ATOM 4536 O O . ARG C 1 183 ? 8.434 40.284 -21.988 1.00 35.42 181 ARG C O 1
ATOM 4544 N N . VAL C 1 184 ? 6.896 40.178 -23.609 1.00 37.11 182 VAL C N 1
ATOM 4545 C CA . VAL C 1 184 ? 7.041 41.599 -23.877 1.00 37.62 182 VAL C CA 1
ATOM 4546 C C . VAL C 1 184 ? 5.684 42.244 -23.912 1.00 36.96 182 VAL C C 1
ATOM 4547 O O . VAL C 1 184 ? 4.766 41.754 -24.555 1.00 34.97 182 VAL C O 1
ATOM 4551 N N . ARG C 1 185 ? 5.561 43.319 -23.149 1.00 37.21 183 ARG C N 1
ATOM 4552 C CA . ARG C 1 185 ? 4.289 43.979 -22.951 1.00 38.07 183 ARG C CA 1
ATOM 4553 C C . ARG C 1 185 ? 4.378 45.382 -23.515 1.00 38.98 183 ARG C C 1
ATOM 4554 O O . ARG C 1 185 ? 5.358 46.078 -23.276 1.00 39.99 183 ARG C O 1
ATOM 4562 N N . ARG C 1 186 ? 3.350 45.782 -24.250 1.00 39.14 184 ARG C N 1
ATOM 4563 C CA . ARG C 1 186 ? 3.266 47.143 -24.776 1.00 42.75 184 ARG C CA 1
ATOM 4564 C C . ARG C 1 186 ? 2.447 47.971 -23.793 1.00 44.57 184 ARG C C 1
ATOM 4565 O O . ARG C 1 186 ? 1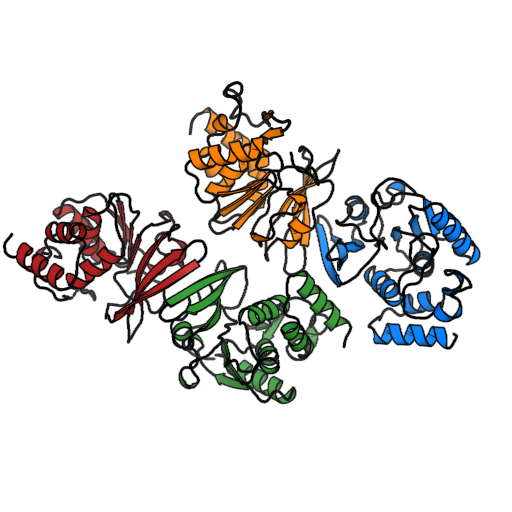.311 47.620 -23.464 1.00 44.88 184 ARG C O 1
ATOM 4573 N N . ARG C 1 187 ? 3.044 49.051 -23.304 1.00 46.68 185 ARG C N 1
ATOM 4574 C CA . ARG C 1 187 ? 2.402 49.929 -22.333 1.00 49.59 185 ARG C CA 1
ATOM 4575 C C . ARG C 1 187 ? 2.543 51.342 -22.876 1.00 51.52 185 ARG C C 1
ATOM 4576 O O . ARG C 1 187 ? 3.543 52.014 -22.618 1.00 53.02 185 ARG C O 1
ATOM 4584 N N . GLY C 1 188 ? 1.557 51.760 -23.670 1.00 52.24 186 GLY C N 1
ATOM 4585 C CA . GLY C 1 188 ? 1.595 53.045 -24.352 1.00 53.58 186 GLY C CA 1
ATOM 4586 C C . GLY C 1 188 ? 2.595 53.029 -25.489 1.00 53.66 186 GLY C C 1
ATOM 4587 O O . GLY C 1 188 ? 2.456 52.253 -26.442 1.00 53.80 186 GLY C O 1
ATOM 4588 N N . GLY C 1 189 ? 3.610 53.882 -25.383 1.00 54.25 187 GLY C N 1
ATOM 4589 C CA . GLY C 1 189 ? 4.664 53.963 -26.391 1.00 53.46 187 GLY C CA 1
ATOM 4590 C C . GLY C 1 189 ? 5.889 53.117 -26.082 1.00 51.89 187 GLY C C 1
ATOM 4591 O O . GLY C 1 189 ? 6.815 53.036 -26.894 1.00 52.21 187 GLY C O 1
ATOM 4592 N N . GLU C 1 190 ? 5.891 52.468 -24.919 1.00 50.17 188 GLU C N 1
ATOM 4593 C CA . GLU C 1 190 ? 7.028 51.638 -24.539 1.00 48.27 188 GLU C CA 1
ATOM 4594 C C . GLU C 1 190 ? 6.732 50.143 -24.509 1.00 45.20 188 GLU C C 1
ATOM 4595 O O . GLU C 1 190 ? 5.574 49.727 -24.453 1.00 43.53 188 GLU C O 1
ATOM 4601 N N . PHE C 1 191 ? 7.805 49.360 -24.568 1.00 42.30 189 PHE C N 1
ATOM 4602 C CA . PHE C 1 191 ? 7.735 47.923 -24.492 1.00 40.56 189 PHE C CA 1
ATOM 4603 C C . PHE C 1 191 ? 8.579 47.516 -23.302 1.00 39.30 189 PHE C C 1
ATOM 4604 O O . PHE C 1 191 ? 9.674 48.038 -23.101 1.00 39.73 189 PHE C O 1
ATOM 4612 N N . ILE C 1 192 ? 8.049 46.593 -22.516 1.00 37.64 190 ILE C N 1
ATOM 4613 C CA . ILE C 1 192 ? 8.753 46.061 -21.361 1.00 37.74 190 ILE C CA 1
ATOM 4614 C C . ILE C 1 192 ? 9.005 44.560 -21.557 1.00 36.54 190 ILE C C 1
ATOM 4615 O O . ILE C 1 192 ? 8.069 43.777 -21.719 1.00 33.89 190 ILE C O 1
ATOM 4620 N N . ILE C 1 193 ? 10.279 44.183 -21.552 1.00 36.43 191 ILE C N 1
ATOM 4621 C CA . ILE C 1 193 ? 10.689 42.796 -21.687 1.00 36.89 191 ILE C CA 1
ATOM 4622 C C . ILE C 1 193 ? 11.011 42.213 -20.315 1.00 37.32 191 ILE C C 1
ATOM 4623 O O . ILE C 1 193 ? 11.750 42.824 -19.545 1.00 36.52 191 ILE C O 1
ATOM 4628 N N . ASP C 1 194 ? 10.471 41.035 -20.006 1.00 36.85 192 ASP C N 1
ATOM 4629 C CA . ASP C 1 194 ? 10.943 40.302 -18.831 1.00 40.11 192 ASP C CA 1
ATOM 4630 C C . ASP C 1 194 ? 11.141 38.821 -19.123 1.00 39.75 192 ASP C C 1
ATOM 4631 O O . ASP C 1 194 ? 10.643 38.296 -20.117 1.00 39.52 192 ASP C O 1
ATOM 4636 N N . THR C 1 195 ? 11.874 38.151 -18.241 1.00 40.77 193 THR C N 1
ATOM 4637 C CA . THR C 1 195 ? 12.274 36.775 -18.471 1.00 40.98 193 THR C CA 1
ATOM 4638 C C . THR C 1 195 ? 11.514 35.814 -17.566 1.00 40.75 193 THR C C 1
ATOM 4639 O O . THR C 1 195 ? 11.405 36.032 -16.357 1.00 41.06 193 THR C O 1
ATOM 4643 N N . VAL C 1 196 ? 10.971 34.761 -18.167 1.00 38.65 194 VAL C N 1
ATOM 4644 C CA . VAL C 1 196 ? 10.076 33.862 -17.454 1.00 41.14 194 VAL C CA 1
ATOM 4645 C C . VAL C 1 196 ? 10.830 32.631 -16.936 1.00 42.01 194 VAL C C 1
ATOM 4646 O O . VAL C 1 196 ? 11.021 32.491 -15.733 1.00 43.04 194 VAL C O 1
ATOM 4650 N N . GLU C 1 197 ? 11.260 31.761 -17.847 1.00 42.49 195 GLU C N 1
ATOM 4651 C CA . GLU C 1 197 ? 11.998 30.547 -17.477 1.00 44.22 195 GLU C CA 1
ATOM 4652 C C . GLU C 1 197 ? 12.858 30.048 -18.639 1.00 44.43 195 GLU C C 1
ATOM 4653 O O . GLU C 1 197 ? 12.672 30.470 -19.784 1.00 43.79 195 GLU C O 1
ATOM 4659 N N . ALA C 1 198 ? 13.808 29.165 -18.342 1.00 45.27 196 ALA C N 1
ATOM 4660 C CA . ALA C 1 198 ? 14.662 28.570 -19.377 1.00 46.02 196 ALA C CA 1
ATOM 4661 C C . ALA C 1 198 ? 13.833 27.643 -20.265 1.00 45.69 196 ALA C C 1
ATOM 4662 O O . ALA C 1 198 ? 12.897 26.994 -19.778 1.00 46.30 196 ALA C O 1
ATOM 4664 N N . VAL C 1 199 ? 14.155 27.587 -21.559 1.00 45.32 197 VAL C N 1
ATOM 4665 C CA . VAL C 1 199 ? 13.356 26.812 -22.535 1.00 44.30 197 VAL C CA 1
ATOM 4666 C C . VAL C 1 199 ? 14.219 26.261 -23.665 1.00 44.55 197 VAL C C 1
ATOM 4667 O O . VAL C 1 199 ? 15.360 26.694 -23.843 1.00 44.91 197 VAL C O 1
ATOM 4671 N N . ARG C 1 200 ? 13.647 25.328 -24.443 1.00 44.41 198 ARG C N 1
ATOM 4672 C CA . ARG C 1 200 ? 14.325 24.784 -25.632 1.00 44.26 198 ARG C CA 1
ATOM 4673 C C . ARG C 1 200 ? 13.395 24.544 -26.821 1.00 42.90 198 ARG C C 1
ATOM 4674 O O . ARG C 1 200 ? 12.559 23.638 -26.784 1.00 41.81 198 ARG C O 1
ATOM 4682 N N . PHE C 1 201 ? 13.558 25.371 -27.862 1.00 41.13 199 PHE C N 1
ATOM 4683 C CA . PHE C 1 201 ? 12.709 25.373 -29.057 1.00 39.49 199 PHE C CA 1
ATOM 4684 C C . PHE C 1 201 ? 13.561 25.365 -30.325 1.00 38.47 199 PHE C C 1
ATOM 4685 O O . PHE C 1 201 ? 14.726 25.747 -30.288 1.00 39.18 199 PHE C O 1
ATOM 4693 N N . VAL C 1 202 ? 12.973 24.939 -31.443 1.00 38.31 200 VAL C N 1
ATOM 4694 C CA . VAL C 1 202 ? 13.666 24.971 -32.740 1.00 38.34 200 VAL C CA 1
ATOM 4695 C C . VAL C 1 202 ? 13.838 26.434 -33.170 1.00 37.76 200 VAL C C 1
ATOM 4696 O O . VAL C 1 202 ? 13.124 27.289 -32.663 1.00 36.10 200 VAL C O 1
ATOM 4700 N N . PRO C 1 203 ? 14.791 26.715 -34.088 1.00 38.60 201 PRO C N 1
ATOM 4701 C CA . PRO C 1 203 ? 15.060 28.091 -34.528 1.00 38.41 201 PRO C CA 1
ATOM 4702 C C . PRO C 1 203 ? 13.938 28.714 -35.344 1.00 37.31 201 PRO C C 1
ATOM 4703 O O . PRO C 1 203 ? 13.222 28.006 -36.065 1.00 36.03 201 PRO C O 1
ATOM 4707 N N . LEU C 1 204 ? 13.819 30.038 -35.244 1.00 36.46 202 LEU C N 1
ATOM 4708 C CA . LEU C 1 204 ? 12.929 30.818 -36.110 1.00 35.69 202 LEU C CA 1
ATOM 4709 C C . LEU C 1 204 ? 13.732 31.221 -37.344 1.00 36.85 202 LEU C C 1
ATOM 4710 O O . LEU C 1 204 ? 14.544 32.147 -37.297 1.00 37.61 202 LEU C O 1
ATOM 4715 N N . VAL C 1 205 ? 13.518 30.509 -38.447 1.00 36.97 203 VAL C N 1
ATOM 4716 C CA . VAL C 1 205 ? 14.366 30.648 -39.632 1.00 37.42 203 VAL C CA 1
ATOM 4717 C C . VAL C 1 205 ? 13.966 31.873 -40.447 1.00 38.49 203 VAL C C 1
ATOM 4718 O O . VAL C 1 205 ? 12.807 32.050 -40.774 1.00 38.35 203 VAL C O 1
ATOM 4722 N N . LYS C 1 206 ? 14.931 32.735 -40.754 1.00 40.18 204 LYS C N 1
ATOM 4723 C CA . LYS C 1 206 ? 14.610 33.898 -41.565 1.00 41.77 204 LYS C CA 1
ATOM 4724 C C . LYS C 1 206 ? 14.776 33.605 -43.045 1.00 42.71 204 LYS C C 1
ATOM 4725 O O . LYS C 1 206 ? 15.612 32.784 -43.440 1.00 44.08 204 LYS C O 1
ATOM 4728 N N . GLY C 1 207 ? 13.956 34.271 -43.855 1.00 43.24 205 GLY C N 1
ATOM 4729 C CA . GLY C 1 207 ? 14.166 34.316 -45.293 1.00 43.92 205 GLY C CA 1
ATOM 4730 C C . GLY C 1 207 ? 13.281 33.364 -46.070 1.00 43.13 205 GLY C C 1
ATOM 4731 O O . GLY C 1 207 ? 12.096 33.207 -45.752 1.00 41.60 205 GLY C O 1
ATOM 4732 N N . GLU C 1 208 ? 13.875 32.730 -47.079 1.00 44.39 206 GLU C N 1
ATOM 4733 C CA . GLU C 1 208 ? 13.162 31.857 -48.021 1.00 44.86 206 GLU C CA 1
ATOM 4734 C C . GLU C 1 208 ? 12.273 30.843 -47.316 1.00 43.77 206 GLU C C 1
ATOM 4735 O O . GLU C 1 208 ? 12.666 30.242 -46.305 1.00 43.34 206 GLU C O 1
ATOM 4737 N N . LEU C 1 209 ? 11.076 30.659 -47.856 1.00 43.27 207 LEU C N 1
ATOM 4738 C CA . LEU C 1 209 ? 10.134 29.710 -47.278 1.00 41.65 207 LEU C CA 1
ATOM 4739 C C . LEU C 1 209 ? 10.468 28.309 -47.760 1.00 42.24 207 LEU C C 1
ATOM 4740 O O . LEU C 1 209 ? 11.344 28.128 -48.611 1.00 43.05 207 LEU C O 1
ATOM 4745 N N . ALA C 1 210 ? 9.778 27.323 -47.199 1.00 41.62 208 ALA C N 1
ATOM 4746 C CA . ALA C 1 210 ? 9.960 25.938 -47.594 1.00 42.20 208 ALA C CA 1
ATOM 4747 C C . ALA C 1 210 ? 8.622 25.218 -47.695 1.00 41.75 208 ALA C C 1
ATOM 4748 O O . ALA C 1 210 ? 7.541 25.803 -47.554 1.00 40.52 208 ALA C O 1
ATOM 4751 N N . SER D 1 5 ? 35.574 78.645 -29.502 1.00 92.99 3 SER D N 1
ATOM 4752 C CA . SER D 1 5 ? 36.074 79.806 -30.236 1.00 96.84 3 SER D CA 1
ATOM 4753 C C . SER D 1 5 ? 35.669 79.888 -31.704 1.00 98.01 3 SER D C 1
ATOM 4754 O O . SER D 1 5 ? 35.976 78.998 -32.445 1.00 97.48 3 SER D O 1
ATOM 4756 N N . ARG D 1 6 ? 35.068 80.977 -32.167 1.00 99.87 4 ARG D N 1
ATOM 4757 C CA . ARG D 1 6 ? 34.898 81.005 -33.592 1.00 101.51 4 ARG D CA 1
ATOM 4758 C C . ARG D 1 6 ? 34.026 79.855 -34.074 1.00 98.43 4 ARG D C 1
ATOM 4759 O O . ARG D 1 6 ? 32.870 79.784 -33.739 1.00 96.51 4 ARG D O 1
ATOM 4761 N N . ARG D 1 7 ? 34.547 79.031 -34.974 1.00 98.06 5 ARG D N 1
ATOM 4762 C CA . ARG D 1 7 ? 33.712 78.027 -35.574 1.00 95.35 5 ARG D CA 1
ATOM 4763 C C . ARG D 1 7 ? 33.135 77.031 -34.569 1.00 90.92 5 ARG D C 1
ATOM 4764 O O . ARG D 1 7 ? 31.946 76.769 -34.622 1.00 88.99 5 ARG D O 1
ATOM 4766 N N . VAL D 1 8 ? 33.934 76.579 -33.615 1.00 89.44 6 VAL D N 1
ATOM 4767 C CA . VAL D 1 8 ? 33.506 75.611 -32.619 1.00 85.39 6 VAL D CA 1
ATOM 4768 C C . VAL D 1 8 ? 32.417 76.151 -31.772 1.00 83.56 6 VAL D C 1
ATOM 4769 O O . VAL D 1 8 ? 31.516 75.448 -31.415 1.00 80.79 6 VAL D O 1
ATOM 4771 N N . GLN D 1 9 ? 32.529 77.414 -31.424 1.00 85.13 7 GLN D N 1
ATOM 4772 C CA . GLN D 1 9 ? 31.483 78.122 -30.693 1.00 83.87 7 GLN D CA 1
ATOM 4773 C C . GLN D 1 9 ? 30.216 78.183 -31.519 1.00 83.28 7 GLN D C 1
ATOM 4774 O O . GLN D 1 9 ? 29.171 78.185 -30.979 1.00 81.95 7 GLN D O 1
ATOM 4776 N N . ALA D 1 10 ? 30.322 78.365 -32.815 1.00 84.36 8 ALA D N 1
ATOM 4777 C CA . ALA D 1 10 ? 29.145 78.364 -33.681 1.00 83.87 8 ALA D CA 1
ATOM 4778 C C . ALA D 1 10 ? 28.254 77.128 -33.552 1.00 80.03 8 ALA D C 1
ATOM 4779 O O . ALA D 1 10 ? 27.053 77.209 -33.463 1.00 79.07 8 ALA D O 1
ATOM 4781 N N . LEU D 1 11 ? 28.879 75.978 -33.639 1.00 77.77 9 LEU D N 1
ATOM 4782 C CA . LEU D 1 11 ? 28.169 74.696 -33.556 1.00 74.16 9 LEU D CA 1
ATOM 4783 C C . LEU D 1 11 ? 27.485 74.557 -32.195 1.00 71.39 9 LEU D C 1
ATOM 4784 O O . LEU D 1 11 ? 26.302 74.214 -32.111 1.00 69.77 9 LEU D O 1
ATOM 4786 N N . LEU D 1 12 ? 28.230 74.865 -31.137 1.00 70.77 10 LEU D N 1
ATOM 4787 C CA . LEU D 1 12 ? 27.752 74.665 -29.769 1.00 68.10 10 LEU D CA 1
ATOM 4788 C C . LEU D 1 12 ? 26.487 75.466 -29.437 1.00 67.92 10 LEU D C 1
ATOM 4789 O O . LEU D 1 12 ? 25.539 74.916 -28.870 1.00 65.45 10 LEU D O 1
ATOM 4792 N N . ASP D 1 13 ? 26.469 76.749 -29.815 1.00 70.01 11 ASP D N 1
ATOM 4793 C CA . ASP D 1 13 ? 25.263 77.587 -29.693 1.00 70.57 11 ASP D CA 1
ATOM 4794 C C . ASP D 1 13 ? 24.087 76.997 -30.472 1.00 69.00 11 ASP D C 1
ATOM 4795 O O . ASP D 1 13 ? 22.936 77.091 -30.039 1.00 68.87 11 ASP D O 1
ATOM 4800 N N . GLN D 1 14 ? 24.389 76.384 -31.616 1.00 67.99 12 GLN D N 1
ATOM 4801 C CA . GLN D 1 14 ? 23.379 75.707 -32.425 1.00 66.02 12 GLN D CA 1
ATOM 4802 C C . GLN D 1 14 ? 22.765 74.504 -31.707 1.00 62.10 12 GLN D C 1
ATOM 4803 O O . GLN D 1 14 ? 21.551 74.325 -31.739 1.00 61.01 12 GLN D O 1
ATOM 4805 N N . LEU D 1 15 ? 23.592 73.692 -31.048 1.00 59.26 13 LEU D N 1
ATOM 4806 C CA . LEU D 1 15 ? 23.083 72.530 -30.315 1.00 55.66 13 LEU D CA 1
ATOM 4807 C C . LEU D 1 15 ? 22.173 72.886 -29.141 1.00 54.34 13 LEU D C 1
ATOM 4808 O O . LEU D 1 15 ? 21.117 72.268 -28.958 1.00 52.29 13 LEU D O 1
ATOM 4813 N N . ARG D 1 16 ? 22.577 73.888 -28.355 1.00 54.71 14 ARG D N 1
ATOM 4814 C CA . ARG D 1 16 ? 21.757 74.367 -27.238 1.00 54.16 14 ARG D CA 1
ATOM 4815 C C . ARG D 1 16 ? 20.371 74.749 -27.699 1.00 54.16 14 ARG D C 1
ATOM 4816 O O . ARG D 1 16 ? 19.391 74.433 -27.034 1.00 52.81 14 ARG D O 1
ATOM 4822 N N . ALA D 1 17 ? 20.291 75.429 -28.846 1.00 55.45 15 ALA D N 1
ATOM 4823 C CA . ALA D 1 17 ? 19.014 75.871 -29.376 1.00 56.93 15 ALA D CA 1
ATOM 4824 C C . ALA D 1 17 ? 18.081 74.686 -29.645 1.00 55.30 15 ALA D C 1
ATOM 4825 O O . ALA D 1 17 ? 16.879 74.746 -29.359 1.00 55.59 15 ALA D O 1
ATOM 4827 N N . GLN D 1 18 ? 18.650 73.598 -30.161 1.00 53.06 16 GLN D N 1
ATOM 4828 C CA . GLN D 1 18 ? 17.878 72.399 -30.478 1.00 50.70 16 GLN D CA 1
ATOM 4829 C C . GLN D 1 18 ? 17.446 71.616 -29.253 1.00 49.35 16 GLN D C 1
ATOM 4830 O O . GLN D 1 18 ? 16.650 70.669 -29.352 1.00 48.70 16 GLN D O 1
ATOM 4836 N N . GLY D 1 19 ? 17.942 72.040 -28.094 1.00 49.04 17 GLY D N 1
ATOM 4837 C CA . GLY D 1 19 ? 17.563 71.416 -26.842 1.00 47.53 17 GLY D CA 1
ATOM 4838 C C . GLY D 1 19 ? 18.627 70.523 -26.257 1.00 45.96 17 GLY D C 1
ATOM 4839 O O . GLY D 1 19 ? 18.326 69.720 -25.375 1.00 44.58 17 GLY D O 1
ATOM 4840 N N . ILE D 1 20 ? 19.870 70.641 -26.728 1.00 46.18 18 ILE D N 1
ATOM 4841 C CA . ILE D 1 20 ? 20.945 69.917 -26.051 1.00 45.32 18 ILE D CA 1
ATOM 4842 C C . ILE D 1 20 ? 21.266 70.649 -24.753 1.00 45.84 18 ILE D C 1
ATOM 4843 O O . ILE D 1 20 ? 21.707 71.795 -24.770 1.00 46.98 18 ILE D O 1
ATOM 4848 N N . GLN D 1 21 ? 21.050 69.963 -23.630 1.00 44.23 19 GLN D N 1
ATOM 4849 C CA . GLN D 1 21 ? 21.184 70.615 -22.330 1.00 45.42 19 GLN D CA 1
ATOM 4850 C C . GLN D 1 21 ? 22.375 70.163 -21.506 1.00 44.69 19 GLN D C 1
ATOM 4851 O O . GLN D 1 21 ? 22.694 70.774 -20.484 1.00 45.31 19 GLN D O 1
ATOM 4857 N N . ASP D 1 22 ? 23.043 69.105 -21.948 1.00 42.76 20 ASP D N 1
ATOM 4858 C CA . ASP D 1 22 ? 24.180 68.595 -21.204 1.00 43.41 20 ASP D CA 1
ATOM 4859 C C . ASP D 1 22 ? 25.436 69.325 -21.641 1.00 45.17 20 ASP D C 1
ATOM 4860 O O . ASP D 1 22 ? 26.002 69.047 -22.706 1.00 46.05 20 ASP D O 1
ATOM 4865 N N . GLU D 1 23 ? 25.869 70.270 -20.810 1.00 46.43 21 GLU D N 1
ATOM 4866 C CA . GLU D 1 23 ? 26.986 71.132 -21.165 1.00 48.73 21 GLU D CA 1
ATOM 4867 C C . GLU D 1 23 ? 28.329 70.400 -21.088 1.00 48.59 21 GLU D C 1
ATOM 4868 O O . GLU D 1 23 ? 29.293 70.805 -21.737 1.00 50.24 21 GLU D O 1
ATOM 4874 N N . GLN D 1 24 ? 28.370 69.300 -20.336 1.00 47.12 22 GLN D N 1
ATOM 4875 C CA . GLN D 1 24 ? 29.533 68.410 -20.325 1.00 46.82 22 GLN D CA 1
ATOM 4876 C C . GLN D 1 24 ? 29.698 67.767 -21.699 1.00 46.81 22 GLN D C 1
ATOM 4877 O O . GLN D 1 24 ? 30.815 67.687 -22.221 1.00 47.82 22 GLN D O 1
ATOM 4882 N N . VAL D 1 25 ? 28.588 67.302 -22.277 1.00 45.33 23 VAL D N 1
ATOM 4883 C CA . VAL D 1 25 ? 28.591 66.736 -23.626 1.00 45.02 23 VAL D CA 1
ATOM 4884 C C . VAL D 1 25 ? 29.027 67.818 -24.620 1.00 47.87 23 VAL D C 1
ATOM 4885 O O . VAL D 1 25 ? 29.875 67.578 -25.483 1.00 48.67 23 VAL D O 1
ATOM 4889 N N . LEU D 1 26 ? 28.438 69.005 -24.485 1.00 49.82 24 LEU D N 1
ATOM 4890 C CA . LEU D 1 26 ? 28.758 70.138 -25.369 1.00 53.59 24 LEU D CA 1
ATOM 4891 C C . LEU D 1 26 ? 30.243 70.506 -25.316 1.00 56.52 24 LEU D C 1
ATOM 4892 O O . LEU D 1 26 ? 30.851 70.807 -26.352 1.00 58.45 24 LEU D O 1
ATOM 4897 N N . ASN D 1 27 ? 30.810 70.463 -24.106 1.00 57.72 25 ASN D N 1
ATOM 4898 C CA . ASN D 1 27 ? 32.240 70.701 -23.867 1.00 60.86 25 ASN D CA 1
ATOM 4899 C C . ASN D 1 27 ? 33.128 69.679 -24.543 1.00 61.91 25 ASN D C 1
ATOM 4900 O O . ASN D 1 27 ? 34.176 70.023 -25.100 1.00 64.37 25 ASN D O 1
ATOM 4905 N N . ALA D 1 28 ? 32.719 68.416 -24.458 1.00 60.75 26 ALA D N 1
ATOM 4906 C CA . ALA D 1 28 ? 33.461 67.319 -25.059 1.00 61.78 26 ALA D CA 1
ATOM 4907 C C . ALA D 1 28 ? 33.471 67.462 -26.573 1.00 63.42 26 ALA D C 1
ATOM 4908 O O . ALA D 1 28 ? 34.474 67.157 -27.223 1.00 65.27 26 ALA D O 1
ATOM 4910 N N . LEU D 1 29 ? 32.353 67.945 -27.120 1.00 63.46 27 LEU D N 1
ATOM 4911 C CA . LEU D 1 29 ? 32.217 68.193 -28.557 1.00 65.14 27 LEU D CA 1
ATOM 4912 C C . LEU D 1 29 ? 33.174 69.297 -29.015 1.00 68.25 27 LEU D C 1
ATOM 4913 O O . LEU D 1 29 ? 33.684 69.259 -30.134 1.00 70.00 27 LEU D O 1
ATOM 4915 N N . ALA D 1 30 ? 33.412 70.271 -28.136 1.00 69.57 28 ALA D N 1
ATOM 4916 C CA . ALA D 1 30 ? 34.379 71.346 -28.408 1.00 72.75 28 ALA D CA 1
ATOM 4917 C C . ALA D 1 30 ? 35.815 70.821 -28.339 1.00 74.47 28 ALA D C 1
ATOM 4918 O O . ALA D 1 30 ? 36.698 71.276 -29.078 1.00 77.37 28 ALA D O 1
ATOM 4920 N N . ALA D 1 31 ? 36.036 69.854 -27.455 1.00 73.24 29 ALA D N 1
ATOM 4921 C CA . ALA D 1 31 ? 37.341 69.224 -27.284 1.00 74.92 29 ALA D CA 1
ATOM 4922 C C . ALA D 1 31 ? 37.762 68.404 -28.511 1.00 75.95 29 ALA D C 1
ATOM 4923 O O . ALA D 1 31 ? 38.933 68.053 -28.659 1.00 78.07 29 ALA D O 1
ATOM 4925 N N . VAL D 1 32 ? 36.799 68.108 -29.381 1.00 74.76 30 VAL D N 1
ATOM 4926 C CA . VAL D 1 32 ? 37.034 67.235 -30.527 1.00 75.23 30 VAL D CA 1
ATOM 4927 C C . VAL D 1 32 ? 36.890 67.988 -31.857 1.00 77.11 30 VAL D C 1
ATOM 4928 O O . VAL D 1 32 ? 35.790 68.421 -32.227 1.00 76.00 30 VAL D O 1
ATOM 4932 N N . PRO D 1 33 ? 38.038 68.150 -32.582 1.00 80.23 31 PRO D N 1
ATOM 4933 C CA . PRO D 1 33 ? 38.046 68.845 -33.866 1.00 82.32 31 PRO D CA 1
ATOM 4934 C C . PRO D 1 33 ? 37.495 67.951 -34.977 1.00 81.52 31 PRO D C 1
ATOM 4935 O O . PRO D 1 33 ? 38.169 67.019 -35.428 1.00 82.16 31 PRO D O 1
ATOM 4939 N N . ARG D 1 34 ? 36.266 68.246 -35.408 1.00 80.33 32 ARG D N 1
ATOM 4940 C CA . ARG D 1 34 ? 35.548 67.397 -36.357 1.00 79.43 32 ARG D CA 1
ATOM 4941 C C . ARG D 1 34 ? 36.270 67.279 -37.716 1.00 82.11 32 ARG D C 1
ATOM 4942 O O . ARG D 1 34 ? 36.129 66.247 -38.438 1.00 81.55 32 ARG D O 1
ATOM 4948 N N . GLU D 1 35 ? 37.054 68.320 -38.043 1.00 85.24 33 GLU D N 1
ATOM 4949 C CA . GLU D 1 35 ? 37.883 68.357 -39.258 1.00 88.25 33 GLU D CA 1
ATOM 4950 C C . GLU D 1 35 ? 38.886 67.195 -39.354 1.00 88.84 33 GLU D C 1
ATOM 4951 O O . GLU D 1 35 ? 39.255 66.767 -40.457 1.00 90.67 33 GLU D O 1
ATOM 4953 N N . LYS D 1 36 ? 39.325 66.690 -38.199 1.00 87.66 34 LYS D N 1
ATOM 4954 C CA . LYS D 1 36 ? 40.214 65.531 -38.155 1.00 88.28 34 LYS D CA 1
ATOM 4955 C C . LYS D 1 36 ? 39.474 64.217 -38.438 1.00 85.81 34 LYS D C 1
ATOM 4956 O O . LYS D 1 36 ? 40.105 63.167 -38.597 1.00 86.58 34 LYS D O 1
ATOM 4958 N N . PHE D 1 37 ? 38.142 64.288 -38.512 1.00 83.16 35 PHE D N 1
ATOM 4959 C CA . PHE D 1 37 ? 37.292 63.109 -38.702 1.00 80.56 35 PHE D CA 1
ATOM 4960 C C . PHE D 1 37 ? 36.434 63.208 -39.963 1.00 80.53 35 PHE D C 1
ATOM 4961 O O . PHE D 1 37 ? 36.800 63.883 -40.930 1.00 83.12 35 PHE D O 1
ATOM 4969 N N . ALA D 1 46 ? 33.306 71.917 -34.659 1.00 82.19 44 ALA D N 1
ATOM 4970 C CA . ALA D 1 46 ? 34.169 72.746 -35.504 1.00 85.63 44 ALA D CA 1
ATOM 4971 C C . ALA D 1 46 ? 33.613 72.904 -36.922 1.00 86.80 44 ALA D C 1
ATOM 4972 O O . ALA D 1 46 ? 34.202 73.605 -37.755 1.00 89.99 44 ALA D O 1
ATOM 4974 N N . TRP D 1 47 ? 32.471 72.267 -37.177 1.00 84.41 45 TRP D N 1
ATOM 4975 C CA . TRP D 1 47 ? 31.925 72.116 -38.531 1.00 85.01 45 TRP D CA 1
ATOM 4976 C C . TRP D 1 47 ? 30.395 72.259 -38.513 1.00 82.98 45 TRP D C 1
ATOM 4977 O O . TRP D 1 47 ? 29.793 72.370 -37.444 1.00 81.25 45 TRP D O 1
ATOM 4988 N N . ASP D 1 48 ? 29.772 72.252 -39.694 1.00 83.20 46 ASP D N 1
ATOM 4989 C CA . ASP D 1 48 ? 28.320 72.453 -39.812 1.00 81.86 46 ASP D CA 1
ATOM 4990 C C . ASP D 1 48 ? 27.484 71.295 -39.229 1.00 78.02 46 ASP D C 1
ATOM 4991 O O . ASP D 1 48 ? 27.997 70.192 -38.990 1.00 76.19 46 ASP D O 1
ATOM 4993 N N . ASN D 1 49 ? 26.189 71.571 -39.010 1.00 76.85 47 ASN D N 1
ATOM 4994 C CA . ASN D 1 49 ? 25.297 70.605 -38.355 1.00 73.44 47 ASN D CA 1
ATOM 4995 C C . ASN D 1 49 ? 24.527 69.703 -39.327 1.00 72.20 47 ASN D C 1
ATOM 4996 O O . ASN D 1 49 ? 23.292 69.763 -39.426 1.00 71.89 47 ASN D O 1
ATOM 5001 N N . ILE D 1 50 ? 25.285 68.861 -40.037 1.00 71.18 48 ILE D N 1
ATOM 5002 C CA . ILE D 1 50 ? 24.716 67.844 -40.920 1.00 69.51 48 ILE D CA 1
ATOM 5003 C C . ILE D 1 50 ? 25.575 66.589 -40.878 1.00 67.33 48 ILE D C 1
ATOM 5004 O O . ILE D 1 50 ? 26.756 66.647 -40.516 1.00 67.97 48 ILE D O 1
ATOM 5009 N N . ALA D 1 51 ? 24.969 65.454 -41.220 1.00 64.62 49 ALA D N 1
ATOM 5010 C CA . ALA D 1 51 ? 25.693 64.194 -41.332 1.00 62.29 49 ALA D CA 1
ATOM 5011 C C . ALA D 1 51 ? 26.524 64.217 -42.612 1.00 64.85 49 ALA D C 1
ATOM 5012 O O . ALA D 1 51 ? 26.082 64.747 -43.636 1.00 69.40 49 ALA D O 1
ATOM 5014 N N . LEU D 1 52 ? 27.729 63.660 -42.555 1.00 65.26 50 LEU D N 1
ATOM 5015 C CA . LEU D 1 52 ? 28.607 63.687 -43.720 1.00 68.48 50 LEU D CA 1
ATOM 5016 C C . LEU D 1 52 ? 29.225 62.324 -43.998 1.00 69.34 50 LEU D C 1
ATOM 5017 O O . LEU D 1 52 ? 29.637 61.624 -43.069 1.00 68.38 50 LEU D O 1
ATOM 5022 N N . PRO D 1 53 ? 29.294 61.949 -45.288 1.00 73.40 51 PRO D N 1
ATOM 5023 C CA . PRO D 1 53 ? 29.820 60.680 -45.798 1.00 69.43 51 PRO D CA 1
ATOM 5024 C C . PRO D 1 53 ? 31.353 60.625 -45.680 1.00 72.53 51 PRO D C 1
ATOM 5025 O O . PRO D 1 53 ? 31.891 59.962 -44.772 1.00 70.78 51 PRO D O 1
ATOM 5027 N N . GLN D 1 56 ? 34.782 54.725 -46.594 1.00 86.05 54 GLN D N 1
ATOM 5028 C CA . GLN D 1 56 ? 34.167 53.552 -47.210 1.00 85.27 54 GLN D CA 1
ATOM 5029 C C . GLN D 1 56 ? 32.653 53.757 -47.359 1.00 83.03 54 GLN D C 1
ATOM 5030 O O . GLN D 1 56 ? 32.224 54.696 -48.037 1.00 83.80 54 GLN D O 1
ATOM 5034 N N . GLY D 1 57 ? 31.842 52.902 -46.731 1.00 80.63 55 GLY D N 1
ATOM 5035 C CA . GLY D 1 57 ? 30.380 53.054 -46.828 1.00 78.63 55 GLY D CA 1
ATOM 5036 C C . GLY D 1 57 ? 29.813 54.088 -45.829 1.00 76.95 55 GLY D C 1
ATOM 5037 O O . GLY D 1 57 ? 28.682 54.608 -45.993 1.00 76.16 55 GLY D O 1
ATOM 5038 N N . GLN D 1 58 ? 30.638 54.398 -44.818 1.00 76.71 56 GLN D N 1
ATOM 5039 C CA . GLN D 1 58 ? 30.182 55.091 -43.594 1.00 74.69 56 GLN D CA 1
ATOM 5040 C C . GLN D 1 58 ? 29.958 56.596 -43.705 1.00 74.86 56 GLN D C 1
ATOM 5041 O O . GLN D 1 58 ? 30.492 57.258 -44.601 1.00 76.94 56 GLN D O 1
ATOM 5047 N N . THR D 1 59 ? 29.148 57.118 -42.780 1.00 72.50 57 THR D N 1
ATOM 5048 C CA . THR D 1 59 ? 28.881 58.552 -42.674 1.00 72.20 57 THR D CA 1
ATOM 5049 C C . THR D 1 59 ? 28.903 58.979 -41.203 1.00 70.08 57 THR D C 1
ATOM 5050 O O . THR D 1 59 ? 28.216 58.375 -40.372 1.00 68.27 57 THR D O 1
ATOM 5054 N N . ILE D 1 60 ? 29.695 60.006 -40.885 1.00 70.19 58 ILE D N 1
ATOM 5055 C CA . ILE D 1 60 ? 29.725 60.581 -39.532 1.00 67.90 58 ILE D CA 1
ATOM 5056 C C . ILE D 1 60 ? 28.371 61.208 -39.232 1.00 65.55 58 ILE D C 1
ATOM 5057 O O . ILE D 1 60 ? 27.818 61.933 -40.073 1.00 66.52 58 ILE D O 1
ATOM 5060 N N . SER D 1 61 ? 27.838 60.911 -38.046 1.00 62.50 59 SER D N 1
ATOM 5061 C CA A SER D 1 61 ? 26.534 61.422 -37.626 0.62 60.62 59 SER D CA 1
ATOM 5062 C CA B SER D 1 61 ? 26.532 61.421 -37.656 0.38 60.63 59 SER D CA 1
ATOM 5063 C C . SER D 1 61 ? 26.618 62.926 -37.395 1.00 61.20 59 SER D C 1
ATOM 5064 O O . SER D 1 61 ? 27.630 63.427 -36.859 1.00 62.00 59 SER D O 1
ATOM 5069 N N . GLN D 1 62 ? 25.564 63.641 -37.779 1.00 60.47 60 GLN D N 1
ATOM 5070 C CA . GLN D 1 62 ? 25.493 65.083 -37.563 1.00 60.25 60 GLN D CA 1
ATOM 5071 C C . GLN D 1 62 ? 25.695 65.389 -36.080 1.00 58.00 60 GLN D C 1
ATOM 5072 O O . GLN D 1 62 ? 25.255 64.603 -35.225 1.00 56.18 60 GLN D O 1
ATOM 5078 N N . PRO D 1 63 ? 26.374 66.514 -35.776 1.00 57.80 61 PRO D N 1
ATOM 5079 C CA . PRO D 1 63 ? 26.722 66.888 -34.407 1.00 55.72 61 PRO D CA 1
ATOM 5080 C C . PRO D 1 63 ? 25.548 66.806 -33.447 1.00 52.37 61 PRO D C 1
ATOM 5081 O O . PRO D 1 63 ? 25.730 66.342 -32.323 1.00 50.00 61 PRO D O 1
ATOM 5085 N N . TYR D 1 64 ? 24.355 67.208 -33.893 1.00 51.00 62 TYR D N 1
ATOM 5086 C CA . TYR D 1 64 ? 23.172 67.144 -33.042 1.00 48.50 62 TYR D CA 1
ATOM 5087 C C . TYR D 1 64 ? 22.852 65.722 -32.614 1.00 45.55 62 TYR D C 1
ATOM 5088 O O . TYR D 1 64 ? 22.518 65.480 -31.454 1.00 42.40 62 TYR D O 1
ATOM 5097 N N . MET D 1 65 ? 22.940 64.792 -33.562 1.00 44.40 63 MET D N 1
ATOM 5098 C CA . MET D 1 65 ? 22.615 63.407 -33.284 1.00 42.38 63 MET D CA 1
ATOM 5099 C C . MET D 1 65 ? 23.618 62.817 -32.313 1.00 40.55 63 MET D C 1
ATOM 5100 O O . MET D 1 65 ? 23.230 62.140 -31.356 1.00 38.43 63 MET D O 1
ATOM 5105 N N . VAL D 1 66 ? 24.898 63.103 -32.550 1.00 40.78 64 VAL D N 1
ATOM 5106 C CA . VAL D 1 66 ? 25.971 62.678 -31.644 1.00 40.90 64 VAL D CA 1
ATOM 5107 C C . VAL D 1 66 ? 25.739 63.274 -30.252 1.00 39.83 64 VAL D C 1
ATOM 5108 O O . VAL D 1 66 ? 25.818 62.568 -29.251 1.00 38.50 64 VAL D O 1
ATOM 5112 N N . ALA D 1 67 ? 25.416 64.567 -30.200 1.00 40.21 65 ALA D N 1
ATOM 5113 C CA . ALA D 1 67 ? 25.142 65.245 -28.931 1.00 39.25 65 ALA D CA 1
ATOM 5114 C C . ALA D 1 67 ? 23.962 64.606 -28.199 1.00 37.37 65 ALA D C 1
ATOM 5115 O O . ALA D 1 67 ? 24.062 64.248 -27.009 1.00 35.56 65 ALA D O 1
ATOM 5117 N N . ARG D 1 68 ? 22.866 64.420 -28.931 1.00 36.30 66 ARG D N 1
ATOM 5118 C CA . ARG D 1 68 ? 21.650 63.837 -28.379 1.00 35.02 66 ARG D CA 1
ATOM 5119 C C . ARG D 1 68 ? 21.848 62.405 -27.884 1.00 32.48 66 ARG D C 1
ATOM 5120 O O . ARG D 1 68 ? 21.387 62.045 -26.807 1.00 30.56 66 ARG D O 1
ATOM 5128 N N . MET D 1 69 ? 22.509 61.579 -28.688 1.00 31.44 67 MET D N 1
ATOM 5129 C CA . MET D 1 69 ? 22.727 60.190 -28.278 1.00 29.64 67 MET D CA 1
ATOM 5130 C C . MET D 1 69 ? 23.622 60.121 -27.057 1.00 28.66 67 MET D C 1
ATOM 5131 O O . MET D 1 69 ? 23.385 59.315 -26.145 1.00 27.81 67 MET D O 1
ATOM 5136 N N . THR D 1 70 ? 24.657 60.950 -27.046 1.00 28.60 68 THR D N 1
ATOM 5137 C CA . THR D 1 70 ? 25.581 60.984 -25.922 1.00 29.21 68 THR D CA 1
ATOM 5138 C C . THR D 1 70 ? 24.867 61.479 -24.683 1.00 28.21 68 THR D C 1
ATOM 5139 O O . THR D 1 70 ? 25.050 60.941 -23.604 1.00 27.22 68 THR D O 1
ATOM 5143 N N . GLU D 1 71 ? 24.006 62.479 -24.855 1.00 26.69 69 GLU D N 1
ATOM 5144 C CA . GLU D 1 71 ? 23.209 63.005 -23.764 1.00 27.94 69 GLU D CA 1
ATOM 5145 C C . GLU D 1 71 ? 22.279 61.956 -23.146 1.00 26.57 69 GLU D C 1
ATOM 5146 O O . GLU D 1 71 ? 22.131 61.912 -21.930 1.00 25.35 69 GLU D O 1
ATOM 5152 N N . LEU D 1 72 ? 21.666 61.119 -23.983 1.00 25.09 70 LEU D N 1
ATOM 5153 C CA . LEU D 1 72 ? 20.742 60.096 -23.513 1.00 25.10 70 LEU D CA 1
ATOM 5154 C C . LEU D 1 72 ? 21.442 59.035 -22.651 1.00 23.66 70 LEU D C 1
ATOM 5155 O O . LEU D 1 72 ? 20.795 58.389 -21.825 1.00 23.52 70 LEU D O 1
ATOM 5160 N N . LEU D 1 73 ? 22.748 58.883 -22.832 1.00 23.84 71 LEU D N 1
ATOM 5161 C CA . LEU D 1 73 ? 23.551 57.943 -21.995 1.00 24.97 71 LEU D CA 1
ATOM 5162 C C . LEU D 1 73 ? 23.713 58.384 -20.540 1.00 23.70 71 LEU D C 1
ATOM 5163 O O . LEU D 1 73 ? 24.098 57.560 -19.682 1.00 23.25 71 LEU D O 1
ATOM 5168 N N . GLU D 1 74 ? 23.446 59.658 -20.264 1.00 23.77 72 GLU D N 1
ATOM 5169 C CA . GLU D 1 74 ? 23.524 60.223 -18.905 1.00 24.54 72 GLU D CA 1
ATOM 5170 C C . GLU D 1 74 ? 24.838 59.852 -18.245 1.00 25.14 72 GLU D C 1
ATOM 5171 O O . GLU D 1 74 ? 24.863 59.217 -17.183 1.00 23.90 72 GLU D O 1
ATOM 5177 N N . LEU D 1 75 ? 25.924 60.216 -18.909 1.00 25.63 73 LEU D N 1
ATOM 5178 C CA . LEU D 1 75 ? 27.257 59.833 -18.492 1.00 27.42 73 LEU D CA 1
ATOM 5179 C C . LEU D 1 75 ? 27.759 60.595 -17.273 1.00 28.45 73 LEU D C 1
ATOM 5180 O O . LEU D 1 75 ? 27.478 61.776 -17.105 1.00 27.97 73 LEU D O 1
ATOM 5185 N N . THR D 1 76 ? 28.486 59.892 -16.400 1.00 28.99 74 THR D N 1
ATOM 5186 C CA . THR D 1 76 ? 29.334 60.527 -15.398 1.00 29.91 74 THR D CA 1
ATOM 5187 C C . THR D 1 76 ? 30.750 59.959 -15.591 1.00 31.45 74 THR D C 1
ATOM 5188 O O . THR D 1 76 ? 30.920 59.010 -16.343 1.00 29.63 74 THR D O 1
ATOM 5192 N N . PRO D 1 77 ? 31.782 60.567 -14.965 1.00 33.57 75 PRO D N 1
ATOM 5193 C CA . PRO D 1 77 ? 33.145 60.093 -15.259 1.00 36.43 75 PRO D CA 1
ATOM 5194 C C . PRO D 1 77 ? 33.327 58.599 -14.992 1.00 37.23 75 PRO D C 1
ATOM 5195 O O . PRO D 1 77 ? 34.082 57.928 -15.705 1.00 39.92 75 PRO D O 1
ATOM 5199 N N . GLN D 1 78 ? 32.621 58.087 -13.993 1.00 36.39 76 GLN D N 1
ATOM 5200 C CA . GLN D 1 78 ? 32.703 56.673 -13.608 1.00 37.11 76 GLN D CA 1
ATOM 5201 C C . GLN D 1 78 ? 31.923 55.697 -14.507 1.00 36.28 76 GLN D C 1
ATOM 5202 O O . GLN D 1 78 ? 32.050 54.477 -14.342 1.00 37.25 76 GLN D O 1
ATOM 5208 N N . SER D 1 79 ? 31.102 56.215 -15.432 1.00 33.47 77 SER D N 1
ATOM 5209 C CA . SER D 1 79 ? 30.296 55.347 -16.294 1.00 31.89 77 SER D CA 1
ATOM 5210 C C . SER D 1 79 ? 31.152 54.384 -17.097 1.00 32.70 77 SER D C 1
ATOM 5211 O O . SER D 1 79 ? 32.134 54.783 -17.741 1.00 32.99 77 SER D O 1
ATOM 5214 N N . ARG D 1 80 ? 30.769 53.116 -17.073 1.00 33.73 78 ARG D N 1
ATOM 5215 C CA . ARG D 1 80 ? 31.427 52.119 -17.911 1.00 35.74 78 ARG D CA 1
ATOM 5216 C C . ARG D 1 80 ? 30.728 52.111 -19.259 1.00 34.17 78 ARG D C 1
ATOM 5217 O O . ARG D 1 80 ? 29.550 51.782 -19.342 1.00 31.68 78 ARG D O 1
ATOM 5222 N N . VAL D 1 81 ? 31.451 52.493 -20.304 1.00 35.35 79 VAL D N 1
ATOM 5223 C CA . VAL D 1 81 ? 30.858 52.705 -21.625 1.00 35.03 79 VAL D CA 1
ATOM 5224 C C . VAL D 1 81 ? 31.328 51.664 -22.647 1.00 36.13 79 VAL D C 1
ATOM 5225 O O . VAL D 1 81 ? 32.512 51.326 -22.704 1.00 37.93 79 VAL D O 1
ATOM 5229 N N . LEU D 1 82 ? 30.381 51.147 -23.426 1.00 34.45 80 LEU D N 1
ATOM 5230 C CA . LEU D 1 82 ? 30.672 50.367 -24.615 1.00 35.04 80 LEU D CA 1
ATOM 5231 C C . LEU D 1 82 ? 30.115 51.100 -25.821 1.00 35.06 80 LEU D C 1
ATOM 5232 O O . LEU D 1 82 ? 28.903 51.324 -25.906 1.00 33.09 80 LEU D O 1
ATOM 5237 N N . GLU D 1 83 ? 30.983 51.460 -26.754 1.00 36.96 81 GLU D N 1
ATOM 5238 C CA . GLU D 1 83 ? 30.532 52.041 -28.025 1.00 37.54 81 GLU D CA 1
ATOM 5239 C C . GLU D 1 83 ? 30.584 50.973 -29.119 1.00 39.11 81 GLU D C 1
ATOM 5240 O O . GLU D 1 83 ? 31.625 50.355 -29.327 1.00 41.07 81 GLU D O 1
ATOM 5246 N N . ILE D 1 84 ? 29.471 50.751 -29.808 1.00 38.46 82 ILE D N 1
ATOM 5247 C CA . ILE D 1 84 ? 29.460 49.889 -30.991 1.00 39.89 82 ILE D CA 1
ATOM 5248 C C . ILE D 1 84 ? 29.568 50.745 -32.253 1.00 41.42 82 ILE D C 1
ATOM 5249 O O . ILE D 1 84 ? 28.721 51.597 -32.506 1.00 40.20 82 ILE D O 1
ATOM 5254 N N . GLY D 1 85 ? 30.631 50.528 -33.025 1.00 44.84 83 GLY D N 1
ATOM 5255 C CA . GLY D 1 85 ? 30.826 51.228 -34.298 1.00 47.50 83 GLY D CA 1
ATOM 5256 C C . GLY D 1 85 ? 31.777 52.406 -34.220 1.00 49.89 83 GLY D C 1
ATOM 5257 O O . GLY D 1 85 ? 31.366 53.557 -34.379 1.00 49.86 83 GLY D O 1
ATOM 5258 N N . THR D 1 86 ? 33.055 52.108 -33.984 1.00 52.86 84 THR D N 1
ATOM 5259 C CA . THR D 1 86 ? 34.105 53.123 -33.889 1.00 55.11 84 THR D CA 1
ATOM 5260 C C . THR D 1 86 ? 34.086 54.077 -35.085 1.00 56.52 84 THR D C 1
ATOM 5261 O O . THR D 1 86 ? 34.175 55.293 -34.915 1.00 57.29 84 THR D O 1
ATOM 5265 N N . GLY D 1 87 ? 33.942 53.526 -36.287 1.00 57.72 85 GLY D N 1
ATOM 5266 C CA . GLY D 1 87 ? 33.963 54.328 -37.507 1.00 59.34 85 GLY D CA 1
ATOM 5267 C C . GLY D 1 87 ? 35.208 55.193 -37.559 1.00 62.00 85 GLY D C 1
ATOM 5268 O O . GLY D 1 87 ? 36.324 54.700 -37.355 1.00 63.88 85 GLY D O 1
ATOM 5269 N N . SER D 1 88 ? 35.000 56.488 -37.798 1.00 62.30 86 SER D N 1
ATOM 5270 C CA . SER D 1 88 ? 36.069 57.493 -37.777 1.00 64.86 86 SER D CA 1
ATOM 5271 C C . SER D 1 88 ? 36.726 57.663 -36.399 1.00 65.01 86 SER D C 1
ATOM 5272 O O . SER D 1 88 ? 37.880 58.099 -36.309 1.00 67.59 86 SER D O 1
ATOM 5275 N N . GLY D 1 89 ? 35.987 57.318 -35.340 1.00 62.26 87 GLY D N 1
ATOM 5276 C CA . GLY D 1 89 ? 36.454 57.480 -33.962 1.00 61.61 87 GLY D CA 1
ATOM 5277 C C . GLY D 1 89 ? 36.022 58.805 -33.357 1.00 60.44 87 GLY D C 1
ATOM 5278 O O . GLY D 1 89 ? 36.473 59.183 -32.270 1.00 60.49 87 GLY D O 1
ATOM 5279 N N . TYR D 1 90 ? 35.146 59.511 -34.070 1.00 59.29 88 TYR D N 1
ATOM 5280 C CA . TYR D 1 90 ? 34.657 60.814 -33.640 1.00 58.38 88 TYR D CA 1
ATOM 5281 C C . TYR D 1 90 ? 33.826 60.700 -32.359 1.00 55.49 88 TYR D C 1
ATOM 5282 O O . TYR D 1 90 ? 34.145 61.323 -31.347 1.00 55.52 88 TYR D O 1
ATOM 5291 N N . GLN D 1 91 ? 32.776 59.888 -32.404 1.00 53.02 89 GLN D N 1
ATOM 5292 C CA . GLN D 1 91 ? 31.958 59.624 -31.221 1.00 50.07 89 GLN D CA 1
ATOM 5293 C C . GLN D 1 91 ? 32.841 59.031 -30.120 1.00 50.04 89 GLN D C 1
ATOM 5294 O O . GLN D 1 91 ? 32.758 59.442 -28.962 1.00 48.90 89 GLN D O 1
ATOM 5300 N N . THR D 1 92 ? 33.718 58.102 -30.500 1.00 50.99 90 THR D N 1
ATOM 5301 C CA . THR D 1 92 ? 34.675 57.495 -29.570 1.00 51.79 90 THR D CA 1
ATOM 5302 C C . THR D 1 92 ? 35.424 58.572 -28.781 1.00 52.86 90 THR D C 1
ATOM 5303 O O . THR D 1 92 ? 35.606 58.445 -27.558 1.00 52.16 90 THR D O 1
ATOM 5307 N N . ALA D 1 93 ? 35.838 59.624 -29.493 1.00 54.48 91 ALA D N 1
ATOM 5308 C CA . ALA D 1 93 ? 36.596 60.738 -28.917 1.00 56.29 91 ALA D CA 1
ATOM 5309 C C . ALA D 1 93 ? 35.779 61.578 -27.938 1.00 54.86 91 ALA D C 1
ATOM 5310 O O . ALA D 1 93 ? 36.296 61.992 -26.897 1.00 55.45 91 ALA D O 1
ATOM 5312 N N . ILE D 1 94 ? 34.515 61.829 -28.280 1.00 53.29 92 ILE D N 1
ATOM 5313 C CA . ILE D 1 94 ? 33.602 62.571 -27.402 1.00 51.66 92 ILE D CA 1
ATOM 5314 C C . ILE D 1 94 ? 33.452 61.825 -26.082 1.00 49.82 92 ILE D C 1
ATOM 5315 O O . ILE D 1 94 ? 33.557 62.425 -25.003 1.00 49.28 92 ILE D O 1
ATOM 5320 N N . LEU D 1 95 ? 33.229 60.518 -26.179 1.00 48.06 93 LEU D N 1
ATOM 5321 C CA . LEU D 1 95 ? 33.071 59.665 -25.000 1.00 46.45 93 LEU D CA 1
ATOM 5322 C C . LEU D 1 95 ? 34.346 59.616 -24.160 1.00 48.28 93 LEU D C 1
ATOM 5323 O O . LEU D 1 95 ? 34.277 59.441 -22.943 1.00 47.12 93 LEU D O 1
ATOM 5328 N N . ALA D 1 96 ? 35.501 59.780 -24.809 1.00 50.65 94 ALA D N 1
ATOM 5329 C CA . ALA D 1 96 ? 36.795 59.734 -24.120 1.00 53.09 94 ALA D CA 1
ATOM 5330 C C . ALA D 1 96 ? 37.002 60.939 -23.202 1.00 53.62 94 ALA D C 1
ATOM 5331 O O . ALA D 1 96 ? 37.672 60.837 -22.172 1.00 54.96 94 ALA D O 1
ATOM 5333 N N . HIS D 1 97 ? 36.404 62.065 -23.576 1.00 52.97 95 HIS D N 1
ATOM 5334 C CA . HIS D 1 97 ? 36.426 63.284 -22.774 1.00 53.24 95 HIS D CA 1
ATOM 5335 C C . HIS D 1 97 ? 35.435 63.283 -21.617 1.00 50.48 95 HIS D C 1
ATOM 5336 O O . HIS D 1 97 ? 35.508 64.150 -20.744 1.00 50.89 95 HIS D O 1
ATOM 5343 N N . LEU D 1 98 ? 34.513 62.320 -21.608 1.00 47.58 96 LEU D N 1
ATOM 5344 C CA . LEU D 1 98 ? 33.415 62.328 -20.642 1.00 44.36 96 LEU D CA 1
ATOM 5345 C C . LEU D 1 98 ? 33.537 61.242 -19.588 1.00 43.33 96 LEU D C 1
ATOM 5346 O O . LEU D 1 98 ? 32.990 61.361 -18.495 1.00 42.45 96 LEU D O 1
ATOM 5351 N N . VAL D 1 99 ? 34.221 60.157 -19.924 1.00 44.11 97 VAL D N 1
ATOM 5352 C CA . VAL D 1 99 ? 34.320 59.024 -19.001 1.00 43.92 97 VAL D CA 1
ATOM 5353 C C . VAL D 1 99 ? 35.786 58.658 -18.828 1.00 47.09 97 VAL D C 1
ATOM 5354 O O . VAL D 1 99 ? 36.632 59.089 -19.619 1.00 48.81 97 VAL D O 1
ATOM 5358 N N . GLN D 1 100 ? 36.084 57.874 -17.797 1.00 48.18 98 GLN D N 1
ATOM 5359 C CA . GLN D 1 100 ? 37.468 57.463 -17.524 1.00 51.72 98 GLN D CA 1
ATOM 5360 C C . GLN D 1 100 ? 37.932 56.312 -18.416 1.00 52.63 98 GLN D C 1
ATOM 5361 O O . GLN D 1 100 ? 39.113 56.233 -18.769 1.00 54.95 98 GLN D O 1
ATOM 5367 N N . HIS D 1 101 ? 37.010 55.414 -18.755 1.00 51.37 99 HIS D N 1
ATOM 5368 C CA . HIS D 1 101 ? 37.303 54.306 -19.666 1.00 52.79 99 HIS D CA 1
ATOM 5369 C C . HIS D 1 101 ? 36.177 54.037 -20.656 1.00 50.68 99 HIS D C 1
ATOM 5370 O O . HIS D 1 101 ? 35.025 53.834 -20.274 1.00 48.91 99 HIS D O 1
ATOM 5377 N N . VAL D 1 102 ? 36.546 54.001 -21.929 1.00 51.52 100 VAL D N 1
ATOM 5378 C CA . VAL D 1 102 ? 35.624 53.642 -22.992 1.00 50.36 100 VAL D CA 1
ATOM 5379 C C . VAL D 1 102 ? 36.129 52.460 -23.814 1.00 51.51 100 VAL D C 1
ATOM 5380 O O . VAL D 1 102 ? 37.273 52.452 -24.285 1.00 52.78 100 VAL D O 1
ATOM 5384 N N . CYS D 1 103 ? 35.254 51.461 -23.952 1.00 50.56 101 CYS D N 1
ATOM 5385 C CA . CYS D 1 103 ? 35.460 50.327 -24.850 1.00 52.55 101 CYS D CA 1
ATOM 5386 C C . CYS D 1 103 ? 34.724 50.562 -26.163 1.00 51.49 101 CYS D C 1
ATOM 5387 O O . CYS D 1 103 ? 33.576 50.998 -26.164 1.00 48.82 101 CYS D O 1
ATOM 5390 N N . SER D 1 104 ? 35.387 50.264 -27.276 1.00 53.60 102 SER D N 1
ATOM 5391 C CA . SER D 1 104 ? 34.796 50.460 -28.591 1.00 52.95 102 SER D CA 1
ATOM 5392 C C . SER D 1 104 ? 34.955 49.220 -29.476 1.00 54.62 102 SER D C 1
ATOM 5393 O O . SER D 1 104 ? 35.943 48.485 -29.363 1.00 56.91 102 SER D O 1
ATOM 5396 N N . VAL D 1 105 ? 33.961 48.984 -30.332 1.00 53.27 103 VAL D N 1
ATOM 5397 C CA . VAL D 1 105 ? 33.960 47.838 -31.239 1.00 54.68 103 VAL D CA 1
ATOM 5398 C C . VAL D 1 105 ? 33.752 48.305 -32.675 1.00 55.56 103 VAL D C 1
ATOM 5399 O O . VAL D 1 105 ? 32.882 49.134 -32.951 1.00 53.64 103 VAL D O 1
ATOM 5403 N N . GLU D 1 106 ? 34.563 47.771 -33.584 1.00 58.76 104 GLU D N 1
ATOM 5404 C CA . GLU D 1 106 ? 34.442 48.066 -35.015 1.00 60.29 104 GLU D CA 1
ATOM 5405 C C . GLU D 1 106 ? 34.645 46.783 -35.819 1.00 62.34 104 GLU D C 1
ATOM 5406 O O . GLU D 1 106 ? 35.548 45.999 -35.522 1.00 64.42 104 GLU D O 1
ATOM 5412 N N . ARG D 1 107 ? 33.791 46.560 -36.815 1.00 62.19 105 ARG D N 1
ATOM 5413 C CA . ARG D 1 107 ? 33.878 45.351 -37.630 1.00 63.88 105 ARG D CA 1
ATOM 5414 C C . ARG D 1 107 ? 34.861 45.468 -38.803 1.00 67.04 105 ARG D C 1
ATOM 5415 O O . ARG D 1 107 ? 35.227 44.458 -39.405 1.00 68.81 105 ARG D O 1
ATOM 5423 N N . ILE D 1 108 ? 35.278 46.691 -39.124 1.00 68.35 106 ILE D N 1
ATOM 5424 C CA . ILE D 1 108 ? 36.287 46.912 -40.170 1.00 72.05 106 ILE D CA 1
ATOM 5425 C C . ILE D 1 108 ? 37.622 47.357 -39.574 1.00 74.79 106 ILE D C 1
ATOM 5426 O O . ILE D 1 108 ? 37.716 48.441 -38.987 1.00 74.33 106 ILE D O 1
ATOM 5431 N N . LYS D 1 109 ? 38.659 46.527 -39.749 1.00 78.34 107 LYS D N 1
ATOM 5432 C CA . LYS D 1 109 ? 39.997 46.812 -39.208 1.00 81.47 107 LYS D CA 1
ATOM 5433 C C . LYS D 1 109 ? 40.588 48.129 -39.713 1.00 83.20 107 LYS D C 1
ATOM 5434 O O . LYS D 1 109 ? 41.272 48.834 -38.967 1.00 84.20 107 LYS D O 1
ATOM 5436 N N . GLY D 1 110 ? 40.318 48.448 -40.983 1.00 83.94 108 GLY D N 1
ATOM 5437 C CA . GLY D 1 110 ? 40.801 49.693 -41.602 1.00 85.94 108 GLY D CA 1
ATOM 5438 C C . GLY D 1 110 ? 40.291 50.966 -40.938 1.00 84.39 108 GLY D C 1
ATOM 5439 O O . GLY D 1 110 ? 41.076 51.876 -40.649 1.00 85.91 108 GLY D O 1
ATOM 5440 N N . LEU D 1 111 ? 38.978 51.029 -40.696 1.00 81.67 109 LEU D N 1
ATOM 5441 C CA . LEU D 1 111 ? 38.354 52.190 -40.046 1.00 80.05 109 LEU D CA 1
ATOM 5442 C C . LEU D 1 111 ? 38.932 52.427 -38.656 1.00 80.52 109 LEU D C 1
ATOM 5443 O O . LEU D 1 111 ? 39.248 53.564 -38.288 1.00 81.09 109 LEU D O 1
ATOM 5445 N N . GLN D 1 112 ? 39.079 51.345 -37.893 1.00 80.70 110 GLN D N 1
ATOM 5446 C CA . GLN D 1 112 ? 39.629 51.419 -36.539 1.00 81.40 110 GLN D CA 1
ATOM 5447 C C . GLN D 1 112 ? 41.071 51.900 -36.504 1.00 84.78 110 GLN D C 1
ATOM 5448 O O . GLN D 1 112 ? 41.415 52.752 -35.688 1.00 84.94 110 GLN D O 1
ATOM 5454 N N . TRP D 1 113 ? 41.913 51.331 -37.368 1.00 87.86 111 TRP D N 1
ATOM 5455 C CA . TRP D 1 113 ? 43.316 51.738 -37.459 1.00 91.51 111 TRP D CA 1
ATOM 5456 C C . TRP D 1 113 ? 43.397 53.245 -37.693 1.00 91.66 111 TRP D C 1
ATOM 5457 O O . TRP D 1 113 ? 44.201 53.939 -37.062 1.00 93.22 111 TRP D O 1
ATOM 5468 N N . GLN D 1 114 ? 42.545 53.742 -38.592 1.00 90.18 112 GLN D N 1
ATOM 5469 C CA . GLN D 1 114 ? 42.400 55.182 -38.819 1.00 90.05 112 GLN D CA 1
ATOM 5470 C C . GLN D 1 114 ? 41.909 55.899 -37.555 1.00 87.68 112 GLN D C 1
ATOM 5471 O O . GLN D 1 114 ? 42.366 56.999 -37.251 1.00 88.62 112 GLN D O 1
ATOM 5473 N N . ALA D 1 115 ? 40.990 55.253 -36.820 1.00 84.76 113 ALA D N 1
ATOM 5474 C CA . ALA D 1 115 ? 40.447 55.831 -35.583 1.00 82.54 113 ALA D CA 1
ATOM 5475 C C . ALA D 1 115 ? 41.428 55.765 -34.408 1.00 83.85 113 ALA D C 1
ATOM 5476 O O . ALA D 1 115 ? 41.560 56.737 -33.662 1.00 83.54 113 ALA D O 1
ATOM 5478 N N . ARG D 1 116 ? 42.094 54.620 -34.242 1.00 85.34 114 ARG D N 1
ATOM 5479 C CA . ARG D 1 116 ? 43.108 54.427 -33.193 1.00 87.24 114 ARG D CA 1
ATOM 5480 C C . ARG D 1 116 ? 44.263 55.414 -33.338 1.00 90.55 114 ARG D C 1
ATOM 5481 O O . ARG D 1 116 ? 44.753 55.945 -32.343 1.00 91.12 114 ARG D O 1
ATOM 5484 N N . ARG D 1 117 ? 44.689 55.647 -34.584 1.00 93.03 115 ARG D N 1
ATOM 5485 C CA . ARG D 1 117 ? 45.730 56.634 -34.873 1.00 96.59 115 ARG D CA 1
ATOM 5486 C C . ARG D 1 117 ? 45.150 58.051 -34.831 1.00 95.39 115 ARG D C 1
ATOM 5487 O O . ARG D 1 117 ? 45.864 59.019 -34.548 1.00 97.48 115 ARG D O 1
ATOM 5489 N N . ARG D 1 118 ? 43.846 58.155 -35.108 1.00 92.37 116 ARG D N 1
ATOM 5490 C CA . ARG D 1 118 ? 43.130 59.434 -35.030 1.00 91.10 116 ARG D CA 1
ATOM 5491 C C . ARG D 1 118 ? 42.959 59.904 -33.576 1.00 89.66 116 ARG D C 1
ATOM 5492 O O . ARG D 1 118 ? 42.870 61.108 -33.314 1.00 89.74 116 ARG D O 1
ATOM 5494 N N . LEU D 1 119 ? 42.912 58.941 -32.643 1.00 88.55 117 LEU D N 1
ATOM 5495 C CA . LEU D 1 119 ? 42.826 59.245 -31.209 1.00 87.45 117 LEU D CA 1
ATOM 5496 C C . LEU D 1 119 ? 44.183 59.647 -30.646 1.00 90.61 117 LEU D C 1
ATOM 5497 O O . LEU D 1 119 ? 44.268 60.487 -29.724 1.00 90.57 117 LEU D O 1
ATOM 5499 N N . LYS D 1 120 ? 45.239 59.044 -31.200 1.00 93.59 118 LYS D N 1
ATOM 5500 C CA . LYS D 1 120 ? 46.623 59.363 -30.841 1.00 97.08 118 LYS D CA 1
ATOM 5501 C C . LYS D 1 120 ? 46.966 60.811 -31.184 1.00 98.66 118 LYS D C 1
ATOM 5502 O O . LYS D 1 120 ? 47.593 61.504 -30.386 1.00 100.00 118 LYS D O 1
ATOM 5504 N N . ASN D 1 121 ? 46.542 61.257 -32.368 1.00 98.57 119 ASN D N 1
ATOM 5505 C CA . ASN D 1 121 ? 46.749 62.641 -32.810 1.00 100.20 119 ASN D CA 1
ATOM 5506 C C . ASN D 1 121 ? 45.994 63.656 -31.942 1.00 97.87 119 ASN D C 1
ATOM 5507 O O . ASN D 1 121 ? 46.460 64.782 -31.743 1.00 99.79 119 ASN D O 1
ATOM 5509 N N . LEU D 1 122 ? 44.834 63.240 -31.429 1.00 93.93 120 LEU D N 1
ATOM 5510 C CA . LEU D 1 122 ? 44.073 64.034 -30.456 1.00 91.47 120 LEU D CA 1
ATOM 5511 C C . LEU D 1 122 ? 44.505 63.767 -29.009 1.00 90.99 120 LEU D C 1
ATOM 5512 O O . LEU D 1 122 ? 43.939 64.344 -28.069 1.00 89.36 120 LEU D O 1
ATOM 5515 N N . ASP D 1 123 ? 45.504 62.895 -28.842 1.00 92.56 121 ASP D N 1
ATOM 5516 C CA . ASP D 1 123 ? 46.099 62.585 -27.534 1.00 92.68 121 ASP D CA 1
ATOM 5517 C C . ASP D 1 123 ? 45.074 62.100 -26.484 1.00 88.69 121 ASP D C 1
ATOM 5518 O O . ASP D 1 123 ? 44.875 62.737 -25.428 1.00 87.87 121 ASP D O 1
ATOM 5520 N N . LEU D 1 124 ? 44.437 60.969 -26.791 1.00 86.80 122 LEU D N 1
ATOM 5521 C CA . LEU D 1 124 ? 43.544 60.281 -25.856 1.00 82.83 122 LEU D CA 1
ATOM 5522 C C . LEU D 1 124 ? 43.959 58.814 -25.802 1.00 82.96 122 LEU D C 1
ATOM 5523 O O . LEU D 1 124 ? 44.129 58.172 -26.844 1.00 85.02 122 LEU D O 1
ATOM 5528 N N . HIS D 1 125 ? 44.135 58.289 -24.581 1.00 81.91 123 HIS D N 1
ATOM 5529 C CA . HIS D 1 125 ? 44.633 56.917 -24.415 1.00 82.22 123 HIS D CA 1
ATOM 5530 C C . HIS D 1 125 ? 43.784 56.053 -23.457 1.00 79.14 123 HIS D C 1
ATOM 5531 O O . HIS D 1 125 ? 44.264 55.025 -22.974 1.00 80.59 123 HIS D O 1
ATOM 5533 N N . ASN D 1 126 ? 42.542 56.461 -23.192 1.00 74.81 124 ASN D N 1
ATOM 5534 C CA . ASN D 1 126 ? 41.652 55.682 -22.315 1.00 71.59 124 ASN D CA 1
ATOM 5535 C C . ASN D 1 126 ? 40.596 54.814 -23.047 1.00 69.18 124 ASN D C 1
ATOM 5536 O O . ASN D 1 126 ? 39.548 54.425 -22.480 1.00 66.69 124 ASN D O 1
ATOM 5541 N N . VAL D 1 127 ? 40.929 54.484 -24.303 1.00 69.66 125 VAL D N 1
ATOM 5542 C CA . VAL D 1 127 ? 40.016 53.759 -25.181 1.00 67.57 125 VAL D CA 1
ATOM 5543 C C . VAL D 1 127 ? 40.499 52.333 -25.456 1.00 69.22 125 VAL D C 1
ATOM 5544 O O . VAL D 1 127 ? 41.553 52.141 -26.067 1.00 72.04 125 VAL D O 1
ATOM 5548 N N . SER D 1 128 ? 39.732 51.339 -24.995 1.00 67.51 126 SER D N 1
ATOM 5549 C CA . SER D 1 128 ? 39.975 49.946 -25.380 1.00 68.74 126 SER D CA 1
ATOM 5550 C C . SER D 1 128 ? 39.154 49.595 -26.615 1.00 67.74 126 SER D C 1
ATOM 5551 O O . SER D 1 128 ? 37.909 49.604 -26.576 1.00 64.69 126 SER D O 1
ATOM 5554 N N . THR D 1 129 ? 39.847 49.280 -27.708 1.00 69.87 127 THR D N 1
ATOM 5555 C CA . THR D 1 129 ? 39.178 48.926 -28.961 1.00 69.10 127 THR D CA 1
ATOM 5556 C C . THR D 1 129 ? 39.201 47.420 -29.190 1.00 70.30 127 THR D C 1
ATOM 5557 O O . THR D 1 129 ? 40.104 46.726 -28.716 1.00 72.91 127 THR D O 1
ATOM 5561 N N . ARG D 1 130 ? 38.211 46.937 -29.939 1.00 68.68 128 ARG D N 1
ATOM 5562 C CA . ARG D 1 130 ? 38.106 45.540 -30.335 1.00 69.42 128 ARG D CA 1
ATOM 5563 C C . ARG D 1 130 ? 37.632 45.502 -31.780 1.00 68.70 128 ARG D C 1
ATOM 5564 O O . ARG D 1 130 ? 36.538 45.997 -32.092 1.00 66.22 128 ARG D O 1
ATOM 5569 N N . HIS D 1 131 ? 38.482 44.929 -32.665 1.00 70.76 129 HIS D N 1
ATOM 5570 C CA . HIS D 1 131 ? 38.018 44.653 -34.035 1.00 70.04 129 HIS D CA 1
ATOM 5571 C C . HIS D 1 131 ? 37.071 43.467 -33.912 1.00 68.19 129 HIS D C 1
ATOM 5572 O O . HIS D 1 131 ? 37.491 42.360 -33.578 1.00 69.89 129 HIS D O 1
ATOM 5579 N N . GLY D 1 132 ? 35.786 43.709 -34.140 1.00 64.57 130 GLY D N 1
ATOM 5580 C CA . GLY D 1 132 ? 34.777 42.674 -33.872 1.00 62.27 130 GLY D CA 1
ATOM 5581 C C . GLY D 1 132 ? 33.379 43.050 -34.371 1.00 59.17 130 GLY D C 1
ATOM 5582 O O . GLY D 1 132 ? 33.152 44.128 -34.944 1.00 58.10 130 GLY D O 1
ATOM 5583 N N . ASP D 1 133 ? 32.452 42.129 -34.145 1.00 57.41 131 ASP D N 1
ATOM 5584 C CA . ASP D 1 133 ? 31.063 42.279 -34.526 1.00 54.94 131 ASP D CA 1
ATOM 5585 C C . ASP D 1 133 ? 30.267 42.721 -33.300 1.00 52.22 131 ASP D C 1
ATOM 5586 O O . ASP D 1 133 ? 30.089 41.967 -32.347 1.00 52.38 131 ASP D O 1
ATOM 5591 N N . GLY D 1 134 ? 29.768 43.962 -33.355 1.00 49.53 132 GLY D N 1
ATOM 5592 C CA . GLY D 1 134 ? 29.093 44.593 -32.219 1.00 46.13 132 GLY D CA 1
ATOM 5593 C C . GLY D 1 134 ? 27.823 43.889 -31.756 1.00 44.35 132 GLY D C 1
ATOM 5594 O O . GLY D 1 134 ? 27.363 44.134 -30.635 1.00 43.15 132 GLY D O 1
ATOM 5595 N N . TRP D 1 135 ? 27.254 43.023 -32.604 1.00 43.31 133 TRP D N 1
ATOM 5596 C CA . TRP D 1 135 ? 26.044 42.292 -32.236 1.00 41.85 133 TRP D CA 1
ATOM 5597 C C . TRP D 1 135 ? 26.361 41.435 -31.023 1.00 43.21 133 TRP D C 1
ATOM 5598 O O . TRP D 1 135 ? 25.466 41.006 -30.305 1.00 43.35 133 TRP D O 1
ATOM 5609 N N . GLN D 1 136 ? 27.649 41.200 -30.802 1.00 44.77 134 GLN D N 1
ATOM 5610 C CA . GLN D 1 136 ? 28.090 40.345 -29.704 1.00 47.60 134 GLN D CA 1
ATOM 5611 C C . GLN D 1 136 ? 28.402 41.139 -28.457 1.00 46.55 134 GLN D C 1
ATOM 5612 O O . GLN D 1 136 ? 28.644 40.565 -27.380 1.00 47.22 134 GLN D O 1
ATOM 5618 N N . GLY D 1 137 ? 28.390 42.460 -28.611 1.00 45.25 135 GLY D N 1
ATOM 5619 C CA . GLY D 1 137 ? 28.859 43.379 -27.575 1.00 45.79 135 GLY D CA 1
ATOM 5620 C C . GLY D 1 137 ? 30.341 43.166 -27.315 1.00 49.66 135 GLY D C 1
ATOM 5621 O O . GLY D 1 137 ? 31.136 43.056 -28.252 1.00 51.05 135 GLY D O 1
ATOM 5622 N N . TRP D 1 138 ? 30.705 43.119 -26.038 1.00 51.36 136 TRP D N 1
ATOM 5623 C CA . TRP D 1 138 ? 32.065 42.790 -25.620 1.00 54.58 136 TRP D CA 1
ATOM 5624 C C . TRP D 1 138 ? 31.957 42.160 -24.238 1.00 55.88 136 TRP D C 1
ATOM 5625 O O . TRP D 1 138 ? 32.237 42.804 -23.222 1.00 55.90 136 TRP D O 1
ATOM 5636 N N . GLN D 1 139 ? 31.543 40.897 -24.205 1.00 57.49 137 GLN D N 1
ATOM 5637 C CA . GLN D 1 139 ? 31.160 40.225 -22.962 1.00 58.75 137 GLN D CA 1
ATOM 5638 C C . GLN D 1 139 ? 32.294 40.137 -21.943 1.00 60.87 137 GLN D C 1
ATOM 5639 O O . GLN D 1 139 ? 32.040 40.135 -20.737 1.00 61.01 137 GLN D O 1
ATOM 5642 N N . ALA D 1 140 ? 33.532 40.084 -22.433 1.00 62.57 138 ALA D N 1
ATOM 5643 C CA . ALA D 1 140 ? 34.709 40.032 -21.565 1.00 64.72 138 ALA D CA 1
ATOM 5644 C C . ALA D 1 140 ? 34.801 41.264 -20.663 1.00 63.09 138 ALA D C 1
ATOM 5645 O O . ALA D 1 140 ? 35.330 41.183 -19.550 1.00 64.17 138 ALA D O 1
ATOM 5647 N N . ARG D 1 141 ? 34.258 42.390 -21.153 1.00 59.78 139 ARG D N 1
ATOM 5648 C CA . ARG D 1 141 ? 34.372 43.672 -20.436 1.00 57.66 139 ARG D CA 1
ATOM 5649 C C . ARG D 1 141 ? 33.061 44.194 -19.832 1.00 54.75 139 ARG D C 1
ATOM 5650 O O . ARG D 1 141 ? 33.019 45.310 -19.312 1.00 53.73 139 ARG D O 1
ATOM 5653 N N . ALA D 1 142 ? 32.004 43.385 -19.902 1.00 52.98 140 ALA D N 1
ATOM 5654 C CA . ALA D 1 142 ? 30.696 43.735 -19.354 1.00 49.95 140 ALA D CA 1
ATOM 5655 C C . ALA D 1 142 ? 30.675 43.503 -17.834 1.00 49.62 140 ALA D C 1
ATOM 5656 O O . ALA D 1 142 ? 31.584 42.874 -17.307 1.00 52.58 140 ALA D O 1
ATOM 5658 N N . PRO D 1 143 ? 29.653 44.020 -17.119 1.00 47.19 141 PRO D N 1
ATOM 5659 C CA . PRO D 1 143 ? 28.557 44.848 -17.635 1.00 43.60 141 PRO D CA 1
ATOM 5660 C C . PRO D 1 143 ? 28.903 46.315 -17.811 1.00 41.70 141 PRO D C 1
ATOM 5661 O O . PRO D 1 143 ? 29.951 46.782 -17.355 1.00 42.77 141 PRO D O 1
ATOM 5665 N N . PHE D 1 144 ? 27.995 47.027 -18.477 1.00 37.73 142 PHE D N 1
ATOM 5666 C CA . PHE D 1 144 ? 28.182 48.419 -18.825 1.00 35.54 142 PHE D CA 1
ATOM 5667 C C . PHE D 1 144 ? 27.047 49.257 -18.295 1.00 32.64 142 PHE D C 1
ATOM 5668 O O . PHE D 1 144 ? 25.904 48.807 -18.262 1.00 32.39 142 PHE D O 1
ATOM 5676 N N . ASP D 1 145 ? 27.383 50.472 -17.856 1.00 29.22 143 ASP D N 1
ATOM 5677 C CA . ASP D 1 145 ? 26.383 51.472 -17.491 1.00 27.14 143 ASP D CA 1
ATOM 5678 C C . ASP D 1 145 ? 25.785 52.114 -18.710 1.00 25.87 143 ASP D C 1
ATOM 5679 O O . ASP D 1 145 ? 24.650 52.573 -18.678 1.00 25.16 143 ASP D O 1
ATOM 5684 N N . ALA D 1 146 ? 26.541 52.137 -19.792 1.00 27.01 144 ALA D N 1
ATOM 5685 C CA . ALA D 1 146 ? 26.078 52.832 -20.985 1.00 26.57 144 ALA D CA 1
ATOM 5686 C C . ALA D 1 146 ? 26.570 52.126 -22.234 1.00 27.09 144 ALA D C 1
ATOM 5687 O O . ALA D 1 146 ? 27.748 51.824 -22.347 1.00 28.60 144 ALA D O 1
ATOM 5689 N N . ILE D 1 147 ? 25.668 51.859 -23.177 1.00 26.00 145 ILE D N 1
ATOM 5690 C CA . ILE D 1 147 ? 26.050 51.284 -24.458 1.00 27.07 145 ILE D CA 1
ATOM 5691 C C . ILE D 1 147 ? 25.471 52.172 -25.530 1.00 26.98 145 ILE D C 1
ATOM 5692 O O . ILE D 1 147 ? 24.298 52.487 -25.474 1.00 25.78 145 ILE D O 1
ATOM 5697 N N . ILE D 1 148 ? 26.288 52.563 -26.493 1.00 28.34 146 ILE D N 1
ATOM 5698 C CA . ILE D 1 148 ? 25.823 53.387 -27.604 1.00 29.22 146 ILE D CA 1
ATOM 5699 C C . ILE D 1 148 ? 26.224 52.746 -28.927 1.00 30.45 146 ILE D C 1
ATOM 5700 O O . ILE D 1 148 ? 27.355 52.304 -29.107 1.00 31.48 146 ILE D O 1
ATOM 5705 N N . VAL D 1 149 ? 25.277 52.671 -29.842 1.00 30.44 147 VAL D N 1
ATOM 5706 C CA . VAL D 1 149 ? 25.470 51.956 -31.086 1.00 30.90 147 VAL D CA 1
ATOM 5707 C C . VAL D 1 149 ? 25.271 52.978 -32.172 1.00 31.82 147 VAL D C 1
ATOM 5708 O O . VAL D 1 149 ? 24.239 53.613 -32.226 1.00 30.88 147 VAL D O 1
ATOM 5712 N N . THR D 1 150 ? 26.265 53.131 -33.033 1.00 33.53 148 THR D N 1
ATOM 5713 C CA . THR D 1 150 ? 26.225 54.175 -34.045 1.00 35.25 148 THR D CA 1
ATOM 5714 C C . THR D 1 150 ? 25.806 53.687 -35.435 1.00 36.27 148 THR D C 1
ATOM 5715 O O . THR D 1 150 ? 25.938 54.419 -36.412 1.00 37.61 148 THR D O 1
ATOM 5719 N N . ALA D 1 151 ? 25.311 52.452 -35.511 1.00 36.04 149 ALA D N 1
ATOM 5720 C CA . ALA D 1 151 ? 24.779 51.875 -36.736 1.00 36.82 149 ALA D CA 1
ATOM 5721 C C . ALA D 1 151 ? 23.474 51.184 -36.374 1.00 35.96 149 ALA D C 1
ATOM 5722 O O . ALA D 1 151 ? 23.277 50.811 -35.219 1.00 35.43 149 ALA D O 1
ATOM 5724 N N . ALA D 1 152 ? 22.575 51.026 -37.339 1.00 35.58 150 ALA D N 1
ATOM 5725 C CA . ALA D 1 152 ? 21.254 50.476 -37.016 1.00 34.58 150 ALA D CA 1
ATOM 5726 C C . ALA D 1 152 ? 21.080 49.012 -37.377 1.00 33.92 150 ALA D C 1
ATOM 5727 O O . ALA D 1 152 ? 21.068 48.650 -38.547 1.00 35.27 150 ALA D O 1
ATOM 5729 N N . PRO D 1 153 ? 20.935 48.147 -36.366 1.00 33.64 151 PRO D N 1
ATOM 5730 C CA . PRO D 1 153 ? 20.492 46.805 -36.670 1.00 33.41 151 PRO D CA 1
ATOM 5731 C C . PRO D 1 153 ? 18.979 46.812 -36.868 1.00 33.13 151 PRO D C 1
ATOM 5732 O O . PRO D 1 153 ? 18.321 47.739 -36.408 1.00 32.02 151 PRO D O 1
ATOM 5736 N N . PRO D 1 154 ? 18.429 45.783 -37.522 1.00 33.47 152 PRO D N 1
ATOM 5737 C CA . PRO D 1 154 ? 16.976 45.656 -37.720 1.00 34.59 152 PRO D CA 1
ATOM 5738 C C . PRO D 1 154 ? 16.235 45.273 -36.424 1.00 34.50 152 PRO D C 1
ATOM 5739 O O . PRO D 1 154 ? 15.057 45.549 -36.293 1.00 34.97 152 PRO D O 1
ATOM 5743 N N . GLU D 1 155 ? 16.946 44.635 -35.497 1.00 34.06 153 GLU D N 1
ATOM 5744 C CA . GLU D 1 155 ? 16.434 44.263 -34.169 1.00 34.45 153 GLU D CA 1
ATOM 5745 C C . GLU D 1 155 ? 17.426 44.732 -33.115 1.00 32.47 153 GLU D C 1
ATOM 5746 O O . GLU D 1 155 ? 18.547 45.102 -33.431 1.00 31.14 153 GLU D O 1
ATOM 5752 N N . ILE D 1 156 ? 17.023 44.680 -31.846 1.00 31.53 154 ILE D N 1
ATOM 5753 C CA . ILE D 1 156 ? 17.940 45.046 -30.786 1.00 31.40 154 ILE D CA 1
ATOM 5754 C C . ILE D 1 156 ? 18.762 43.815 -30.460 1.00 32.20 154 ILE D C 1
ATOM 5755 O O . ILE D 1 156 ? 18.194 42.812 -30.031 1.00 32.68 154 ILE D O 1
ATOM 5760 N N . PRO D 1 157 ? 20.094 43.891 -30.653 1.00 32.91 155 PRO D N 1
ATOM 5761 C CA . PRO D 1 157 ? 20.956 42.755 -30.302 1.00 34.39 155 PRO D CA 1
ATOM 5762 C C . PRO D 1 157 ? 20.799 42.320 -28.846 1.00 35.11 155 PRO D C 1
ATOM 5763 O O . PRO D 1 157 ? 20.900 43.131 -27.922 1.00 33.81 155 PRO D O 1
ATOM 5767 N N . THR D 1 158 ? 20.557 41.033 -28.655 1.00 36.34 156 THR D N 1
ATOM 5768 C CA . THR D 1 158 ? 20.310 40.494 -27.321 1.00 37.98 156 THR D CA 1
ATOM 5769 C C . THR D 1 158 ? 21.493 40.668 -26.366 1.00 38.53 156 THR D C 1
ATOM 5770 O O . THR D 1 158 ? 21.305 40.921 -25.164 1.00 38.76 156 THR D O 1
ATOM 5774 N N . ALA D 1 159 ? 22.707 40.518 -26.894 1.00 38.21 157 ALA D N 1
ATOM 5775 C CA . ALA D 1 159 ? 23.907 40.644 -26.088 1.00 39.26 157 ALA D CA 1
ATOM 5776 C C . ALA D 1 159 ? 23.960 42.038 -25.487 1.00 38.07 157 ALA D C 1
ATOM 5777 O O . ALA D 1 159 ? 24.366 42.210 -24.345 1.00 38.29 157 ALA D O 1
ATOM 5779 N N . LEU D 1 160 ? 23.536 43.028 -26.265 1.00 35.97 158 LEU D N 1
ATOM 5780 C CA . LEU D 1 160 ? 23.579 44.420 -25.831 1.00 34.49 158 LEU D CA 1
ATOM 5781 C C . LEU D 1 160 ? 22.605 44.787 -24.716 1.00 34.02 158 LEU D C 1
ATOM 5782 O O . LEU D 1 160 ? 22.787 45.810 -24.062 1.00 35.68 158 LEU D O 1
ATOM 5787 N N . MET D 1 161 ? 21.539 43.987 -24.517 1.00 33.88 159 MET D N 1
ATOM 5788 C CA . MET D 1 161 ? 20.732 44.133 -23.301 1.00 33.06 159 MET D CA 1
ATOM 5789 C C . MET D 1 161 ? 21.328 43.348 -22.137 1.00 35.33 159 MET D C 1
ATOM 5790 O O . MET D 1 161 ? 21.418 43.842 -21.006 1.00 34.79 159 MET D O 1
ATOM 5795 N N . THR D 1 162 ? 21.751 42.127 -22.440 1.00 36.94 160 THR D N 1
ATOM 5796 C CA . THR D 1 162 ? 22.290 41.224 -21.426 1.00 38.89 160 THR D CA 1
ATOM 5797 C C . THR D 1 162 ? 23.494 41.850 -20.742 1.00 38.48 160 THR D C 1
ATOM 5798 O O . THR D 1 162 ? 23.711 41.635 -19.543 1.00 40.03 160 THR D O 1
ATOM 5801 N N . GLN D 1 163 ? 24.262 42.633 -21.499 1.00 36.82 161 GLN D N 1
ATOM 5802 C CA . GLN D 1 163 ? 25.489 43.212 -20.974 1.00 37.26 161 GLN D CA 1
ATOM 5803 C C . GLN D 1 163 ? 25.301 44.548 -20.264 1.00 35.47 161 GLN D C 1
ATOM 5804 O O . GLN D 1 163 ? 26.272 45.149 -19.808 1.00 34.49 161 GLN D O 1
ATOM 5810 N N . LEU D 1 164 ? 24.064 45.019 -20.162 1.00 33.75 162 LEU D N 1
ATOM 5811 C CA . LEU D 1 164 ? 23.789 46.187 -19.327 1.00 32.46 162 LEU D CA 1
ATOM 5812 C C . LEU D 1 164 ? 23.797 45.814 -17.850 1.00 34.02 162 LEU D C 1
ATOM 5813 O O . LEU D 1 164 ? 23.231 44.798 -17.463 1.00 35.10 162 LEU D O 1
ATOM 5818 N N . ASP D 1 165 ? 24.411 46.664 -17.028 1.00 33.02 163 ASP D N 1
ATOM 5819 C CA . ASP D 1 165 ? 24.334 46.498 -15.583 1.00 35.98 163 ASP D CA 1
ATOM 5820 C C . ASP D 1 165 ? 22.992 47.012 -15.088 1.00 35.10 163 ASP D C 1
ATOM 5821 O O . ASP D 1 165 ? 22.223 47.612 -15.848 1.00 33.76 163 ASP D O 1
ATOM 5826 N N . GLU D 1 166 ? 22.699 46.758 -13.814 1.00 34.89 164 GLU D N 1
ATOM 5827 C CA . GLU D 1 166 ? 21.493 47.332 -13.210 1.00 35.50 164 GLU D CA 1
ATOM 5828 C C . GLU D 1 166 ? 21.492 48.842 -13.462 1.00 33.07 164 GLU D C 1
ATOM 5829 O O . GLU D 1 166 ? 22.490 49.527 -13.216 1.00 32.56 164 GLU D O 1
ATOM 5835 N N . GLY D 1 167 ? 20.390 49.346 -14.003 1.00 31.80 165 GLY D N 1
ATOM 5836 C CA . GLY D 1 167 ? 20.263 50.758 -14.331 1.00 29.46 165 GLY D CA 1
ATOM 5837 C C . GLY D 1 167 ? 20.925 51.165 -15.630 1.00 28.50 165 GLY D C 1
ATOM 5838 O O . GLY D 1 167 ? 20.911 52.353 -15.975 1.00 26.66 165 GLY D O 1
ATOM 5839 N N . GLY D 1 168 ? 21.482 50.201 -16.370 1.00 28.63 166 GLY D N 1
ATOM 5840 C CA . GLY D 1 168 ? 22.210 50.510 -17.619 1.00 27.21 166 GLY D CA 1
ATOM 5841 C C . GLY D 1 168 ? 21.299 51.134 -18.659 1.00 25.80 166 GLY D C 1
ATOM 5842 O O . GLY D 1 168 ? 20.102 50.892 -18.668 1.00 25.97 166 GLY D O 1
ATOM 5843 N N . ILE D 1 169 ? 21.873 51.940 -19.537 1.00 24.59 167 ILE D N 1
ATOM 5844 C CA . ILE D 1 169 ? 21.113 52.549 -20.623 1.00 23.47 167 ILE D CA 1
ATOM 5845 C C . ILE D 1 169 ? 21.762 52.195 -21.946 1.00 23.35 167 ILE D C 1
ATOM 5846 O O . ILE D 1 169 ? 22.954 52.415 -22.123 1.00 22.10 167 ILE D O 1
ATOM 5851 N N . LEU D 1 170 ? 20.983 51.633 -22.862 1.00 23.20 168 LEU D N 1
ATOM 5852 C CA . LEU D 1 170 ? 21.452 51.340 -24.193 1.00 23.54 168 LEU D CA 1
ATOM 5853 C C . LEU D 1 170 ? 20.768 52.311 -25.140 1.00 22.46 168 LEU D C 1
ATOM 5854 O O . LEU D 1 170 ? 19.559 52.468 -25.083 1.00 23.95 168 LEU D O 1
ATOM 5859 N N . VAL D 1 171 ? 21.536 52.945 -26.008 1.00 22.69 169 VAL D N 1
ATOM 5860 C CA . VAL D 1 171 ? 20.966 53.866 -27.005 1.00 23.32 169 VAL D CA 1
ATOM 5861 C C . VAL D 1 171 ? 21.393 53.382 -28.386 1.00 24.30 169 VAL D C 1
ATOM 5862 O O . VAL D 1 171 ? 22.600 53.292 -28.679 1.00 24.30 169 VAL D O 1
ATOM 5866 N N . LEU D 1 172 ? 20.415 53.074 -29.241 1.00 25.50 170 LEU D N 1
ATOM 5867 C CA . LEU D 1 172 ? 20.684 52.643 -30.616 1.00 26.24 170 LEU D CA 1
ATOM 5868 C C . LEU D 1 172 ? 19.541 52.981 -31.553 1.00 26.15 170 LEU D C 1
ATOM 5869 O O . LEU D 1 172 ? 18.374 52.953 -31.149 1.00 26.13 170 LEU D O 1
ATOM 5874 N N . PRO D 1 173 ? 19.869 53.273 -32.824 1.00 28.39 171 PRO D N 1
ATOM 5875 C CA . PRO D 1 173 ? 18.848 53.325 -33.863 1.00 29.31 171 PRO D CA 1
ATOM 5876 C C . PRO D 1 173 ? 18.499 51.888 -34.285 1.00 30.65 171 PRO D C 1
ATOM 5877 O O . PRO D 1 173 ? 19.394 51.046 -34.423 1.00 30.57 171 PRO D O 1
ATOM 5881 N N . VAL D 1 174 ? 17.221 51.589 -34.380 1.00 31.56 172 VAL D N 1
ATOM 5882 C CA . VAL D 1 174 ? 16.722 50.291 -34.769 1.00 33.38 172 VAL D CA 1
ATOM 5883 C C . VAL D 1 174 ? 15.721 50.372 -35.912 1.00 34.80 172 VAL D C 1
ATOM 5884 O O . VAL D 1 174 ? 14.829 51.173 -35.890 1.00 34.60 172 VAL D O 1
ATOM 5888 N N . GLY D 1 175 ? 15.947 49.562 -36.924 1.00 36.51 173 GLY D N 1
ATOM 5889 C CA . GLY D 1 175 ? 15.073 49.491 -38.072 1.00 39.54 173 GLY D CA 1
ATOM 5890 C C . GLY D 1 175 ? 15.773 49.223 -39.381 1.00 42.22 173 GLY D C 1
ATOM 5891 O O . GLY D 1 175 ? 16.965 49.053 -39.427 1.00 41.91 173 GLY D O 1
ATOM 5892 N N . GLU D 1 176 ? 15.005 49.211 -40.472 1.00 44.85 174 GLU D N 1
ATOM 5893 C CA . GLU D 1 176 ? 15.584 49.108 -41.776 1.00 47.03 174 GLU D CA 1
ATOM 5894 C C . GLU D 1 176 ? 15.193 50.307 -42.608 1.00 47.98 174 GLU D C 1
ATOM 5895 O O . GLU D 1 176 ? 15.861 51.292 -42.595 1.00 48.44 174 GLU D O 1
ATOM 5901 N N . GLU D 1 177 ? 14.083 50.204 -43.307 1.00 48.90 175 GLU D N 1
ATOM 5902 C CA . GLU D 1 177 ? 13.490 51.326 -44.011 1.00 49.84 175 GLU D CA 1
ATOM 5903 C C . GLU D 1 177 ? 13.019 52.428 -43.087 1.00 49.29 175 GLU D C 1
ATOM 5904 O O . GLU D 1 177 ? 13.145 53.585 -43.391 1.00 50.17 175 GLU D O 1
ATOM 5906 N N . HIS D 1 178 ? 12.407 52.048 -41.977 1.00 47.63 176 HIS D N 1
ATOM 5907 C CA . HIS D 1 178 ? 12.039 53.062 -41.046 1.00 46.00 176 HIS D CA 1
ATOM 5908 C C . HIS D 1 178 ? 12.787 52.788 -39.756 1.00 43.12 176 HIS D C 1
ATOM 5909 O O . HIS D 1 178 ? 12.373 51.958 -39.029 1.00 42.20 176 HIS D O 1
ATOM 5911 N N . GLN D 1 179 ? 13.656 53.678 -39.366 1.00 41.03 177 GLN D N 1
ATOM 5912 C CA . GLN D 1 179 ? 14.470 53.482 -38.194 1.00 38.83 177 GLN D CA 1
ATOM 5913 C C . GLN D 1 179 ? 14.088 54.476 -37.132 1.00 38.03 177 GLN D C 1
ATOM 5914 O O . GLN D 1 179 ? 13.667 55.551 -37.440 1.00 38.36 177 GLN D O 1
ATOM 5920 N N . TYR D 1 180 ? 14.196 54.065 -35.876 1.00 35.21 178 TYR D N 1
ATOM 5921 C CA . TYR D 1 180 ? 13.889 54.920 -34.734 1.00 33.79 178 TYR D CA 1
ATOM 5922 C C . TYR D 1 180 ? 14.990 54.825 -33.729 1.00 32.17 178 TYR D C 1
ATOM 5923 O O . TYR D 1 180 ? 15.481 53.718 -33.451 1.00 30.25 178 TYR D O 1
ATOM 5932 N N . LEU D 1 181 ? 15.366 55.973 -33.167 1.00 30.00 179 LEU D N 1
ATOM 5933 C CA . LEU D 1 181 ? 16.325 56.007 -32.074 1.00 28.73 179 LEU D CA 1
ATOM 5934 C C . LEU D 1 181 ? 15.640 55.537 -30.803 1.00 27.15 179 LEU D C 1
ATOM 5935 O O . LEU D 1 181 ? 14.618 56.070 -30.384 1.00 29.21 179 LEU D O 1
ATOM 5940 N N . LYS D 1 182 ? 16.221 54.533 -30.178 1.00 26.53 180 LYS D N 1
ATOM 5941 C CA . LYS D 1 182 ? 15.549 53.889 -29.076 1.00 27.12 180 LYS D CA 1
ATOM 5942 C C . LYS D 1 182 ? 16.434 53.975 -27.876 1.00 26.84 180 LYS D C 1
ATOM 5943 O O . LYS D 1 182 ? 17.668 53.946 -27.998 1.00 25.18 180 LYS D O 1
ATOM 5949 N N . ARG D 1 183 ? 15.797 54.025 -26.712 1.00 27.78 181 ARG D N 1
ATOM 5950 C CA . ARG D 1 183 ? 16.499 54.011 -25.460 1.00 27.80 181 ARG D CA 1
ATOM 5951 C C . ARG D 1 183 ? 16.017 52.811 -24.679 1.00 27.47 181 ARG D C 1
ATOM 5952 O O . ARG D 1 183 ? 14.822 52.646 -24.503 1.00 29.29 181 ARG D O 1
ATOM 5960 N N . VAL D 1 184 ? 16.942 51.959 -24.239 1.00 27.23 182 VAL D N 1
ATOM 5961 C CA . VAL D 1 184 ? 16.575 50.755 -23.484 1.00 26.84 182 VAL D CA 1
ATOM 5962 C C . VAL D 1 184 ? 17.231 50.868 -22.118 1.00 26.95 182 VAL D C 1
ATOM 5963 O O . VAL D 1 184 ? 18.433 51.144 -22.020 1.00 25.85 182 VAL D O 1
ATOM 5967 N N . ARG D 1 185 ? 16.436 50.669 -21.062 1.00 26.88 183 ARG D N 1
ATOM 5968 C CA . ARG D 1 185 ? 16.918 50.819 -19.713 1.00 27.67 183 ARG D CA 1
ATOM 5969 C C . ARG D 1 185 ? 16.758 49.475 -19.039 1.00 27.99 183 ARG D C 1
ATOM 5970 O O . ARG D 1 185 ? 15.698 48.866 -19.120 1.00 28.11 183 ARG D O 1
ATOM 5978 N N . ARG D 1 186 ? 17.818 48.994 -18.414 1.00 27.47 184 ARG D N 1
ATOM 5979 C CA . ARG D 1 186 ? 17.698 47.786 -17.610 1.00 29.97 184 ARG D CA 1
ATOM 5980 C C . ARG D 1 186 ? 17.166 48.140 -16.227 1.00 31.36 184 ARG D C 1
ATOM 5981 O O . ARG D 1 186 ? 17.782 48.920 -15.493 1.00 31.66 184 ARG D O 1
ATOM 5989 N N . ARG D 1 187 ? 16.030 47.551 -15.877 1.00 33.17 185 ARG D N 1
ATOM 5990 C CA . ARG D 1 187 ? 15.397 47.795 -14.589 1.00 35.38 185 ARG D CA 1
ATOM 5991 C C . ARG D 1 187 ? 15.155 46.454 -13.930 1.00 37.74 185 ARG D C 1
ATOM 5992 O O . ARG D 1 187 ? 14.183 45.764 -14.237 1.00 39.03 185 ARG D O 1
ATOM 6000 N N . GLY D 1 188 ? 16.069 46.080 -13.041 1.00 39.37 186 GLY D N 1
ATOM 6001 C CA . GLY D 1 188 ? 16.014 44.782 -12.391 1.00 42.67 186 GLY D CA 1
ATOM 6002 C C . GLY D 1 188 ? 16.271 43.683 -13.409 1.00 44.19 186 GLY D C 1
ATOM 6003 O O . GLY D 1 188 ? 17.327 43.645 -14.070 1.00 44.81 186 GLY D O 1
ATOM 6004 N N . GLY D 1 189 ? 15.299 42.791 -13.537 1.00 45.75 187 GLY D N 1
ATOM 6005 C CA . GLY D 1 189 ? 15.353 41.739 -14.547 1.00 45.82 187 GLY D CA 1
ATOM 6006 C C . GLY D 1 189 ? 14.664 42.129 -15.847 1.00 44.22 187 GLY D C 1
ATOM 6007 O O . GLY D 1 189 ? 14.514 41.289 -16.738 1.00 45.55 187 GLY D O 1
ATOM 6008 N N . GLU D 1 190 ? 14.255 43.395 -15.964 1.00 41.00 188 GLU D N 1
ATOM 6009 C CA . GLU D 1 190 ? 13.467 43.864 -17.127 1.00 40.17 188 GLU D CA 1
ATOM 6010 C C . GLU D 1 190 ? 14.208 44.856 -17.976 1.00 37.38 188 GLU D C 1
ATOM 6011 O O . GLU D 1 190 ? 15.137 45.503 -17.510 1.00 37.24 188 GLU D O 1
ATOM 6017 N N . PHE D 1 191 ? 13.722 45.048 -19.196 1.00 35.29 189 PHE D N 1
ATOM 6018 C CA . PHE D 1 191 ? 14.246 46.084 -20.071 1.00 31.90 189 PHE D CA 1
ATOM 6019 C C . PHE D 1 191 ? 13.082 46.927 -20.544 1.00 32.03 189 PHE D C 1
ATOM 6020 O O . PHE D 1 191 ? 12.069 46.387 -20.999 1.00 32.48 189 PHE D O 1
ATOM 6028 N N . ILE D 1 192 ? 13.220 48.241 -20.393 1.00 31.33 190 ILE D N 1
ATOM 6029 C CA . ILE D 1 192 ? 12.173 49.199 -20.787 1.00 30.70 190 ILE D CA 1
ATOM 6030 C C . ILE D 1 192 ? 12.629 49.923 -22.042 1.00 30.21 190 ILE D C 1
ATOM 6031 O O . ILE D 1 192 ? 13.670 50.575 -22.036 1.00 28.68 190 ILE D O 1
ATOM 6036 N N . ILE D 1 193 ? 11.852 49.798 -23.119 1.00 30.78 191 ILE D N 1
ATOM 6037 C CA . ILE D 1 193 ? 12.256 50.321 -24.419 1.00 30.58 191 ILE D CA 1
ATOM 6038 C C . ILE D 1 193 ? 11.375 51.515 -24.723 1.00 30.86 191 ILE D C 1
ATOM 6039 O O . ILE D 1 193 ? 10.165 51.374 -24.802 1.00 32.39 191 ILE D O 1
ATOM 6044 N N . ASP D 1 194 ? 11.994 52.683 -24.870 1.00 30.50 192 ASP D N 1
ATOM 6045 C CA . ASP D 1 194 ? 11.299 53.908 -25.285 1.00 32.90 192 ASP D CA 1
ATOM 6046 C C . ASP D 1 194 ? 11.795 54.361 -26.642 1.00 32.90 192 ASP D C 1
ATOM 6047 O O . ASP D 1 194 ? 12.926 54.061 -27.022 1.00 32.25 192 ASP D O 1
ATOM 6052 N N . THR D 1 195 ? 10.946 55.091 -27.371 1.00 33.65 193 THR D N 1
ATOM 6053 C CA . THR D 1 195 ? 11.324 55.660 -28.667 1.00 36.20 193 THR D CA 1
ATOM 6054 C C . THR D 1 195 ? 11.546 57.155 -28.519 1.00 36.66 193 THR D C 1
ATOM 6055 O O . THR D 1 195 ? 10.729 57.858 -27.918 1.00 37.36 193 THR D O 1
ATOM 6059 N N . VAL D 1 196 ? 12.655 57.638 -29.062 1.00 36.72 194 VAL D N 1
ATOM 6060 C CA . VAL D 1 196 ? 13.015 59.037 -28.868 1.00 38.76 194 VAL D CA 1
ATOM 6061 C C . VAL D 1 196 ? 12.749 59.847 -30.131 1.00 40.37 194 VAL D C 1
ATOM 6062 O O . VAL D 1 196 ? 12.272 60.984 -30.049 1.00 42.55 194 VAL D O 1
ATOM 6066 N N . GLU D 1 197 ? 13.047 59.264 -31.292 1.00 40.86 195 GLU D N 1
ATOM 6067 C CA . GLU D 1 197 ? 12.805 59.935 -32.580 1.00 42.44 195 GLU D CA 1
ATOM 6068 C C . GLU D 1 197 ? 13.124 59.117 -33.837 1.00 41.78 195 GLU D C 1
ATOM 6069 O O . GLU D 1 197 ? 13.750 58.058 -33.773 1.00 39.74 195 GLU D O 1
ATOM 6075 N N . ALA D 1 198 ? 12.702 59.651 -34.980 1.00 42.52 196 ALA D N 1
ATOM 6076 C CA . ALA D 1 198 ? 12.926 59.033 -36.282 1.00 43.21 196 ALA D CA 1
ATOM 6077 C C . ALA D 1 198 ? 14.310 59.402 -36.802 1.00 42.92 196 ALA D C 1
ATOM 6078 O O . ALA D 1 198 ? 14.766 60.531 -36.646 1.00 43.57 196 ALA D O 1
ATOM 6080 N N . VAL D 1 199 ? 14.985 58.424 -37.391 1.00 42.01 197 VAL D N 1
ATOM 6081 C CA . VAL D 1 199 ? 16.372 58.582 -37.821 1.00 42.34 197 VAL D CA 1
ATOM 6082 C C . VAL D 1 199 ? 16.667 57.702 -39.026 1.00 42.65 197 VAL D C 1
ATOM 6083 O O . VAL D 1 199 ? 15.871 56.834 -39.385 1.00 43.42 197 VAL D O 1
ATOM 6087 N N . ARG D 1 200 ? 17.822 57.929 -39.635 1.00 43.51 198 ARG D N 1
ATOM 6088 C CA . ARG D 1 200 ? 18.322 57.076 -40.697 1.00 43.91 198 ARG D CA 1
ATOM 6089 C C . ARG D 1 200 ? 19.830 56.900 -40.531 1.00 43.36 198 ARG D C 1
ATOM 6090 O O . ARG D 1 200 ? 20.605 57.838 -40.735 1.00 44.47 198 ARG D O 1
ATOM 6092 N N . PHE D 1 201 ? 20.235 55.698 -40.133 1.00 42.04 199 PHE D N 1
ATOM 6093 C CA . PHE D 1 201 ? 21.649 55.373 -39.950 1.00 41.93 199 PHE D CA 1
ATOM 6094 C C . PHE D 1 201 ? 22.047 54.310 -40.956 1.00 42.54 199 PHE D C 1
ATOM 6095 O O . PHE D 1 201 ? 21.182 53.652 -41.537 1.00 41.52 199 PHE D O 1
ATOM 6103 N N . VAL D 1 202 ? 23.355 54.126 -41.145 1.00 43.40 200 VAL D N 1
ATOM 6104 C CA . VAL D 1 202 ? 23.866 52.968 -41.888 1.00 44.38 200 VAL D CA 1
ATOM 6105 C C . VAL D 1 202 ? 23.543 51.712 -41.089 1.00 43.68 200 VAL D C 1
ATOM 6106 O O . VAL D 1 202 ? 23.315 51.809 -39.882 1.00 43.07 200 VAL D O 1
ATOM 6110 N N . PRO D 1 203 ? 23.517 50.535 -41.750 1.00 43.83 201 PRO D N 1
ATOM 6111 C CA . PRO D 1 203 ? 23.126 49.313 -41.038 1.00 42.72 201 PRO D CA 1
ATOM 6112 C C . PRO D 1 203 ? 24.221 48.801 -40.120 1.00 43.11 201 PRO D C 1
ATOM 6113 O O . PRO D 1 203 ? 25.404 49.024 -40.379 1.00 43.45 201 PRO D O 1
ATOM 6117 N N . LEU D 1 204 ? 23.822 48.110 -39.055 1.00 42.27 202 LEU D N 1
ATOM 6118 C CA . LEU D 1 204 ? 24.767 47.369 -38.242 1.00 42.96 202 LEU D CA 1
ATOM 6119 C C . LEU D 1 204 ? 24.917 45.996 -38.872 1.00 45.03 202 LEU D C 1
ATOM 6120 O O . LEU D 1 204 ? 24.061 45.117 -38.685 1.00 44.95 202 LEU D O 1
ATOM 6125 N N . VAL D 1 205 ? 25.996 45.814 -39.627 1.00 47.22 203 VAL D N 1
ATOM 6126 C CA . VAL D 1 205 ? 26.184 44.579 -40.385 1.00 49.72 203 VAL D CA 1
ATOM 6127 C C . VAL D 1 205 ? 26.516 43.429 -39.443 1.00 51.13 203 VAL D C 1
ATOM 6128 O O . VAL D 1 205 ? 27.464 43.505 -38.656 1.00 52.11 203 VAL D O 1
ATOM 6132 N N . LYS D 1 206 ? 25.733 42.362 -39.547 1.00 52.54 204 LYS D N 1
ATOM 6133 C CA . LYS D 1 206 ? 25.894 41.192 -38.695 1.00 54.65 204 LYS D CA 1
ATOM 6134 C C . LYS D 1 206 ? 26.914 40.193 -39.262 1.00 58.04 204 LYS D C 1
ATOM 6135 O O . LYS D 1 206 ? 27.287 40.271 -40.439 1.00 58.82 204 LYS D O 1
ATOM 6139 N N . GLY D 1 207 ? 27.384 39.286 -38.401 1.00 60.51 205 GLY D N 1
ATOM 6140 C CA . GLY D 1 207 ? 28.200 38.141 -38.808 1.00 64.32 205 GLY D CA 1
ATOM 6141 C C . GLY D 1 207 ? 29.661 38.407 -39.128 1.00 67.00 205 GLY D C 1
ATOM 6142 O O . GLY D 1 207 ? 30.373 39.058 -38.358 1.00 67.26 205 GLY D O 1
ATOM 6143 N N . GLU D 1 208 ? 30.098 37.881 -40.273 1.00 69.76 206 GLU D N 1
ATOM 6144 C CA . GLU D 1 208 ? 31.494 37.944 -40.719 1.00 72.75 206 GLU D CA 1
ATOM 6145 C C . GLU D 1 208 ? 32.049 39.368 -40.768 1.00 72.77 206 GLU D C 1
ATOM 6146 O O . GLU D 1 208 ? 31.464 40.256 -41.396 1.00 71.44 206 GLU D O 1
ATOM 6148 N N . LEU D 1 209 ? 33.181 39.569 -40.095 1.00 74.75 207 LEU D N 1
ATOM 6149 C CA . LEU D 1 209 ? 33.831 40.877 -40.016 1.00 75.11 207 LEU D CA 1
ATOM 6150 C C . LEU D 1 209 ? 34.500 41.274 -41.335 1.00 77.00 207 LEU D C 1
ATOM 6151 O O . LEU D 1 209 ? 34.546 40.482 -42.285 1.00 78.59 207 LEU D O 1
ATOM 6153 N N . ALA D 1 210 ? 35.003 42.506 -41.391 1.00 77.24 208 ALA D N 1
ATOM 6154 C CA . ALA D 1 210 ? 35.723 42.998 -42.560 1.00 79.08 208 ALA D CA 1
ATOM 6155 C C . ALA D 1 210 ? 37.164 43.381 -42.208 1.00 81.68 208 ALA D C 1
ATOM 6156 O O . ALA D 1 210 ? 37.476 44.538 -41.910 1.00 81.48 208 ALA D O 1
#

Secondary structure (DSSP, 8-state):
--HHHHHHHHHHHHTT---HHHHHHHHHS-GGGGS-GGGGGGTTSSS-EE-TTS-EEPPHHHHHHHHHHTT--TT-EEEEE--TTSHHHHHHHHHSSEEEEEES-HHHHHHHHHHHHHTT--SEEEEES-GGG--GGG--EEEEEESSB-SS--THHHHTEEEEEEEEEEE-SSS-EEEEEEEETTEEEEEEEEE----B---SS--/--HHHHHHHHHHHTTT---HHHHHHHHHS-GGGGS-GGGGGGTTSSS-EEEETTEEEPPHHHHHHHHHHT---TT-EEEEE--TTSHHHHHHHTTSSEEEEEES-HHHHHHHHHHHHHTT--SEEEEES-GGG--GGG--EEEEEE-SB-SS--HHHHHTEEEEEEEEEEE-SSSEEEEEEEEETTEEEEEEEEEE---B---SS--/--HHHHHHHHHHHHTT---HHHHHHHHTS-GGGGS-GGGGGGTTSSS-EE-GGG-EEPPHHHHHHHHHTT---TT-EEEEE--TTSHHHHHHHTTSSEEEEEES-HHHHHHHHHHHHHTT--SEEEEES-GGGTTGGG--EEEEEE-SB-SS--HHHHHTEEEEEEEEEEE-SSSEEEEEEEEETTEEEEEEEEEE---B---SS--/-THHHHHHHHHHHHT---HHHHHHHHHS-GGG----SS-B-----BPPHHHHHHHHHHT---TT--EEEE--TTSHHHHHHHTTSS-EEEEES-HHHHHHHHHHHHHTT---EEEEES-GGGTTGGG--EEEEEESSB-SS--HHHHHTEEEEEEEEEEE-SSSEEEEEEEEETTEEEEEEEEEE---B---SS--

CATH classification: 3.40.50.150

Foldseek 3Di:
DDPLLVVLLVVLVVVPQDPVLLSVLSSLFPQLLLADPVCNVCSSPQQWADHPDVFIDHGVSVLSVLVVLQVAAQDWEEEEEACASVRSVSSVLSGYQAYEYEHQEPVRQVNNVVSCVVSVRDRYHYYHDQCLQPDQVSFQGQEYEYQAEEQDDRPNVVVRHDAQHKYWHWHRDPWIFIWIWTHHVPDIDIDTDGTDDGHHRDDDDGD/DDPLLVVLLVVLVVVPLPPPLLSVLSSLQQQCLLADVVCNVCSSPQQWADRDVPFIRHGSNVLSVQVVLQVAAQAWEEEEEACQSVRSVSSVLSGYQAYEYEHQEVVRQVNNVVSCVVSVRDRYHYYNDQCLQGDQVSAAGQEYEYQAEEQDRRPNQVVRHDAQHKYWYWHRDPWIFIWIWTHHPPDIDIDTDGTDDGHHRDDDHGD/DDDLLVVLLVVLVVVPQDDVLLSVLLSLFQQCLLADVVCNVCSSPQQKADHPDGFIRGGSNVLSVLVVLQVAAQAWEEEEEACASVSSVSSVLSHYQAYEYEHQEPVRQVNNVVVCVVSVRDRYHYDNDQCLQGCQVSAQGQEYEYQAEEQDRRVNVVVRHDAQHKYWYWHRDPWIFTWIWTHHPPDIDIDTDGTDDGHHRDDDHGD/DPLLVVVLVVLVVVPLDPVLLSVLLSLAVVVLLSDDQQWAAVHFIRHGPNVLSVLVVLLVAAQDFEEEEEACQSVRSVSSVLSHYQAYEYEHLEPVRVVNNVVSVVVSPGDRYHYDNDQCLQPCQVRAQGQEYEYQAEEQDRRPNVLVRHDAQHWYWYWHRDVWTFIWIWTHHPPDIDIDTDGTDDGHHRDDDHGD

GO terms:
  GO:0004719 protein-L-isoaspartate (D-aspartate) O-methyltransferase activity (F, IDA)
  GO:0005737 cytoplasm (C, IDA)
  GO:0030091 protein repair (P, IMP)

Sequence (817 aa):
VSRRVQALLDQLRAQGIQDEQVLNALAAVPREKFVDEAFEQKAWDNIALPIGQGQTISSQPYMVARMTELLELTPQSRRVLEIGTGSGYQTAILAHLVQHVCSVERIKGLQWQARRRLKNLDLHNVSTRHGDGWQGWQARAPFDAIIVTAAPPEIPTALMTQLDEGGILVLPVGEEHQYLKRVRRRGGEFIIDTVEAVRFVPLVKGELAVSRRVQALLDQLRAQGIQDEQVLNALAAVPREKFVDEAFEQKAWDNIALPIGQGQTISQPYMVARMTELLELTPQSRVLEIGTGSSGYQTAILAHLVQHVCSVERIKGLQWQARRRLKNLDLHNVSTRHGDGWQGWQARAPFDAIIIVTAAPPEIPTALMTQLDDEGGILVLPVGEEHQYLKRVRRRRGGEFIIDTVEAVRFVPLVKGELAVSRRVQALLDQLRAQGIQDEQVLNALAAVPREKFVDEAFEQKAWDNIALPIGQGQTISQPYMVARMTELLELTPQSRVLEIGTGSGYQTAILAHLVQHVCSVERIKGLQWQARRRLKNLDLHNVSTRHGDGWQGWQARAPFDAIIIVTAAPPEIPTALMTQLDEGGILVLPVGEEHQYLKRVRRRGGEFIIDTVEAVRFVPLVKGELASRRVQALLDQLRAQGIQDEQVLNALAAVPREKFAWDNIALPQGQTISSQPYMVARMTELLELTPQSRVLEIGTGSGYQTAILAHLVQHVCSVERIKGLQWQARRRLKNLDLHNVSTRHGDGWQGWQARAPFDAIIVTAAPPEIPTALMTQLDEGGILVLPVGEEHQYLKRVRRRGGEFIIDTVEAVRFVPLVKGELA

Solvent-accessible surface area: 33689 Å² total; per-residue (Å²): 126,65,113,52,12,55,58,3,12,76,79,0,92,94,65,33,4,157,50,80,115,4,1,85,4,0,30,57,0,35,0,75,68,2,12,95,89,83,64,59,116,41,0,36,64,16,75,53,12,72,27,50,99,74,49,70,7,25,58,0,33,20,3,0,56,3,1,30,22,3,121,31,68,95,141,9,80,0,0,0,3,21,5,12,6,0,3,14,0,0,0,0,9,85,25,9,90,47,0,5,0,3,13,54,12,97,28,6,8,156,64,0,134,44,65,4,69,133,53,107,22,145,34,29,20,30,103,50,10,26,5,13,125,6,21,148,97,108,30,57,2,46,1,0,0,0,24,12,2,0,31,10,8,0,37,21,0,15,88,12,2,37,104,47,0,10,0,0,0,0,5,8,120,87,136,10,24,0,23,55,0,77,65,154,45,67,48,31,16,2,16,22,9,17,48,20,158,27,54,89,17,68,105,32,81,88,66,108,65,88,64,14,88,54,3,11,64,97,0,89,99,80,45,0,93,52,75,57,6,19,105,3,0,45,59,1,35,0,68,120,4,18,55,100,94,68,115,80,48,0,30,68,24,72,57,11,71,31,38,109,65,48,70,6,24,57,0,27,20,4,0,62,2,1,39,12,3,98,37,73,111,43,8,31,1,0,1,3,22,4,11,6,0,4,13,0,0,0,0,8,87,26,11,84,58,0,12,0,1,13,55,12,85,29,5,4,108,74,0,98,126,61,4,81,117,42,101,27,153,34,34,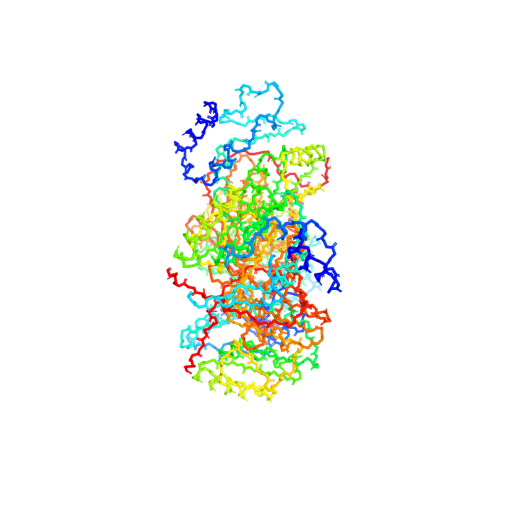37,30,88,54,3,20,4,16,116,1,49,76,99,38,37,55,2,38,0,0,0,0,24,10,4,0,36,12,7,0,31,20,0,12,70,14,3,10,70,50,0,5,0,0,0,0,5,13,113,127,146,11,92,0,35,53,0,58,21,130,13,22,57,8,4,5,29,67,37,54,67,20,111,29,50,93,18,67,106,37,155,65,73,156,57,44,53,16,79,14,1,3,12,37,0,72,34,40,41,5,160,58,80,56,5,2,91,6,0,41,54,0,32,0,74,85,2,16,86,89,89,65,60,187,25,0,42,68,16,54,54,10,79,30,38,107,70,44,59,5,26,31,0,16,16,4,0,60,3,1,25,9,3,98,40,72,95,145,7,38,2,0,0,3,21,5,10,6,0,3,13,0,0,0,0,8,83,31,11,77,64,0,9,0,1,12,56,10,88,31,6,4,116,78,0,114,126,64,4,50,111,41,104,25,151,38,28,24,28,97,54,2,23,5,23,117,1,21,149,90,119,32,72,2,57,1,0,0,0,23,9,4,0,45,14,8,0,43,20,0,14,89,12,2,59,114,47,1,5,0,0,0,0,4,10,101,151,57,7,51,0,20,57,0,61,62,144,36,60,42,14,8,2,31,68,24,20,22,7,159,20,41,94,19,69,81,40,88,73,69,108,93,59,24,41,64,16,19,92,42,4,88,92,99,42,2,152,37,80,100,4,4,97,3,23,57,46,2,56,10,86,65,48,42,147,60,45,104,59,62,114,169,57,72,62,32,22,43,13,32,16,8,4,68,2,0,24,19,3,112,28,71,83,146,11,83,2,0,0,2,17,6,16,45,6,13,12,7,3,1,0,9,77,24,7,130,86,0,3,0,1,15,51,31,52,47,23,24,193,56,5,56,53,20,18,71,94,34,87,34,109,42,33,41,44,55,83,10,25,5,16,117,0,41,93,96,53,32,59,3,48,0,0,0,0,23,11,1,0,36,19,10,1,31,23,0,8,66,12,2,57,102,31,0,14,0,0,0,0,6,10,135,113,66,16,97,0,28,61,0,71,35,143,35,50,58,16,39,2,54,66,46,57,71,23,100,32,39,89,17,65,92,41,89,55,66

Nearest PDB structures (foldseek):
  3lbf-assembly3_C  TM=9.997E-01  e=5.034E-44  Escherichia coli K-12
  3lbf-assembly4_D  TM=9.899E-01  e=3.121E-40  Escherichia coli K-12
  4l7v-assembly1_A  TM=9.852E-01  e=3.988E-29  Vibrio cholerae O395
  2yxe-assembly1_B  TM=9.660E-01  e=1.801E-26  Methanocaldococcus jannaschii DSM 2661
  8qby-assembly1_t  TM=9.209E-01  e=7.252E-22  Paracoccus denitrificans PD1222